Protein AF-0000000084390819 (afdb_homodimer)

pLDDT: mean 85.38, std 16.46, range [23.77, 98.75]

Structure (mmCIF, N/CA/C/O backbone):
data_AF-0000000084390819-model_v1
#
loop_
_entity.id
_entity.type
_entity.pdbx_description
1 polymer Phytanoyl-dioxygenase
#
loop_
_atom_site.group_PDB
_atom_site.id
_atom_site.type_symbol
_atom_site.label_atom_id
_atom_site.label_alt_id
_atom_site.label_comp_id
_atom_site.label_asym_id
_atom_site.label_entity_id
_atom_site.label_seq_id
_atom_site.pdbx_PDB_ins_code
_atom_site.Cartn_x
_atom_site.Cartn_y
_atom_site.Cartn_z
_atom_site.occupancy
_atom_site.B_iso_or_equiv
_atom_site.auth_seq_id
_atom_site.auth_comp_id
_atom_site.auth_asym_id
_atom_site.auth_atom_id
_atom_site.pdbx_PDB_model_num
ATOM 1 N N . MET A 1 1 ? -24.016 -13.398 4.633 1 24.7 1 MET A N 1
ATOM 2 C CA . MET A 1 1 ? -23.609 -13.102 6.004 1 24.7 1 MET A CA 1
ATOM 3 C C . MET A 1 1 ? -24.703 -12.359 6.746 1 24.7 1 MET A C 1
ATOM 5 O O . MET A 1 1 ? -25.281 -11.398 6.227 1 24.7 1 MET A O 1
ATOM 9 N N . SER A 1 2 ? -25.266 -12.977 7.637 1 27.42 2 SER A N 1
ATOM 10 C CA . SER A 1 2 ? -26.406 -12.578 8.453 1 27.42 2 SER A CA 1
ATOM 11 C C . SER A 1 2 ? -26.172 -11.203 9.086 1 27.42 2 SER A C 1
ATOM 13 O O . SER A 1 2 ? -25.047 -10.852 9.43 1 27.42 2 SER A O 1
ATOM 15 N N . ILE A 1 3 ? -27.109 -10.383 8.82 1 32.47 3 ILE A N 1
ATOM 16 C CA . ILE A 1 3 ? -27.281 -9.039 9.359 1 32.47 3 ILE A CA 1
ATOM 17 C C . ILE A 1 3 ? -27.234 -9.086 10.891 1 32.47 3 ILE A C 1
ATOM 19 O O . ILE A 1 3 ? -28.125 -9.656 11.523 1 32.47 3 ILE A O 1
ATOM 23 N N . VAL A 1 4 ? -26.234 -9.266 11.461 1 33.88 4 VAL A N 1
ATOM 24 C CA . VAL A 1 4 ? -26.438 -9.242 12.906 1 33.88 4 VAL A CA 1
ATOM 25 C C . VAL A 1 4 ? -26.734 -7.816 13.359 1 33.88 4 VAL A C 1
ATOM 27 O O . VAL A 1 4 ? -25.922 -6.914 13.18 1 33.88 4 VAL A O 1
ATOM 30 N N . THR A 1 5 ? -28 -7.52 13.305 1 42.09 5 THR A N 1
ATOM 31 C CA . THR A 1 5 ? -28.438 -6.305 13.984 1 42.09 5 THR A CA 1
ATOM 32 C C . THR A 1 5 ? -27.609 -6.066 15.242 1 42.09 5 THR A C 1
ATOM 34 O O . THR A 1 5 ? -27.328 -7.004 15.992 1 42.09 5 THR A O 1
ATOM 37 N N . PRO A 1 6 ? -26.938 -4.953 15.117 1 44.31 6 PRO A N 1
ATOM 38 C CA . PRO A 1 6 ? -26.219 -4.707 16.375 1 44.31 6 PRO A CA 1
ATOM 39 C C . PRO A 1 6 ? -27.047 -5.047 17.609 1 44.31 6 PRO A C 1
ATOM 41 O O . PRO A 1 6 ? -28.266 -4.801 17.625 1 44.31 6 PRO A O 1
ATOM 44 N N . SER A 1 7 ? -26.766 -6.039 18.219 1 46.91 7 SER A N 1
ATOM 45 C CA . SER A 1 7 ? -27.391 -6.395 19.5 1 46.91 7 SER A CA 1
ATOM 46 C C . SER A 1 7 ? -27.391 -5.207 20.453 1 46.91 7 SER A C 1
ATOM 48 O O . SER A 1 7 ? -26.812 -4.156 20.156 1 46.91 7 SER A O 1
ATOM 50 N N . LYS A 1 8 ? -27.812 -5.418 21.75 1 49.28 8 LYS A N 1
ATOM 51 C CA . LYS A 1 8 ? -27.906 -4.539 22.906 1 49.28 8 LYS A CA 1
ATOM 52 C C . LYS A 1 8 ? -26.594 -3.826 23.172 1 49.28 8 LYS A C 1
ATOM 54 O O . LYS A 1 8 ? -25.531 -4.461 23.234 1 49.28 8 LYS A O 1
ATOM 59 N N . THR A 1 9 ? -26.609 -2.385 22.859 1 55.69 9 THR A N 1
ATOM 60 C CA . THR A 1 9 ? -25.438 -1.57 23.172 1 55.69 9 THR A CA 1
ATOM 61 C C . THR A 1 9 ? -25.172 -1.565 24.688 1 55.69 9 THR A C 1
ATOM 63 O O . THR A 1 9 ? -26.094 -1.692 25.484 1 55.69 9 THR A O 1
ATOM 66 N N . PHE A 1 10 ? -23.953 -1.579 25.062 1 60.28 10 PHE A N 1
ATOM 67 C CA . PHE A 1 10 ? -23.578 -1.522 26.469 1 60.28 10 PHE A CA 1
ATOM 68 C C . PHE A 1 10 ? -23.75 -0.112 27.016 1 60.28 10 PHE A C 1
ATOM 70 O O . PHE A 1 10 ? -23.828 0.081 28.234 1 60.28 10 PHE A O 1
ATOM 77 N N . THR A 1 11 ? -23.766 0.902 26.031 1 64.5 11 THR A N 1
ATOM 78 C CA . THR A 1 11 ? -23.938 2.273 26.5 1 64.5 11 THR A CA 1
ATOM 79 C C . THR A 1 11 ? -25.281 2.846 26.031 1 64.5 11 THR A C 1
ATOM 81 O O . THR A 1 11 ? -25.5 3.025 24.844 1 64.5 11 THR A O 1
ATOM 84 N N . PRO A 1 12 ? -26.156 3.014 26.984 1 67.25 12 PRO A N 1
ATOM 85 C CA . PRO A 1 12 ? -27.453 3.586 26.609 1 67.25 12 PRO A CA 1
ATOM 86 C C . PRO A 1 12 ? -27.312 4.875 25.812 1 67.25 12 PRO A C 1
ATOM 88 O O . PRO A 1 12 ? -26.484 5.73 26.141 1 67.25 12 PRO A O 1
ATOM 91 N N . GLY A 1 13 ? -27.953 5 24.719 1 68.06 13 GLY A N 1
ATOM 92 C CA . GLY A 1 13 ? -27.922 6.191 23.875 1 68.06 13 GLY A CA 1
ATOM 93 C C . GLY A 1 13 ? -27.109 6.008 22.609 1 68.06 13 GLY A C 1
ATOM 94 O O . GLY A 1 13 ? -27.203 6.812 21.688 1 68.06 13 GLY A O 1
ATOM 95 N N . LEU A 1 14 ? -26.312 5.062 22.578 1 68.06 14 LEU A N 1
ATOM 96 C CA . LEU A 1 14 ? -25.5 4.797 21.391 1 68.06 14 LEU A CA 1
ATOM 97 C C . LEU A 1 14 ? -26.047 3.596 20.625 1 68.06 14 LEU A C 1
ATOM 99 O O . LEU A 1 14 ? -25.297 2.66 20.328 1 68.06 14 LEU A O 1
ATOM 103 N N . GLU A 1 15 ? -27.375 3.537 20.422 1 63.19 15 GLU A N 1
ATOM 104 C CA . GLU A 1 15 ? -28.031 2.395 19.781 1 63.19 15 GLU A CA 1
ATOM 105 C C . GLU A 1 15 ? -28 2.527 18.266 1 63.19 15 GLU A C 1
ATOM 107 O O . GLU A 1 15 ? -28.188 1.542 17.547 1 63.19 15 GLU A O 1
ATOM 112 N N . PHE A 1 16 ? -27.703 3.555 17.688 1 60.53 16 PHE A N 1
ATOM 113 C CA . PHE A 1 16 ? -27.594 3.848 16.266 1 60.53 16 PHE A CA 1
ATOM 114 C C . PHE A 1 16 ? -28.781 3.262 15.508 1 60.53 16 PHE A C 1
ATOM 116 O O . PHE A 1 16 ? -28.641 2.797 14.375 1 60.53 16 PHE A O 1
ATOM 123 N N . LYS A 1 17 ? -30.016 2.92 16.078 1 58.91 17 LYS A N 1
ATOM 124 C CA . LYS A 1 17 ? -31.203 2.227 15.578 1 58.91 17 LYS A CA 1
ATOM 125 C C . LYS A 1 17 ? -31.812 2.963 14.391 1 58.91 17 LYS A C 1
ATOM 127 O O . LYS A 1 17 ? -32.375 2.338 13.492 1 58.91 17 LYS A O 1
ATOM 132 N N . ASN A 1 18 ? -31.828 4.219 14.352 1 55.5 18 ASN A N 1
ATOM 133 C CA . ASN A 1 18 ? -32.625 4.945 13.359 1 55.5 18 ASN A CA 1
ATOM 134 C C . ASN A 1 18 ? -31.781 5.332 12.148 1 55.5 18 ASN A C 1
ATOM 136 O O . ASN A 1 18 ? -31.984 6.395 11.562 1 55.5 18 ASN A O 1
ATOM 140 N N . ARG A 1 19 ? -30.891 4.348 11.742 1 59.62 19 ARG A N 1
ATOM 141 C CA . ARG A 1 19 ? -30.094 4.73 10.578 1 59.62 19 ARG A CA 1
ATOM 142 C C . ARG A 1 19 ? -30.656 4.102 9.305 1 59.62 19 ARG A C 1
ATOM 144 O O . ARG A 1 19 ? -31.281 3.043 9.352 1 59.62 19 ARG A O 1
ATOM 151 N N . GLN A 1 20 ? -30.797 5.027 8.242 1 57.31 20 GLN A N 1
ATOM 152 C CA . GLN A 1 20 ? -31.281 4.566 6.949 1 57.31 20 GLN A CA 1
ATOM 153 C C . GLN A 1 20 ? -30.328 3.547 6.332 1 57.31 20 GLN A C 1
ATOM 155 O O . GLN A 1 20 ? -29.125 3.791 6.242 1 57.31 20 GLN A O 1
ATOM 160 N N . TYR A 1 21 ? -30.891 2.334 6.207 1 58.5 21 TYR A N 1
ATOM 161 C CA . TYR A 1 21 ? -30.141 1.243 5.594 1 58.5 21 TYR A CA 1
ATOM 162 C C . TYR A 1 21 ? -30.547 1.056 4.137 1 58.5 21 TYR A C 1
ATOM 164 O O . TYR A 1 21 ? -31.656 1.416 3.742 1 58.5 21 TYR A O 1
ATOM 172 N N . PHE A 1 22 ? -29.484 0.871 3.262 1 65.5 22 PHE A N 1
ATOM 173 C CA . PHE A 1 22 ? -29.859 0.587 1.882 1 65.5 22 PHE A CA 1
ATOM 174 C C . PHE A 1 22 ? -30.641 -0.723 1.79 1 65.5 22 PHE A C 1
ATOM 176 O O . PHE A 1 22 ? -30.562 -1.56 2.691 1 65.5 22 PHE A O 1
ATOM 183 N N . ASP A 1 23 ? -31.516 -0.801 0.804 1 73.06 23 ASP A N 1
ATOM 184 C CA . ASP A 1 23 ? -32.219 -2.027 0.458 1 73.06 23 ASP A CA 1
ATOM 185 C C . ASP A 1 23 ? -31.328 -2.969 -0.351 1 73.06 23 ASP A C 1
ATOM 187 O O . ASP A 1 23 ? -31.031 -2.695 -1.513 1 73.06 23 ASP A O 1
ATOM 191 N N . PRO A 1 24 ? -30.906 -4.102 0.24 1 78.88 24 PRO A N 1
ATOM 192 C CA . PRO A 1 24 ? -29.984 -4.996 -0.449 1 78.88 24 PRO A CA 1
ATOM 193 C C . PRO A 1 24 ? -30.547 -5.555 -1.75 1 78.88 24 PRO A C 1
ATOM 195 O O . PRO A 1 24 ? -29.812 -5.789 -2.707 1 78.88 24 PRO A O 1
ATOM 198 N N . GLU A 1 25 ? -31.797 -5.828 -1.684 1 86 25 GLU A N 1
ATOM 199 C CA . GLU A 1 25 ? -32.406 -6.352 -2.895 1 86 25 GLU A CA 1
ATOM 200 C C . GLU A 1 25 ? -32.406 -5.316 -4.016 1 86 25 GLU A C 1
ATOM 202 O O . GLU A 1 25 ? -32.094 -5.641 -5.164 1 86 25 GLU A O 1
ATOM 207 N N . LYS A 1 26 ? -32.75 -4.113 -3.631 1 87.44 26 LYS A N 1
ATOM 208 C CA . LYS A 1 26 ? -32.688 -3.045 -4.625 1 87.44 26 LYS A CA 1
ATOM 209 C C . LYS A 1 26 ? -31.281 -2.846 -5.156 1 87.44 26 LYS A C 1
ATOM 211 O O . LYS A 1 26 ? -31.078 -2.65 -6.359 1 87.44 26 LYS A O 1
ATOM 216 N N . LYS A 1 27 ? -30.328 -2.836 -4.266 1 84.19 27 LYS A N 1
ATOM 217 C CA . LYS A 1 27 ? -28.938 -2.695 -4.68 1 84.19 27 LYS A CA 1
ATOM 218 C C . LYS A 1 27 ? -28.547 -3.795 -5.66 1 84.19 27 LYS A C 1
ATOM 220 O O . LYS A 1 27 ? -27.891 -3.529 -6.668 1 84.19 27 LYS A O 1
ATOM 225 N N . PHE A 1 28 ? -28.984 -4.996 -5.355 1 91.38 28 PHE A N 1
ATOM 226 C CA . PHE A 1 28 ? -28.672 -6.129 -6.223 1 91.38 28 PHE A CA 1
ATOM 227 C C . PHE A 1 28 ? -29.25 -5.906 -7.621 1 91.38 28 PHE A C 1
ATOM 229 O O . PHE A 1 28 ? -28.531 -6.055 -8.617 1 91.38 28 PHE A O 1
ATOM 236 N N . HIS A 1 29 ? -30.438 -5.488 -7.672 1 94.62 29 HIS A N 1
ATOM 237 C CA . HIS A 1 29 ? -31.078 -5.316 -8.969 1 94.62 29 HIS A CA 1
ATOM 238 C C . HIS A 1 29 ? -30.484 -4.137 -9.727 1 94.62 29 HIS A C 1
ATOM 240 O O . HIS A 1 29 ? -30.375 -4.168 -10.953 1 94.62 29 HIS A O 1
ATOM 246 N N . ASP A 1 30 ? -30.094 -3.105 -8.992 1 92.62 30 ASP A N 1
ATOM 247 C CA . ASP A 1 30 ? -29.391 -1.99 -9.625 1 92.62 30 ASP A CA 1
ATOM 248 C C . ASP A 1 30 ? -28.062 -2.439 -10.219 1 92.62 30 ASP A C 1
ATOM 250 O O . ASP A 1 30 ? -27.703 -2.039 -11.328 1 92.62 30 ASP A O 1
ATOM 254 N N . GLU A 1 31 ? -27.359 -3.246 -9.5 1 93.69 31 GLU A N 1
ATOM 255 C CA . GLU A 1 31 ? -26.078 -3.768 -9.961 1 93.69 31 GLU A CA 1
ATOM 256 C C . GLU A 1 31 ? -26.25 -4.691 -11.164 1 93.69 31 GLU A C 1
ATOM 258 O O . GLU A 1 31 ? -25.422 -4.703 -12.078 1 93.69 31 GLU A O 1
ATOM 263 N N . VAL A 1 32 ? -27.312 -5.457 -11.156 1 97.81 32 VAL A N 1
ATOM 264 C CA . VAL A 1 32 ? -27.625 -6.324 -12.289 1 97.81 32 VAL A CA 1
ATOM 265 C C . VAL A 1 32 ? -27.844 -5.48 -13.539 1 97.81 32 VAL A C 1
ATOM 267 O O . VAL A 1 32 ? -27.297 -5.773 -14.602 1 97.81 32 VAL A O 1
ATOM 270 N N . ALA A 1 33 ? -28.656 -4.465 -13.344 1 98.06 33 ALA A N 1
ATOM 271 C CA . ALA A 1 33 ? -28.953 -3.59 -14.477 1 98.06 33 ALA A CA 1
ATOM 272 C C . ALA A 1 33 ? -27.672 -2.986 -15.047 1 98.06 33 ALA A C 1
ATOM 274 O O . ALA A 1 33 ? -27.469 -2.953 -16.266 1 98.06 33 ALA A O 1
ATOM 275 N N . THR A 1 34 ? -26.812 -2.529 -14.164 1 97.5 34 THR A N 1
ATOM 276 C CA . THR A 1 34 ? -25.547 -1.942 -14.578 1 97.5 34 THR A CA 1
ATOM 277 C C . THR A 1 34 ? -24.672 -2.98 -15.273 1 97.5 34 THR A C 1
ATOM 279 O O . THR A 1 34 ? -24.109 -2.705 -16.328 1 97.5 34 THR A O 1
ATOM 282 N N . ALA A 1 35 ? -24.562 -4.176 -14.734 1 98.31 35 ALA A N 1
ATOM 283 C CA . ALA A 1 35 ? -23.766 -5.254 -15.297 1 98.31 35 ALA A CA 1
ATOM 284 C C . ALA A 1 35 ? -24.25 -5.637 -16.688 1 98.31 35 ALA A C 1
ATOM 286 O O . ALA A 1 35 ? -23.438 -5.801 -17.609 1 98.31 35 ALA A O 1
ATOM 287 N N . LEU A 1 36 ? -25.531 -5.723 -16.812 1 98.31 36 LEU A N 1
ATOM 288 C CA . LEU A 1 36 ? -26.125 -6.047 -18.109 1 98.31 36 LEU A CA 1
ATOM 289 C C . LEU A 1 36 ? -25.797 -4.965 -19.125 1 98.31 36 LEU A C 1
ATOM 291 O O . LEU A 1 36 ? -25.5 -5.273 -20.281 1 98.31 36 LEU A O 1
ATOM 295 N N . GLY A 1 37 ? -25.906 -3.762 -18.656 1 98.5 37 GLY A N 1
ATOM 296 C CA . GLY A 1 37 ? -25.531 -2.66 -19.531 1 98.5 37 GLY A CA 1
ATOM 297 C C . GLY A 1 37 ? -24.109 -2.744 -20.031 1 98.5 37 GLY A C 1
ATOM 298 O O . GLY A 1 37 ? -23.828 -2.516 -21.203 1 98.5 37 GLY A O 1
ATOM 299 N N . ILE A 1 38 ? -23.188 -3.092 -19.172 1 98.56 38 ILE A N 1
ATOM 300 C CA . ILE A 1 38 ? -21.766 -3.223 -19.5 1 98.56 38 ILE A CA 1
ATOM 301 C C . ILE A 1 38 ? -21.578 -4.336 -20.531 1 98.56 38 ILE A C 1
ATOM 303 O O . ILE A 1 38 ? -20.891 -4.152 -21.547 1 98.56 38 ILE A O 1
ATOM 307 N N . VAL A 1 39 ? -22.203 -5.477 -20.312 1 98.62 39 VAL A N 1
ATOM 308 C CA . VAL A 1 39 ? -22.078 -6.609 -21.219 1 98.62 39 VAL A CA 1
ATOM 309 C C . VAL A 1 39 ? -22.625 -6.23 -22.594 1 98.62 39 VAL A C 1
ATOM 311 O O . VAL A 1 39 ? -21.984 -6.504 -23.609 1 98.62 39 VAL A O 1
ATOM 314 N N . ARG A 1 40 ? -23.75 -5.547 -22.594 1 98.06 40 ARG A N 1
ATOM 315 C CA . ARG A 1 40 ? -24.359 -5.125 -23.844 1 98.06 40 ARG A CA 1
ATOM 316 C C . ARG A 1 40 ? -23.438 -4.184 -24.609 1 98.06 40 ARG A C 1
ATOM 318 O O . ARG A 1 40 ? -23.25 -4.336 -25.828 1 98.06 40 ARG A O 1
ATOM 325 N N . ASP A 1 41 ? -22.875 -3.291 -23.906 1 97.94 41 ASP A N 1
ATOM 326 C CA . ASP A 1 41 ? -22 -2.293 -24.531 1 97.94 41 ASP A CA 1
ATOM 327 C C . ASP A 1 41 ? -20.734 -2.938 -25.094 1 97.94 41 ASP A C 1
ATOM 329 O O . ASP A 1 41 ? -20.141 -2.432 -26.047 1 97.94 41 ASP A O 1
ATOM 333 N N . ARG A 1 42 ? -20.344 -4.078 -24.531 1 97.94 42 ARG A N 1
ATOM 334 C CA . ARG A 1 42 ? -19.062 -4.688 -24.891 1 97.94 42 ARG A CA 1
ATOM 335 C C . ARG A 1 42 ? -19.25 -5.824 -25.875 1 97.94 42 ARG A C 1
ATOM 337 O O . ARG A 1 42 ? -18.281 -6.488 -26.266 1 97.94 42 ARG A O 1
ATOM 344 N N . LEU A 1 43 ? -20.422 -6.098 -26.359 1 97.69 43 LEU A N 1
ATOM 345 C CA . LEU A 1 43 ? -20.734 -7.227 -27.234 1 97.69 43 LEU A CA 1
ATOM 346 C C . LEU A 1 43 ? -19.828 -7.23 -28.469 1 97.69 43 LEU A C 1
ATOM 348 O O . LEU A 1 43 ? -19.328 -8.281 -28.875 1 97.69 43 LEU A O 1
ATOM 352 N N . PRO A 1 44 ? -19.578 -6.098 -29.062 1 96.5 44 PRO A N 1
ATOM 353 C CA . PRO A 1 44 ? -18.781 -6.129 -30.297 1 96.5 44 PRO A CA 1
ATOM 354 C C . PRO A 1 44 ? -17.391 -6.746 -30.094 1 96.5 44 PRO A C 1
ATOM 356 O O . PRO A 1 44 ? -16.922 -7.496 -30.953 1 96.5 44 PRO A O 1
ATOM 359 N N . ILE A 1 45 ? -16.75 -6.414 -29 1 97.31 45 ILE A N 1
ATOM 360 C CA . ILE A 1 45 ? -15.391 -6.902 -28.797 1 97.31 45 ILE A CA 1
ATOM 361 C C . ILE A 1 45 ? -15.43 -8.344 -28.297 1 97.31 45 ILE A C 1
ATOM 363 O O . ILE A 1 45 ? -14.438 -9.07 -28.406 1 97.31 45 ILE A O 1
ATOM 367 N N . LEU A 1 46 ? -16.578 -8.82 -27.766 1 98 46 LEU A N 1
ATOM 368 C CA . LEU A 1 46 ? -16.688 -10.156 -27.172 1 98 46 LEU A CA 1
ATOM 369 C C . LEU A 1 46 ? -16.688 -11.227 -28.266 1 98 46 LEU A C 1
ATOM 371 O O . LEU A 1 46 ? -16.562 -12.414 -27.969 1 98 46 LEU A O 1
ATOM 375 N N . GLY A 1 47 ? -16.797 -10.836 -29.453 1 97 47 GLY A N 1
ATOM 376 C CA . GLY A 1 47 ? -16.672 -11.766 -30.578 1 97 47 GLY A CA 1
ATOM 377 C C . GLY A 1 47 ? -15.352 -12.516 -30.578 1 97 47 GLY A C 1
ATOM 378 O O . GLY A 1 47 ? -15.258 -13.617 -31.125 1 97 47 GLY A O 1
ATOM 379 N N . GLU A 1 48 ? -14.352 -11.961 -29.969 1 96.12 48 GLU A N 1
ATOM 380 C CA . GLU A 1 48 ? -13.031 -12.57 -29.859 1 96.12 48 GLU A CA 1
ATOM 381 C C . GLU A 1 48 ? -13.117 -13.938 -29.188 1 96.12 48 GLU A C 1
ATOM 383 O O . GLU A 1 48 ? -12.273 -14.805 -29.438 1 96.12 48 GLU A O 1
ATOM 388 N N . LEU A 1 49 ? -14.125 -14.18 -28.438 1 97.38 49 LEU A N 1
ATOM 389 C CA . LEU A 1 49 ? -14.211 -15.367 -27.594 1 97.38 49 LEU A CA 1
ATOM 390 C C . LEU A 1 49 ? -14.57 -16.594 -28.438 1 97.38 49 LEU A C 1
ATOM 392 O O . LEU A 1 49 ? -14.219 -17.719 -28.078 1 97.38 49 LEU A O 1
ATOM 396 N N . ARG A 1 50 ? -15.398 -16.375 -29.453 1 97.44 50 ARG A N 1
ATOM 397 C CA . ARG A 1 50 ? -15.891 -17.469 -30.281 1 97.44 50 ARG A CA 1
ATOM 398 C C . ARG A 1 50 ? -16.453 -18.609 -29.438 1 97.44 50 ARG A C 1
ATOM 400 O O . ARG A 1 50 ? -16.109 -19.766 -29.625 1 97.44 50 ARG A O 1
ATOM 407 N N . ALA A 1 51 ? -17.312 -18.219 -28.5 1 98 51 ALA A N 1
ATOM 408 C CA . ALA A 1 51 ? -17.859 -19.172 -27.531 1 98 51 ALA A CA 1
ATOM 409 C C . ALA A 1 51 ? -19.25 -18.75 -27.062 1 98 51 ALA A C 1
ATOM 411 O O . ALA A 1 51 ? -19.656 -17.594 -27.266 1 98 51 ALA A O 1
ATOM 412 N N . LEU A 1 52 ? -19.969 -19.688 -26.5 1 98.44 52 LEU A N 1
ATOM 413 C CA . LEU A 1 52 ? -21.234 -19.453 -25.828 1 98.44 52 LEU A CA 1
ATOM 414 C C . LEU A 1 52 ? -21.062 -19.469 -24.312 1 98.44 52 LEU A C 1
ATOM 416 O O . LEU A 1 52 ? -20.734 -20.516 -23.734 1 98.44 52 LEU A O 1
ATOM 420 N N . LEU A 1 53 ? -21.297 -18.312 -23.719 1 98.31 53 LEU A N 1
ATOM 421 C CA . LEU A 1 53 ? -21.141 -18.188 -22.281 1 98.31 53 LEU A CA 1
ATOM 422 C C . LEU A 1 53 ? -22.516 -18.125 -21.594 1 98.31 53 LEU A C 1
ATOM 424 O O . LEU A 1 53 ? -23.406 -17.422 -22.062 1 98.31 53 LEU A O 1
ATOM 428 N N . LYS A 1 54 ? -22.641 -18.875 -20.531 1 98.38 54 LYS A N 1
ATOM 429 C CA . LYS A 1 54 ? -23.797 -18.781 -19.641 1 98.38 54 LYS A CA 1
ATOM 430 C C . LYS A 1 54 ? -23.422 -18.047 -18.359 1 98.38 54 LYS A C 1
ATOM 432 O O . LYS A 1 54 ? -22.594 -18.531 -17.578 1 98.38 54 LYS A O 1
ATOM 437 N N . LEU A 1 55 ? -24.078 -16.922 -18.156 1 98 55 LEU A N 1
ATOM 438 C CA . LEU A 1 55 ? -23.797 -16.078 -17 1 98 55 LEU A CA 1
ATOM 439 C C . LEU A 1 55 ? -25.031 -15.969 -16.109 1 98 55 LEU A C 1
ATOM 441 O O . LEU A 1 55 ? -26.094 -15.547 -16.562 1 98 55 LEU A O 1
ATOM 445 N N . THR A 1 56 ? -24.859 -16.375 -14.898 1 98.19 56 THR A N 1
ATOM 446 C CA . THR A 1 56 ? -25.906 -16.141 -13.898 1 98.19 56 THR A CA 1
ATOM 447 C C . THR A 1 56 ? -25.453 -15.117 -12.867 1 98.19 56 THR A C 1
ATOM 449 O O . THR A 1 56 ? -24.469 -15.344 -12.148 1 98.19 56 THR A O 1
ATOM 452 N N . PHE A 1 57 ? -26.156 -13.977 -12.867 1 98.06 57 PHE A N 1
ATOM 453 C CA . PHE A 1 57 ? -25.875 -13.008 -11.82 1 98.06 57 PHE A CA 1
ATOM 454 C C . PHE A 1 57 ? -26.516 -13.414 -10.508 1 98.06 57 PHE A C 1
ATOM 456 O O . PHE A 1 57 ? -27.75 -13.578 -10.438 1 98.06 57 PHE A O 1
ATOM 463 N N . GLY A 1 58 ? -25.656 -13.625 -9.5 1 95.5 58 GLY A N 1
ATOM 464 C CA . GLY A 1 58 ? -26.266 -14.008 -8.234 1 95.5 58 GLY A CA 1
ATOM 465 C C . GLY A 1 58 ? -25.25 -14.414 -7.188 1 95.5 58 GLY A C 1
ATOM 466 O O . GLY A 1 58 ? -24.047 -14.438 -7.457 1 95.5 58 GLY A O 1
ATOM 467 N N . ASP A 1 59 ? -25.719 -14.57 -5.988 1 91.75 59 ASP A N 1
ATOM 468 C CA . A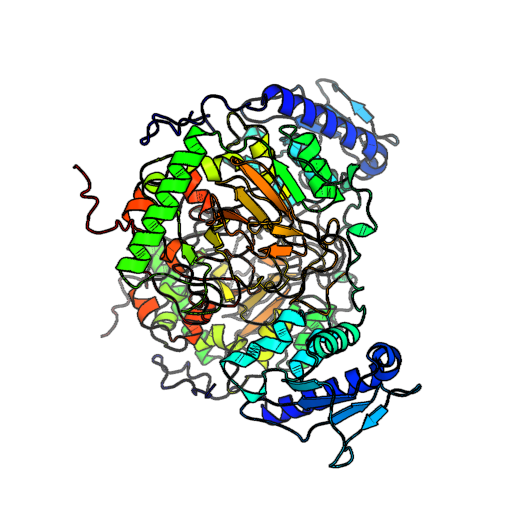SP A 1 59 ? -25.016 -15.125 -4.84 1 91.75 59 ASP A CA 1
ATOM 469 C C . ASP A 1 59 ? -25.938 -16 -4 1 91.75 59 ASP A C 1
ATOM 471 O O . ASP A 1 59 ? -26.938 -16.531 -4.508 1 91.75 59 ASP A O 1
ATOM 475 N N . ALA A 1 60 ? -25.609 -16.297 -2.748 1 89.56 60 ALA A N 1
ATOM 476 C CA . ALA A 1 60 ? -26.391 -17.203 -1.913 1 89.56 60 ALA A CA 1
ATOM 477 C C . ALA A 1 60 ? -27.75 -16.625 -1.586 1 89.56 60 ALA A C 1
ATOM 479 O O . ALA A 1 60 ? -28.672 -17.359 -1.2 1 89.56 60 ALA A O 1
ATOM 480 N N . THR A 1 61 ? -27.984 -15.32 -1.788 1 89.38 61 THR A N 1
ATOM 481 C CA . THR A 1 61 ? -29.203 -14.633 -1.348 1 89.38 61 THR A CA 1
ATOM 482 C C . THR A 1 61 ? -30.062 -14.234 -2.543 1 89.38 61 THR A C 1
ATOM 484 O O . THR A 1 61 ? -31.281 -14.422 -2.523 1 89.38 61 THR A O 1
ATOM 487 N N . TYR A 1 62 ? -29.469 -13.656 -3.482 1 93.94 62 TYR A N 1
ATOM 488 C CA . TYR A 1 62 ? -30.203 -13.148 -4.641 1 93.94 62 TYR A CA 1
ATOM 489 C C . TYR A 1 62 ? -29.656 -13.75 -5.93 1 93.94 62 TYR A C 1
ATOM 491 O O . TYR A 1 62 ? -28.453 -14.008 -6.051 1 93.94 62 TYR A O 1
ATOM 499 N N . SER A 1 63 ? -30.531 -14 -6.855 1 96.25 63 SER A N 1
ATOM 500 C CA . SER A 1 63 ? -30.141 -14.516 -8.164 1 96.25 63 SER A CA 1
ATOM 501 C C . SER A 1 63 ? -31.203 -14.211 -9.219 1 96.25 63 SER A C 1
ATOM 503 O O . SER A 1 63 ? -32.375 -14.07 -8.898 1 96.25 63 SER A O 1
ATOM 505 N N . ILE A 1 64 ? -30.828 -14.055 -10.406 1 97.31 64 ILE A N 1
ATOM 506 C CA . ILE A 1 64 ? -31.734 -13.93 -11.539 1 97.31 64 ILE A CA 1
ATOM 507 C C . ILE A 1 64 ? -31.469 -15.055 -12.539 1 97.31 64 ILE A C 1
ATOM 509 O O . ILE A 1 64 ? -30.453 -15.75 -12.453 1 97.31 64 ILE A O 1
ATOM 513 N N . PRO A 1 65 ? -32.406 -15.289 -13.445 1 97 65 PRO A N 1
ATOM 514 C CA . PRO A 1 65 ? -32.156 -16.297 -14.469 1 97 65 PRO A CA 1
ATOM 515 C C . PRO A 1 65 ? -30.891 -16.016 -15.289 1 97 65 PRO A C 1
ATOM 517 O O . PRO A 1 65 ? -30.516 -14.852 -15.461 1 97 65 PRO A O 1
ATOM 520 N N . PRO A 1 66 ? -30.297 -17 -15.789 1 97.5 66 PRO A N 1
ATOM 521 C CA . PRO A 1 66 ? -29.062 -16.812 -16.547 1 97.5 66 PRO A CA 1
ATOM 522 C C . PRO A 1 66 ? -29.281 -16.047 -17.844 1 97.5 66 PRO A C 1
ATOM 524 O O . PRO A 1 66 ? -30.391 -16.047 -18.391 1 97.5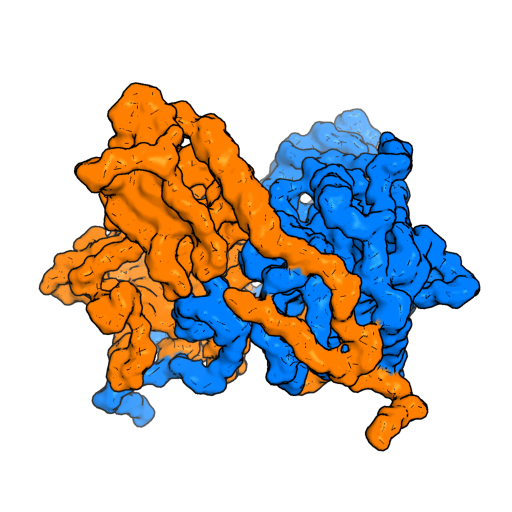 66 PRO A O 1
ATOM 527 N N . ILE A 1 67 ? -28.266 -15.383 -18.266 1 98 67 ILE A N 1
ATOM 528 C CA . ILE A 1 67 ? -28.156 -14.805 -19.594 1 98 67 ILE A CA 1
ATOM 529 C C . ILE A 1 67 ? -27.078 -15.531 -20.391 1 98 67 ILE A C 1
ATOM 531 O O . ILE A 1 67 ? -26.219 -16.203 -19.812 1 98 67 ILE A O 1
ATOM 535 N N . PHE A 1 68 ? -27.156 -15.359 -21.719 1 98.25 68 PHE A N 1
ATOM 536 C CA . PHE A 1 68 ? -26.219 -16.062 -22.578 1 98.25 68 PHE A CA 1
ATOM 537 C C . PHE A 1 68 ? -25.531 -15.102 -23.547 1 98.25 68 PHE A C 1
ATOM 539 O O . PHE A 1 68 ? -26.203 -14.305 -24.219 1 98.25 68 PHE A O 1
ATOM 546 N N . VAL A 1 69 ? -24.281 -15.062 -23.562 1 98.38 69 VAL A N 1
ATOM 547 C CA . VAL A 1 69 ? -23.484 -14.336 -24.547 1 98.38 69 VAL A CA 1
ATOM 548 C C . VAL A 1 69 ? -23.062 -15.289 -25.656 1 98.38 69 VAL A C 1
ATOM 550 O O . VAL A 1 69 ? -22.188 -16.141 -25.453 1 98.38 69 VAL A O 1
ATOM 553 N N . ASP A 1 70 ? -23.578 -15.117 -26.781 1 98.06 70 ASP A N 1
ATOM 554 C CA . ASP A 1 70 ? -23.297 -15.977 -27.922 1 98.06 70 ASP A CA 1
ATOM 555 C C . ASP A 1 70 ? -22.328 -15.289 -28.891 1 98.06 70 ASP A C 1
ATOM 557 O O . ASP A 1 70 ? -22.75 -14.477 -29.719 1 98.06 70 ASP A O 1
ATOM 561 N N . ALA A 1 71 ? -21.141 -15.648 -28.844 1 97.62 71 ALA A N 1
ATOM 562 C CA . ALA A 1 71 ? -20.094 -15.055 -29.672 1 97.62 71 ALA A CA 1
ATOM 563 C C . ALA A 1 71 ? -19.625 -16.031 -30.75 1 97.62 71 ALA A C 1
ATOM 565 O O . ALA A 1 71 ? -18.5 -15.922 -31.234 1 97.62 71 ALA A O 1
ATOM 566 N N . ARG A 1 72 ? -20.328 -16.953 -31.125 1 95.19 72 ARG A N 1
ATOM 567 C CA . ARG A 1 72 ? -19.938 -18 -32.062 1 95.19 72 ARG A CA 1
ATOM 568 C C . ARG A 1 72 ? -20.094 -17.531 -33.5 1 95.19 72 ARG A C 1
ATOM 570 O O . ARG A 1 72 ? -19.438 -18.062 -34.406 1 95.19 72 ARG A O 1
ATOM 577 N N . SER A 1 73 ? -20.938 -16.625 -33.625 1 90.31 73 SER A N 1
ATOM 578 C CA . SER A 1 73 ? -21.172 -16.109 -34.969 1 90.31 73 SER A CA 1
ATOM 579 C C . SER A 1 73 ? -20.5 -14.75 -35.188 1 90.31 73 SER A C 1
ATOM 581 O O . SER A 1 73 ? -19.828 -14.25 -34.281 1 90.31 73 SER A O 1
ATOM 583 N N . HIS A 1 74 ? -20.656 -14.188 -36.344 1 87.31 74 HIS A N 1
ATOM 584 C CA . HIS A 1 74 ? -20.031 -12.914 -36.719 1 87.31 74 HIS A CA 1
ATOM 585 C C . HIS A 1 74 ? -20.531 -11.781 -35.812 1 87.31 74 HIS A C 1
ATOM 587 O O . HIS A 1 74 ? -19.781 -10.883 -35.469 1 87.31 74 HIS A O 1
ATOM 593 N N . GLN A 1 75 ? -21.797 -11.883 -35.531 1 92.75 75 GLN A N 1
ATOM 594 C CA . GLN A 1 75 ? -22.344 -10.891 -34.594 1 92.75 75 GLN A CA 1
ATOM 595 C C . GLN A 1 75 ? -22.625 -11.508 -33.25 1 92.75 75 GLN A C 1
ATOM 597 O O . GLN A 1 75 ? -23.406 -12.461 -33.125 1 92.75 75 GLN A O 1
ATOM 602 N N . THR A 1 76 ? -21.938 -10.969 -32.219 1 96.62 76 THR A N 1
ATOM 603 C CA . THR A 1 76 ? -22.156 -11.438 -30.859 1 96.62 76 THR A CA 1
ATOM 604 C C . THR A 1 76 ? -23.516 -10.961 -30.344 1 96.62 76 THR A C 1
ATOM 606 O O . THR A 1 76 ? -23.891 -9.805 -30.531 1 96.62 76 THR A O 1
ATOM 609 N N . GLN A 1 77 ? -24.25 -11.867 -29.672 1 96.81 77 GLN A N 1
ATOM 610 C CA . GLN A 1 77 ? -25.594 -11.555 -29.188 1 96.81 77 GLN A CA 1
ATOM 611 C C . GLN A 1 77 ? -25.734 -11.859 -27.703 1 96.81 77 GLN A C 1
ATOM 613 O O . GLN A 1 77 ? -25.047 -12.734 -27.172 1 96.81 77 GLN A O 1
ATOM 618 N N . LEU A 1 78 ? -26.578 -11.078 -27.125 1 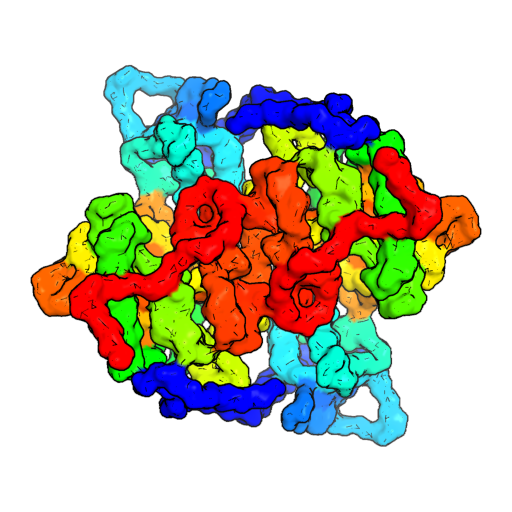97.69 78 LEU A N 1
ATOM 619 C CA . LEU A 1 78 ? -27.031 -11.344 -25.766 1 97.69 78 LEU A CA 1
ATOM 620 C C . LEU A 1 78 ? -28.422 -11.977 -25.766 1 97.69 78 LEU A C 1
ATOM 622 O O . LEU A 1 78 ? -29.359 -11.391 -26.297 1 97.69 78 LEU A O 1
ATOM 626 N N . LEU A 1 79 ? -28.5 -13.188 -25.141 1 97.19 79 LEU A N 1
ATOM 627 C CA . LEU A 1 79 ? -29.75 -13.953 -25.188 1 97.19 79 LEU A CA 1
ATOM 628 C C . LEU A 1 79 ? -30.266 -14.25 -23.781 1 97.19 79 LEU A C 1
ATOM 630 O O . LEU A 1 79 ? -29.484 -14.422 -22.859 1 97.19 79 LEU A O 1
ATOM 634 N N . ASP A 1 80 ? -31.562 -14.414 -23.75 1 96.38 80 ASP A N 1
ATOM 635 C CA . ASP A 1 80 ? -32.188 -14.758 -22.469 1 96.38 80 ASP A CA 1
ATOM 636 C C . ASP A 1 80 ? -32.344 -16.266 -22.328 1 96.38 80 ASP A C 1
ATOM 638 O O . ASP A 1 80 ? -32.562 -16.766 -21.219 1 96.38 80 ASP A O 1
ATOM 642 N N . SER A 1 81 ? -32.25 -16.922 -23.438 1 95.56 81 SER A N 1
ATOM 643 C CA . SER A 1 81 ? -32.375 -18.375 -23.422 1 95.56 81 SER A CA 1
ATOM 644 C C . SER A 1 81 ? -31.719 -18.984 -24.641 1 95.56 81 SER A C 1
ATOM 646 O O . SER A 1 81 ? -31.484 -18.312 -25.641 1 95.56 81 SER A O 1
ATOM 648 N N . VAL A 1 82 ? -31.344 -20.156 -24.453 1 94.88 82 VAL A N 1
ATOM 649 C CA . VAL A 1 82 ? -30.844 -20.953 -25.562 1 94.88 82 VAL A CA 1
ATOM 650 C C . VAL A 1 82 ? -31.578 -22.297 -25.609 1 94.88 82 VAL A C 1
ATOM 652 O O . VAL A 1 82 ? -32.25 -22.672 -24.641 1 94.88 82 VAL A O 1
ATOM 655 N N . GLY A 1 83 ? -31.531 -22.953 -26.734 1 92.12 83 GLY A N 1
ATOM 656 C CA . GLY A 1 83 ? -32.188 -24.25 -26.844 1 92.12 83 GLY A CA 1
ATOM 657 C C . GLY A 1 83 ? -31.719 -25.25 -25.812 1 92.12 83 GLY A C 1
ATOM 658 O O . GLY A 1 83 ? -30.562 -25.219 -25.375 1 92.12 83 GLY A O 1
ATOM 659 N N . ALA A 1 84 ? -32.562 -26.109 -25.328 1 89.75 84 ALA A N 1
ATOM 660 C CA . ALA A 1 84 ? -32.312 -27.094 -24.281 1 89.75 84 ALA A CA 1
ATOM 661 C C . ALA A 1 84 ? -31.141 -28.016 -24.656 1 89.75 84 ALA A C 1
ATOM 663 O O . ALA A 1 84 ? -30.422 -28.5 -23.781 1 89.75 84 ALA A O 1
ATOM 664 N N . ASP A 1 85 ? -30.906 -28.219 -25.922 1 92.56 85 ASP A N 1
ATOM 665 C CA . ASP A 1 85 ? -29.891 -29.156 -26.375 1 92.56 85 ASP A CA 1
ATOM 666 C C . ASP A 1 85 ? -28.562 -28.438 -26.656 1 92.56 85 ASP A C 1
ATOM 668 O O . ASP A 1 85 ? -27.578 -29.078 -27.016 1 92.56 85 ASP A O 1
ATOM 672 N N . VAL A 1 86 ? -28.578 -27.203 -26.406 1 94.06 86 VAL A N 1
ATOM 673 C CA . VAL A 1 86 ? -27.375 -26.453 -26.719 1 94.06 86 VAL A CA 1
ATOM 674 C C . VAL A 1 86 ? -26.406 -26.516 -25.531 1 94.06 86 VAL A C 1
ATOM 676 O O . VAL A 1 86 ? -26.781 -26.203 -24.406 1 94.06 86 VAL A O 1
ATOM 679 N N . LYS A 1 87 ? -25.219 -27.016 -25.781 1 95.38 87 LYS A N 1
ATOM 680 C CA . LYS A 1 87 ? -24.172 -27.078 -24.766 1 95.38 87 LYS A CA 1
ATOM 681 C C . LYS A 1 87 ? -23.406 -25.766 -24.703 1 95.38 87 LYS A C 1
ATOM 683 O O . LYS A 1 87 ? -22.922 -25.266 -25.734 1 95.38 87 LYS A O 1
ATOM 688 N N . VAL A 1 88 ? -23.328 -25.188 -23.562 1 97.06 88 VAL A N 1
ATOM 689 C CA . VAL A 1 88 ? -22.562 -23.953 -23.391 1 97.06 88 VAL A CA 1
ATOM 690 C C . VAL A 1 88 ? -21.078 -24.281 -23.234 1 97.06 88 VAL A C 1
ATOM 692 O O . VAL A 1 88 ? -20.719 -25.344 -22.734 1 97.06 88 VAL A O 1
ATOM 695 N N . ASP A 1 89 ? -20.188 -23.359 -23.688 1 98 89 ASP A N 1
ATOM 696 C CA . ASP A 1 89 ? -18.75 -23.547 -23.609 1 98 89 ASP A CA 1
ATOM 697 C C . ASP A 1 89 ? -18.234 -23.297 -22.188 1 98 89 ASP A C 1
ATOM 699 O O . ASP A 1 89 ? -17.297 -23.953 -21.734 1 98 89 ASP A O 1
ATOM 703 N N . VAL A 1 90 ? -18.781 -22.297 -21.531 1 97.44 90 VAL A N 1
ATOM 704 C CA . VAL A 1 90 ? -18.359 -21.938 -20.172 1 97.44 90 VAL A CA 1
ATOM 705 C C . VAL A 1 90 ? -19.547 -21.328 -19.422 1 97.44 90 VAL A C 1
ATOM 707 O O . VAL A 1 90 ? -20.422 -20.719 -20.031 1 97.44 90 VAL A O 1
ATOM 710 N N . GLU A 1 91 ? -19.641 -21.562 -18.125 1 97.06 91 GLU A N 1
ATOM 711 C CA . GLU A 1 91 ? -20.719 -21.016 -17.312 1 97.06 91 GLU A CA 1
ATOM 712 C C . GLU A 1 91 ? -20.203 -20.594 -15.938 1 97.06 91 GLU A C 1
ATOM 714 O O . GLU A 1 91 ? -19.219 -21.141 -15.438 1 97.06 91 GLU A O 1
ATOM 719 N N . VAL A 1 92 ? -20.828 -19.578 -15.391 1 96.94 92 VAL A N 1
ATOM 720 C CA . VAL A 1 92 ? -20.453 -19.125 -14.062 1 96.94 92 VAL A CA 1
ATOM 721 C C . VAL A 1 92 ? -21.641 -18.406 -13.414 1 96.94 92 VAL A C 1
ATOM 723 O O . VAL A 1 92 ? -22.469 -17.797 -14.109 1 96.94 92 VAL A O 1
ATOM 726 N N . THR A 1 93 ? -21.812 -18.625 -12.141 1 98 93 THR A N 1
ATOM 727 C CA . THR A 1 93 ? -22.609 -17.734 -11.297 1 98 93 THR A CA 1
ATOM 728 C C . THR A 1 93 ? -21.719 -16.703 -10.625 1 98 93 THR A C 1
ATOM 730 O O . THR A 1 93 ? -20.75 -17.062 -9.938 1 98 93 THR A O 1
ATOM 733 N N . ILE A 1 94 ? -22 -15.445 -10.82 1 97.44 94 ILE A N 1
ATOM 734 C CA . ILE A 1 94 ? -21.109 -14.391 -10.359 1 97.44 94 ILE A CA 1
ATOM 735 C C . ILE A 1 94 ? -21.922 -13.203 -9.859 1 97.44 94 ILE A C 1
ATOM 737 O O . ILE A 1 94 ? -23 -12.914 -10.375 1 97.44 94 ILE A O 1
ATOM 741 N N . LYS A 1 95 ? -21.438 -12.547 -8.852 1 96.25 95 LYS A N 1
ATOM 742 C CA . LYS A 1 95 ? -22.078 -11.312 -8.398 1 96.25 95 LYS A CA 1
ATOM 743 C C . LYS A 1 95 ? -21.969 -10.227 -9.469 1 96.25 95 LYS A C 1
ATOM 745 O O . LYS A 1 95 ? -20.906 -10.016 -10.047 1 96.25 95 LYS A O 1
ATOM 750 N N . PRO A 1 96 ? -23.094 -9.508 -9.719 1 97.19 96 PRO A N 1
ATOM 751 C CA . PRO A 1 96 ? -23.062 -8.453 -10.734 1 97.19 96 PRO A CA 1
ATOM 752 C C . PRO A 1 96 ? -22.031 -7.359 -10.414 1 97.19 96 PRO A C 1
ATOM 754 O O . PRO A 1 96 ? -21.469 -6.75 -11.328 1 97.19 96 PRO A O 1
ATOM 757 N N . ALA A 1 97 ? -21.766 -7.184 -9.148 1 93.56 97 ALA A N 1
ATOM 758 C CA . ALA A 1 97 ? -20.797 -6.168 -8.734 1 93.56 97 ALA A CA 1
ATOM 759 C C . ALA A 1 97 ? -19.406 -6.469 -9.281 1 93.56 97 ALA A C 1
ATOM 761 O O . ALA A 1 97 ? -18.641 -5.555 -9.578 1 93.56 97 ALA A O 1
ATOM 762 N N . TYR A 1 98 ? -19.078 -7.734 -9.461 1 96.44 98 TYR A N 1
ATOM 763 C CA . TYR A 1 98 ? -17.766 -8.094 -10 1 96.44 98 TYR A CA 1
ATOM 764 C C . TYR A 1 98 ? -17.641 -7.68 -11.461 1 96.44 98 TYR A C 1
ATOM 766 O O . TYR A 1 98 ? -16.578 -7.23 -11.898 1 96.44 98 TYR A O 1
ATOM 774 N N . ILE A 1 99 ? -18.734 -7.785 -12.195 1 98.12 99 ILE A N 1
ATOM 775 C CA . ILE A 1 99 ? -18.75 -7.359 -13.586 1 98.12 99 ILE A CA 1
ATOM 776 C C . ILE A 1 99 ? -18.438 -5.867 -13.68 1 98.12 99 ILE A C 1
ATOM 778 O O . ILE A 1 99 ? -17.641 -5.445 -14.516 1 98.12 99 ILE A O 1
ATOM 782 N N . VAL A 1 100 ? -19.062 -5.152 -12.812 1 96.44 100 VAL A N 1
ATOM 783 C CA . VAL A 1 100 ? -18.859 -3.711 -12.773 1 96.44 100 VAL A CA 1
ATOM 784 C C . VAL A 1 100 ? -17.391 -3.416 -12.461 1 96.44 100 VAL A C 1
ATOM 786 O O . VAL A 1 100 ? -16.766 -2.564 -13.102 1 96.44 100 VAL A O 1
ATOM 789 N N . ARG A 1 101 ? -16.797 -4.141 -11.578 1 96.06 101 ARG A N 1
ATOM 790 C CA . ARG A 1 101 ? -15.414 -3.914 -11.156 1 96.06 101 ARG A CA 1
ATOM 791 C C . ARG A 1 101 ? -14.438 -4.344 -12.25 1 96.06 101 ARG A C 1
ATOM 793 O O . ARG A 1 101 ? -13.375 -3.734 -12.414 1 96.06 101 ARG A O 1
ATOM 800 N N . PHE A 1 102 ? -14.781 -5.414 -12.961 1 97.94 102 PHE A N 1
ATOM 801 C CA . PHE A 1 102 ? -13.961 -5.773 -14.117 1 97.94 102 PHE A CA 1
ATOM 802 C C . PHE A 1 102 ? -13.93 -4.637 -15.133 1 97.94 102 PHE A C 1
ATOM 804 O O . PHE A 1 102 ? -12.867 -4.281 -15.641 1 97.94 102 PHE A O 1
ATOM 811 N N . HIS A 1 103 ? -15.109 -4.051 -15.359 1 98.38 103 HIS A N 1
ATOM 812 C CA . HIS A 1 103 ? -15.242 -2.967 -16.328 1 98.38 103 HIS A CA 1
ATOM 813 C C . HIS A 1 103 ? -14.445 -1.743 -15.898 1 98.38 103 HIS A C 1
ATOM 815 O O . HIS A 1 103 ? -13.766 -1.121 -16.719 1 98.38 103 HIS A O 1
ATOM 821 N N . GLU A 1 104 ? -14.484 -1.486 -14.586 1 95.12 104 GLU A N 1
ATOM 822 C CA . GLU A 1 104 ? -13.812 -0.313 -14.039 1 95.12 104 GLU A CA 1
ATOM 823 C C . GLU A 1 104 ? -12.32 -0.574 -13.844 1 95.12 104 GLU A C 1
ATOM 825 O O . GLU A 1 104 ? -11.555 0.355 -13.586 1 95.12 104 GLU A O 1
ATOM 830 N N . GLY A 1 105 ? -11.938 -1.786 -13.945 1 95.12 105 GLY A N 1
ATOM 831 C CA . GLY A 1 105 ? -10.531 -2.143 -13.781 1 95.12 105 GLY A CA 1
ATOM 832 C C . GLY A 1 105 ? -10.094 -2.18 -12.328 1 95.12 105 GLY A C 1
ATOM 833 O O . GLY A 1 105 ? -8.906 -2.059 -12.031 1 95.12 105 GLY A O 1
ATOM 834 N N . THR A 1 106 ? -11.023 -2.344 -11.406 1 94.19 106 THR A N 1
ATOM 835 C CA . THR A 1 106 ? -10.688 -2.285 -9.984 1 94.19 106 THR A CA 1
ATOM 836 C C . THR A 1 106 ? -10.57 -3.689 -9.406 1 94.19 106 THR A C 1
ATOM 838 O O . THR A 1 106 ? -10.211 -3.852 -8.234 1 94.19 106 THR A O 1
ATOM 841 N N . LEU A 1 107 ? -10.82 -4.711 -10.219 1 95.19 107 LEU A N 1
ATOM 842 C CA . LEU A 1 107 ? -10.703 -6.102 -9.797 1 95.19 107 LEU A CA 1
ATOM 843 C C . LEU A 1 107 ? -10.125 -6.965 -10.914 1 95.19 107 LEU A C 1
ATOM 845 O O . LEU A 1 107 ? -10.633 -6.953 -12.039 1 95.19 107 LEU A O 1
ATOM 849 N N . ASP A 1 108 ? -9.086 -7.652 -10.578 1 96 108 ASP A N 1
ATOM 850 C CA . ASP A 1 108 ? -8.5 -8.578 -11.539 1 96 108 ASP A CA 1
ATOM 851 C C . ASP A 1 108 ? -9.398 -9.805 -11.742 1 96 108 ASP A C 1
ATOM 853 O O . ASP A 1 108 ? -9.766 -10.477 -10.773 1 96 108 ASP A O 1
ATOM 857 N N . PRO A 1 109 ? -9.703 -10.117 -12.953 1 97.19 109 PRO A N 1
ATOM 858 C CA . PRO A 1 109 ? -10.594 -11.242 -13.227 1 97.19 109 PRO A CA 1
ATOM 859 C C . PRO A 1 109 ? -10.07 -12.562 -12.672 1 97.19 109 PRO A C 1
ATOM 861 O O . PRO A 1 109 ? -10.852 -13.422 -12.258 1 97.19 109 PRO A O 1
ATOM 864 N N . ARG A 1 110 ? -8.812 -12.773 -12.688 1 96 110 ARG A N 1
ATOM 865 C CA . ARG A 1 110 ? -8.219 -14.016 -12.211 1 96 110 ARG A CA 1
ATOM 866 C C . ARG A 1 110 ? -8.438 -14.188 -10.711 1 96 110 ARG A C 1
ATOM 868 O O . ARG A 1 110 ? -8.336 -15.297 -10.18 1 96 110 ARG A O 1
ATOM 875 N N . MET A 1 111 ? -8.68 -13.141 -10.062 1 93.06 111 MET A N 1
ATOM 876 C CA . MET A 1 111 ? -9.07 -13.203 -8.656 1 93.06 111 MET A CA 1
ATOM 877 C C . MET A 1 111 ? -10.586 -13.172 -8.508 1 93.06 111 MET A C 1
ATOM 879 O O . MET A 1 111 ? -11.164 -14.039 -7.848 1 93.06 111 MET A O 1
ATOM 883 N N . GLY A 1 112 ? -11.25 -12.266 -9.148 1 93.69 112 GLY A N 1
ATOM 884 C CA . GLY A 1 112 ? -12.672 -12 -8.977 1 93.69 112 GLY A CA 1
ATOM 885 C C . GLY A 1 112 ? -13.547 -13.18 -9.344 1 93.69 112 GLY A C 1
ATOM 886 O O . GLY A 1 112 ? -14.57 -13.414 -8.703 1 93.69 112 GLY A O 1
ATOM 887 N N . LEU A 1 113 ? -13.164 -13.922 -10.32 1 96.38 113 LEU A N 1
ATOM 888 C CA . LEU A 1 113 ? -13.969 -15.031 -10.82 1 96.38 113 LEU A CA 1
ATOM 889 C C . LEU A 1 113 ? -13.977 -16.188 -9.836 1 96.38 113 LEU A C 1
ATOM 891 O O . LEU A 1 113 ? -14.828 -17.078 -9.93 1 96.38 113 LEU A O 1
ATOM 895 N N . PHE A 1 114 ? -13.047 -16.172 -8.883 1 92.06 114 PHE A N 1
ATOM 896 C CA . PHE A 1 114 ? -12.906 -17.312 -7.992 1 92.06 114 PHE A CA 1
ATOM 897 C C . PHE A 1 114 ? -13.109 -16.891 -6.539 1 92.06 114 PHE A C 1
ATOM 899 O O . PHE A 1 114 ? -12.992 -17.719 -5.629 1 92.06 114 PHE A O 1
ATOM 906 N N . MET A 1 115 ? -13.359 -15.672 -6.316 1 87.88 115 MET A N 1
ATOM 907 C CA . MET A 1 115 ? -13.359 -15.078 -4.984 1 87.88 115 MET A CA 1
ATOM 908 C C . MET A 1 115 ? -14.43 -15.711 -4.102 1 87.88 115 MET A C 1
ATOM 910 O O . MET A 1 115 ? -14.242 -15.852 -2.893 1 87.88 115 MET A O 1
ATOM 914 N N . ASP A 1 116 ? -15.555 -16.125 -4.695 1 88.19 116 ASP A N 1
ATOM 915 C CA . ASP A 1 116 ? -16.656 -16.656 -3.91 1 88.19 116 ASP A CA 1
ATOM 916 C C . ASP A 1 116 ? -16.719 -18.188 -3.996 1 88.19 116 ASP A C 1
ATOM 918 O O . ASP A 1 116 ? -17.609 -18.812 -3.434 1 88.19 116 ASP A O 1
ATOM 922 N N . ALA A 1 117 ? -15.797 -18.781 -4.664 1 86.94 117 ALA A N 1
ATOM 923 C CA . ALA A 1 117 ? -15.852 -20.203 -4.996 1 86.94 117 ALA A CA 1
ATOM 924 C C . ALA A 1 117 ? -15.82 -21.062 -3.732 1 86.94 117 ALA A C 1
ATOM 926 O O . ALA A 1 117 ? -16.469 -22.109 -3.67 1 86.94 117 ALA A O 1
ATOM 927 N N . ARG A 1 118 ? -15.164 -20.641 -2.736 1 79.06 118 ARG A N 1
ATOM 928 C CA . ARG A 1 118 ? -15.016 -21.438 -1.524 1 79.06 118 ARG A CA 1
ATOM 929 C C . ARG A 1 118 ? -16.281 -21.406 -0.683 1 79.06 118 ARG A C 1
ATOM 931 O O . ARG A 1 118 ? -16.594 -22.359 0.027 1 79.06 118 ARG A O 1
ATOM 938 N N . VAL A 1 119 ? -17.031 -20.359 -0.772 1 81.25 119 VAL A N 1
ATOM 939 C CA . VAL A 1 119 ? -18.141 -20.188 0.159 1 81.25 119 VAL A CA 1
ATOM 940 C C . VAL A 1 119 ? -19.469 -20.406 -0.569 1 81.25 119 VAL A C 1
ATOM 942 O O . VAL A 1 119 ? -20.516 -20.609 0.065 1 81.25 119 VAL A O 1
ATOM 945 N N . TYR A 1 120 ? -19.438 -20.391 -1.833 1 90.31 120 TYR A N 1
ATOM 946 C CA . TYR A 1 120 ? -20.625 -20.547 -2.652 1 90.31 120 TYR A CA 1
ATOM 947 C C . TYR A 1 120 ? -20.328 -21.375 -3.891 1 90.31 120 TYR A C 1
ATOM 949 O O . TYR A 1 120 ? -19.969 -20.844 -4.938 1 90.31 120 TYR A O 1
ATOM 957 N N . GLU A 1 121 ? -20.531 -22.609 -3.826 1 91.56 121 GLU A N 1
ATOM 958 C CA . GLU A 1 121 ? -20.125 -23.609 -4.797 1 91.56 121 GLU A CA 1
ATOM 959 C C . GLU A 1 121 ? -20.594 -23.25 -6.203 1 91.56 121 GLU A C 1
ATOM 961 O O . GLU A 1 121 ? -19.844 -23.422 -7.172 1 91.56 121 GLU A O 1
ATOM 966 N N . PRO A 1 122 ? -21.75 -22.734 -6.336 1 92.62 122 PRO A N 1
ATOM 967 C CA . PRO A 1 122 ? -22.219 -22.422 -7.691 1 92.62 122 PRO A CA 1
ATOM 968 C C . PRO A 1 122 ? -21.375 -21.359 -8.383 1 92.62 122 PRO A C 1
ATOM 970 O O . PRO A 1 122 ? -21.484 -21.172 -9.594 1 92.62 122 PRO A O 1
ATOM 973 N N . SER A 1 123 ? -20.609 -20.703 -7.641 1 95.38 123 SER A N 1
ATOM 974 C CA . SER A 1 123 ? -19.797 -19.641 -8.219 1 95.38 123 SER A CA 1
ATOM 975 C C . SER A 1 123 ? -18.5 -20.188 -8.805 1 95.38 123 SER A C 1
ATOM 977 O O . SER A 1 123 ? -17.734 -19.453 -9.406 1 95.38 123 SER A O 1
ATOM 979 N N . VAL A 1 124 ? -18.25 -21.453 -8.688 1 95.94 124 VAL A N 1
ATOM 980 C CA . VAL A 1 124 ? -17.094 -22.062 -9.312 1 95.94 124 VAL A CA 1
ATOM 981 C C . VAL A 1 124 ? -17.297 -22.141 -10.828 1 95.94 124 VAL A C 1
ATOM 983 O O . VAL A 1 124 ? -18.234 -22.797 -11.297 1 95.94 124 VAL A O 1
ATOM 986 N N . PRO A 1 125 ? -16.5 -21.516 -11.555 1 97.06 125 PRO A N 1
ATOM 987 C CA . PRO A 1 125 ? -16.641 -21.578 -13.008 1 97.06 125 PRO A CA 1
ATOM 988 C C . PRO A 1 125 ? -16.516 -23 -13.555 1 97.06 125 PRO A C 1
ATOM 990 O O . PRO A 1 125 ? -15.719 -23.781 -13.047 1 97.06 125 PRO A O 1
ATOM 993 N N . LYS A 1 126 ? -17.234 -23.234 -14.609 1 97.06 126 LYS A N 1
ATOM 994 C CA . LYS A 1 126 ? -17.219 -24.531 -15.25 1 97.06 126 LYS A CA 1
ATOM 995 C C . LYS A 1 126 ? -17.031 -24.406 -16.766 1 97.06 126 LYS A C 1
ATOM 997 O O . LYS A 1 126 ? -17.516 -23.453 -17.375 1 97.06 126 LYS A O 1
ATOM 1002 N N . GLY A 1 127 ? -16.359 -25.422 -17.312 1 97.56 127 GLY A N 1
ATOM 1003 C CA . GLY A 1 127 ? -16.109 -25.406 -18.734 1 97.56 127 GLY A CA 1
ATOM 1004 C C . GLY A 1 127 ? -14.773 -24.797 -19.109 1 97.56 127 GLY A C 1
ATOM 1005 O O . GLY A 1 127 ? -13.766 -25.047 -18.453 1 97.56 127 GLY A O 1
ATOM 1006 N N . ASP A 1 128 ? -14.75 -24.062 -20.25 1 97.88 128 ASP A N 1
ATOM 1007 C CA . ASP A 1 128 ? -13.523 -23.438 -20.734 1 97.88 128 ASP A CA 1
ATOM 1008 C C . ASP A 1 128 ? -13.227 -22.141 -19.969 1 97.88 128 ASP A C 1
ATOM 1010 O O . ASP A 1 128 ? -13.445 -21.047 -20.484 1 97.88 128 ASP A O 1
ATOM 1014 N N . VAL A 1 129 ? -12.664 -22.312 -18.859 1 97.44 129 VAL A N 1
ATOM 1015 C CA . VAL A 1 129 ? -12.492 -21.219 -17.922 1 97.44 129 VAL A CA 1
ATOM 1016 C C . VAL A 1 129 ? -11.562 -20.156 -18.5 1 97.44 129 VAL A C 1
ATOM 1018 O O . VAL A 1 129 ? -11.766 -18.953 -18.312 1 97.44 129 VAL A O 1
ATOM 1021 N N . PRO A 1 130 ? -10.523 -20.469 -19.281 1 97.69 130 PRO A N 1
ATOM 1022 C CA . PRO A 1 130 ? -9.711 -19.453 -19.938 1 97.69 130 PRO A CA 1
ATOM 1023 C C . PRO A 1 130 ? -10.555 -18.484 -20.781 1 97.69 130 PRO A C 1
ATOM 1025 O O . PRO A 1 130 ? -10.266 -17.281 -20.812 1 97.69 130 PRO A O 1
ATOM 1028 N N . LYS A 1 131 ? -11.578 -18.938 -21.391 1 98.06 131 LYS A N 1
ATOM 1029 C CA . LYS A 1 131 ? -12.461 -18.062 -22.156 1 98.06 131 LYS A CA 1
ATOM 1030 C C . LYS A 1 131 ? -13.266 -17.141 -21.25 1 98.06 131 LYS A C 1
ATOM 1032 O O . LYS A 1 131 ? -13.562 -16 -21.609 1 98.06 131 LYS A O 1
ATOM 1037 N N . LEU A 1 132 ? -13.625 -17.703 -20.094 1 98.38 132 LEU A N 1
ATOM 1038 C CA . LEU A 1 132 ? -14.312 -16.875 -19.109 1 98.38 132 LEU A CA 1
ATOM 1039 C C . LEU A 1 132 ? -13.414 -15.758 -18.609 1 98.38 132 LEU A C 1
ATOM 1041 O O . LEU A 1 132 ? -13.859 -14.617 -18.453 1 98.38 132 LEU A O 1
ATOM 1045 N N . ILE A 1 133 ? -12.172 -16.078 -18.328 1 98.5 133 ILE A N 1
ATOM 1046 C CA . ILE A 1 133 ? -11.203 -15.07 -17.906 1 98.5 133 ILE A CA 1
ATOM 1047 C C . ILE A 1 133 ? -11.047 -14.016 -19 1 98.5 133 ILE A C 1
ATOM 1049 O O . ILE A 1 133 ? -11.062 -12.812 -18.703 1 98.5 133 ILE A O 1
ATOM 1053 N N . ARG A 1 134 ? -10.93 -14.438 -20.219 1 98.5 134 ARG A N 1
ATOM 1054 C CA . ARG A 1 134 ? -10.805 -13.492 -21.312 1 98.5 134 ARG A CA 1
ATOM 1055 C C . ARG A 1 134 ? -12.055 -12.641 -21.453 1 98.5 134 ARG A C 1
ATOM 1057 O O . ARG A 1 134 ? -11.969 -11.438 -21.734 1 98.5 134 ARG A O 1
ATOM 1064 N N . PHE A 1 135 ? -13.273 -13.273 -21.312 1 98.62 135 PHE A N 1
ATOM 1065 C CA . PHE A 1 135 ? -14.531 -12.531 -21.281 1 98.62 135 PHE A CA 1
ATOM 1066 C C . PHE A 1 135 ? -14.453 -11.391 -20.266 1 98.62 135 PHE A C 1
ATOM 1068 O O . PHE A 1 135 ? -14.766 -10.242 -20.594 1 98.62 135 PHE A O 1
ATOM 1075 N N . ALA A 1 136 ? -14.016 -11.68 -19.078 1 98.69 136 ALA A N 1
ATOM 1076 C CA . ALA A 1 136 ? -13.93 -10.688 -18 1 98.69 136 ALA A CA 1
ATOM 1077 C C . ALA A 1 136 ? -12.898 -9.609 -18.328 1 98.69 136 ALA A C 1
ATOM 1079 O O . ALA A 1 136 ? -13.117 -8.43 -18.047 1 98.69 136 ALA A O 1
ATOM 1080 N N . ASP A 1 137 ? -11.812 -9.977 -18.938 1 98.62 137 ASP A N 1
ATOM 1081 C CA . ASP A 1 137 ? -10.797 -9.023 -19.359 1 98.62 137 ASP A CA 1
ATOM 1082 C C . ASP A 1 137 ? -11.375 -8.039 -20.391 1 98.62 137 ASP A C 1
ATOM 1084 O O . ASP A 1 137 ? -11.109 -6.84 -20.312 1 98.62 137 ASP A O 1
ATOM 1088 N N . LEU A 1 138 ? -12.125 -8.555 -21.297 1 98.62 138 LEU A N 1
ATOM 1089 C CA . LEU A 1 138 ? -12.633 -7.77 -22.422 1 98.62 138 LEU A CA 1
ATOM 1090 C C . LEU A 1 138 ? -13.719 -6.801 -21.969 1 98.62 138 LEU A C 1
ATOM 1092 O O . LEU A 1 138 ? -14.07 -5.863 -22.688 1 98.62 138 LEU A O 1
ATOM 1096 N N . LEU A 1 139 ? -14.281 -7.004 -20.766 1 98.56 139 LEU A N 1
ATOM 1097 C CA . LEU A 1 139 ? -15.258 -6.074 -20.219 1 98.56 139 LEU A CA 1
ATOM 1098 C C . LEU A 1 139 ? -14.594 -4.766 -19.797 1 98.56 139 LEU A C 1
ATOM 1100 O O . LEU A 1 139 ? -15.273 -3.754 -19.609 1 98.56 139 LEU A O 1
ATOM 1104 N N . ASN A 1 140 ? -13.281 -4.832 -19.578 1 98.12 140 ASN A N 1
ATOM 1105 C CA . ASN A 1 140 ? -12.547 -3.656 -19.125 1 98.12 140 ASN A CA 1
ATOM 1106 C C . ASN A 1 140 ? -12.586 -2.539 -20.156 1 98.12 140 ASN A C 1
ATOM 1108 O O . ASN A 1 140 ? -12.555 -2.801 -21.359 1 98.12 140 ASN A O 1
ATOM 1112 N N . LYS A 1 141 ? -12.609 -1.288 -19.672 1 96.5 141 LYS A N 1
ATOM 1113 C CA . LYS A 1 141 ? -12.57 -0.14 -20.578 1 96.5 141 LYS A CA 1
ATOM 1114 C C . LYS A 1 141 ? -11.305 -0.152 -21.422 1 96.5 141 LYS A C 1
ATOM 1116 O O . LYS A 1 141 ? -11.312 0.317 -22.562 1 96.5 141 LYS A O 1
ATOM 1121 N N . SER A 1 142 ? -10.25 -0.663 -20.859 1 96.12 142 SER A N 1
ATOM 1122 C CA . SER A 1 142 ? -8.969 -0.881 -21.531 1 96.12 142 SER A CA 1
ATOM 1123 C C . SER A 1 142 ? -8.477 -2.309 -21.328 1 96.12 142 SER A C 1
ATOM 1125 O O . SER A 1 142 ? -7.566 -2.545 -20.531 1 96.12 142 SER A O 1
ATOM 1127 N N . PRO A 1 143 ? -8.984 -3.232 -22.109 1 97.62 143 PRO A N 1
ATOM 1128 C CA . PRO A 1 143 ? -8.672 -4.645 -21.891 1 97.62 143 PRO A CA 1
ATOM 1129 C C . PRO A 1 143 ? -7.18 -4.945 -22.016 1 97.62 143 PRO A C 1
ATOM 1131 O O . PRO A 1 143 ? -6.504 -4.363 -22.875 1 97.62 143 PRO A O 1
ATOM 1134 N N . PRO A 1 144 ? -6.688 -5.801 -21.188 1 97.25 144 PRO A N 1
ATOM 1135 C CA . PRO A 1 144 ? -5.285 -6.195 -21.328 1 97.25 144 PRO A CA 1
ATOM 1136 C C . PRO A 1 144 ? -5.027 -7.012 -22.594 1 97.25 144 PRO A C 1
ATOM 1138 O O . PRO A 1 144 ? -5.898 -7.762 -23.031 1 97.25 144 PRO A O 1
ATOM 1141 N N . SER A 1 145 ? -3.877 -6.859 -23.094 1 96.75 145 SER A N 1
ATOM 1142 C CA . SER A 1 145 ? -3.408 -7.75 -24.156 1 96.75 145 SER A CA 1
ATOM 1143 C C . SER A 1 145 ? -2.941 -9.086 -23.578 1 96.75 145 SER A C 1
ATOM 1145 O O . SER A 1 145 ? -2.639 -9.188 -22.391 1 96.75 145 SER A O 1
ATOM 1147 N N . LEU A 1 146 ? -2.902 -10.047 -24.406 1 95.56 146 LEU A N 1
ATOM 1148 C CA . LEU A 1 146 ? -2.396 -11.352 -24 1 95.56 146 LEU A CA 1
ATOM 1149 C C . LEU A 1 146 ? -0.879 -11.328 -23.859 1 95.56 146 LEU A C 1
ATOM 1151 O O . LEU A 1 146 ? -0.207 -10.5 -24.469 1 95.56 146 LEU A O 1
ATOM 1155 N N . LEU A 1 147 ? -0.365 -12.227 -23.078 1 93.94 147 LEU A N 1
ATOM 1156 C CA . LEU A 1 147 ? 1.074 -12.305 -22.859 1 93.94 147 LEU A CA 1
ATOM 1157 C C . LEU A 1 147 ? 1.809 -12.656 -24.141 1 93.94 147 LEU A C 1
ATOM 1159 O O . LEU A 1 147 ? 1.332 -13.477 -24.938 1 93.94 147 LEU A O 1
ATOM 1163 N N . GLY A 1 148 ? 2.873 -12 -24.297 1 85.81 148 GLY A N 1
ATOM 1164 C CA . GLY A 1 148 ? 3.766 -12.438 -25.359 1 85.81 148 GLY A CA 1
ATOM 1165 C C . GLY A 1 148 ? 4.465 -13.75 -25.047 1 85.81 148 GLY A C 1
ATOM 1166 O O . GLY A 1 148 ? 4.512 -14.172 -23.891 1 85.81 148 GLY A O 1
ATOM 1167 N N . LYS A 1 149 ? 4.984 -14.359 -26.141 1 84.62 149 LYS A N 1
ATOM 1168 C CA . LYS A 1 149 ? 5.699 -15.617 -25.953 1 84.62 149 LYS A CA 1
ATOM 1169 C C . LYS A 1 149 ? 7.207 -15.391 -25.906 1 84.62 149 LYS A C 1
ATOM 1171 O O . LYS A 1 149 ? 7.746 -14.578 -26.656 1 84.62 149 LYS A O 1
ATOM 1176 N N . ALA A 1 150 ? 7.797 -16.062 -24.938 1 82.69 150 ALA A N 1
ATOM 1177 C CA . ALA A 1 150 ? 9.242 -15.945 -24.734 1 82.69 150 ALA A CA 1
ATOM 1178 C C . ALA A 1 150 ? 10 -16.359 -25.984 1 82.69 150 ALA A C 1
ATOM 1180 O O . ALA A 1 150 ? 11.102 -15.859 -26.25 1 82.69 150 ALA A O 1
ATOM 1181 N N . GLN A 1 151 ? 9.461 -17.312 -26.703 1 82.94 151 GLN A N 1
ATOM 1182 C CA . GLN A 1 151 ? 10.125 -17.828 -27.906 1 82.94 151 GLN A CA 1
ATOM 1183 C C . GLN A 1 151 ? 10.359 -16.719 -28.922 1 82.94 151 GLN A C 1
ATOM 1185 O O . GLN A 1 151 ? 11.188 -16.859 -29.828 1 82.94 151 GLN A O 1
ATOM 1190 N N . ASP A 1 152 ? 9.648 -15.648 -28.734 1 84.75 152 ASP A N 1
ATOM 1191 C CA . ASP A 1 152 ? 9.766 -14.531 -29.672 1 84.75 152 ASP A CA 1
ATOM 1192 C C . ASP A 1 152 ? 10.906 -13.602 -29.281 1 84.75 152 ASP A C 1
ATOM 1194 O O . ASP A 1 152 ? 11.242 -12.672 -30.016 1 84.75 152 ASP A O 1
ATOM 1198 N N . LEU A 1 153 ? 11.586 -13.906 -28.172 1 88.19 153 LEU A N 1
ATOM 1199 C CA . LEU A 1 153 ? 12.68 -13.07 -27.688 1 88.19 153 LEU A CA 1
ATOM 1200 C C . LEU A 1 153 ? 14.031 -13.711 -28.016 1 88.19 153 LEU A C 1
ATOM 1202 O O . LEU A 1 153 ? 14.117 -14.922 -28.219 1 88.19 153 LEU A O 1
ATOM 1206 N N . ASP A 1 154 ? 15.039 -12.898 -28.094 1 88.56 154 ASP A N 1
ATOM 1207 C CA . ASP A 1 154 ? 16.406 -13.383 -28.266 1 88.56 154 ASP A CA 1
ATOM 1208 C C . ASP A 1 154 ? 16.906 -14.07 -27 1 88.56 154 ASP A C 1
ATOM 1210 O O . ASP A 1 154 ? 17.109 -13.422 -25.984 1 88.56 154 ASP A O 1
ATOM 1214 N N . PRO A 1 155 ? 17.078 -15.344 -27.156 1 88.25 155 PRO A N 1
ATOM 1215 C CA . PRO A 1 155 ? 17.5 -16.078 -25.969 1 88.25 155 PRO A CA 1
ATOM 1216 C C . PRO A 1 155 ? 18.828 -15.57 -25.391 1 88.25 155 PRO A C 1
ATOM 1218 O O . PRO A 1 155 ? 19.031 -15.641 -24.172 1 88.25 155 PRO A O 1
ATOM 1221 N N . SER A 1 156 ? 19.656 -15.062 -26.188 1 90.12 156 SER A N 1
ATOM 1222 C CA . SER A 1 156 ? 20.969 -14.602 -25.75 1 90.12 156 SER A CA 1
ATOM 1223 C C . SER A 1 156 ? 20.859 -13.305 -24.953 1 90.12 156 SER A C 1
ATOM 1225 O O . SER A 1 156 ? 21.781 -12.938 -24.219 1 90.12 156 SER A O 1
ATOM 1227 N N . ALA A 1 157 ? 19.812 -12.68 -25.109 1 92.88 157 ALA A N 1
ATOM 1228 C CA . ALA A 1 157 ? 19.609 -11.391 -24.438 1 92.88 157 ALA A CA 1
ATOM 1229 C C . ALA A 1 157 ? 18.953 -11.57 -23.078 1 92.88 157 ALA A C 1
ATOM 1231 O O . ALA A 1 157 ? 18.938 -10.648 -22.25 1 92.88 157 ALA A O 1
ATOM 1232 N N . LEU A 1 158 ? 18.453 -12.781 -22.875 1 96 158 LEU A N 1
ATOM 1233 C CA . LEU A 1 158 ? 17.703 -13.023 -21.641 1 96 158 LEU A CA 1
ATOM 1234 C C . LEU A 1 158 ? 18.641 -13.117 -20.438 1 96 158 LEU A C 1
ATOM 1236 O O . LEU A 1 158 ? 19.812 -13.461 -20.594 1 96 158 LEU A O 1
ATOM 1240 N N . PRO A 1 159 ? 18.219 -12.812 -19.281 1 97.06 159 PRO A N 1
ATOM 1241 C CA . PRO A 1 159 ? 19.047 -12.805 -18.078 1 97.06 159 PRO A CA 1
ATOM 1242 C C . PRO A 1 159 ? 19.75 -14.141 -17.812 1 97.06 159 PRO A C 1
ATOM 1244 O O . PRO A 1 159 ? 19.141 -15.195 -18 1 97.06 159 PRO A O 1
ATOM 1247 N N . GLN A 1 160 ? 20.953 -14.086 -17.438 1 96.88 160 GLN A N 1
ATOM 1248 C CA . GLN A 1 160 ? 21.781 -15.219 -17.016 1 96.88 160 GLN A CA 1
ATOM 1249 C C . GLN A 1 160 ? 22.375 -14.984 -15.633 1 96.88 160 GLN A C 1
ATOM 1251 O O . GLN A 1 160 ? 22.484 -13.844 -15.188 1 96.88 160 GLN A O 1
ATOM 1256 N N . PRO A 1 161 ? 22.656 -16.094 -14.961 1 95.69 161 PRO A N 1
ATOM 1257 C CA . PRO A 1 161 ? 23.297 -15.883 -13.648 1 95.69 161 PRO A CA 1
ATOM 1258 C C . PRO A 1 161 ? 24.562 -15.039 -13.734 1 95.69 161 PRO A C 1
ATOM 1260 O O . PRO A 1 161 ? 25.406 -15.273 -14.602 1 95.69 161 PRO A O 1
ATOM 1263 N N . THR A 1 162 ? 24.641 -14.031 -12.953 1 92 162 THR A N 1
ATOM 1264 C CA . THR A 1 162 ? 25.781 -13.125 -12.945 1 92 162 THR A CA 1
ATOM 1265 C C . THR A 1 162 ? 26 -12.547 -11.555 1 92 162 THR A C 1
ATOM 1267 O O . THR A 1 162 ? 25.094 -12.547 -10.727 1 92 162 THR A O 1
ATOM 1270 N N . GLU A 1 163 ? 27.172 -12.109 -11.273 1 86.06 163 GLU A N 1
ATOM 1271 C CA . GLU A 1 163 ? 27.469 -11.43 -10.016 1 86.06 163 GLU A CA 1
ATOM 1272 C C . GLU A 1 163 ? 27.516 -9.914 -10.211 1 86.06 163 GLU A C 1
ATOM 1274 O O . GLU A 1 163 ? 27.703 -9.164 -9.242 1 86.06 163 GLU A O 1
ATOM 1279 N N . ASP A 1 164 ? 27.312 -9.539 -11.438 1 86.06 164 ASP A N 1
ATOM 1280 C CA . ASP A 1 164 ? 27.297 -8.109 -11.766 1 86.06 164 ASP A CA 1
ATOM 1281 C C . ASP A 1 164 ? 25.969 -7.469 -11.383 1 86.06 164 ASP A C 1
ATOM 1283 O O . ASP A 1 164 ? 24.969 -7.617 -12.102 1 86.06 164 ASP A O 1
ATOM 1287 N N . ILE A 1 165 ? 25.969 -6.656 -10.375 1 83.75 165 ILE A N 1
ATOM 1288 C CA . ILE A 1 165 ? 24.75 -6.066 -9.828 1 83.75 165 ILE A CA 1
ATOM 1289 C C . ILE A 1 165 ? 24.141 -5.105 -10.844 1 83.75 165 ILE A C 1
ATOM 1291 O O . ILE A 1 165 ? 22.922 -5.004 -10.953 1 83.75 165 ILE A O 1
ATOM 1295 N N . GLU A 1 166 ? 24.969 -4.383 -11.531 1 84.94 166 GLU A N 1
ATOM 1296 C CA . GLU A 1 166 ? 24.438 -3.451 -12.531 1 84.94 166 GLU A CA 1
ATOM 1297 C C . GLU A 1 166 ? 23.719 -4.191 -13.648 1 84.94 166 GLU A C 1
ATOM 1299 O O . GLU A 1 166 ? 22.703 -3.707 -14.164 1 84.94 166 GLU A O 1
ATOM 1304 N N . GLN A 1 167 ? 24.281 -5.344 -13.977 1 91.06 167 GLN A N 1
ATOM 1305 C CA . GLN A 1 167 ? 23.594 -6.156 -14.977 1 91.06 167 GLN A CA 1
ATOM 1306 C C . GLN A 1 167 ? 22.25 -6.664 -14.453 1 91.06 167 GLN A C 1
ATOM 1308 O O . GLN A 1 167 ? 21.266 -6.695 -15.188 1 91.06 167 GLN A O 1
ATOM 1313 N N . ILE A 1 168 ? 22.234 -7.07 -13.227 1 92.25 168 ILE A N 1
ATOM 1314 C CA . ILE A 1 168 ? 21 -7.555 -12.617 1 92.25 168 ILE A CA 1
ATOM 1315 C C . ILE A 1 168 ? 19.938 -6.453 -12.633 1 92.25 168 ILE A C 1
ATOM 1317 O O . ILE A 1 168 ? 18.781 -6.703 -12.953 1 92.25 168 ILE A O 1
ATOM 1321 N N . LYS A 1 169 ? 20.375 -5.238 -12.289 1 90.62 169 LYS A N 1
ATOM 1322 C CA . LYS A 1 169 ? 19.453 -4.098 -12.32 1 90.62 169 LYS A CA 1
ATOM 1323 C C . LYS A 1 169 ? 18.906 -3.877 -13.727 1 90.62 169 LYS A C 1
ATOM 1325 O O . LYS A 1 169 ? 17.703 -3.658 -13.898 1 90.62 169 LYS A O 1
ATOM 1330 N N . LYS A 1 170 ? 19.75 -3.973 -14.711 1 94.94 170 LYS A N 1
ATOM 1331 C CA . LYS A 1 170 ? 19.312 -3.826 -16.094 1 94.94 170 LYS A CA 1
ATOM 1332 C C . LYS A 1 170 ? 18.312 -4.914 -16.484 1 94.94 170 LYS A C 1
ATOM 1334 O O . LYS A 1 170 ? 17.328 -4.637 -17.156 1 94.94 170 LYS A O 1
ATOM 1339 N N . ASP A 1 171 ? 18.594 -6.117 -16.094 1 97.06 171 ASP A N 1
ATOM 1340 C CA . ASP A 1 171 ? 17.703 -7.242 -16.359 1 97.06 171 ASP A CA 1
ATOM 1341 C C . ASP A 1 171 ? 16.344 -7.027 -15.711 1 97.06 171 ASP A C 1
ATOM 1343 O O . ASP A 1 171 ? 15.305 -7.285 -16.344 1 97.06 171 ASP A O 1
ATOM 1347 N N . LEU A 1 172 ? 16.328 -6.559 -14.492 1 96.56 172 LEU A N 1
ATOM 1348 C CA . LEU A 1 172 ? 15.086 -6.285 -13.789 1 96.56 172 LEU A CA 1
ATOM 1349 C C . LEU A 1 172 ? 14.266 -5.234 -14.523 1 96.56 172 LEU A C 1
ATOM 1351 O O . LEU A 1 172 ? 13.047 -5.379 -14.664 1 96.56 172 LEU A O 1
ATOM 1355 N N . ILE A 1 173 ? 14.961 -4.223 -15 1 96.56 173 ILE A N 1
ATOM 1356 C CA . ILE A 1 173 ? 14.281 -3.139 -15.695 1 96.56 173 ILE A CA 1
ATOM 1357 C C . ILE A 1 173 ? 13.711 -3.654 -17.016 1 96.56 173 ILE A C 1
ATOM 1359 O O . ILE A 1 173 ? 12.555 -3.375 -17.359 1 96.56 173 ILE A O 1
ATOM 1363 N N . GLU A 1 174 ? 14.477 -4.457 -17.688 1 97.19 174 GLU A N 1
ATOM 1364 C CA . GLU A 1 174 ? 14.117 -4.824 -19.062 1 97.19 174 GLU A CA 1
ATOM 1365 C C . GLU A 1 174 ? 13.203 -6.043 -19.078 1 97.19 174 GLU A C 1
ATOM 1367 O O . GLU A 1 174 ? 12.242 -6.09 -19.844 1 97.19 174 GLU A O 1
ATOM 1372 N N . TYR A 1 175 ? 13.469 -6.965 -18.219 1 97.62 175 TYR A N 1
ATOM 1373 C CA . TYR A 1 175 ? 12.797 -8.25 -18.375 1 97.62 175 TYR A CA 1
ATOM 1374 C C . TYR A 1 175 ? 11.984 -8.594 -17.125 1 97.62 175 TYR A C 1
ATOM 1376 O O . TYR A 1 175 ? 11.234 -9.578 -17.125 1 97.62 175 TYR A O 1
ATOM 1384 N N . GLY A 1 176 ? 12.133 -7.844 -16.062 1 98.12 176 GLY A N 1
ATOM 1385 C CA . GLY A 1 176 ? 11.328 -8.031 -14.875 1 98.12 176 GLY A CA 1
ATOM 1386 C C . GLY A 1 176 ? 11.906 -9.055 -13.914 1 98.12 176 GLY A C 1
ATOM 1387 O O . GLY A 1 176 ? 11.328 -9.328 -12.859 1 98.12 176 GLY A O 1
ATOM 1388 N N . TYR A 1 177 ? 13.094 -9.641 -14.273 1 97.94 177 TYR A N 1
ATOM 1389 C CA . TYR A 1 177 ? 13.773 -10.57 -13.375 1 97.94 177 TYR A CA 1
ATOM 1390 C C . TYR A 1 177 ? 15.266 -10.609 -13.648 1 97.94 177 TYR A C 1
ATOM 1392 O O . TYR A 1 177 ? 15.727 -10.109 -14.68 1 97.94 177 TYR A O 1
ATOM 1400 N N . GLY A 1 178 ? 16.047 -11.078 -12.695 1 96 178 GLY A N 1
ATOM 1401 C CA . GLY A 1 178 ? 17.469 -11.312 -12.789 1 96 178 GLY A CA 1
ATOM 1402 C C . GLY A 1 178 ? 17.938 -12.484 -11.945 1 96 178 GLY A C 1
ATOM 1403 O O . GLY A 1 178 ? 17.203 -12.984 -11.094 1 96 178 GLY A O 1
ATOM 1404 N N . LEU A 1 179 ? 19.125 -12.992 -12.273 1 95.44 179 LEU A N 1
ATOM 1405 C CA . LEU A 1 179 ? 19.703 -14.125 -11.555 1 95.44 179 LEU A CA 1
ATOM 1406 C C . LEU A 1 179 ? 21.047 -13.734 -10.938 1 95.44 179 LEU A C 1
ATOM 1408 O O . LEU A 1 179 ? 22.016 -13.453 -11.648 1 95.44 179 LEU A O 1
ATOM 1412 N N . VAL A 1 180 ? 21.078 -13.703 -9.625 1 90.25 180 VAL A N 1
ATOM 1413 C CA . VAL A 1 180 ? 22.312 -13.414 -8.898 1 90.25 180 VAL A CA 1
ATOM 1414 C C . VAL A 1 180 ? 23.109 -14.703 -8.68 1 90.25 180 VAL A C 1
ATOM 1416 O O . VAL A 1 180 ? 22.688 -15.57 -7.91 1 90.25 180 VAL A O 1
ATOM 1419 N N . LYS A 1 181 ? 24.156 -14.773 -9.328 1 90.19 181 LYS A N 1
ATOM 1420 C CA . LYS A 1 181 ? 25.047 -15.922 -9.172 1 90.19 181 LYS A CA 1
ATOM 1421 C C . LYS A 1 181 ? 25.766 -15.875 -7.828 1 90.19 181 LYS A C 1
ATOM 1423 O O . LYS A 1 181 ? 26.172 -14.805 -7.371 1 90.19 181 LYS A O 1
ATOM 1428 N N . ASN A 1 182 ? 25.828 -17.062 -7.184 1 86.62 182 ASN A N 1
ATOM 1429 C CA . ASN A 1 182 ? 26.562 -17.203 -5.934 1 86.62 182 ASN A CA 1
ATOM 1430 C C . ASN A 1 182 ? 26 -16.281 -4.848 1 86.62 182 ASN A C 1
ATOM 1432 O O . ASN A 1 182 ? 26.766 -15.68 -4.082 1 86.62 182 ASN A O 1
ATOM 1436 N N . ALA A 1 183 ? 24.734 -16.062 -4.973 1 85.06 183 ALA A N 1
ATOM 1437 C CA . ALA A 1 183 ? 24.094 -15.375 -3.859 1 85.06 183 ALA A CA 1
ATOM 1438 C C . ALA A 1 183 ? 24.312 -16.109 -2.545 1 85.06 183 ALA A C 1
ATOM 1440 O O . ALA A 1 183 ? 24.438 -15.492 -1.487 1 85.06 183 ALA A O 1
ATOM 1441 N N . LEU A 1 184 ? 24.281 -17.359 -2.576 1 84.44 184 LEU A N 1
ATOM 1442 C CA . LEU A 1 184 ? 24.703 -18.234 -1.493 1 84.44 184 LEU A CA 1
ATOM 1443 C C . LEU A 1 184 ? 25.906 -19.094 -1.925 1 84.44 184 LEU A C 1
ATOM 1445 O O . LEU A 1 184 ? 25.922 -19.609 -3.041 1 84.44 184 LEU A O 1
ATOM 1449 N N . LEU A 1 185 ? 26.797 -19.219 -1.057 1 83.62 185 LEU A N 1
ATOM 1450 C CA . LEU A 1 185 ? 27.953 -20.062 -1.332 1 83.62 185 LEU A CA 1
ATOM 1451 C C . LEU A 1 185 ? 27.641 -21.531 -1.032 1 83.62 185 LEU A C 1
ATOM 1453 O O . LEU A 1 185 ? 26.688 -21.828 -0.301 1 83.62 185 LEU A O 1
ATOM 1457 N N . PRO A 1 186 ? 28.469 -22.438 -1.556 1 88.44 186 PRO A N 1
ATOM 1458 C CA . PRO A 1 186 ? 28.141 -23.859 -1.475 1 88.44 186 PRO A CA 1
ATOM 1459 C C . PRO A 1 186 ? 27.922 -24.328 -0.041 1 88.44 186 PRO A C 1
ATOM 1461 O O . PRO A 1 186 ? 26.969 -25.078 0.222 1 88.44 186 PRO A O 1
ATOM 1464 N N . LYS A 1 187 ? 28.719 -23.953 0.872 1 85.56 187 LYS A N 1
ATOM 1465 C CA . LYS A 1 187 ? 28.562 -24.375 2.26 1 85.56 187 LYS A CA 1
ATOM 1466 C C . LYS A 1 187 ? 27.266 -23.828 2.855 1 85.56 187 LYS A C 1
ATOM 1468 O O . LYS A 1 187 ? 26.578 -24.531 3.6 1 85.56 187 LYS A O 1
ATOM 1473 N N . GLU A 1 188 ? 26.938 -22.562 2.551 1 83.06 188 GLU A N 1
ATOM 1474 C CA . GLU A 1 188 ? 25.688 -21.969 3.004 1 83.06 188 GLU A CA 1
ATOM 1475 C C . GLU A 1 188 ? 24.469 -22.703 2.428 1 83.06 188 GLU A C 1
ATOM 1477 O O . GLU A 1 188 ? 23.5 -22.969 3.141 1 83.06 188 GLU A O 1
ATOM 1482 N N . VAL A 1 189 ? 24.578 -23.062 1.195 1 88.88 189 VAL A N 1
ATOM 1483 C CA . VAL A 1 189 ? 23.516 -23.797 0.52 1 88.88 189 VAL A CA 1
ATOM 1484 C C . VAL A 1 189 ? 23.266 -25.125 1.237 1 88.88 189 VAL A C 1
ATOM 1486 O O . VAL A 1 189 ? 22.125 -25.484 1.524 1 88.88 189 VAL A O 1
ATOM 1489 N N . GLU A 1 190 ? 24.297 -25.812 1.504 1 90.06 190 GLU A N 1
ATOM 1490 C CA . GLU A 1 190 ? 24.188 -27.109 2.148 1 90.06 190 GLU A CA 1
ATOM 1491 C C . GLU A 1 190 ? 23.516 -27 3.512 1 90.06 190 GLU A C 1
ATOM 1493 O O . GLU A 1 190 ? 22.609 -27.781 3.83 1 90.06 190 GLU A O 1
ATOM 1498 N N . ILE A 1 191 ? 23.938 -26.078 4.273 1 84.81 191 ILE A N 1
ATOM 1499 C CA . ILE A 1 191 ? 23.406 -25.891 5.625 1 84.81 191 ILE A CA 1
ATOM 1500 C C . ILE A 1 191 ? 21.922 -25.547 5.559 1 84.81 191 ILE A C 1
ATOM 1502 O O . ILE A 1 191 ? 21.109 -26.141 6.254 1 84.81 191 ILE A O 1
ATOM 1506 N N . ILE A 1 192 ? 21.562 -24.562 4.711 1 86.5 192 ILE A N 1
ATOM 1507 C CA . ILE A 1 192 ? 20.188 -24.078 4.621 1 86.5 192 ILE A CA 1
ATOM 1508 C C . ILE A 1 192 ? 19.297 -25.172 4.039 1 86.5 192 ILE A C 1
ATOM 1510 O O . ILE A 1 192 ? 18.172 -25.391 4.512 1 86.5 192 ILE A O 1
ATOM 1514 N N . LYS A 1 193 ? 19.812 -25.828 3.035 1 91 193 LYS A N 1
ATOM 1515 C CA . LYS A 1 193 ? 19.062 -26.922 2.428 1 91 193 LYS A CA 1
ATOM 1516 C C . LYS A 1 193 ? 18.719 -28 3.463 1 91 193 LYS A C 1
ATOM 1518 O O . LYS A 1 193 ? 17.562 -28.406 3.572 1 91 193 LYS A O 1
ATOM 1523 N N . ASN A 1 194 ? 19.703 -28.406 4.18 1 88.94 194 ASN A N 1
ATOM 1524 C CA . ASN A 1 194 ? 19.5 -29.438 5.191 1 88.94 194 ASN A CA 1
ATOM 1525 C C . ASN A 1 194 ? 18.5 -28.984 6.254 1 88.94 194 ASN A C 1
ATOM 1527 O O . ASN A 1 194 ? 17.641 -29.766 6.676 1 88.94 194 ASN A O 1
ATOM 1531 N N . ALA A 1 195 ? 18.609 -27.781 6.66 1 85.56 195 ALA A N 1
ATOM 1532 C CA . ALA A 1 195 ? 17.703 -27.25 7.668 1 85.56 195 ALA A CA 1
ATOM 1533 C C . ALA A 1 195 ? 16.266 -27.234 7.156 1 85.56 195 ALA A C 1
ATOM 1535 O O . ALA A 1 195 ? 15.344 -27.625 7.879 1 85.56 195 ALA A O 1
ATOM 1536 N N . VAL A 1 196 ? 16.062 -26.797 5.945 1 90 196 VAL A N 1
ATOM 1537 C CA . VAL A 1 196 ? 14.734 -26.719 5.344 1 90 196 VAL A CA 1
ATOM 1538 C C . VAL A 1 196 ? 14.133 -28.109 5.223 1 90 196 VAL A C 1
ATOM 1540 O O . VAL A 1 196 ? 12.984 -28.344 5.609 1 90 196 VAL A O 1
ATOM 1543 N N . LEU A 1 197 ? 14.938 -29.047 4.754 1 91.56 197 LEU A N 1
ATOM 1544 C CA . LEU A 1 197 ? 14.438 -30.406 4.543 1 91.56 197 LEU A CA 1
ATOM 1545 C C . LEU A 1 197 ? 14.156 -31.094 5.875 1 91.56 197 LEU A C 1
ATOM 1547 O O . LEU A 1 197 ? 13.188 -31.844 5.988 1 91.56 197 LEU A O 1
ATOM 1551 N N . GLN A 1 198 ? 14.984 -30.828 6.844 1 89.31 198 GLN A N 1
ATOM 1552 C CA . GLN A 1 198 ? 14.758 -31.391 8.164 1 89.31 198 GLN A CA 1
ATOM 1553 C C . GLN A 1 198 ? 13.469 -30.859 8.781 1 89.31 198 GLN A C 1
ATOM 1555 O O . GLN A 1 198 ? 12.688 -31.609 9.367 1 89.31 198 GLN A O 1
ATOM 1560 N N . GLN A 1 199 ? 13.281 -29.547 8.688 1 89.56 199 GLN A N 1
ATOM 1561 C CA . GLN A 1 199 ? 12.055 -28.938 9.195 1 89.56 199 GLN A CA 1
ATOM 1562 C C . GLN A 1 199 ? 10.828 -29.516 8.492 1 89.56 199 GLN A C 1
ATOM 1564 O O . GLN A 1 199 ? 9.828 -29.844 9.133 1 89.56 199 GLN A O 1
ATOM 1569 N N . ALA A 1 200 ? 10.922 -29.672 7.199 1 91.81 200 ALA A N 1
ATOM 1570 C CA . ALA A 1 200 ? 9.812 -30.203 6.414 1 91.81 200 ALA A CA 1
ATOM 1571 C C . ALA A 1 200 ? 9.469 -31.625 6.852 1 91.81 200 ALA A C 1
ATOM 1573 O O . ALA A 1 200 ? 8.297 -31.969 7.027 1 91.81 200 ALA A O 1
ATOM 1574 N N . ALA A 1 201 ? 10.477 -32.406 7.016 1 92.06 201 ALA A N 1
ATOM 1575 C CA . ALA A 1 201 ? 10.273 -33.781 7.473 1 92.06 201 ALA A CA 1
ATOM 1576 C C . ALA A 1 201 ? 9.656 -33.812 8.867 1 92.06 201 ALA A C 1
ATOM 1578 O O . ALA A 1 201 ? 8.758 -34.625 9.141 1 92.06 201 ALA A O 1
ATOM 1579 N N . GLY A 1 202 ? 10.18 -32.969 9.672 1 89.88 202 GLY A N 1
ATOM 1580 C CA . GLY A 1 202 ? 9.625 -32.875 11.008 1 89.88 202 GLY A CA 1
ATOM 1581 C C . GLY A 1 202 ? 8.156 -32.469 11.016 1 89.88 202 GLY A C 1
ATOM 1582 O O . GLY A 1 202 ? 7.367 -33.031 11.789 1 89.88 202 GLY A O 1
ATOM 1583 N N . GLU A 1 203 ? 7.781 -31.547 10.188 1 89.69 203 GLU A N 1
ATOM 1584 C CA . GLU A 1 203 ? 6.391 -31.109 10.086 1 89.69 203 GLU A CA 1
ATOM 1585 C C . GLU A 1 203 ? 5.496 -32.25 9.586 1 89.69 203 GLU A C 1
ATOM 1587 O O . GLU A 1 203 ? 4.359 -32.375 10.039 1 89.69 203 GLU A O 1
ATOM 1592 N N . ARG A 1 204 ? 5.988 -33 8.664 1 90.31 204 ARG A N 1
ATOM 1593 C CA . ARG A 1 204 ? 5.227 -34.156 8.195 1 90.31 204 ARG A CA 1
ATOM 1594 C C . ARG A 1 204 ? 5.008 -35.156 9.328 1 90.31 204 ARG A C 1
ATOM 1596 O O . ARG A 1 204 ? 3.895 -35.656 9.516 1 90.31 204 ARG A O 1
ATOM 1603 N N . GLN A 1 205 ? 6.02 -35.406 10.047 1 90.81 205 GLN A N 1
ATOM 1604 C CA . GLN A 1 205 ? 5.945 -36.375 11.148 1 90.81 205 GLN A CA 1
ATOM 1605 C C . GLN A 1 205 ? 4.984 -35.906 12.227 1 90.81 205 GLN A C 1
ATOM 1607 O O . GLN A 1 205 ? 4.246 -36.688 12.812 1 90.81 205 GLN A O 1
ATOM 1612 N N . ALA A 1 206 ? 5.012 -34.625 12.453 1 88.81 206 ALA A N 1
ATOM 1613 C CA . ALA A 1 206 ? 4.172 -34.062 13.5 1 88.81 206 ALA A CA 1
ATOM 1614 C C . ALA A 1 206 ? 2.744 -33.844 13 1 88.81 206 ALA A C 1
ATOM 1616 O O . ALA A 1 206 ? 1.855 -33.5 13.773 1 88.81 206 ALA A O 1
ATOM 1617 N N . GLY A 1 207 ? 2.473 -33.969 11.711 1 86.75 207 GLY A N 1
ATOM 1618 C CA . GLY A 1 207 ? 1.14 -33.844 11.141 1 86.75 207 GLY A CA 1
ATOM 1619 C C . GLY A 1 207 ? 0.731 -32.375 10.938 1 86.75 207 GLY A C 1
ATOM 1620 O O . GLY A 1 207 ? -0.46 -32.062 10.914 1 86.75 207 GLY A O 1
ATOM 1621 N N . VAL A 1 208 ? 1.737 -31.422 10.797 1 85.88 208 VAL A N 1
ATOM 1622 C CA . VAL A 1 208 ? 1.398 -30.016 10.688 1 85.88 208 VAL A CA 1
ATOM 1623 C C . VAL A 1 208 ? 1.9 -29.469 9.352 1 85.88 208 VAL A C 1
ATOM 1625 O O . VAL A 1 208 ? 1.893 -28.25 9.125 1 85.88 208 VAL A O 1
ATOM 1628 N N . ALA A 1 209 ? 2.316 -30.375 8.438 1 88.44 209 ALA A N 1
ATOM 1629 C CA . ALA A 1 209 ? 2.854 -29.953 7.145 1 88.44 209 ALA A CA 1
ATOM 1630 C C . ALA A 1 209 ? 1.765 -29.344 6.27 1 88.44 209 ALA A C 1
ATOM 1632 O O . ALA A 1 209 ? 0.607 -29.766 6.324 1 88.44 209 ALA A O 1
ATOM 1633 N N . THR A 1 210 ? 2.135 -28.344 5.52 1 88.31 210 THR A N 1
ATOM 1634 C CA . THR A 1 210 ? 1.256 -27.719 4.535 1 88.31 210 THR A CA 1
ATOM 1635 C C . THR A 1 210 ? 1.669 -28.125 3.119 1 88.31 210 THR A C 1
ATOM 1637 O O . THR A 1 210 ? 2.836 -27.984 2.746 1 88.31 210 THR A O 1
ATOM 1640 N N . PHE A 1 211 ? 0.714 -28.578 2.369 1 86.94 211 PHE A N 1
ATOM 1641 C CA . PHE A 1 211 ? 0.979 -29.016 1.006 1 86.94 211 PHE A CA 1
ATOM 1642 C C . PHE A 1 211 ? 0.216 -28.172 -0 1 86.94 211 PHE A C 1
ATOM 1644 O O . PHE A 1 211 ? -0.938 -27.797 0.236 1 86.94 211 PHE A O 1
ATOM 1651 N N . ASP A 1 212 ? 0.923 -27.781 -1.012 1 78.69 212 ASP A N 1
ATOM 1652 C CA . ASP A 1 212 ? 0.267 -27.031 -2.084 1 78.69 212 ASP A CA 1
ATOM 1653 C C . ASP A 1 212 ? -0.659 -27.938 -2.893 1 78.69 212 ASP A C 1
ATOM 1655 O O . ASP A 1 212 ? -0.282 -29.047 -3.256 1 78.69 212 ASP A O 1
ATOM 1659 N N . GLY A 1 213 ? -1.858 -27.5 -3.291 1 67.56 213 GLY A N 1
ATOM 1660 C CA . GLY A 1 213 ? -2.83 -28.266 -4.051 1 67.56 213 GLY A CA 1
ATOM 1661 C C . GLY A 1 213 ? -3.629 -29.234 -3.195 1 67.56 213 GLY A C 1
ATOM 1662 O O . GLY A 1 213 ? -4.309 -30.125 -3.719 1 67.56 213 GLY A O 1
ATOM 1663 N N . GLY A 1 214 ? -3.43 -29.125 -1.848 1 67.94 214 GLY A N 1
ATOM 1664 C CA . GLY A 1 214 ? -4.188 -29.969 -0.947 1 67.94 214 GLY A CA 1
ATOM 1665 C C . GLY A 1 214 ? -3.334 -31.031 -0.263 1 67.94 214 GLY A C 1
ATOM 1666 O O . GLY A 1 214 ? -2.135 -31.125 -0.526 1 67.94 214 GLY A O 1
ATOM 1667 N N . SER A 1 215 ? -3.875 -31.781 0.616 1 71.06 215 SER A N 1
ATOM 1668 C CA . SER A 1 215 ? -3.205 -32.719 1.501 1 71.06 215 SER A CA 1
ATOM 1669 C C . SER A 1 215 ? -2.438 -33.781 0.706 1 71.06 215 SER A C 1
ATOM 1671 O O . SER A 1 215 ? -1.476 -34.344 1.207 1 71.06 215 SER A O 1
ATOM 1673 N N . LYS A 1 216 ? -2.746 -33.906 -0.453 1 69.75 216 LYS A N 1
ATOM 1674 C CA . LYS A 1 216 ? -2.094 -34.938 -1.232 1 69.75 216 LYS A CA 1
ATOM 1675 C C . LYS A 1 216 ? -1.126 -34.344 -2.252 1 69.75 216 LYS A C 1
ATOM 1677 O O . LYS A 1 216 ? -0.587 -35.062 -3.096 1 69.75 216 LYS A O 1
ATOM 1682 N N . GLY A 1 217 ? -0.991 -33.156 -2.143 1 78.25 217 GLY A N 1
ATOM 1683 C CA . GLY A 1 217 ? -0.074 -32.531 -3.092 1 78.25 217 GLY A CA 1
ATOM 1684 C C . GLY A 1 217 ? 1.384 -32.812 -2.777 1 78.25 217 GLY A C 1
ATOM 1685 O O . GLY A 1 217 ? 1.752 -33 -1.613 1 78.25 217 GLY A O 1
ATOM 1686 N N . PRO A 1 218 ? 2.154 -32.906 -3.865 1 84.19 218 PRO A N 1
ATOM 1687 C CA . PRO A 1 218 ? 3.549 -33.281 -3.635 1 84.19 218 PRO A CA 1
ATOM 1688 C C . PRO A 1 218 ? 4.383 -32.156 -3.061 1 84.19 218 PRO A C 1
ATOM 1690 O O . PRO A 1 218 ? 5.336 -32.406 -2.312 1 84.19 218 PRO A O 1
ATOM 1693 N N . ASN A 1 219 ? 4.004 -30.906 -3.385 1 91.06 219 ASN A N 1
ATOM 1694 C CA . ASN A 1 219 ? 4.805 -29.781 -2.928 1 91.06 219 ASN A CA 1
ATOM 1695 C C . ASN A 1 219 ? 4.52 -29.438 -1.468 1 91.06 219 ASN A C 1
ATOM 1697 O O . ASN A 1 219 ? 3.365 -29.484 -1.033 1 91.06 219 ASN A O 1
ATOM 1701 N N . GLN A 1 220 ? 5.531 -29.156 -0.74 1 91.62 220 GLN A N 1
ATOM 1702 C CA . GLN A 1 220 ? 5.379 -28.766 0.66 1 91.62 220 GLN A CA 1
ATOM 1703 C C . GLN A 1 220 ? 5.891 -27.359 0.904 1 91.62 220 GLN A C 1
ATOM 1705 O O . GLN A 1 220 ? 6.945 -26.969 0.39 1 91.62 220 GLN A O 1
ATOM 1710 N N . ARG A 1 221 ? 5.098 -26.625 1.651 1 92.12 221 ARG A N 1
ATOM 1711 C CA . ARG A 1 221 ? 5.512 -25.297 2.105 1 92.12 221 ARG A CA 1
ATOM 1712 C C . ARG A 1 221 ? 6.012 -25.344 3.547 1 92.12 221 ARG A C 1
ATOM 1714 O O . ARG A 1 221 ? 5.426 -26.031 4.391 1 92.12 221 ARG A O 1
ATOM 1721 N N . VAL A 1 222 ? 7.102 -24.75 3.789 1 90.44 222 VAL A N 1
ATOM 1722 C CA . VAL A 1 222 ? 7.551 -24.469 5.148 1 90.44 222 VAL A CA 1
ATOM 1723 C C . VAL A 1 222 ? 7.383 -22.969 5.453 1 90.44 222 VAL A C 1
ATOM 1725 O O . VAL A 1 222 ? 8.078 -22.141 4.875 1 90.44 222 VAL A O 1
ATOM 1728 N N . TRP A 1 223 ? 6.496 -22.703 6.328 1 88 223 TRP A N 1
ATOM 1729 C CA . TRP A 1 223 ? 6.137 -21.312 6.586 1 88 223 TRP A CA 1
ATOM 1730 C C . TRP A 1 223 ? 6.996 -20.719 7.699 1 88 223 TRP A C 1
ATOM 1732 O O . TRP A 1 223 ? 7.574 -21.469 8.5 1 88 223 TRP A O 1
ATOM 1742 N N . CYS A 1 224 ? 7.074 -19.406 7.797 1 82.5 224 CYS A N 1
ATOM 1743 C CA . CYS A 1 224 ? 7.738 -18.672 8.859 1 82.5 224 CYS A CA 1
ATOM 1744 C C . CYS A 1 224 ? 9.117 -19.234 9.148 1 82.5 224 CYS A C 1
ATOM 1746 O O . CYS A 1 224 ? 9.438 -19.562 10.297 1 82.5 224 CYS A O 1
ATOM 1748 N N . VAL A 1 225 ? 9.875 -19.312 8.219 1 83.12 225 VAL A N 1
ATOM 1749 C CA . VAL A 1 225 ? 11.195 -19.938 8.242 1 83.12 225 VAL A CA 1
ATOM 1750 C C . VAL A 1 225 ? 12.031 -19.328 9.367 1 83.12 225 VAL A C 1
ATOM 1752 O O . VAL A 1 225 ? 12.828 -20.031 10.008 1 83.12 225 VAL A O 1
ATOM 1755 N N . VAL A 1 226 ? 11.82 -18.156 9.664 1 78.75 226 VAL A N 1
ATOM 1756 C CA . VAL A 1 226 ? 12.602 -17.484 10.703 1 78.75 226 VAL A CA 1
ATOM 1757 C C . VAL A 1 226 ? 12.32 -18.125 12.055 1 78.75 226 VAL A C 1
ATOM 1759 O O . VAL A 1 226 ? 13.211 -18.203 12.906 1 78.75 226 VAL A O 1
ATOM 1762 N N . SER A 1 227 ? 11.156 -18.625 12.211 1 76.75 227 SER A N 1
ATOM 1763 C CA . SER A 1 227 ? 10.766 -19.25 13.469 1 76.75 227 SER A CA 1
ATOM 1764 C C . SER A 1 227 ? 11.039 -20.75 13.453 1 76.75 227 SER A C 1
ATOM 1766 O O . SER A 1 227 ? 11.211 -21.375 14.508 1 76.75 227 SER A O 1
ATOM 1768 N N . THR A 1 228 ? 11.109 -21.266 12.297 1 75.31 228 THR A N 1
ATOM 1769 C CA . THR A 1 228 ? 11.055 -22.719 12.219 1 75.31 228 THR A CA 1
ATOM 1770 C C . THR A 1 228 ? 12.445 -23.312 11.984 1 75.31 228 THR A C 1
ATOM 1772 O O . THR A 1 228 ? 12.727 -24.438 12.383 1 75.31 228 THR A O 1
ATOM 1775 N N . ILE A 1 229 ? 13.172 -22.531 11.32 1 66.5 229 ILE A N 1
ATOM 1776 C CA . ILE A 1 229 ? 14.477 -23.094 10.969 1 66.5 229 ILE A CA 1
ATOM 1777 C C . ILE A 1 229 ? 15.539 -22.562 11.922 1 66.5 229 ILE A C 1
ATOM 1779 O O . ILE A 1 229 ? 15.773 -21.344 11.984 1 66.5 229 ILE A O 1
ATOM 1783 N N . GLU A 1 230 ? 16.047 -23.422 12.695 1 61.75 230 GLU A N 1
ATOM 1784 C CA . GLU A 1 230 ? 16.969 -23.125 13.781 1 61.75 230 GLU A CA 1
ATOM 1785 C C . GLU A 1 230 ? 18.094 -22.219 13.312 1 61.75 230 GLU A C 1
ATOM 1787 O O . GLU A 1 230 ? 18.484 -21.281 14.023 1 61.75 230 GLU A O 1
ATOM 1792 N N . VAL A 1 231 ? 18.5 -22.516 12.211 1 55.72 231 VAL A N 1
ATOM 1793 C CA . VAL A 1 231 ? 19.672 -21.781 11.711 1 55.72 231 VAL A CA 1
ATOM 1794 C C . VAL A 1 231 ? 19.297 -20.328 11.461 1 55.72 231 VAL A C 1
ATOM 1796 O O . VAL A 1 231 ? 20.156 -19.438 11.539 1 55.72 231 VAL A O 1
ATOM 1799 N N . CYS A 1 232 ? 18.031 -20.219 11.266 1 59.09 232 CYS A N 1
ATOM 1800 C CA . CYS A 1 232 ? 17.578 -18.844 11.062 1 59.09 232 CYS A CA 1
ATOM 1801 C C . CYS A 1 232 ? 17.312 -18.156 12.398 1 59.09 232 CYS A C 1
ATOM 1803 O O . CYS A 1 232 ? 17.344 -16.922 12.484 1 59.09 232 CYS A O 1
ATOM 1805 N N . ARG A 1 233 ? 17.109 -19 13.445 1 58.38 233 ARG A N 1
ATOM 1806 C CA . ARG A 1 233 ? 16.828 -18.5 14.789 1 58.38 233 ARG A CA 1
ATOM 1807 C C . ARG A 1 233 ? 18.078 -17.953 15.453 1 58.38 233 ARG A C 1
ATOM 1809 O O . ARG A 1 233 ? 18.016 -17.016 16.25 1 58.38 233 ARG A O 1
ATOM 1816 N N . SER A 1 234 ? 19 -18.938 15.539 1 48.91 234 SER A N 1
ATOM 1817 C CA . SER A 1 234 ? 20.203 -18.656 16.312 1 48.91 234 SER A CA 1
ATOM 1818 C C . SER A 1 234 ? 21.047 -17.594 15.648 1 48.91 234 SER A C 1
ATOM 1820 O O . SER A 1 234 ? 21.938 -17.016 16.281 1 48.91 234 SER A O 1
ATOM 1822 N N . SER A 1 235 ? 20.953 -17.672 14.414 1 44.56 235 SER A N 1
ATOM 1823 C CA . SER A 1 235 ? 21.922 -16.766 13.789 1 44.56 235 SER A CA 1
ATOM 1824 C C . SER A 1 235 ? 21.422 -15.328 13.805 1 44.56 235 SER A C 1
ATOM 1826 O O . SER A 1 235 ? 20.281 -15.047 13.391 1 44.56 235 SER A O 1
ATOM 1828 N N . ALA A 1 236 ? 21.703 -14.742 14.938 1 40.25 236 ALA A N 1
ATOM 1829 C CA . ALA A 1 236 ? 21.5 -13.297 15.008 1 40.25 236 ALA A CA 1
ATOM 1830 C C . ALA A 1 236 ? 21.312 -12.703 13.609 1 40.25 236 ALA A C 1
ATOM 1832 O O . ALA A 1 236 ? 20.812 -11.586 13.469 1 40.25 236 ALA A O 1
ATOM 1833 N N . GLU A 1 237 ? 22 -13.227 12.695 1 41.03 237 GLU A N 1
ATOM 1834 C CA . GLU A 1 237 ? 22.062 -12.609 11.375 1 41.03 237 GLU A CA 1
ATOM 1835 C C . GLU A 1 237 ? 21.062 -13.242 10.414 1 41.03 237 GLU A C 1
ATOM 1837 O O . GLU A 1 237 ? 21.375 -14.242 9.766 1 41.03 237 GLU A O 1
ATOM 1842 N N . ILE A 1 238 ? 19.875 -13.82 10.883 1 44.72 238 ILE A N 1
ATOM 1843 C CA . ILE A 1 238 ? 18.938 -13.883 9.773 1 44.72 238 ILE A CA 1
ATOM 1844 C C . ILE A 1 238 ? 19.406 -12.969 8.641 1 44.72 238 ILE A C 1
ATOM 1846 O O . ILE A 1 238 ? 18.609 -12.562 7.793 1 44.72 238 ILE A O 1
ATOM 1850 N N . ASN A 1 239 ? 20.531 -12.383 9 1 44.56 239 ASN A N 1
ATOM 1851 C CA . ASN A 1 239 ? 21.359 -11.508 8.18 1 44.56 239 ASN A CA 1
ATOM 1852 C C . ASN A 1 239 ? 21.484 -12.031 6.754 1 44.56 239 ASN A C 1
ATOM 1854 O O . ASN A 1 239 ? 21.5 -11.242 5.801 1 44.56 239 ASN A O 1
ATOM 1858 N N . CYS A 1 240 ? 21.672 -13.43 6.777 1 42.62 240 CYS A N 1
ATOM 1859 C CA . CYS A 1 240 ? 22.219 -13.891 5.508 1 42.62 240 CYS A CA 1
ATOM 1860 C C . CYS A 1 240 ? 21.25 -13.594 4.363 1 42.62 240 CYS A C 1
ATOM 1862 O O . CYS A 1 240 ? 21.625 -12.977 3.369 1 42.62 240 CYS A O 1
ATOM 1864 N N . ILE A 1 241 ? 20.125 -14.406 4.531 1 46.66 241 ILE A N 1
ATOM 1865 C CA . ILE A 1 241 ? 19.312 -14.359 3.324 1 46.66 241 ILE A CA 1
ATOM 1866 C C . ILE A 1 241 ? 18.688 -12.969 3.178 1 46.66 241 ILE A C 1
ATOM 1868 O O . ILE A 1 241 ? 18.625 -12.422 2.074 1 46.66 241 ILE A O 1
ATOM 1872 N N . VAL A 1 242 ? 18.25 -12.531 4.406 1 48.81 242 VAL A N 1
ATOM 1873 C CA . VAL A 1 242 ? 17.641 -11.203 4.395 1 48.81 242 VAL A CA 1
ATOM 1874 C C . VAL A 1 242 ? 18.719 -10.148 4.121 1 48.81 242 VAL A C 1
ATOM 1876 O O . VAL A 1 242 ? 18.453 -9.164 3.43 1 48.81 242 VAL A O 1
ATOM 1879 N N . PHE A 1 243 ? 19.812 -10.305 4.727 1 46.22 243 PHE A N 1
ATOM 1880 C CA . PHE A 1 243 ? 20.891 -9.312 4.672 1 46.22 243 PHE A CA 1
ATOM 1881 C C . PHE A 1 243 ? 21.484 -9.234 3.268 1 46.22 243 PHE A C 1
ATOM 1883 O O . PHE A 1 243 ? 22.078 -8.227 2.898 1 46.22 243 PHE A O 1
ATOM 1890 N N . VAL A 1 244 ? 21.438 -10.336 2.727 1 43.12 244 VAL A N 1
ATOM 1891 C CA . VAL A 1 244 ? 21.891 -10.109 1.357 1 43.12 244 VAL A CA 1
ATOM 1892 C C . VAL A 1 244 ? 21.25 -8.844 0.796 1 43.12 244 VAL A C 1
ATOM 1894 O O . VAL A 1 244 ? 21.859 -8.117 0.019 1 43.12 244 VAL A O 1
ATOM 1897 N N . GLY A 1 245 ? 20.016 -8.516 1.183 1 38.91 245 GLY A N 1
ATOM 1898 C CA . GLY A 1 245 ? 19.344 -7.387 0.561 1 38.91 245 GLY A CA 1
ATOM 1899 C C . GLY A 1 245 ? 19.672 -6.062 1.225 1 38.91 245 GLY A C 1
ATOM 1900 O O . GLY A 1 245 ? 19.484 -4.996 0.632 1 38.91 245 GLY A O 1
ATOM 1901 N N . ILE A 1 246 ? 19.75 -5.828 2.602 1 41.62 246 ILE A N 1
ATOM 1902 C CA . ILE A 1 246 ? 19.453 -4.543 3.225 1 41.62 246 ILE A CA 1
ATOM 1903 C C . ILE A 1 246 ? 20.734 -3.92 3.773 1 41.62 246 ILE A C 1
ATOM 1905 O O . ILE A 1 246 ? 20.719 -2.787 4.258 1 41.62 246 ILE A O 1
ATOM 1909 N N . SER A 1 247 ? 21.703 -4.449 4.039 1 37.09 247 SER A N 1
ATOM 1910 C CA . SER A 1 247 ? 22.609 -3.836 5.016 1 37.09 247 SER A CA 1
ATOM 1911 C C . SER A 1 247 ? 23.281 -2.598 4.438 1 37.09 247 SER A C 1
ATOM 1913 O O . SER A 1 247 ? 24.062 -2.697 3.488 1 37.09 247 SER A O 1
ATOM 1915 N N . SER A 1 248 ? 22.766 -1.479 4.414 1 36.94 248 SER A N 1
ATOM 1916 C CA . SER A 1 248 ? 23.516 -0.278 4.047 1 36.94 248 SER A CA 1
ATOM 1917 C C . SER A 1 248 ? 24.875 -0.232 4.734 1 36.94 248 SER A C 1
ATOM 1919 O O . SER A 1 248 ? 25.594 0.76 4.629 1 36.94 248 SER A O 1
ATOM 1921 N N . THR A 1 249 ? 25.141 -0.771 5.863 1 34.56 249 THR A N 1
ATOM 1922 C CA . THR A 1 249 ? 26.469 -0.265 6.172 1 34.56 249 THR A CA 1
ATOM 1923 C C . THR A 1 249 ? 27.422 -0.498 5.004 1 34.56 249 THR A C 1
ATOM 1925 O O . THR A 1 249 ? 28.016 0.448 4.477 1 34.56 249 THR A O 1
ATOM 1928 N N . LYS A 1 250 ? 28.422 -1.682 5.152 1 36.19 250 LYS A N 1
ATOM 1929 C CA . LYS A 1 250 ? 29.234 -2.15 4.027 1 36.19 250 LYS A CA 1
ATOM 1930 C C . LYS A 1 250 ? 28.359 -2.852 2.984 1 36.19 250 LYS A C 1
ATOM 1932 O O . LYS A 1 250 ? 27.969 -4.008 3.168 1 36.19 250 LYS A O 1
ATOM 1937 N N . GLU A 1 251 ? 27.406 -2.156 2.305 1 42.19 251 GLU A N 1
ATOM 1938 C CA . GLU A 1 251 ? 26.344 -2.482 1.347 1 42.19 251 GLU A CA 1
ATOM 1939 C C . GLU A 1 251 ? 26.797 -3.576 0.382 1 42.19 251 GLU A C 1
ATOM 1941 O O . GLU A 1 251 ? 27.781 -3.404 -0.343 1 42.19 251 GLU A O 1
ATOM 1946 N N . THR A 1 252 ? 26.891 -4.637 0.814 1 41.16 252 THR A N 1
ATOM 1947 C CA . THR A 1 252 ? 27.094 -5.605 -0.255 1 41.16 252 THR A CA 1
ATOM 1948 C C . THR A 1 252 ? 26.297 -5.23 -1.497 1 41.16 252 THR A C 1
ATOM 1950 O O . THR A 1 252 ? 25.25 -4.598 -1.393 1 41.16 252 THR A O 1
ATOM 1953 N N . SER A 1 253 ? 26.969 -5.316 -2.648 1 40.78 253 SER A N 1
ATOM 1954 C CA . SER A 1 253 ? 26.453 -5.004 -3.98 1 40.78 253 SER A CA 1
ATOM 1955 C C . SER A 1 253 ? 25.031 -5.523 -4.172 1 40.78 253 SER A C 1
ATOM 1957 O O . SER A 1 253 ? 24.203 -4.859 -4.789 1 40.78 253 SER A O 1
ATOM 1959 N N . SER A 1 254 ? 24.781 -6.801 -3.775 1 41.75 254 SER A N 1
ATOM 1960 C CA . SER A 1 254 ? 23.484 -7.426 -4.047 1 41.75 254 SER A CA 1
ATOM 1961 C C . SER A 1 254 ? 22.359 -6.703 -3.318 1 41.75 254 SER A C 1
ATOM 1963 O O . SER A 1 254 ? 21.219 -6.691 -3.783 1 41.75 254 SER A O 1
ATOM 1965 N N . TYR A 1 255 ? 22.844 -6.051 -2.1 1 49.78 255 TYR A N 1
ATOM 1966 C CA . TYR A 1 255 ? 21.969 -5.352 -1.164 1 49.78 255 TYR A CA 1
ATOM 1967 C C . TYR A 1 255 ? 21.328 -4.133 -1.822 1 49.78 255 TYR A C 1
ATOM 1969 O O . TYR A 1 255 ? 20.234 -3.723 -1.444 1 49.78 255 TYR A O 1
ATOM 1977 N N . ALA A 1 256 ? 21.984 -3.967 -2.768 1 64.31 256 ALA A N 1
ATOM 1978 C CA . ALA A 1 256 ? 21.703 -2.67 -3.385 1 64.31 256 ALA A CA 1
ATOM 1979 C C . ALA A 1 256 ? 20.453 -2.727 -4.242 1 64.31 256 ALA A C 1
ATOM 1981 O O . ALA A 1 256 ? 19.844 -1.691 -4.547 1 64.31 256 ALA A O 1
ATOM 1982 N N . ILE A 1 257 ? 19.875 -4.168 -4.172 1 80.5 257 ILE A N 1
ATOM 1983 C CA . ILE A 1 257 ? 18.828 -4.223 -5.18 1 80.5 257 ILE A CA 1
ATOM 1984 C C . ILE A 1 257 ? 17.5 -3.812 -4.559 1 80.5 257 ILE A C 1
ATOM 1986 O O . ILE A 1 257 ? 16.703 -3.107 -5.188 1 80.5 257 ILE A O 1
ATOM 1990 N N . VAL A 1 258 ? 17.266 -4.234 -3.225 1 86.44 258 VAL A N 1
ATOM 1991 C CA . VAL A 1 258 ? 15.961 -4.039 -2.609 1 86.44 258 VAL A CA 1
ATOM 1992 C C . VAL A 1 258 ? 15.711 -2.549 -2.393 1 86.44 258 VAL A C 1
ATOM 1994 O O . VAL A 1 258 ? 14.695 -2.014 -2.846 1 86.44 258 VAL A O 1
ATOM 1997 N N . PRO A 1 259 ? 16.656 -1.807 -1.794 1 82.94 259 PRO A N 1
ATOM 1998 C CA . PRO A 1 259 ? 16.391 -0.377 -1.618 1 82.94 259 PRO A CA 1
ATOM 1999 C C . PRO A 1 259 ? 16.359 0.385 -2.941 1 82.94 259 PRO A C 1
ATOM 2001 O O . PRO A 1 259 ? 15.625 1.365 -3.078 1 82.94 259 PRO A O 1
ATOM 2004 N N . TRP A 1 260 ? 17.25 -0.121 -3.801 1 82.38 260 TRP A N 1
ATOM 2005 C CA . TRP A 1 260 ? 17.234 0.499 -5.121 1 82.38 260 TRP A CA 1
ATOM 2006 C C . TRP A 1 260 ? 15.883 0.326 -5.801 1 82.38 260 TRP A C 1
ATOM 2008 O O . TRP A 1 260 ? 15.367 1.262 -6.414 1 82.38 260 TRP A O 1
ATOM 2018 N N . PHE A 1 261 ? 15.32 -0.842 -5.656 1 90.81 261 PHE A N 1
ATOM 2019 C CA . PHE A 1 261 ? 14.102 -1.21 -6.371 1 90.81 261 PHE A CA 1
ATOM 2020 C C . PHE A 1 261 ? 12.867 -0.713 -5.633 1 90.81 261 PHE A C 1
ATOM 2022 O O . PHE A 1 261 ? 11.938 -0.195 -6.25 1 90.81 261 PHE A O 1
ATOM 2029 N N . LEU A 1 262 ? 12.828 -0.827 -4.219 1 92.31 262 LEU A N 1
ATOM 2030 C CA . LEU A 1 262 ? 11.602 -0.621 -3.457 1 92.31 262 LEU A CA 1
ATOM 2031 C C . LEU A 1 262 ? 11.664 0.687 -2.674 1 92.31 262 LEU A C 1
ATOM 2033 O O . LEU A 1 262 ? 10.633 1.176 -2.195 1 92.31 262 LEU A O 1
ATOM 2037 N N . GLY A 1 263 ? 12.805 1.29 -2.541 1 86.5 263 GLY A N 1
ATOM 2038 C CA . GLY A 1 263 ? 12.953 2.506 -1.757 1 86.5 263 GLY A CA 1
ATOM 2039 C C . GLY A 1 263 ? 13.234 2.238 -0.29 1 86.5 263 GLY A C 1
ATOM 2040 O O . GLY A 1 263 ? 13.695 1.156 0.072 1 86.5 263 GLY A O 1
ATOM 2041 N N . ASP A 1 264 ? 12.906 3.273 0.515 1 83.38 264 ASP A N 1
ATOM 2042 C CA . ASP A 1 264 ? 13.266 3.229 1.93 1 83.38 264 ASP A CA 1
ATOM 2043 C C . ASP A 1 264 ? 12.297 2.346 2.715 1 83.38 264 ASP A C 1
ATOM 2045 O O . ASP A 1 264 ? 11.109 2.277 2.391 1 83.38 264 ASP A O 1
ATOM 2049 N N . HIS A 1 265 ? 12.875 1.637 3.725 1 87.56 265 HIS A N 1
ATOM 2050 C CA . HIS A 1 265 ? 12.125 0.938 4.766 1 87.56 265 HIS A CA 1
ATOM 2051 C C . HIS A 1 265 ? 11.328 -0.221 4.184 1 87.56 265 HIS A C 1
ATOM 2053 O O . HIS A 1 265 ? 10.242 -0.54 4.68 1 87.56 265 HIS A O 1
ATOM 2059 N N . ALA A 1 266 ? 11.758 -0.727 3.002 1 91 266 ALA A N 1
ATOM 2060 C CA . ALA A 1 266 ? 11.172 -1.984 2.553 1 91 266 ALA A CA 1
ATOM 2061 C C . ALA A 1 266 ? 11.188 -3.027 3.668 1 91 266 ALA A C 1
ATOM 2063 O O . ALA A 1 266 ? 12.102 -3.047 4.492 1 91 266 ALA A O 1
ATOM 2064 N N . HIS A 1 267 ? 10.188 -3.877 3.723 1 90.75 267 HIS A N 1
ATOM 2065 C CA . HIS A 1 267 ? 10.109 -4.895 4.766 1 90.75 267 HIS A CA 1
ATOM 2066 C C . HIS A 1 267 ? 9.641 -6.23 4.195 1 90.75 267 HIS A C 1
ATOM 2068 O O . HIS A 1 267 ? 9.258 -6.312 3.027 1 90.75 267 HIS A O 1
ATOM 2074 N N . ILE A 1 268 ? 9.719 -7.23 5 1 91.38 268 ILE A N 1
ATOM 2075 C CA . ILE A 1 268 ? 9.461 -8.594 4.535 1 91.38 268 ILE A CA 1
ATOM 2076 C C . ILE A 1 268 ? 7.973 -8.906 4.641 1 91.38 268 ILE A C 1
ATOM 2078 O O . ILE A 1 268 ? 7.387 -8.812 5.719 1 91.38 268 ILE A O 1
ATOM 2082 N N . SER A 1 269 ? 7.422 -9.219 3.531 1 94.81 269 SER A N 1
ATOM 2083 C CA . SER A 1 269 ? 6.031 -9.656 3.475 1 94.81 269 SER A CA 1
ATOM 2084 C C . SER A 1 269 ? 5.891 -11.102 3.928 1 94.81 269 SER A C 1
ATOM 2086 O O . SER A 1 269 ? 5.074 -11.406 4.797 1 94.81 269 SER A O 1
ATOM 2088 N N . THR A 1 270 ? 6.676 -11.953 3.334 1 92.88 270 THR A N 1
ATOM 2089 C CA . THR A 1 270 ? 6.699 -13.367 3.699 1 92.88 270 THR A CA 1
ATOM 2090 C C . THR A 1 270 ? 8.109 -13.938 3.553 1 92.88 270 THR A C 1
ATOM 2092 O O . THR A 1 270 ? 8.891 -13.469 2.721 1 92.88 270 THR A O 1
ATOM 2095 N N . LEU A 1 271 ? 8.453 -14.812 4.379 1 90.06 271 LEU A N 1
ATOM 2096 C CA . LEU A 1 271 ? 9.656 -15.633 4.324 1 90.06 271 LEU A CA 1
ATOM 2097 C C . LEU A 1 271 ? 9.312 -17.109 4.508 1 90.06 271 LEU A C 1
ATOM 2099 O O . LEU A 1 271 ? 8.938 -17.531 5.602 1 90.06 271 LEU A O 1
ATOM 2103 N N . SER A 1 272 ? 9.414 -17.844 3.467 1 91.5 272 SER A N 1
ATOM 2104 C CA . SER A 1 272 ? 9 -19.25 3.457 1 91.5 272 SER A CA 1
ATOM 2105 C C . SER A 1 272 ? 9.898 -20.078 2.551 1 91.5 272 SER A C 1
ATOM 2107 O O . SER A 1 272 ? 10.836 -19.562 1.95 1 91.5 272 SER A O 1
ATOM 2109 N N . ALA A 1 273 ? 9.641 -21.344 2.596 1 92.5 273 ALA A N 1
ATOM 2110 C CA . ALA A 1 273 ? 10.289 -22.25 1.66 1 92.5 273 ALA A CA 1
ATOM 2111 C C . ALA A 1 273 ? 9.258 -23.109 0.918 1 92.5 273 ALA A C 1
ATOM 2113 O O . ALA A 1 273 ? 8.211 -23.438 1.469 1 92.5 273 ALA A O 1
ATOM 2114 N N . ASN A 1 274 ? 9.547 -23.344 -0.307 1 94 274 ASN A N 1
ATOM 2115 C CA . ASN A 1 274 ? 8.742 -24.219 -1.154 1 94 274 ASN A CA 1
ATOM 2116 C C . ASN A 1 274 ? 9.562 -25.406 -1.674 1 94 274 ASN A C 1
ATOM 2118 O O . ASN A 1 274 ? 10.594 -25.219 -2.322 1 94 274 ASN A O 1
ATOM 2122 N N . ILE A 1 275 ? 9.109 -26.562 -1.354 1 94.69 275 ILE A N 1
ATOM 2123 C CA . ILE A 1 275 ? 9.75 -27.781 -1.837 1 94.69 275 ILE A CA 1
ATOM 2124 C C . ILE A 1 275 ? 8.906 -28.422 -2.941 1 94.69 275 ILE A C 1
ATOM 2126 O O . ILE A 1 275 ? 7.863 -29.016 -2.666 1 94.69 275 ILE A O 1
ATOM 2130 N N . ALA A 1 276 ? 9.336 -28.234 -4.176 1 93.62 276 ALA A N 1
ATOM 2131 C CA . ALA A 1 276 ? 8.672 -28.875 -5.309 1 93.62 276 ALA A CA 1
ATOM 2132 C C . ALA A 1 276 ? 9.148 -30.312 -5.492 1 93.62 276 ALA A C 1
ATOM 2134 O O . ALA A 1 276 ? 10.352 -30.578 -5.441 1 93.62 276 ALA A O 1
ATOM 2135 N N . ARG A 1 277 ? 8.266 -31.203 -5.68 1 93.38 277 ARG A N 1
ATOM 2136 C CA . ARG A 1 277 ? 8.57 -32.625 -5.852 1 93.38 277 ARG A CA 1
ATOM 2137 C C . ARG A 1 277 ? 7.992 -33.125 -7.164 1 93.38 277 ARG A C 1
ATOM 2139 O O . ARG A 1 277 ? 7.113 -32.5 -7.758 1 93.38 277 ARG A O 1
ATOM 2146 N N . PRO A 1 278 ? 8.57 -34.25 -7.605 1 91.44 278 PRO A N 1
ATOM 2147 C CA . PRO A 1 278 ? 8.07 -34.812 -8.859 1 91.44 278 PRO A CA 1
ATOM 2148 C C . PRO A 1 278 ? 6.562 -35.062 -8.828 1 91.44 278 PRO A C 1
ATOM 2150 O O . PRO A 1 278 ? 6.027 -35.5 -7.809 1 91.44 278 PRO A O 1
ATOM 2153 N N . GLY A 1 279 ? 5.914 -34.75 -10.016 1 85.75 279 GLY A N 1
ATOM 2154 C CA . GLY A 1 279 ? 4.48 -34.969 -10.141 1 85.75 279 GLY A CA 1
ATOM 2155 C C . GLY A 1 279 ? 3.656 -33.75 -9.719 1 85.75 279 GLY A C 1
ATOM 2156 O O . GLY A 1 279 ? 2.426 -33.812 -9.766 1 85.75 279 GLY A O 1
ATOM 2157 N N . ASN A 1 280 ? 4.391 -32.781 -9.367 1 83.69 280 ASN A N 1
ATOM 2158 C CA . ASN A 1 280 ? 3.637 -31.609 -8.969 1 83.69 280 ASN A CA 1
ATOM 2159 C C . ASN A 1 280 ? 2.902 -30.984 -10.156 1 83.69 280 ASN A C 1
ATOM 2161 O O . ASN A 1 280 ? 3.219 -31.281 -11.312 1 83.69 280 ASN A O 1
ATOM 2165 N N . VAL A 1 281 ? 1.768 -30.375 -9.883 1 75 281 VAL A N 1
ATOM 2166 C CA . VAL A 1 281 ? 1.086 -29.547 -10.867 1 75 281 VAL A CA 1
ATOM 2167 C C . VAL A 1 281 ? 1.487 -28.078 -10.664 1 75 281 VAL A C 1
ATOM 2169 O O . VAL A 1 281 ? 1.562 -27.609 -9.523 1 75 281 VAL A O 1
ATOM 2172 N N . PRO A 1 282 ? 1.873 -27.484 -11.836 1 70.69 282 PRO A N 1
ATOM 2173 C CA . PRO A 1 282 ? 2.223 -26.062 -11.688 1 70.69 282 PRO A CA 1
ATOM 2174 C C . PRO A 1 282 ? 1.146 -25.266 -10.961 1 70.69 282 PRO A C 1
ATOM 2176 O O . PRO A 1 282 ? -0.044 -25.578 -11.086 1 70.69 282 PRO A O 1
ATOM 2179 N N . MET A 1 283 ? 1.631 -24.359 -10.164 1 76.88 283 MET A N 1
ATOM 2180 C CA . MET A 1 283 ? 0.7 -23.375 -9.602 1 76.88 283 MET A CA 1
ATOM 2181 C C . MET A 1 283 ? 0.042 -22.562 -10.703 1 76.88 283 MET A C 1
ATOM 2183 O O . MET A 1 283 ? 0.485 -22.594 -11.859 1 76.88 283 MET A O 1
ATOM 2187 N N . GLN A 1 284 ? -1.017 -21.938 -10.398 1 88.44 284 GLN A N 1
ATOM 2188 C CA . GLN A 1 284 ? -1.625 -21 -11.328 1 88.44 284 GLN A CA 1
ATOM 2189 C C . GLN A 1 284 ? -0.686 -19.828 -11.617 1 88.44 284 GLN A C 1
ATOM 2191 O O . GLN A 1 284 ? -0.002 -19.344 -10.719 1 88.44 284 GLN A O 1
ATOM 2196 N N . LEU A 1 285 ? -0.637 -19.484 -12.891 1 94.94 285 LEU A N 1
ATOM 2197 C CA . LEU A 1 285 ? 0.087 -18.266 -13.273 1 94.94 285 LEU A CA 1
ATOM 2198 C C . LEU A 1 285 ? -0.428 -17.062 -12.508 1 94.94 285 LEU A C 1
ATOM 2200 O O . LEU A 1 285 ? -1.64 -16.844 -12.414 1 94.94 285 LEU A O 1
ATOM 2204 N N . HIS A 1 286 ? 0.524 -16.25 -11.977 1 96.06 286 HIS A N 1
ATOM 2205 C CA . HIS A 1 286 ? 0.108 -15.117 -11.164 1 96.06 286 HIS A CA 1
ATOM 2206 C C . HIS A 1 286 ? 1.205 -14.055 -11.094 1 96.06 286 HIS A C 1
ATOM 2208 O O . HIS A 1 286 ? 2.342 -14.312 -11.5 1 96.06 286 HIS A O 1
ATOM 2214 N N . THR A 1 287 ? 0.852 -12.898 -10.742 1 96.81 287 THR A N 1
ATOM 2215 C CA . THR A 1 287 ? 1.767 -11.883 -10.234 1 96.81 287 THR A CA 1
ATOM 2216 C C . THR A 1 287 ? 1.7 -11.812 -8.711 1 96.81 287 THR A C 1
ATOM 2218 O O . THR A 1 287 ? 0.676 -12.148 -8.117 1 96.81 287 THR A O 1
ATOM 2221 N N . ASP A 1 288 ? 2.725 -11.445 -8.117 1 96.12 288 ASP A N 1
ATOM 2222 C CA . ASP A 1 288 ? 2.779 -11.477 -6.656 1 96.12 288 ASP A CA 1
ATOM 2223 C C . ASP A 1 288 ? 2.059 -10.266 -6.059 1 96.12 288 ASP A C 1
ATOM 2225 O O . ASP A 1 288 ? 2.018 -10.102 -4.836 1 96.12 288 ASP A O 1
ATOM 2229 N N . GLN A 1 289 ? 1.473 -9.398 -6.879 1 95.75 289 GLN A N 1
ATOM 2230 C CA . GLN A 1 289 ? 0.701 -8.289 -6.328 1 95.75 289 GLN A CA 1
ATOM 2231 C C . GLN A 1 289 ? -0.733 -8.305 -6.852 1 95.75 289 GLN A C 1
ATOM 2233 O O . GLN A 1 289 ? -1.433 -7.289 -6.785 1 95.75 289 GLN A O 1
ATOM 2238 N N . SER A 1 290 ? -1.183 -9.5 -7.266 1 91.81 290 SER A N 1
ATOM 2239 C CA . SER A 1 290 ? -2.521 -9.664 -7.824 1 91.81 290 SER A CA 1
ATOM 2240 C C . SER A 1 290 ? -3.594 -9.445 -6.766 1 91.81 290 SER A C 1
ATOM 2242 O O . SER A 1 290 ? -4.719 -9.055 -7.082 1 91.81 290 SER A O 1
ATOM 2244 N N . SER A 1 291 ? -3.303 -9.719 -5.559 1 91.69 291 SER A N 1
ATOM 2245 C CA . SER A 1 291 ? -4.289 -9.602 -4.488 1 91.69 291 SER A CA 1
ATOM 2246 C C . SER A 1 291 ? -4.469 -8.148 -4.055 1 91.69 291 SER A C 1
ATOM 2248 O O . SER A 1 291 ? -5.398 -7.828 -3.314 1 91.69 291 SER A O 1
ATOM 2250 N N . LYS A 1 292 ? -3.621 -7.324 -4.445 1 94.62 292 LYS A N 1
ATOM 2251 C CA . LYS A 1 292 ? -3.711 -5.906 -4.113 1 94.62 292 LYS A CA 1
ATOM 2252 C C . LYS A 1 292 ? -4.629 -5.168 -5.086 1 94.62 292 LYS A C 1
ATOM 2254 O O . LYS A 1 292 ? -4.281 -4.984 -6.254 1 94.62 292 LYS A O 1
ATOM 2259 N N . THR A 1 293 ? -5.781 -4.793 -4.625 1 92.88 293 THR A N 1
ATOM 2260 C CA . THR A 1 293 ? -6.809 -4.188 -5.465 1 92.88 293 THR A CA 1
ATOM 2261 C C . THR A 1 293 ? -6.918 -2.691 -5.191 1 92.88 293 THR A C 1
ATOM 2263 O O . THR A 1 293 ? -6.852 -2.262 -4.035 1 92.88 293 THR A O 1
ATOM 2266 N N . PRO A 1 294 ? -7.023 -1.903 -6.223 1 94.81 294 PRO A N 1
ATOM 2267 C CA . PRO A 1 294 ? -7.086 -2.277 -7.637 1 94.81 294 PRO A CA 1
ATOM 2268 C C . PRO A 1 294 ? -5.727 -2.684 -8.203 1 94.81 294 PRO A C 1
ATOM 2270 O O . PRO A 1 294 ? -4.688 -2.328 -7.633 1 94.81 294 PRO A O 1
ATOM 2273 N N . PRO A 1 295 ? -5.793 -3.428 -9.297 1 94.38 295 PRO A N 1
ATOM 2274 C CA . PRO A 1 295 ? -4.523 -3.83 -9.914 1 94.38 295 PRO A CA 1
ATOM 2275 C C . PRO A 1 295 ? -3.66 -2.637 -10.312 1 94.38 295 PRO A C 1
ATOM 2277 O O . PRO A 1 295 ? -4.172 -1.645 -10.836 1 94.38 295 PRO A O 1
ATOM 2280 N N . GLN A 1 296 ? -2.393 -2.699 -9.969 1 93.75 296 GLN A N 1
ATOM 2281 C CA . GLN A 1 296 ? -1.42 -1.682 -10.344 1 93.75 296 GLN A CA 1
ATOM 2282 C C . GLN A 1 296 ? -0.336 -2.264 -11.242 1 93.75 296 GLN A C 1
ATOM 2284 O O . GLN A 1 296 ? 0.425 -3.139 -10.828 1 93.75 296 GLN A O 1
ATOM 2289 N N . ARG A 1 297 ? -0.256 -1.737 -12.445 1 94.19 297 ARG A N 1
ATOM 2290 C CA . ARG A 1 297 ? 0.73 -2.26 -13.383 1 94.19 297 ARG A CA 1
ATOM 2291 C C . ARG A 1 297 ? 1.879 -1.274 -13.578 1 94.19 297 ARG A C 1
ATOM 2293 O O . ARG A 1 297 ? 2.914 -1.624 -14.141 1 94.19 297 ARG A O 1
ATOM 2300 N N . ASP A 1 298 ? 1.758 -0.105 -13.016 1 93.5 298 ASP A N 1
ATOM 2301 C CA . ASP A 1 298 ? 2.771 0.918 -13.25 1 93.5 298 ASP A CA 1
ATOM 2302 C C . ASP A 1 298 ? 3.703 1.059 -12.047 1 93.5 298 ASP A C 1
ATOM 2304 O O . ASP A 1 298 ? 4.695 1.787 -12.109 1 93.5 298 ASP A O 1
ATOM 2308 N N . LEU A 1 299 ? 3.369 0.442 -11.023 1 95.88 299 LEU A N 1
ATOM 2309 C CA . LEU A 1 299 ? 4.207 0.508 -9.828 1 95.88 299 LEU A CA 1
ATOM 2310 C C . LEU A 1 299 ? 4.41 -0.879 -9.227 1 95.88 299 LEU A C 1
ATOM 2312 O O . LEU A 1 299 ? 3.443 -1.557 -8.875 1 95.88 299 LEU A O 1
ATOM 2316 N N . ALA A 1 300 ? 5.648 -1.3 -9.148 1 97.62 300 ALA A N 1
ATOM 2317 C CA . ALA A 1 300 ? 5.965 -2.531 -8.422 1 97.62 300 ALA A CA 1
ATOM 2318 C C . ALA A 1 300 ? 5.785 -2.346 -6.918 1 97.62 300 ALA A C 1
ATOM 2320 O O . ALA A 1 300 ? 6.398 -1.459 -6.32 1 97.62 300 ALA A O 1
ATOM 2321 N N . LEU A 1 301 ? 5.008 -3.148 -6.305 1 97.81 301 LEU A N 1
ATOM 2322 C CA . LEU A 1 301 ? 4.715 -3.029 -4.883 1 97.81 301 LEU A CA 1
ATOM 2323 C C . LEU A 1 301 ? 5.66 -3.896 -4.059 1 97.81 301 LEU A C 1
ATOM 2325 O O . LEU A 1 301 ? 5.758 -3.732 -2.84 1 97.81 301 LEU A O 1
ATOM 2329 N N . GLY A 1 302 ? 6.328 -4.797 -4.746 1 96.94 302 GLY A N 1
ATOM 2330 C CA . GLY A 1 302 ? 7.258 -5.676 -4.051 1 96.94 302 GLY A CA 1
ATOM 2331 C C . GLY A 1 302 ? 8.273 -6.32 -4.977 1 96.94 302 GLY A C 1
ATOM 2332 O O . GLY A 1 302 ? 8.266 -6.066 -6.184 1 96.94 302 GLY A O 1
ATOM 2333 N N . LEU A 1 303 ? 9.133 -7.047 -4.367 1 95.5 303 LEU A N 1
ATOM 2334 C CA . LEU A 1 303 ? 10.211 -7.793 -5.008 1 95.5 303 LEU A CA 1
ATOM 2335 C C . LEU A 1 303 ? 10.398 -9.156 -4.344 1 95.5 303 LEU A C 1
ATOM 2337 O O . LEU A 1 303 ? 10.5 -9.242 -3.119 1 95.5 303 LEU A O 1
ATOM 2341 N N . ASN A 1 304 ? 10.391 -10.141 -5.168 1 95.81 304 ASN A N 1
ATOM 2342 C CA . ASN A 1 304 ? 10.609 -11.492 -4.652 1 95.81 304 ASN A CA 1
ATOM 2343 C C . ASN A 1 304 ? 12.031 -11.969 -4.941 1 95.81 304 ASN A C 1
ATOM 2345 O O . ASN A 1 304 ? 12.57 -11.719 -6.023 1 95.81 304 ASN A O 1
ATOM 2349 N N . ILE A 1 305 ? 12.625 -12.625 -4.016 1 92.81 305 ILE A N 1
ATOM 2350 C CA . ILE A 1 305 ? 13.945 -13.242 -4.145 1 92.81 305 ILE A CA 1
ATOM 2351 C C . ILE A 1 305 ? 13.859 -14.727 -3.803 1 92.81 305 ILE A C 1
ATOM 2353 O O . ILE A 1 305 ? 13.578 -15.086 -2.658 1 92.81 305 ILE A O 1
ATOM 2357 N N . SER A 1 306 ? 14.086 -15.555 -4.758 1 94.69 306 SER A N 1
ATOM 2358 C CA . SER A 1 306 ? 14.062 -17 -4.598 1 94.69 306 SER A CA 1
ATOM 2359 C C . SER A 1 306 ? 15.477 -17.578 -4.59 1 94.69 306 SER A C 1
ATOM 2361 O O . SER A 1 306 ? 16.188 -17.5 -5.594 1 94.69 306 SER A O 1
ATOM 2363 N N . PHE A 1 307 ? 15.844 -18.188 -3.518 1 92.19 307 PHE A N 1
ATOM 2364 C CA . PHE A 1 307 ? 17.172 -18.781 -3.42 1 92.19 307 PHE A CA 1
ATOM 2365 C C . PHE A 1 307 ? 17.109 -20.281 -3.746 1 92.19 307 PHE A C 1
ATOM 2367 O O . PHE A 1 307 ? 16.406 -21.031 -3.068 1 92.19 307 PHE A O 1
ATOM 2374 N N . TYR A 1 308 ? 17.844 -20.625 -4.746 1 95.25 308 TYR A N 1
ATOM 2375 C CA . TYR A 1 308 ? 17.906 -22.031 -5.137 1 95.25 308 TYR A CA 1
ATOM 2376 C C . TYR A 1 308 ? 18.859 -22.812 -4.234 1 95.25 308 TYR A C 1
ATOM 2378 O O . TYR A 1 308 ? 20.031 -22.438 -4.094 1 95.25 308 TYR A O 1
ATOM 2386 N N . LEU A 1 309 ? 18.406 -23.906 -3.67 1 95.12 309 LEU A N 1
ATOM 2387 C CA . LEU A 1 309 ? 19.234 -24.688 -2.748 1 95.12 309 LEU A CA 1
ATOM 2388 C C . LEU A 1 309 ? 19.734 -25.969 -3.416 1 95.12 309 LEU A C 1
ATOM 2390 O O . LEU A 1 309 ? 20.375 -26.797 -2.77 1 95.12 309 LEU A O 1
ATOM 2394 N N . VAL A 1 310 ? 19.406 -26.188 -4.637 1 97.25 310 VAL A N 1
ATOM 2395 C CA . VAL A 1 310 ? 19.938 -27.219 -5.531 1 97.25 310 VAL A CA 1
ATOM 2396 C C . VAL A 1 310 ? 20.078 -26.641 -6.941 1 97.25 310 VAL A C 1
ATOM 2398 O O . VAL A 1 310 ? 19.562 -25.562 -7.234 1 97.25 310 VAL A O 1
ATOM 2401 N N . ASN A 1 311 ? 20.891 -27.406 -7.766 1 97.06 311 ASN A N 1
ATOM 2402 C CA . ASN A 1 311 ? 20.844 -27.047 -9.18 1 97.06 311 ASN A CA 1
ATOM 2403 C C . ASN A 1 311 ? 19.422 -27.078 -9.719 1 97.06 311 ASN A C 1
ATOM 2405 O O . ASN A 1 311 ? 18.766 -28.125 -9.664 1 97.06 311 ASN A O 1
ATOM 2409 N N . THR A 1 312 ? 18.922 -25.953 -10.172 1 97 312 THR A N 1
ATOM 2410 C CA . THR A 1 312 ? 17.531 -25.828 -10.562 1 97 312 THR A CA 1
ATOM 2411 C C . THR A 1 312 ? 17.406 -25.594 -12.062 1 97 312 THR A C 1
ATOM 2413 O O . THR A 1 312 ? 17.938 -24.625 -12.594 1 97 312 THR A O 1
ATOM 2416 N N . THR A 1 313 ? 16.719 -26.484 -12.703 1 95.44 313 THR A N 1
ATOM 2417 C CA . THR A 1 313 ? 16.547 -26.484 -14.156 1 95.44 313 THR A CA 1
ATOM 2418 C C . THR A 1 313 ? 15.062 -26.656 -14.508 1 95.44 313 THR A C 1
ATOM 2420 O O . THR A 1 313 ? 14.219 -26.781 -13.625 1 95.44 313 THR A O 1
ATOM 2423 N N . ASP A 1 314 ? 14.852 -26.625 -15.828 1 94.56 314 ASP A N 1
ATOM 2424 C CA . ASP A 1 314 ? 13.5 -26.859 -16.312 1 94.56 314 ASP A CA 1
ATOM 2425 C C . ASP A 1 314 ? 12.969 -28.203 -15.82 1 94.56 314 ASP A C 1
ATOM 2427 O O . ASP A 1 314 ? 11.781 -28.344 -15.516 1 94.56 314 ASP A O 1
ATOM 2431 N N . ILE A 1 315 ? 13.781 -29.156 -15.617 1 94.94 315 ILE A N 1
ATOM 2432 C CA . ILE A 1 315 ? 13.414 -30.531 -15.328 1 94.94 315 ILE A CA 1
ATOM 2433 C C . ILE A 1 315 ? 12.906 -30.641 -13.898 1 94.94 315 ILE A C 1
ATOM 2435 O O . ILE A 1 315 ? 11.922 -31.328 -13.625 1 94.94 315 ILE A O 1
ATOM 2439 N N . ASN A 1 316 ? 13.562 -29.984 -12.961 1 94.62 316 ASN A N 1
ATOM 2440 C CA . ASN A 1 316 ? 13.18 -30.203 -11.57 1 94.62 316 ASN A CA 1
ATOM 2441 C C . ASN A 1 316 ? 12.367 -29.047 -11.008 1 94.62 316 ASN A C 1
ATOM 2443 O O . ASN A 1 316 ? 12.273 -28.875 -9.797 1 94.62 316 ASN A O 1
ATOM 2447 N N . GLY A 1 317 ? 11.789 -28.203 -11.875 1 93.94 317 GLY A N 1
ATOM 2448 C CA . GLY A 1 317 ? 10.758 -27.297 -11.398 1 93.94 317 GLY A CA 1
ATOM 2449 C C . GLY A 1 317 ? 11.234 -25.859 -11.273 1 93.94 317 GLY A C 1
ATOM 2450 O O . GLY A 1 317 ? 10.766 -25.125 -10.406 1 93.94 317 GLY A O 1
ATOM 2451 N N . ALA A 1 318 ? 12.148 -25.391 -12.125 1 96.06 318 ALA A N 1
ATOM 2452 C CA . ALA A 1 318 ? 12.562 -23.984 -12.133 1 96.06 318 ALA A CA 1
ATOM 2453 C C . ALA A 1 318 ? 11.359 -23.078 -12.336 1 96.06 318 ALA A C 1
ATOM 2455 O O . ALA A 1 318 ? 10.43 -23.406 -13.078 1 96.06 318 ALA A O 1
ATOM 2456 N N . THR A 1 319 ? 11.398 -21.922 -11.625 1 96.38 319 THR A N 1
ATOM 2457 C CA . THR A 1 319 ? 10.344 -20.922 -11.789 1 96.38 319 THR A CA 1
ATOM 2458 C C . THR A 1 319 ? 10.172 -20.562 -13.266 1 96.38 319 THR A C 1
ATOM 2460 O O . THR A 1 319 ? 11.148 -20.344 -13.977 1 96.38 319 THR A O 1
ATOM 2463 N N . ARG A 1 320 ? 8.961 -20.656 -13.727 1 96.5 320 ARG A N 1
ATOM 2464 C CA . ARG A 1 320 ? 8.625 -20.25 -15.086 1 96.5 320 ARG A CA 1
ATOM 2465 C C . ARG A 1 320 ? 8.234 -18.781 -15.133 1 96.5 320 ARG A C 1
ATOM 2467 O O . ARG A 1 320 ? 7.434 -18.312 -14.312 1 96.5 320 ARG A O 1
ATOM 2474 N N . VAL A 1 321 ? 8.859 -18 -16.125 1 97.44 321 VAL A N 1
ATOM 2475 C CA . VAL A 1 321 ? 8.594 -16.562 -16.188 1 97.44 321 VAL A CA 1
ATOM 2476 C C . VAL A 1 321 ? 8.234 -16.172 -17.609 1 97.44 321 VAL A C 1
ATOM 2478 O O . VAL A 1 321 ? 8.609 -16.859 -18.562 1 97.44 321 VAL A O 1
ATOM 2481 N N . TYR A 1 322 ? 7.465 -15.164 -17.781 1 97.5 322 TYR A N 1
ATOM 2482 C CA . TYR A 1 322 ? 7.246 -14.453 -19.031 1 97.5 322 TYR A CA 1
ATOM 2483 C C . TYR A 1 322 ? 8.039 -13.148 -19.078 1 97.5 322 TYR A C 1
ATOM 2485 O O . TYR A 1 322 ? 7.562 -12.117 -18.609 1 97.5 322 TYR A O 1
ATOM 2493 N N . PRO A 1 323 ? 9.25 -13.242 -19.703 1 97.56 323 PRO A N 1
ATOM 2494 C CA . PRO A 1 323 ? 10.133 -12.07 -19.641 1 97.56 323 PRO A CA 1
ATOM 2495 C C . PRO A 1 323 ? 9.477 -10.805 -20.172 1 97.56 323 PRO A C 1
ATOM 2497 O O . PRO A 1 323 ? 8.844 -10.828 -21.234 1 97.56 323 PRO A O 1
ATOM 2500 N N . GLY A 1 324 ? 9.602 -9.703 -19.359 1 96.75 324 GLY A N 1
ATOM 2501 C CA . GLY A 1 324 ? 9.102 -8.406 -19.797 1 96.75 324 GLY A CA 1
ATOM 2502 C C . GLY A 1 324 ? 7.637 -8.188 -19.469 1 96.75 324 GLY A C 1
ATOM 2503 O O . GLY A 1 324 ? 7.109 -7.09 -19.656 1 96.75 324 GLY A O 1
ATOM 2504 N N . SER A 1 325 ? 6.992 -9.18 -18.891 1 97.31 325 SER A N 1
ATOM 2505 C CA . SER A 1 325 ? 5.547 -9.109 -18.703 1 97.31 325 SER A CA 1
ATOM 2506 C C . SER A 1 325 ? 5.191 -8.195 -17.531 1 97.31 325 SER A C 1
ATOM 2508 O O . SER A 1 325 ? 4.016 -7.922 -17.281 1 97.31 325 SER A O 1
ATOM 2510 N N . HIS A 1 326 ? 6.188 -7.699 -16.781 1 97.56 326 HIS A N 1
ATOM 2511 C CA . HIS A 1 326 ? 5.93 -6.727 -15.727 1 97.56 326 HIS A CA 1
ATOM 2512 C C . HIS A 1 326 ? 5.559 -5.367 -16.312 1 97.56 326 HIS A C 1
ATOM 2514 O O . HIS A 1 326 ? 5.059 -4.496 -15.594 1 97.56 326 HIS A O 1
ATOM 2520 N N . LYS A 1 327 ? 5.789 -5.219 -17.594 1 96.25 327 LYS A N 1
ATOM 2521 C CA . LYS A 1 327 ? 5.504 -3.957 -18.266 1 96.25 327 LYS A CA 1
ATOM 2522 C C . LYS A 1 327 ? 4.18 -4.023 -19.031 1 96.25 327 LYS A C 1
ATOM 2524 O O . LYS A 1 327 ? 3.848 -5.051 -19.625 1 96.25 327 LYS A O 1
ATOM 2529 N N . GLY A 1 328 ? 3.467 -2.873 -19 1 93.81 328 GLY A N 1
ATOM 2530 C CA . GLY A 1 328 ? 2.254 -2.74 -19.781 1 93.81 328 GLY A CA 1
ATOM 2531 C C . GLY A 1 328 ? 1.062 -3.457 -19.172 1 93.81 328 GLY A C 1
ATOM 2532 O O . GLY A 1 328 ? 1.168 -4.039 -18.094 1 93.81 328 GLY A O 1
ATOM 2533 N N . ASN A 1 329 ? -0.047 -3.32 -19.844 1 95.38 329 ASN A N 1
ATOM 2534 C CA . ASN A 1 329 ? -1.295 -3.963 -19.453 1 95.38 329 ASN A CA 1
ATOM 2535 C C . ASN A 1 329 ? -1.489 -5.301 -20.156 1 95.38 329 ASN A C 1
ATOM 2537 O O . ASN A 1 329 ? -2.225 -5.387 -21.141 1 95.38 329 ASN A O 1
ATOM 2541 N N . VAL A 1 330 ? -0.819 -6.355 -19.656 1 96.81 330 VAL A N 1
ATOM 2542 C CA . VAL A 1 330 ? -0.871 -7.691 -20.234 1 96.81 330 VAL A CA 1
ATOM 2543 C C . VAL A 1 330 ? -1.342 -8.695 -19.188 1 96.81 330 VAL A C 1
ATOM 2545 O O . VAL A 1 330 ? -1.062 -8.531 -18 1 96.81 330 VAL A O 1
ATOM 2548 N N . ALA A 1 331 ? -2.043 -9.68 -19.609 1 97.06 331 ALA A N 1
ATOM 2549 C CA . ALA A 1 331 ? -2.516 -10.727 -18.719 1 97.06 331 ALA A CA 1
ATOM 2550 C C . ALA A 1 331 ? -2.859 -12 -19.484 1 97.06 331 ALA A C 1
ATOM 2552 O O . ALA A 1 331 ? -3.291 -11.938 -20.641 1 97.06 331 ALA A O 1
ATOM 2553 N N . PRO A 1 332 ? -2.656 -13.102 -18.859 1 96.69 332 PRO A N 1
ATOM 2554 C CA . PRO A 1 332 ? -3.02 -14.367 -19.5 1 96.69 332 PRO A CA 1
ATOM 2555 C C . PRO A 1 332 ? -4.508 -14.688 -19.359 1 96.69 332 PRO A C 1
ATOM 2557 O O . PRO A 1 332 ? -5.137 -14.32 -18.375 1 96.69 332 PRO A O 1
ATOM 2560 N N . SER A 1 333 ? -5.012 -15.414 -20.344 1 96.5 333 SER A N 1
ATOM 2561 C CA . SER A 1 333 ? -6.355 -15.977 -20.219 1 96.5 333 SER A CA 1
ATOM 2562 C C . SER A 1 333 ? -6.312 -17.391 -19.656 1 96.5 333 SER A C 1
ATOM 2564 O O . SER A 1 333 ? -7.211 -17.797 -18.922 1 96.5 333 SER A O 1
ATOM 2566 N N . ASP A 1 334 ? -5.297 -18.094 -19.984 1 96.19 334 ASP A N 1
ATOM 2567 C CA . ASP A 1 334 ? -5.082 -19.422 -19.406 1 96.19 334 ASP A CA 1
ATOM 2568 C C . ASP A 1 334 ? -4.02 -19.391 -18.312 1 96.19 334 ASP A C 1
ATOM 2570 O O . ASP A 1 334 ? -2.83 -19.25 -18.594 1 96.19 334 ASP A O 1
ATOM 2574 N N . ILE A 1 335 ? -4.441 -19.578 -17.109 1 95.75 335 ILE A N 1
ATOM 2575 C CA . ILE A 1 335 ? -3.518 -19.422 -16 1 95.75 335 ILE A CA 1
ATOM 2576 C C . ILE A 1 335 ? -3.018 -20.781 -15.547 1 95.75 335 ILE A C 1
ATOM 2578 O O . ILE A 1 335 ? -2.299 -20.891 -14.547 1 95.75 335 ILE A O 1
ATOM 2582 N N . TRP A 1 336 ? -3.324 -21.844 -16.281 1 93.31 336 TRP A N 1
ATOM 2583 C CA . TRP A 1 336 ? -2.939 -23.203 -15.875 1 93.31 336 TRP A CA 1
ATOM 2584 C C . TRP A 1 336 ? -1.875 -23.766 -16.812 1 93.31 336 TRP A C 1
ATOM 2586 O O . TRP A 1 336 ? -1.531 -24.938 -16.734 1 93.31 336 TRP A O 1
ATOM 2596 N N . THR A 1 337 ? -1.323 -22.953 -17.625 1 92.06 337 THR A N 1
ATOM 2597 C CA . THR A 1 337 ? -0.314 -23.406 -18.562 1 92.06 337 THR A CA 1
ATOM 2598 C C . THR A 1 337 ? 0.994 -22.656 -18.375 1 92.06 337 THR A C 1
ATOM 2600 O O . THR A 1 337 ? 0.996 -21.531 -17.875 1 92.06 337 THR A O 1
ATOM 2603 N N . VAL A 1 338 ? 2.113 -23.297 -18.766 1 92.81 338 VAL A N 1
ATOM 2604 C CA . VAL A 1 338 ? 3.402 -22.609 -18.75 1 92.81 338 VAL A CA 1
ATOM 2605 C C . VAL A 1 338 ? 3.875 -22.375 -20.188 1 92.81 338 VAL A C 1
ATOM 2607 O O . VAL A 1 338 ? 5.012 -21.953 -20.406 1 92.81 338 VAL A O 1
ATOM 2610 N N . GLU A 1 339 ? 2.951 -22.703 -21.109 1 92.38 339 GLU A N 1
ATOM 2611 C CA . GLU A 1 339 ? 3.314 -22.516 -22.516 1 92.38 339 GLU A CA 1
ATOM 2612 C C . GLU A 1 339 ? 3.689 -21.062 -22.797 1 92.38 339 GLU A C 1
ATOM 2614 O O . GLU A 1 339 ? 3.01 -20.141 -22.344 1 92.38 339 GLU A O 1
ATOM 2619 N N . GLY A 1 340 ? 4.82 -20.906 -23.516 1 93.94 340 GLY A N 1
ATOM 2620 C CA . GLY A 1 340 ? 5.281 -19.578 -23.859 1 93.94 340 GLY A CA 1
ATOM 2621 C C . GLY A 1 340 ? 6.195 -18.969 -22.812 1 93.94 340 GLY A C 1
ATOM 2622 O O . GLY A 1 340 ? 6.789 -17.906 -23.031 1 93.94 340 GLY A O 1
ATOM 2623 N N . SER A 1 341 ? 6.328 -19.578 -21.688 1 95.81 341 SER A N 1
ATOM 2624 C CA . SER A 1 341 ? 7.223 -19.125 -20.625 1 95.81 341 SER A CA 1
ATOM 2625 C C . SER A 1 341 ? 8.609 -19.734 -20.766 1 95.81 341 SER A C 1
ATOM 2627 O O . SER A 1 341 ? 8.828 -20.594 -21.625 1 95.81 341 SER A O 1
ATOM 2629 N N . ILE A 1 342 ? 9.539 -19.266 -20.016 1 96.44 342 ILE A N 1
ATOM 2630 C CA . ILE A 1 342 ? 10.867 -19.875 -19.969 1 96.44 342 ILE A CA 1
ATOM 2631 C C . ILE A 1 342 ? 11.234 -20.203 -18.531 1 96.44 342 ILE A C 1
ATOM 2633 O O . ILE A 1 342 ? 10.781 -19.531 -17.594 1 96.44 342 ILE A O 1
ATOM 2637 N N . PRO A 1 343 ? 12.008 -21.25 -18.328 1 96 343 PRO A N 1
ATOM 2638 C CA . PRO A 1 343 ? 12.492 -21.547 -16.984 1 96 343 PRO A CA 1
ATOM 2639 C C . PRO A 1 343 ? 13.641 -20.641 -16.547 1 96 343 PRO A C 1
ATOM 2641 O O . PRO A 1 343 ? 14.578 -20.406 -17.328 1 96 343 PRO A O 1
ATOM 2644 N N . ALA A 1 344 ? 13.602 -20.016 -15.375 1 97.44 344 ALA A N 1
ATOM 2645 C CA . ALA A 1 344 ? 14.727 -19.297 -14.773 1 97.44 344 ALA A CA 1
ATOM 2646 C C . ALA A 1 344 ? 15.695 -20.281 -14.109 1 97.44 344 ALA A C 1
ATOM 2648 O O . ALA A 1 344 ? 15.641 -20.484 -12.898 1 97.44 344 ALA A O 1
ATOM 2649 N N . GLU A 1 345 ? 16.625 -20.734 -14.852 1 97.25 345 GLU A N 1
ATOM 2650 C CA . GLU A 1 345 ? 17.531 -21.797 -14.406 1 97.25 345 GLU A CA 1
ATOM 2651 C C . GLU A 1 345 ? 18.812 -21.234 -13.805 1 97.25 345 GLU A C 1
ATOM 2653 O O . GLU A 1 345 ? 19.234 -20.141 -14.172 1 97.25 345 GLU A O 1
ATOM 2658 N N . GLY A 1 346 ? 19.375 -21.984 -12.891 1 96.81 346 GLY A N 1
ATOM 2659 C CA . GLY A 1 346 ? 20.656 -21.609 -12.312 1 96.81 346 GLY A CA 1
ATOM 2660 C C . GLY A 1 346 ? 21.203 -22.641 -11.359 1 96.81 346 GLY A C 1
ATOM 2661 O O . GLY A 1 346 ? 20.469 -23.484 -10.852 1 96.81 346 GLY A O 1
ATOM 2662 N N . PRO A 1 347 ? 22.5 -22.594 -11.18 1 97.19 347 PRO A N 1
ATOM 2663 C CA . PRO A 1 347 ? 23.109 -23.5 -10.203 1 97.19 347 PRO A CA 1
ATOM 2664 C C . PRO A 1 347 ? 22.672 -23.203 -8.773 1 97.19 347 PRO A C 1
ATOM 2666 O O . PRO A 1 347 ? 22.141 -22.141 -8.492 1 97.19 347 PRO A O 1
ATOM 2669 N N . ALA A 1 348 ? 22.875 -24.234 -7.91 1 96.38 348 ALA A N 1
ATOM 2670 C CA . ALA A 1 348 ? 22.641 -24.016 -6.484 1 96.38 348 ALA A CA 1
ATOM 2671 C C . ALA A 1 348 ? 23.344 -22.766 -5.992 1 96.38 348 ALA A C 1
ATOM 2673 O O . ALA A 1 348 ? 24.484 -22.484 -6.383 1 96.38 348 ALA A O 1
ATOM 2674 N N . GLY A 1 349 ? 22.609 -22.016 -5.152 1 91.19 349 GLY A N 1
ATOM 2675 C CA . GLY A 1 349 ? 23.172 -20.766 -4.637 1 91.19 349 GLY A CA 1
ATOM 2676 C C . GLY A 1 349 ? 22.719 -19.547 -5.41 1 91.19 349 GLY A C 1
ATOM 2677 O O . GLY A 1 349 ? 22.906 -18.406 -4.965 1 91.19 349 GLY A O 1
ATOM 2678 N N . THR A 1 350 ? 22.047 -19.797 -6.527 1 92.94 350 THR A N 1
ATOM 2679 C CA . THR A 1 350 ? 21.5 -18.703 -7.32 1 92.94 350 THR A CA 1
ATOM 2680 C C . THR A 1 350 ? 20.281 -18.094 -6.629 1 92.94 350 THR A C 1
ATOM 2682 O O . THR A 1 350 ? 19.438 -18.812 -6.082 1 92.94 350 THR A O 1
ATOM 2685 N N . ALA A 1 351 ? 20.203 -16.75 -6.617 1 92.44 351 ALA A N 1
ATOM 2686 C CA . ALA A 1 351 ? 18.984 -16.062 -6.223 1 92.44 351 ALA A CA 1
ATOM 2687 C C . ALA A 1 351 ? 18.266 -15.469 -7.438 1 92.44 351 ALA A C 1
ATOM 2689 O O . ALA A 1 351 ? 18.859 -14.672 -8.172 1 92.44 351 ALA A O 1
ATOM 2690 N N . VAL A 1 352 ? 17.094 -15.922 -7.695 1 95.69 352 VAL A N 1
ATOM 2691 C CA . VAL A 1 352 ? 16.266 -15.281 -8.703 1 95.69 352 VAL A CA 1
ATOM 2692 C C . VAL A 1 352 ? 15.508 -14.109 -8.086 1 95.69 352 VAL A C 1
ATOM 2694 O O . VAL A 1 352 ? 14.734 -14.281 -7.145 1 95.69 352 VAL A O 1
ATOM 2697 N N . VAL A 1 353 ? 15.805 -12.891 -8.609 1 94.69 353 VAL A N 1
ATOM 2698 C CA . VAL A 1 353 ? 15.102 -11.688 -8.156 1 94.69 353 VAL A CA 1
ATOM 2699 C C . VAL A 1 353 ? 14.078 -11.258 -9.211 1 94.69 353 VAL A C 1
ATOM 2701 O O . VAL A 1 353 ? 14.406 -11.172 -10.398 1 94.69 353 VAL A O 1
ATOM 2704 N N . PHE A 1 354 ? 12.844 -11.031 -8.789 1 96.94 354 PHE A N 1
ATOM 2705 C CA . PHE A 1 354 ? 11.914 -10.664 -9.852 1 96.94 354 PHE A CA 1
ATOM 2706 C C . PHE A 1 354 ? 10.828 -9.727 -9.32 1 96.94 354 PHE A C 1
ATOM 2708 O O . PHE A 1 354 ? 10.477 -9.789 -8.148 1 96.94 354 PHE A O 1
ATOM 2715 N N . ASP A 1 355 ? 10.367 -8.852 -10.219 1 98.25 355 ASP A N 1
ATOM 2716 C CA . ASP A 1 355 ? 9.336 -7.828 -10.055 1 98.25 355 ASP A CA 1
ATOM 2717 C C . ASP A 1 355 ? 7.988 -8.453 -9.727 1 98.25 355 ASP A C 1
ATOM 2719 O O . ASP A 1 355 ? 7.566 -9.414 -10.375 1 98.25 355 ASP A O 1
ATOM 2723 N N . ASN A 1 356 ? 7.289 -7.922 -8.672 1 98.44 356 ASN A N 1
ATOM 2724 C CA . ASN A 1 356 ? 6.008 -8.492 -8.266 1 98.44 356 ASN A CA 1
ATOM 2725 C C . ASN A 1 356 ? 4.984 -8.438 -9.398 1 98.44 356 ASN A C 1
ATOM 2727 O O . ASN A 1 356 ? 3.953 -9.109 -9.336 1 98.44 356 ASN A O 1
ATOM 2731 N N . ARG A 1 357 ? 5.238 -7.66 -10.461 1 98.12 357 ARG A N 1
ATOM 2732 C CA . ARG A 1 357 ? 4.312 -7.527 -11.586 1 98.12 357 ARG A CA 1
ATOM 2733 C C . ARG A 1 357 ? 4.594 -8.578 -12.656 1 98.12 357 ARG A C 1
ATOM 2735 O O . ARG A 1 357 ? 3.791 -8.758 -13.57 1 98.12 357 ARG A O 1
ATOM 2742 N N . LEU A 1 358 ? 5.652 -9.305 -12.5 1 98.5 358 LEU A N 1
ATOM 2743 C CA . LEU A 1 358 ? 6.039 -10.312 -13.484 1 98.5 358 LEU A CA 1
ATOM 2744 C C . LEU A 1 358 ? 5.113 -11.523 -13.406 1 98.5 358 LEU A C 1
ATOM 2746 O O . LEU A 1 358 ? 4.883 -12.062 -12.328 1 98.5 358 LEU A O 1
ATOM 2750 N N . TRP A 1 359 ? 4.555 -11.898 -14.57 1 97.81 359 TRP A N 1
ATOM 2751 C CA . TRP A 1 359 ? 3.793 -13.141 -14.625 1 97.81 359 TRP A CA 1
ATOM 2752 C C . TRP A 1 359 ? 4.719 -14.352 -14.516 1 97.81 359 TRP A C 1
ATOM 2754 O O . TRP A 1 359 ? 5.68 -14.469 -15.281 1 97.81 359 TRP A O 1
ATOM 2764 N N . HIS A 1 360 ? 4.422 -15.211 -13.547 1 97.5 360 HIS A N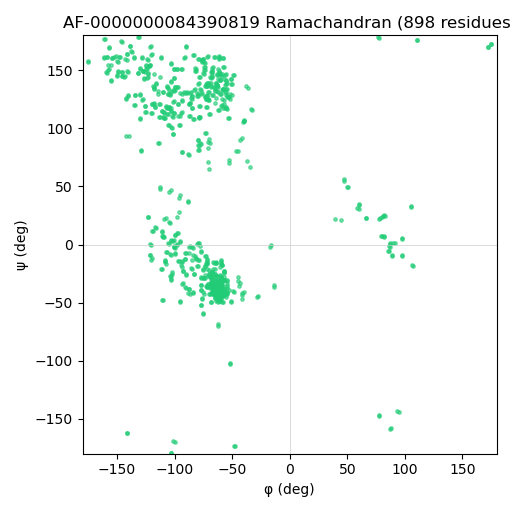 1
ATOM 2765 C CA . HIS A 1 360 ? 5.293 -16.344 -13.258 1 97.5 360 HIS A CA 1
ATOM 2766 C C . HIS A 1 360 ? 4.531 -17.453 -12.555 1 97.5 360 HIS A C 1
ATOM 2768 O O . HIS A 1 360 ? 3.365 -17.281 -12.195 1 97.5 360 HIS A O 1
ATOM 2774 N N . THR A 1 361 ? 5.16 -18.562 -12.461 1 95.44 361 THR A N 1
ATOM 2775 C CA . THR A 1 361 ? 4.656 -19.688 -11.688 1 95.44 361 THR A CA 1
ATOM 2776 C C . THR A 1 361 ? 5.777 -20.672 -11.375 1 95.44 361 THR A C 1
ATOM 2778 O O . THR A 1 361 ? 6.871 -20.578 -11.945 1 95.44 361 THR A O 1
ATOM 2781 N N . THR A 1 362 ? 5.531 -21.531 -10.344 1 93.56 362 THR A N 1
ATOM 2782 C CA . THR A 1 362 ? 6.434 -22.656 -10.117 1 93.56 362 THR A CA 1
ATOM 2783 C C . THR A 1 362 ? 6.383 -23.625 -11.289 1 93.56 362 THR A C 1
ATOM 2785 O O . THR A 1 362 ? 5.301 -23.984 -11.758 1 93.56 362 THR A O 1
ATOM 2788 N N . GLY A 1 363 ? 7.484 -24.062 -11.789 1 93.31 363 GLY A N 1
ATOM 2789 C CA . GLY A 1 363 ? 7.539 -25 -12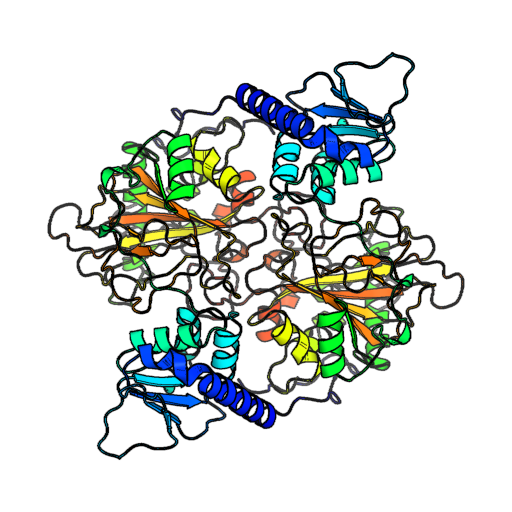.891 1 93.31 363 GLY A CA 1
ATOM 2790 C C . GLY A 1 363 ? 7.223 -26.438 -12.469 1 93.31 363 GLY A C 1
ATOM 2791 O O . GLY A 1 363 ? 7.332 -26.781 -11.297 1 93.31 363 GLY A O 1
ATOM 2792 N N . PRO A 1 364 ? 6.82 -27.156 -13.453 1 92.31 364 PRO A N 1
ATOM 2793 C CA . PRO A 1 364 ? 6.605 -28.578 -13.156 1 92.31 364 PRO A CA 1
ATOM 2794 C C . PRO A 1 364 ? 7.906 -29.328 -12.859 1 92.31 364 PRO A C 1
ATOM 2796 O O . PRO A 1 364 ? 8.93 -29.062 -13.5 1 92.31 364 PRO A O 1
ATOM 2799 N N . ASN A 1 365 ? 7.848 -30.125 -11.82 1 94.25 365 ASN A N 1
ATOM 2800 C CA . ASN A 1 365 ? 8.969 -31 -11.508 1 94.25 365 ASN A CA 1
ATOM 2801 C C . ASN A 1 365 ? 8.781 -32.375 -12.133 1 94.25 365 ASN A C 1
ATOM 2803 O O . ASN A 1 365 ? 7.934 -33.156 -11.703 1 94.25 365 ASN A O 1
ATOM 2807 N N . ARG A 1 366 ? 9.641 -32.688 -13.07 1 92.94 366 ARG A N 1
ATOM 2808 C CA . ARG A 1 366 ? 9.578 -33.938 -13.812 1 92.94 366 ARG A CA 1
ATOM 2809 C C . ARG A 1 366 ? 10.812 -34.781 -13.562 1 92.94 366 ARG A C 1
ATOM 2811 O O . ARG A 1 366 ? 11.094 -35.719 -14.312 1 92.94 366 ARG A O 1
ATOM 2818 N N . ALA A 1 367 ? 11.477 -34.375 -12.547 1 92.88 367 ALA A N 1
ATOM 2819 C CA . ALA A 1 367 ? 12.719 -35.094 -12.266 1 92.88 367 ALA A CA 1
ATOM 2820 C C . ALA A 1 367 ? 12.43 -36.5 -11.773 1 92.88 367 ALA A C 1
ATOM 2822 O O . ALA A 1 367 ? 11.492 -36.719 -11.016 1 92.88 367 ALA A O 1
ATOM 2823 N N . SER A 1 368 ? 13.242 -37.5 -12.25 1 90.56 368 SER A N 1
ATOM 2824 C CA . SER A 1 368 ? 13.078 -38.906 -11.844 1 90.56 368 SER A CA 1
ATOM 2825 C C . SER A 1 368 ? 14.344 -39.438 -11.172 1 90.56 368 SER A C 1
ATOM 2827 O O . SER A 1 368 ? 14.32 -40.5 -10.547 1 90.56 368 SER A O 1
ATOM 2829 N N . GLU A 1 369 ? 15.383 -38.812 -11.25 1 84 369 GLU A N 1
ATOM 2830 C CA . GLU A 1 369 ? 16.656 -39.219 -10.68 1 84 369 GLU A CA 1
ATOM 2831 C C . GLU A 1 369 ? 17.422 -38.031 -10.102 1 84 369 GLU A C 1
ATOM 2833 O O . GLU A 1 369 ? 17.078 -36.875 -10.367 1 84 369 GLU A O 1
ATOM 2838 N N . GLY A 1 370 ? 18.297 -38.375 -9.25 1 78.12 370 GLY A N 1
ATOM 2839 C CA . GLY A 1 370 ? 19.109 -37.344 -8.656 1 78.12 370 GLY A CA 1
ATOM 2840 C C . GLY A 1 370 ? 18.375 -36.562 -7.566 1 78.12 370 GLY A C 1
ATOM 2841 O O . GLY A 1 370 ? 17.703 -37.156 -6.723 1 78.12 370 GLY A O 1
ATOM 2842 N N . GLU A 1 371 ? 18.719 -35.312 -7.48 1 78.06 371 GLU A N 1
ATOM 2843 C CA . GLU A 1 371 ? 18.031 -34.438 -6.535 1 78.06 371 GLU A CA 1
ATOM 2844 C C . GLU A 1 371 ? 16.609 -34.094 -7.016 1 78.06 371 GLU A C 1
ATOM 2846 O O . GLU A 1 371 ? 16.422 -33.125 -7.766 1 78.06 371 GLU A O 1
ATOM 2851 N N . VAL A 1 372 ? 15.711 -34.844 -6.504 1 85.88 372 VAL A N 1
ATOM 2852 C CA . VAL A 1 372 ? 14.359 -34.781 -7.051 1 85.88 372 VAL A CA 1
ATOM 2853 C C . VAL A 1 372 ? 13.555 -33.719 -6.297 1 85.88 372 VAL A C 1
ATOM 2855 O O . VAL A 1 372 ? 12.609 -33.156 -6.84 1 85.88 372 VAL A O 1
ATOM 2858 N N . GLU A 1 373 ? 13.992 -33.5 -5.047 1 93.56 373 GLU A N 1
ATOM 2859 C CA . GLU A 1 373 ? 13.344 -32.406 -4.32 1 93.56 373 GLU A CA 1
ATOM 2860 C C . GLU A 1 373 ? 14.016 -31.078 -4.602 1 93.56 373 GLU A C 1
ATOM 2862 O O . GLU A 1 373 ? 15.25 -30.984 -4.574 1 93.56 373 GLU A O 1
ATOM 2867 N N . ARG A 1 374 ? 13.25 -30.188 -4.918 1 94.94 374 ARG A N 1
ATOM 2868 C CA . ARG A 1 374 ? 13.773 -28.859 -5.227 1 94.94 374 ARG A CA 1
ATOM 2869 C C . ARG A 1 374 ? 13.312 -27.844 -4.191 1 94.94 374 ARG A C 1
ATOM 2871 O O . ARG A 1 374 ? 12.312 -27.141 -4.398 1 94.94 374 ARG A O 1
ATOM 2878 N N . PRO A 1 375 ? 14.039 -27.688 -3.088 1 95.31 375 PRO A N 1
ATOM 2879 C CA . PRO A 1 375 ? 13.727 -26.656 -2.102 1 95.31 375 PRO A CA 1
ATOM 2880 C C . PRO A 1 375 ? 14.18 -25.266 -2.541 1 95.31 375 PRO A C 1
ATOM 2882 O O . PRO A 1 375 ? 15.289 -25.109 -3.062 1 95.31 375 PRO A O 1
ATOM 2885 N N . VAL A 1 376 ? 13.305 -24.328 -2.391 1 95.12 376 VAL A N 1
ATOM 2886 C CA . VAL A 1 376 ? 13.594 -22.922 -2.67 1 95.12 376 VAL A CA 1
ATOM 2887 C C . VAL A 1 376 ? 13.156 -22.062 -1.486 1 95.12 376 VAL A C 1
ATOM 2889 O O . VAL A 1 376 ? 12.062 -22.234 -0.946 1 95.12 376 VAL A O 1
ATOM 2892 N N . ILE A 1 377 ? 14.055 -21.203 -0.984 1 92.56 377 ILE A N 1
ATOM 2893 C CA . ILE A 1 377 ? 13.648 -20.172 -0.028 1 92.56 377 ILE A CA 1
ATOM 2894 C C . ILE A 1 377 ? 13 -19 -0.767 1 92.56 377 ILE A C 1
ATOM 2896 O O . ILE A 1 377 ? 13.523 -18.531 -1.778 1 92.56 377 ILE A O 1
ATOM 2900 N N . LEU A 1 378 ? 11.898 -18.625 -0.322 1 93.62 378 LEU A N 1
ATOM 2901 C CA . LEU A 1 378 ? 11.172 -17.484 -0.888 1 93.62 378 LEU A CA 1
ATOM 2902 C C . LEU A 1 378 ? 11.188 -16.297 0.072 1 93.62 378 LEU A C 1
ATOM 2904 O O . LEU A 1 378 ? 10.586 -16.359 1.148 1 93.62 378 LEU A O 1
ATOM 2908 N N . LEU A 1 379 ? 11.914 -15.32 -0.286 1 91.81 379 LEU A N 1
ATOM 2909 C CA . LEU A 1 379 ? 11.977 -14.062 0.46 1 91.81 379 LEU A CA 1
ATOM 2910 C C . LEU A 1 379 ? 11.273 -12.945 -0.3 1 91.81 379 LEU A C 1
ATOM 2912 O O . LEU A 1 379 ? 11.773 -12.492 -1.336 1 91.81 379 LEU A O 1
ATOM 2916 N N . HIS A 1 380 ? 10.156 -12.539 0.189 1 94.12 380 HIS A N 1
ATOM 2917 C CA . HIS A 1 380 ? 9.312 -11.562 -0.483 1 94.12 380 HIS A CA 1
ATOM 2918 C C . HIS A 1 380 ? 9.328 -10.227 0.252 1 94.12 380 HIS A C 1
ATOM 2920 O O . HIS A 1 380 ? 8.836 -10.125 1.379 1 94.12 380 HIS A O 1
ATOM 2926 N N . PHE A 1 381 ? 9.906 -9.188 -0.403 1 93.06 381 PHE A N 1
ATOM 2927 C CA . PHE A 1 381 ? 9.906 -7.836 0.136 1 93.06 381 PHE A CA 1
ATOM 2928 C C . PHE A 1 381 ? 8.789 -7.004 -0.48 1 93.06 381 PHE A C 1
ATOM 2930 O O . PHE A 1 381 ? 8.422 -7.211 -1.64 1 93.06 381 PHE A O 1
ATOM 2937 N N . VAL A 1 382 ? 8.328 -6.059 0.276 1 95.62 382 VAL A N 1
ATOM 2938 C CA . VAL A 1 382 ? 7.352 -5.102 -0.234 1 95.62 382 VAL A CA 1
ATOM 2939 C C . VAL A 1 382 ? 7.746 -3.688 0.186 1 95.62 382 VAL A C 1
ATOM 2941 O O . VAL A 1 382 ? 8.602 -3.508 1.057 1 95.62 382 VAL A O 1
ATOM 2944 N N . ARG A 1 383 ? 7.203 -2.705 -0.498 1 95.5 383 ARG A N 1
ATOM 2945 C CA . ARG A 1 383 ? 7.41 -1.305 -0.146 1 95.5 383 ARG A CA 1
ATOM 2946 C C . ARG A 1 383 ? 6.945 -1.023 1.279 1 95.5 383 ARG A C 1
ATOM 2948 O O . ARG A 1 383 ? 6.125 -1.764 1.828 1 95.5 383 ARG A O 1
ATOM 2955 N N . SER A 1 384 ? 7.453 0.075 1.804 1 93.75 384 SER A N 1
ATOM 2956 C CA . SER A 1 384 ? 7.238 0.421 3.205 1 93.75 384 SER A CA 1
ATOM 2957 C C . SER A 1 384 ? 5.75 0.516 3.527 1 93.75 384 SER A C 1
ATOM 2959 O O . SER A 1 384 ? 5.324 0.152 4.625 1 93.75 384 SER A O 1
ATOM 2961 N N . PHE A 1 385 ? 4.934 0.905 2.549 1 96.19 385 PHE A N 1
ATOM 2962 C CA . PHE A 1 385 ? 3.537 1.206 2.85 1 96.19 385 PHE A CA 1
ATOM 2963 C C . PHE A 1 385 ? 2.645 0.014 2.527 1 96.19 385 PHE A C 1
ATOM 2965 O O . PHE A 1 385 ? 1.433 0.062 2.748 1 96.19 385 PHE A O 1
ATOM 2972 N N . VAL A 1 386 ? 3.18 -1.062 2.059 1 96.81 386 VAL A N 1
ATOM 2973 C CA . VAL A 1 386 ? 2.389 -2.219 1.652 1 96.81 386 VAL A CA 1
ATOM 2974 C C . VAL A 1 386 ? 2.238 -3.182 2.828 1 96.81 386 VAL A C 1
ATOM 2976 O O . VAL A 1 386 ? 3.219 -3.508 3.5 1 96.81 386 VAL A O 1
ATOM 2979 N N . ARG A 1 387 ? 1.033 -3.555 3.02 1 95.44 387 ARG A N 1
ATOM 2980 C CA . ARG A 1 387 ? 0.732 -4.508 4.082 1 95.44 387 ARG A CA 1
ATOM 2981 C C . ARG A 1 387 ? 1.392 -5.855 3.812 1 95.44 387 ARG A C 1
ATOM 2983 O O . ARG A 1 387 ? 1.375 -6.344 2.682 1 95.44 387 ARG A O 1
ATOM 2990 N N . ALA A 1 388 ? 1.975 -6.465 4.816 1 94.12 388 ALA A N 1
ATOM 2991 C CA . ALA A 1 388 ? 2.674 -7.738 4.668 1 94.12 388 ALA A CA 1
ATOM 2992 C C . ALA A 1 388 ? 1.688 -8.891 4.496 1 94.12 388 ALA A C 1
ATOM 2994 O O . ALA A 1 388 ? 0.569 -8.836 5.012 1 94.12 388 ALA A O 1
ATOM 2995 N N . GLY A 1 389 ? 2.143 -9.891 3.777 1 94.12 389 GLY A N 1
ATOM 2996 C CA . GLY A 1 389 ? 1.341 -11.094 3.625 1 94.12 389 GLY A CA 1
ATOM 2997 C C . GLY A 1 389 ? 1.182 -11.867 4.918 1 94.12 389 GLY A C 1
ATOM 2998 O O . GLY A 1 389 ? 0.162 -12.531 5.129 1 94.12 389 GLY A O 1
ATOM 2999 N N . GLU A 1 390 ? 2.203 -11.812 5.742 1 92.25 390 GLU A N 1
ATOM 3000 C CA . GLU A 1 390 ? 2.229 -12.453 7.055 1 92.25 390 GLU A CA 1
ATOM 3001 C C . GLU A 1 390 ? 2.193 -11.422 8.18 1 92.25 390 GLU A C 1
ATOM 3003 O O . GLU A 1 390 ? 2.869 -10.391 8.102 1 92.25 390 GLU A O 1
ATOM 3008 N N . ASN A 1 391 ? 1.291 -11.664 9.133 1 90.31 391 ASN A N 1
ATOM 3009 C CA . ASN A 1 391 ? 1.356 -10.859 10.352 1 90.31 391 ASN A CA 1
ATOM 3010 C C . ASN A 1 391 ? 2.479 -11.328 11.273 1 90.31 391 ASN A C 1
ATOM 3012 O O . ASN A 1 391 ? 2.232 -12.047 12.242 1 90.31 391 ASN A O 1
ATOM 3016 N N . HIS A 1 392 ? 3.588 -10.844 11.047 1 88.38 392 HIS A N 1
ATOM 3017 C CA . HIS A 1 392 ? 4.754 -11.281 11.805 1 88.38 392 HIS A CA 1
ATOM 3018 C C . HIS A 1 392 ? 4.605 -10.961 13.289 1 88.38 392 HIS A C 1
ATOM 3020 O O . HIS A 1 392 ? 5.121 -11.688 14.141 1 88.38 392 HIS A O 1
ATOM 3026 N N . TYR A 1 393 ? 3.867 -9.961 13.625 1 86.12 393 TYR A N 1
ATOM 3027 C CA . TYR A 1 393 ? 3.609 -9.586 15.008 1 86.12 393 TYR A CA 1
ATOM 3028 C C . TYR A 1 393 ? 2.926 -10.719 15.766 1 86.12 393 TYR A C 1
ATOM 3030 O O . TYR A 1 393 ? 3.068 -10.836 16.984 1 86.12 393 TYR A O 1
ATOM 3038 N N . LEU A 1 394 ? 2.209 -11.461 14.992 1 84.69 394 LEU A N 1
ATOM 3039 C CA . LEU A 1 394 ? 1.386 -12.508 15.586 1 84.69 394 LEU A CA 1
ATOM 3040 C C . LEU A 1 394 ? 2.039 -13.875 15.406 1 84.69 394 LEU A C 1
ATOM 3042 O O . LEU A 1 394 ? 1.813 -14.781 16.203 1 84.69 394 LEU A O 1
ATOM 3046 N N . SER A 1 395 ? 2.871 -14.008 14.43 1 85.31 395 SER A N 1
ATOM 3047 C CA . SER A 1 395 ? 3.316 -15.344 14.07 1 85.31 395 SER A CA 1
ATOM 3048 C C . SER A 1 395 ? 4.734 -15.609 14.57 1 85.31 395 SER A C 1
ATOM 3050 O O . SER A 1 395 ? 5.137 -16.766 14.727 1 85.31 395 SER A O 1
ATOM 3052 N N . LEU A 1 396 ? 5.531 -14.594 14.727 1 82.19 396 LEU A N 1
ATOM 3053 C CA . LEU A 1 396 ? 6.906 -14.781 15.18 1 82.19 396 LEU A CA 1
ATOM 3054 C C . LEU A 1 396 ? 6.941 -15.281 16.625 1 82.19 396 LEU A C 1
ATOM 3056 O O . LEU A 1 396 ? 6.27 -14.727 17.5 1 82.19 396 LEU A O 1
ATOM 3060 N N . ARG A 1 397 ? 7.648 -16.297 16.766 1 82.31 397 ARG A N 1
ATOM 3061 C CA . ARG A 1 397 ? 7.809 -16.797 18.125 1 82.31 397 ARG A CA 1
ATOM 3062 C C . ARG A 1 397 ? 8.461 -15.75 19.031 1 82.31 397 ARG A C 1
ATOM 3064 O O . ARG A 1 397 ? 9.375 -15.039 18.609 1 82.31 397 ARG A O 1
ATOM 3071 N N . LYS A 1 398 ? 8.031 -15.781 20.266 1 78 398 LYS A N 1
ATOM 3072 C CA . LYS A 1 398 ? 8.516 -14.781 21.219 1 78 398 LYS A CA 1
ATOM 3073 C C . LYS A 1 398 ? 10.023 -14.914 21.438 1 78 398 LYS A C 1
ATOM 3075 O O . LYS A 1 398 ? 10.734 -13.914 21.531 1 78 398 LYS A O 1
ATOM 3080 N N . ASP A 1 399 ? 10.484 -16.141 21.516 1 78.06 399 ASP A N 1
ATOM 3081 C CA . ASP A 1 399 ? 11.906 -16.359 21.781 1 78.06 399 ASP A CA 1
ATOM 3082 C C . ASP A 1 399 ? 12.75 -15.969 20.578 1 78.06 399 ASP A C 1
ATOM 3084 O O . ASP A 1 399 ? 13.906 -15.578 20.719 1 78.06 399 ASP A O 1
ATOM 3088 N N . VAL A 1 400 ? 12.195 -16.047 19.406 1 78.5 400 VAL A N 1
ATOM 3089 C CA . VAL A 1 400 ? 12.891 -15.633 18.203 1 78.5 400 VAL A CA 1
ATOM 3090 C C . VAL A 1 400 ? 12.906 -14.109 18.109 1 78.5 400 VAL A C 1
ATOM 3092 O O . VAL A 1 400 ? 13.953 -13.508 17.859 1 78.5 400 VAL A O 1
ATOM 3095 N N . GLU A 1 401 ? 11.742 -13.484 18.344 1 79.44 401 GLU A N 1
ATOM 3096 C CA . GLU A 1 401 ? 11.648 -12.031 18.328 1 79.44 401 GLU A CA 1
ATOM 3097 C C . GLU A 1 401 ? 12.656 -11.391 19.281 1 79.44 401 GLU A C 1
ATOM 3099 O O . GLU A 1 401 ? 13.289 -10.391 18.938 1 79.44 401 GLU A O 1
ATOM 3104 N N . ALA A 1 402 ? 12.773 -11.969 20.438 1 76.5 402 ALA A N 1
ATOM 3105 C CA . ALA A 1 402 ? 13.641 -11.422 21.484 1 76.5 402 ALA A CA 1
ATOM 3106 C C . ALA A 1 402 ? 15.102 -11.461 21.062 1 76.5 402 ALA A C 1
ATOM 3108 O O . ALA A 1 402 ? 15.906 -10.633 21.5 1 76.5 402 ALA A O 1
ATOM 3109 N N . LYS A 1 403 ? 15.445 -12.344 20.203 1 72.44 403 LYS A N 1
ATOM 3110 C CA . LYS A 1 403 ? 16.844 -12.555 19.828 1 72.44 403 LYS A CA 1
ATOM 3111 C C . LYS A 1 403 ? 17.188 -11.789 18.562 1 72.44 403 LYS A C 1
ATOM 3113 O O . LYS A 1 403 ? 18.375 -11.617 18.234 1 72.44 403 LYS A O 1
ATOM 3118 N N . LEU A 1 404 ? 16.141 -11.336 17.875 1 76.06 404 LEU A N 1
ATOM 3119 C CA . LEU A 1 404 ? 16.391 -10.641 16.609 1 76.06 404 LEU A CA 1
ATOM 3120 C C . LEU A 1 404 ? 17.031 -9.281 16.859 1 76.06 404 LEU A C 1
ATOM 3122 O O . LEU A 1 404 ? 16.578 -8.523 17.734 1 76.06 404 LEU A O 1
ATOM 3126 N N . PRO A 1 405 ? 18.109 -9.031 16.125 1 73.81 405 PRO A N 1
ATOM 3127 C CA . PRO A 1 405 ? 18.625 -7.664 16.172 1 73.81 405 PRO A CA 1
ATOM 3128 C C . PRO A 1 405 ? 17.625 -6.625 15.672 1 73.81 405 PRO A C 1
ATOM 3130 O O . PRO A 1 405 ? 16.734 -6.957 14.898 1 73.81 405 PRO A O 1
ATOM 3133 N N . ASP A 1 406 ? 17.797 -5.359 16.016 1 74.69 406 ASP A N 1
ATOM 3134 C CA . ASP A 1 406 ? 16.875 -4.277 15.703 1 74.69 406 ASP A CA 1
ATOM 3135 C C . ASP A 1 406 ? 16.672 -4.141 14.195 1 74.69 406 ASP A C 1
ATOM 3137 O O . ASP A 1 406 ? 15.562 -3.908 13.727 1 74.69 406 ASP A O 1
ATOM 3141 N N . ARG A 1 407 ? 17.656 -4.289 13.5 1 73.31 407 ARG A N 1
ATOM 3142 C CA . ARG A 1 407 ? 17.562 -4.16 12.047 1 73.31 407 ARG A CA 1
ATOM 3143 C C . ARG A 1 407 ? 16.656 -5.23 11.453 1 73.31 407 ARG A C 1
ATOM 3145 O O . ARG A 1 407 ? 15.891 -4.961 10.531 1 73.31 407 ARG A O 1
ATOM 3152 N N . GLN A 1 408 ? 16.781 -6.445 12 1 76.94 408 GLN A N 1
ATOM 3153 C CA . GLN A 1 408 ? 15.938 -7.535 11.508 1 76.94 408 GLN A CA 1
ATOM 3154 C C . GLN A 1 408 ? 14.492 -7.352 11.961 1 76.94 408 GLN A C 1
ATOM 3156 O O . GLN A 1 408 ? 13.562 -7.648 11.203 1 76.94 408 GLN A O 1
ATOM 3161 N N . LYS A 1 409 ? 14.43 -6.855 13.141 1 81.81 409 LYS A N 1
ATOM 3162 C CA . LYS A 1 409 ? 13.078 -6.555 13.617 1 81.81 409 LYS A CA 1
ATOM 3163 C C . LYS A 1 409 ? 12.391 -5.551 12.703 1 81.81 409 LYS A C 1
ATOM 3165 O O . LYS A 1 409 ? 11.188 -5.66 12.445 1 81.81 409 LYS A O 1
ATOM 3170 N N . ALA A 1 410 ? 13.195 -4.621 12.195 1 83.75 410 ALA A N 1
ATOM 3171 C CA . ALA A 1 410 ? 12.648 -3.611 11.289 1 83.75 410 ALA A CA 1
ATOM 3172 C C . ALA A 1 410 ? 12.125 -4.254 10.008 1 83.75 410 ALA A C 1
ATOM 3174 O O . ALA A 1 410 ? 11.078 -3.857 9.5 1 83.75 410 ALA A O 1
ATOM 3175 N N . PHE A 1 411 ? 12.742 -5.285 9.539 1 84.69 411 PHE A N 1
ATOM 3176 C CA . PHE A 1 411 ? 12.328 -5.965 8.32 1 84.69 411 PHE A CA 1
ATOM 3177 C C . PHE A 1 411 ? 11.016 -6.707 8.539 1 84.69 411 PHE A C 1
ATOM 3179 O O . PHE A 1 411 ? 10.273 -6.969 7.59 1 84.69 411 PHE A O 1
ATOM 3186 N N . PHE A 1 412 ? 10.844 -7.012 9.742 1 87.5 412 PHE A N 1
ATOM 3187 C CA . PHE A 1 412 ? 9.617 -7.746 10.023 1 87.5 412 PHE A CA 1
ATOM 3188 C C . PHE A 1 412 ? 8.523 -6.801 10.516 1 87.5 412 PHE A C 1
ATOM 3190 O O . PHE A 1 412 ? 7.496 -7.246 11.023 1 87.5 412 PHE A O 1
ATOM 3197 N N . GLY A 1 413 ? 8.75 -5.535 10.43 1 86.38 413 GLY A N 1
ATOM 3198 C CA . GLY A 1 413 ? 7.703 -4.551 10.648 1 86.38 413 GLY A CA 1
ATOM 3199 C C . GLY A 1 413 ? 7.715 -3.973 12.055 1 86.38 413 GLY A C 1
ATOM 3200 O O . GLY A 1 413 ? 6.887 -3.125 12.391 1 86.38 413 GLY A O 1
ATOM 3201 N N . PHE A 1 414 ? 8.727 -4.348 12.852 1 87.81 414 PHE A N 1
ATOM 3202 C CA . PHE A 1 414 ? 8.758 -3.904 14.242 1 87.81 414 PHE A CA 1
ATOM 3203 C C . PHE A 1 414 ? 9.477 -2.566 14.367 1 87.81 414 PHE A C 1
ATOM 3205 O O . PHE A 1 414 ? 10.258 -2.357 15.305 1 87.81 414 PHE A O 1
ATOM 3212 N N . ARG A 1 415 ? 9.305 -1.744 13.43 1 87.19 415 ARG A N 1
ATOM 3213 C CA . ARG A 1 415 ? 9.875 -0.401 13.453 1 87.19 415 ARG A CA 1
ATOM 3214 C C . ARG A 1 415 ? 8.844 0.641 13.039 1 87.19 415 ARG A C 1
ATOM 3216 O O . ARG A 1 415 ? 8.164 0.475 12.023 1 87.19 415 ARG A O 1
ATOM 3223 N N . LYS A 1 416 ? 8.734 1.612 13.859 1 88.38 416 LYS A N 1
ATOM 3224 C CA . LYS A 1 416 ? 7.953 2.783 13.477 1 88.38 416 LYS A CA 1
ATOM 3225 C C . LYS A 1 416 ? 8.688 3.621 12.438 1 88.38 416 LYS A C 1
ATOM 3227 O O . LYS A 1 416 ? 9.852 3.975 12.625 1 88.38 416 LYS A O 1
ATOM 3232 N N . ILE A 1 417 ? 8.062 3.863 11.375 1 86.31 417 ILE A N 1
ATOM 3233 C CA . ILE A 1 417 ? 8.578 4.715 10.312 1 86.31 417 ILE A CA 1
ATOM 3234 C C . ILE A 1 417 ? 7.621 5.883 10.07 1 86.31 417 ILE A C 1
ATOM 3236 O O . ILE A 1 417 ? 6.551 5.953 10.68 1 86.31 417 ILE A O 1
ATOM 3240 N N . PRO A 1 418 ? 8 6.836 9.305 1 80.38 418 PRO A N 1
ATOM 3241 C CA . PRO A 1 418 ? 7.082 7.957 9.094 1 80.38 418 PRO A CA 1
ATOM 3242 C C . PRO A 1 418 ? 5.711 7.512 8.594 1 80.38 418 PRO A C 1
ATOM 3244 O O . PRO A 1 418 ? 5.613 6.867 7.543 1 80.38 418 PRO A O 1
ATOM 3247 N N . GLY A 1 419 ? 4.711 7.754 9.375 1 82.94 419 GLY A N 1
ATOM 3248 C CA . GLY A 1 419 ? 3.33 7.539 8.969 1 82.94 419 GLY A CA 1
ATOM 3249 C C . GLY A 1 419 ? 2.854 6.117 9.211 1 82.94 419 GLY A C 1
ATOM 3250 O O . GLY A 1 419 ? 1.679 5.809 9 1 82.94 419 GLY A O 1
ATOM 3251 N N . MET A 1 420 ? 3.775 5.262 9.633 1 88.69 420 MET A N 1
ATOM 3252 C CA . MET A 1 420 ? 3.332 3.871 9.719 1 88.69 420 MET A CA 1
ATOM 3253 C C . MET A 1 420 ? 4.004 3.162 10.891 1 88.69 420 MET A C 1
ATOM 3255 O O . MET A 1 420 ? 5.148 3.471 11.234 1 88.69 420 MET A O 1
ATOM 3259 N N . GLY A 1 421 ? 3.268 2.244 11.438 1 86.94 421 GLY A N 1
ATOM 3260 C CA . GLY A 1 421 ? 3.824 1.28 12.375 1 86.94 421 GLY A CA 1
ATOM 3261 C C . GLY A 1 421 ? 3.943 1.821 13.789 1 86.94 421 GLY A C 1
ATOM 3262 O O . GLY A 1 421 ? 4.793 1.372 14.562 1 86.94 421 GLY A O 1
ATOM 3263 N N . SER A 1 422 ? 3.156 2.756 14.109 1 86.31 422 SER A N 1
ATOM 3264 C CA . SER A 1 422 ? 3.215 3.297 15.461 1 86.31 422 SER A CA 1
ATOM 3265 C C . SER A 1 422 ? 2.564 2.35 16.469 1 86.31 422 SER A C 1
ATOM 3267 O O . SER A 1 422 ? 1.847 1.426 16.078 1 86.31 422 SER A O 1
ATOM 3269 N N . VAL A 1 423 ? 2.943 2.555 17.688 1 84.06 423 VAL A N 1
ATOM 3270 C CA . VAL A 1 423 ? 2.264 1.937 18.812 1 84.06 423 VAL A CA 1
ATOM 3271 C C . VAL A 1 423 ? 1.83 3.014 19.812 1 84.06 423 VAL A C 1
ATOM 3273 O O . VAL A 1 423 ? 2.66 3.777 20.312 1 84.06 423 VAL A O 1
ATOM 3276 N N . GLU A 1 424 ? 0.612 3.135 20.047 1 80.19 424 GLU A N 1
ATOM 3277 C CA . GLU A 1 424 ? 0.007 4.121 20.938 1 80.19 424 GLU A CA 1
ATOM 3278 C C . GLU A 1 424 ? 0.322 5.543 20.484 1 80.19 424 GLU A C 1
ATOM 3280 O O . GLU A 1 424 ? 0.625 6.414 21.297 1 80.19 424 GLU A O 1
ATOM 3285 N N . GLY A 1 425 ? 0.396 5.688 19.219 1 75.38 425 GLY A N 1
ATOM 3286 C CA . GLY A 1 425 ? 0.504 7.012 18.625 1 75.38 425 GLY A CA 1
ATOM 3287 C C . GLY A 1 425 ? 1.923 7.551 18.625 1 75.38 425 GLY A C 1
ATOM 3288 O O . GLY A 1 425 ? 2.146 8.719 18.312 1 75.38 425 GLY A O 1
ATOM 3289 N N . ASN A 1 426 ? 2.855 6.762 19 1 73.5 426 ASN A N 1
ATOM 3290 C CA . ASN A 1 426 ? 4.238 7.227 19 1 73.5 426 ASN A CA 1
ATOM 3291 C C . ASN A 1 426 ? 4.672 7.676 17.609 1 73.5 426 ASN A C 1
ATOM 3293 O O . ASN A 1 426 ? 4.52 6.934 16.625 1 73.5 426 ASN A O 1
ATOM 3297 N N . THR A 1 427 ? 5.156 8.914 17.516 1 68.06 427 THR A N 1
ATOM 3298 C CA . THR A 1 427 ? 5.48 9.477 16.219 1 68.06 427 THR A CA 1
ATOM 3299 C C . THR A 1 427 ? 6.98 9.391 15.945 1 68.06 427 THR A C 1
ATOM 3301 O O . THR A 1 427 ? 7.441 9.703 14.852 1 68.06 427 THR A O 1
ATOM 3304 N N . THR A 1 428 ? 7.742 8.977 16.953 1 71.88 428 THR A N 1
ATOM 3305 C CA . THR A 1 428 ? 9.195 8.906 16.781 1 71.88 428 THR A CA 1
ATOM 3306 C C . THR A 1 428 ? 9.602 7.586 16.141 1 71.88 428 THR A C 1
ATOM 3308 O O . THR A 1 428 ? 9.195 6.516 16.594 1 71.88 428 THR A O 1
ATOM 3311 N N . PRO A 1 429 ? 10.352 7.746 15.117 1 72.69 429 PRO A N 1
ATOM 3312 C CA . PRO A 1 429 ? 10.836 6.508 14.508 1 72.69 429 PRO A CA 1
ATOM 3313 C C . PRO A 1 429 ? 11.672 5.664 15.469 1 72.69 429 PRO A C 1
ATOM 3315 O O . PRO A 1 429 ? 12.469 6.207 16.234 1 72.69 429 PRO A O 1
ATOM 3318 N N . GLY A 1 430 ? 11.375 4.391 15.609 1 77.44 430 GLY A N 1
ATOM 3319 C CA . GLY A 1 430 ? 12.086 3.471 16.484 1 77.44 430 GLY A CA 1
ATOM 3320 C C . GLY A 1 430 ? 11.445 2.096 16.547 1 77.44 430 GLY A C 1
ATOM 3321 O O . GLY A 1 430 ? 10.414 1.854 15.922 1 77.44 430 GLY A O 1
ATOM 3322 N N . ASN A 1 431 ? 12.102 1.205 17.188 1 80.56 431 ASN A N 1
ATOM 3323 C CA . ASN A 1 431 ? 11.578 -0.144 17.359 1 80.56 431 ASN A CA 1
ATOM 3324 C C . ASN A 1 431 ? 10.352 -0.153 18.266 1 80.56 431 ASN A C 1
ATOM 3326 O O . ASN A 1 431 ? 10.25 0.647 19.188 1 80.56 431 ASN A O 1
ATOM 3330 N N . VAL A 1 432 ? 9.445 -1.003 17.953 1 82.44 432 VAL A N 1
ATOM 3331 C CA . VAL A 1 432 ? 8.211 -1.067 18.719 1 82.44 432 VAL A CA 1
ATOM 3332 C C . VAL A 1 432 ? 8.008 -2.484 19.25 1 82.44 432 VAL A C 1
ATOM 3334 O O . VAL A 1 432 ? 8.539 -3.447 18.703 1 82.44 432 VAL A O 1
ATOM 3337 N N . THR A 1 433 ? 7.363 -2.586 20.344 1 79 433 THR A N 1
ATOM 3338 C CA . THR A 1 433 ? 7.004 -3.848 20.984 1 79 433 THR A CA 1
ATOM 3339 C C . THR A 1 433 ? 5.57 -3.805 21.5 1 79 433 THR A C 1
ATOM 3341 O O . THR A 1 433 ? 4.941 -2.744 21.5 1 79 433 THR A O 1
ATOM 3344 N N . ARG A 1 434 ? 5.156 -4.984 21.781 1 79.31 434 ARG A N 1
ATOM 3345 C CA . ARG A 1 434 ? 3.811 -5.035 22.344 1 79.31 434 ARG A CA 1
ATOM 3346 C C . ARG A 1 434 ? 3.746 -4.297 23.672 1 79.31 434 ARG A C 1
ATOM 3348 O O . ARG A 1 434 ? 4.656 -4.41 24.5 1 79.31 434 ARG A O 1
ATOM 3355 N N . THR A 1 435 ? 2.676 -3.539 23.75 1 73.25 435 THR A N 1
ATOM 3356 C CA . THR A 1 435 ? 2.488 -2.779 24.984 1 73.25 435 THR A CA 1
ATOM 3357 C C . THR A 1 435 ? 1.583 -3.533 25.953 1 73.25 435 THR A C 1
ATOM 3359 O O . THR A 1 435 ? 0.389 -3.697 25.703 1 73.25 435 THR A O 1
ATOM 3362 N N . ASP A 1 436 ? 2.15 -4.125 26.922 1 66.75 436 ASP A N 1
ATOM 3363 C CA . ASP A 1 436 ? 1.341 -4.809 27.922 1 66.75 436 ASP A CA 1
ATOM 3364 C C . ASP A 1 436 ? 0.553 -3.811 28.766 1 66.75 436 ASP A C 1
ATOM 3366 O O . ASP A 1 436 ? -0.533 -4.125 29.25 1 66.75 436 ASP A O 1
ATOM 3370 N N . ASP A 1 437 ? 1.108 -2.598 28.875 1 68.75 437 ASP A N 1
ATOM 3371 C CA . ASP A 1 437 ? 0.484 -1.577 29.703 1 68.75 437 ASP A CA 1
ATOM 3372 C C . ASP A 1 437 ? -0.046 -0.423 28.859 1 68.75 437 ASP A C 1
ATOM 3374 O O . ASP A 1 437 ? 0.089 0.744 29.234 1 68.75 437 ASP A O 1
ATOM 3378 N N . ALA A 1 438 ? -0.7 -0.749 27.891 1 74.31 438 ALA A N 1
ATOM 3379 C CA . ALA A 1 438 ? -1.262 0.283 27.031 1 74.31 438 ALA A CA 1
ATOM 3380 C C . ALA A 1 438 ? -2.195 1.205 27.797 1 74.31 438 ALA A C 1
ATOM 3382 O O . ALA A 1 438 ? -2.875 0.77 28.734 1 74.31 438 ALA A O 1
ATOM 3383 N N . ILE A 1 439 ? -2.186 2.492 27.422 1 72.81 439 ILE A N 1
ATOM 3384 C CA . ILE A 1 439 ? -3.023 3.484 28.078 1 72.81 439 ILE A CA 1
ATOM 3385 C C . ILE A 1 439 ? -4.488 3.066 27.984 1 72.81 439 ILE A C 1
ATOM 3387 O O . ILE A 1 439 ? -4.984 2.756 26.906 1 72.81 439 ILE A O 1
ATOM 3391 N N . GLY A 1 440 ? -5.105 2.842 28.984 1 69.94 440 GLY A N 1
ATOM 3392 C CA . GLY A 1 440 ? -6.527 2.545 29.078 1 69.94 440 GLY A CA 1
ATOM 3393 C C . GLY A 1 440 ? -7.363 3.744 29.484 1 69.94 440 GLY A C 1
ATOM 3394 O O . GLY A 1 440 ? -6.906 4.887 29.391 1 69.94 440 GLY A O 1
ATOM 3395 N N . PRO A 1 441 ? -8.539 3.529 29.766 1 68.88 441 PRO A N 1
ATOM 3396 C CA . PRO A 1 441 ? -9.383 4.633 30.234 1 68.88 441 PRO A CA 1
ATOM 3397 C C . PRO A 1 441 ? -8.828 5.289 31.5 1 68.88 441 PRO A C 1
ATOM 3399 O O . PRO A 1 441 ? -8.477 4.594 32.469 1 68.88 441 PRO A O 1
ATOM 3402 N N . LEU A 1 442 ? -8.562 6.535 31.359 1 73.25 442 LEU A N 1
ATOM 3403 C CA . LEU A 1 442 ? -8.125 7.328 32.5 1 73.25 442 LEU A CA 1
ATOM 3404 C C . LEU A 1 442 ? -9.156 8.391 32.844 1 73.25 442 LEU A C 1
ATOM 3406 O O . LEU A 1 442 ? -9.812 8.945 31.969 1 73.25 442 LEU A O 1
ATOM 3410 N N . ARG A 1 443 ? -9.523 8.391 34.281 1 71.62 443 ARG A N 1
ATOM 3411 C CA . ARG A 1 443 ? -10.492 9.359 34.781 1 71.62 443 ARG A CA 1
ATOM 3412 C C . ARG A 1 443 ? -9.828 10.352 35.719 1 71.62 443 ARG A C 1
ATOM 3414 O O . ARG A 1 443 ? -8.82 10.031 36.375 1 71.62 443 ARG A O 1
ATOM 3421 N N . THR A 1 444 ? -10.273 11.539 35.656 1 66.5 444 THR A N 1
ATOM 3422 C CA . THR A 1 444 ? -9.773 12.508 36.625 1 66.5 444 THR A CA 1
ATOM 3423 C C . THR A 1 444 ? -10.195 12.109 38.031 1 66.5 444 THR A C 1
ATOM 3425 O O . THR A 1 444 ? -11.266 11.516 38.219 1 66.5 444 THR A O 1
ATOM 3428 N N . SER A 1 445 ? -9.258 11.891 39.031 1 57.97 445 SER A N 1
ATOM 3429 C CA . SER A 1 445 ? -9.43 11.422 40.406 1 57.97 445 SER A CA 1
ATOM 3430 C C . SER A 1 445 ? -10.812 11.781 40.938 1 57.97 445 SER A C 1
ATOM 3432 O O . SER A 1 445 ? -11.406 11.023 41.688 1 57.97 445 SER A O 1
ATOM 3434 N N . GLY A 1 446 ? -11.391 12.938 40.781 1 48.72 446 GLY A N 1
ATOM 3435 C CA . GLY A 1 446 ? -12.609 13.297 41.469 1 48.72 446 GLY A CA 1
ATOM 3436 C C . GLY A 1 446 ? -13.844 12.609 40.938 1 48.72 446 GLY A C 1
ATOM 3437 O O . GLY A 1 446 ? -14.938 12.758 41.469 1 48.72 446 GLY A O 1
ATOM 3438 N N . GLN A 1 447 ? -13.867 12.25 39.812 1 41.5 447 GLN A N 1
ATOM 3439 C CA . GLN A 1 447 ? -15.094 11.633 39.344 1 41.5 447 GLN A CA 1
ATOM 3440 C C . GLN A 1 447 ? -15.102 10.133 39.594 1 41.5 447 GLN A C 1
ATOM 3442 O O . GLN A 1 447 ? -14.328 9.391 39 1 41.5 447 GLN A O 1
ATOM 3447 N N . GLU A 1 448 ? -15.367 9.75 40.844 1 34.88 448 GLU A N 1
ATOM 3448 C CA . GLU A 1 448 ? -15.656 8.391 41.312 1 34.88 448 GLU A CA 1
ATOM 3449 C C . GLU A 1 448 ? -16.578 7.664 40.312 1 34.88 448 GLU A C 1
ATOM 3451 O O . GLU A 1 448 ? -17.578 8.227 39.875 1 34.88 448 GLU A O 1
ATOM 3456 N N . THR A 1 449 ? -16.109 6.738 39.531 1 36.44 449 THR A N 1
ATOM 3457 C CA . THR A 1 449 ? -17.125 5.848 39 1 36.44 449 THR A CA 1
ATOM 3458 C C . THR A 1 449 ? -18.141 5.445 40.062 1 36.44 449 THR A C 1
ATOM 3460 O O . THR A 1 449 ? -17.75 4.945 41.125 1 36.44 449 THR A O 1
ATOM 3463 N N . GLU A 1 450 ? -19.234 6.184 40.25 1 28.36 450 GLU A N 1
ATOM 3464 C CA . GLU A 1 450 ? -20.281 5.461 40.938 1 28.36 450 GLU A CA 1
ATOM 3465 C C . GLU A 1 450 ? -20.469 4.055 40.375 1 28.36 450 GLU A C 1
ATOM 3467 O O . GLU A 1 450 ? -20.828 3.891 39.219 1 28.36 450 GLU A O 1
ATOM 3472 N N . THR A 1 451 ? -19.656 3.074 40.75 1 23.77 451 THR A N 1
ATOM 3473 C CA . THR A 1 451 ? -20.25 1.744 40.719 1 23.77 451 THR A CA 1
ATOM 3474 C C . THR A 1 451 ? -21.516 1.709 41.594 1 23.77 451 THR A C 1
ATOM 3476 O O . THR A 1 451 ? -21.5 2.174 42.719 1 23.77 451 THR A O 1
ATOM 3479 N N . MET B 1 1 ? 24.812 5.504 11.023 1 23.89 1 MET B N 1
ATOM 3480 C CA . MET B 1 1 ? 24.531 4.246 11.711 1 23.89 1 MET B CA 1
ATOM 3481 C C . MET B 1 1 ? 25.672 3.258 11.531 1 23.89 1 MET B C 1
ATOM 3483 O O . MET B 1 1 ? 26.156 3.059 10.422 1 23.89 1 MET B O 1
ATOM 3487 N N . SER B 1 2 ? 26.312 3.008 12.531 1 26.88 2 SER B N 1
ATOM 3488 C CA . SER B 1 2 ? 27.531 2.195 12.664 1 26.88 2 SER B CA 1
ATOM 3489 C C . SER B 1 2 ? 27.328 0.812 12.055 1 26.88 2 SER B C 1
ATOM 3491 O O . SER B 1 2 ? 26.234 0.257 12.102 1 26.88 2 SER B O 1
ATOM 3493 N N . ILE B 1 3 ? 28.219 0.503 11.211 1 32.28 3 ILE B N 1
ATOM 3494 C CA . ILE B 1 3 ? 28.422 -0.769 10.523 1 32.28 3 ILE B CA 1
ATOM 3495 C C . ILE B 1 3 ? 28.484 -1.901 11.547 1 32.28 3 ILE B C 1
ATOM 3497 O O . ILE B 1 3 ? 29.438 -1.971 12.344 1 32.28 3 ILE B O 1
ATOM 3501 N N . VAL B 1 4 ? 27.547 -2.246 12.133 1 33.28 4 VAL B N 1
ATOM 3502 C CA . VAL B 1 4 ? 27.875 -3.355 13.023 1 33.28 4 VAL B CA 1
ATOM 3503 C C . VAL B 1 4 ? 28.172 -4.605 12.195 1 33.28 4 VAL B C 1
ATOM 3505 O O . VAL B 1 4 ? 27.312 -5.078 11.445 1 33.28 4 VAL B O 1
ATOM 3508 N N . THR B 1 5 ? 29.422 -4.711 11.812 1 41.28 5 THR B N 1
ATOM 3509 C CA . THR B 1 5 ? 29.875 -5.988 11.281 1 41.28 5 THR B CA 1
ATOM 3510 C C . THR B 1 5 ? 29.156 -7.148 11.953 1 41.28 5 THR B C 1
ATOM 3512 O O . THR B 1 5 ? 28.938 -7.133 13.172 1 41.28 5 THR B O 1
ATOM 3515 N N . PRO B 1 6 ? 28.438 -7.781 11.062 1 43.75 6 PRO B N 1
ATOM 3516 C CA . PRO B 1 6 ? 27.812 -8.93 11.719 1 43.75 6 PRO B CA 1
ATOM 3517 C C . PRO B 1 6 ? 28.75 -9.625 12.703 1 43.75 6 PRO B C 1
ATOM 3519 O O . PRO B 1 6 ? 29.953 -9.734 12.445 1 43.75 6 PRO B O 1
ATOM 3522 N N . SER B 1 7 ? 28.531 -9.469 13.875 1 46 7 SER B N 1
ATOM 3523 C CA . SER B 1 7 ? 29.266 -10.195 14.906 1 46 7 SER B CA 1
ATOM 3524 C C . SER B 1 7 ? 29.344 -11.688 14.586 1 46 7 SER B C 1
ATOM 3526 O O . SER B 1 7 ? 28.719 -12.156 13.633 1 46 7 SER B O 1
ATOM 3528 N N . LYS B 1 8 ? 29.891 -12.539 15.539 1 48.28 8 LYS B N 1
ATOM 3529 C CA . LYS B 1 8 ? 30.094 -13.984 15.578 1 48.28 8 LYS B CA 1
ATOM 3530 C C . LYS B 1 8 ? 28.781 -14.727 15.289 1 48.28 8 LYS B C 1
ATOM 3532 O O . LYS B 1 8 ? 27.75 -14.438 15.898 1 48.28 8 LYS B O 1
ATOM 3537 N N . THR B 1 9 ? 28.75 -15.375 13.992 1 54.53 9 THR B N 1
ATOM 3538 C CA . THR B 1 9 ? 27.594 -16.203 13.641 1 54.53 9 THR B CA 1
ATOM 3539 C C . THR B 1 9 ? 27.453 -17.359 14.625 1 54.53 9 THR B C 1
ATOM 3541 O O . THR B 1 9 ? 28.453 -17.844 15.164 1 54.53 9 THR B O 1
ATOM 3544 N N . PHE B 1 10 ? 26.297 -17.688 14.977 1 59.31 10 PHE B N 1
ATOM 3545 C CA . PHE B 1 10 ? 26.031 -18.812 15.875 1 59.31 10 PHE B CA 1
ATOM 3546 C C . PHE B 1 10 ? 26.188 -20.141 15.141 1 59.31 10 PHE B C 1
ATOM 3548 O O . PHE B 1 10 ? 26.359 -21.188 15.773 1 59.31 10 PHE B O 1
ATOM 3555 N N . THR B 1 11 ? 26.062 -20.031 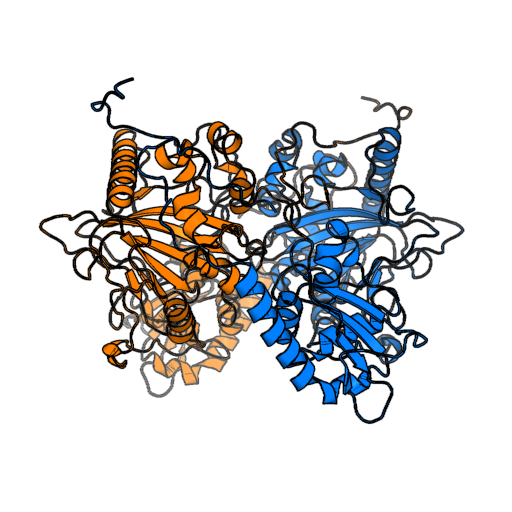13.734 1 63.56 11 THR B N 1
ATOM 3556 C CA . THR B 1 11 ? 26.219 -21.281 12.984 1 63.56 11 THR B CA 1
ATOM 3557 C C . THR B 1 11 ? 27.484 -21.25 12.141 1 63.56 11 THR B C 1
ATOM 3559 O O . THR B 1 11 ? 27.609 -20.453 11.211 1 63.56 11 THR B O 1
ATOM 3562 N N . PRO B 1 12 ? 28.438 -22.047 12.555 1 66.12 12 PRO B N 1
ATOM 3563 C CA . PRO B 1 12 ? 29.688 -22.094 11.781 1 66.12 12 PRO B CA 1
ATOM 3564 C C . PRO B 1 12 ? 29.438 -22.312 10.289 1 66.12 12 PRO B C 1
ATOM 3566 O O . PRO B 1 12 ? 28.609 -23.141 9.914 1 66.12 12 PRO B O 1
ATOM 3569 N N . GLY B 1 13 ? 29.969 -21.531 9.438 1 67.12 13 GLY B N 1
ATOM 3570 C CA . GLY B 1 13 ? 29.828 -21.656 7.992 1 67.12 13 GLY B CA 1
ATOM 3571 C C . GLY B 1 13 ? 28.922 -20.609 7.375 1 67.12 13 GLY B C 1
ATOM 3572 O O . GLY B 1 13 ? 28.922 -20.422 6.16 1 67.12 13 GLY B O 1
ATOM 3573 N N . LEU B 1 14 ? 28.156 -20.031 8.141 1 67 14 LEU B N 1
ATOM 3574 C CA . LEU B 1 14 ? 27.266 -18.984 7.641 1 67 14 LEU B CA 1
ATOM 3575 C C . LEU B 1 14 ? 27.781 -17.609 8.008 1 67 14 LEU B C 1
ATOM 3577 O O . LEU B 1 14 ? 27.078 -16.812 8.633 1 67 14 LEU B O 1
ATOM 3581 N N . GLU B 1 15 ? 29.094 -17.359 7.785 1 62.62 15 GLU B N 1
ATOM 3582 C CA . GLU B 1 15 ? 29.734 -16.109 8.188 1 62.62 15 GLU B CA 1
ATOM 3583 C C . GLU B 1 15 ? 29.594 -15.039 7.105 1 62.62 15 GLU B C 1
ATOM 3585 O O . GLU B 1 15 ? 29.75 -13.844 7.371 1 62.62 15 GLU B O 1
ATOM 3590 N N . PHE B 1 16 ? 29.141 -15.258 6.02 1 59.78 16 PHE B N 1
ATOM 3591 C CA . PHE B 1 16 ? 28.906 -14.367 4.887 1 59.78 16 PHE B CA 1
ATOM 3592 C C . PHE B 1 16 ? 30.047 -13.359 4.75 1 59.78 16 PHE B C 1
ATOM 3594 O O . PHE B 1 16 ? 29.812 -12.203 4.391 1 59.78 16 PHE B O 1
ATOM 3601 N N . LYS B 1 17 ? 31.359 -13.508 5.262 1 57.5 17 LYS B N 1
ATOM 3602 C CA . LYS B 1 17 ? 32.531 -12.633 5.367 1 57.5 17 LYS B CA 1
ATOM 3603 C C . LYS B 1 17 ? 32.969 -12.164 3.992 1 57.5 17 LYS B C 1
ATOM 3605 O O . LYS B 1 17 ? 33.469 -11.047 3.844 1 57.5 17 LYS B O 1
ATOM 3610 N N . ASN B 1 18 ? 32.969 -12.953 3.02 1 54.44 18 ASN B N 1
ATOM 3611 C CA . ASN B 1 18 ? 33.656 -12.633 1.77 1 54.44 18 ASN B CA 1
ATOM 3612 C C . ASN B 1 18 ? 32.688 -12.008 0.755 1 54.44 18 ASN B C 1
ATOM 3614 O O . ASN B 1 18 ? 32.781 -12.289 -0.442 1 54.44 18 ASN B O 1
ATOM 3618 N N . ARG B 1 19 ? 31.828 -11.078 1.312 1 58.84 19 ARG B N 1
ATOM 3619 C CA . ARG B 1 19 ? 30.922 -10.492 0.328 1 58.84 19 ARG B CA 1
ATOM 3620 C C . ARG B 1 19 ? 31.375 -9.086 -0.057 1 58.84 19 ARG B C 1
ATOM 3622 O O . ARG B 1 19 ? 32.031 -8.406 0.729 1 58.84 19 ARG B O 1
ATOM 3629 N N . GLN B 1 20 ? 31.422 -8.891 -1.462 1 56.75 20 GLN B N 1
ATOM 3630 C CA . GLN B 1 20 ? 31.812 -7.582 -1.985 1 56.75 20 GLN B CA 1
ATOM 3631 C C . GLN B 1 20 ? 30.828 -6.496 -1.529 1 56.75 20 GLN B C 1
ATOM 3633 O O . GLN B 1 20 ? 29.625 -6.641 -1.67 1 56.75 20 GLN B O 1
ATOM 3638 N N . TYR B 1 21 ? 31.422 -5.59 -0.731 1 58.09 21 TYR B N 1
ATOM 3639 C CA . TYR B 1 21 ? 30.656 -4.449 -0.229 1 58.09 21 TYR B CA 1
ATOM 3640 C C . TYR B 1 21 ? 30.938 -3.203 -1.062 1 58.09 21 TYR B C 1
ATOM 3642 O O . TYR B 1 21 ? 31.984 -3.09 -1.692 1 58.09 21 TYR B O 1
ATOM 3650 N N . PHE B 1 22 ? 29.812 -2.48 -1.404 1 65.56 22 PHE B N 1
ATOM 3651 C CA . PHE B 1 22 ? 30.078 -1.23 -2.105 1 65.56 22 PHE B CA 1
ATOM 3652 C C . PHE B 1 22 ? 30.891 -0.283 -1.238 1 65.56 22 PHE B C 1
ATOM 3654 O O . PHE B 1 22 ? 30.938 -0.431 -0.015 1 65.56 22 PHE B O 1
ATOM 3661 N N . ASP B 1 23 ? 31.688 0.534 -1.881 1 73 23 ASP B N 1
ATOM 3662 C CA . ASP B 1 23 ? 32.406 1.62 -1.235 1 73 23 ASP B CA 1
ATOM 3663 C C . ASP B 1 23 ? 31.5 2.812 -0.964 1 73 23 ASP B C 1
ATOM 3665 O O . ASP B 1 23 ? 31.078 3.508 -1.895 1 73 23 ASP B O 1
ATOM 3669 N N . PRO B 1 24 ? 31.172 3.084 0.298 1 78.69 24 PRO B N 1
ATOM 3670 C CA . PRO B 1 24 ? 30.219 4.152 0.616 1 78.69 24 PRO B CA 1
ATOM 3671 C C . PRO B 1 24 ? 30.703 5.527 0.157 1 78.69 24 PRO B C 1
ATOM 3673 O O . PRO B 1 24 ? 29.891 6.379 -0.218 1 78.69 24 PRO B O 1
ATOM 3676 N N . GLU B 1 25 ? 31.969 5.711 0.301 1 86 25 GLU B N 1
ATOM 3677 C CA . GLU B 1 25 ? 32.5 6.996 -0.132 1 86 25 GLU B CA 1
ATOM 3678 C C . GLU B 1 25 ? 32.344 7.18 -1.64 1 86 25 GLU B C 1
ATOM 3680 O O . GLU B 1 25 ? 31.969 8.258 -2.104 1 86 25 GLU B O 1
ATOM 3685 N N . LYS B 1 26 ? 32.656 6.117 -2.34 1 87.31 26 LYS B N 1
ATOM 3686 C CA . LYS B 1 26 ? 32.5 6.18 -3.789 1 87.31 26 LYS B CA 1
ATOM 3687 C C . LYS B 1 26 ? 31.031 6.402 -4.16 1 87.31 26 LYS B C 1
ATOM 3689 O O . LYS B 1 26 ? 30.719 7.188 -5.062 1 87.31 26 LYS B O 1
ATOM 3694 N N . LYS B 1 27 ? 30.156 5.684 -3.521 1 84.12 27 LYS B N 1
ATOM 3695 C CA . LYS B 1 27 ? 28.734 5.855 -3.773 1 84.12 27 LYS B CA 1
ATOM 3696 C C . LYS B 1 27 ? 28.297 7.301 -3.529 1 84.12 27 LYS B C 1
ATOM 3698 O O . LYS B 1 27 ? 27.547 7.871 -4.32 1 84.12 27 LYS B O 1
ATOM 3703 N N . PHE B 1 28 ? 28.812 7.871 -2.455 1 91.38 28 PHE B N 1
ATOM 3704 C CA . PHE B 1 28 ? 28.484 9.25 -2.121 1 91.38 28 PHE B CA 1
ATOM 3705 C C . PHE B 1 28 ? 28.922 10.195 -3.234 1 91.38 28 PHE B C 1
ATOM 3707 O O . PHE B 1 28 ? 28.125 11.023 -3.701 1 91.38 28 PHE B O 1
ATOM 3714 N N . HIS B 1 29 ? 30.078 10.008 -3.686 1 94.62 29 HIS B N 1
ATOM 3715 C CA . HIS B 1 29 ? 30.594 10.914 -4.703 1 94.62 29 HIS B CA 1
ATOM 3716 C C . HIS B 1 29 ? 29.891 10.711 -6.039 1 94.62 29 HIS B C 1
ATOM 3718 O O . HIS B 1 29 ? 29.688 11.664 -6.793 1 94.62 29 HIS B O 1
ATOM 3724 N N . ASP B 1 30 ? 29.531 9.461 -6.32 1 92.81 30 ASP B N 1
ATOM 3725 C CA . ASP B 1 30 ? 28.734 9.203 -7.52 1 92.81 30 ASP B CA 1
ATOM 3726 C C . ASP B 1 30 ? 27.375 9.891 -7.441 1 92.81 30 ASP B C 1
ATOM 3728 O O . ASP B 1 30 ? 26.906 10.461 -8.422 1 92.81 30 ASP B O 1
ATOM 3732 N N . GLU B 1 31 ? 26.781 9.836 -6.305 1 93.75 31 GLU B N 1
ATOM 3733 C CA . GLU B 1 31 ? 25.484 10.477 -6.098 1 93.75 31 GLU B CA 1
ATOM 3734 C C . GLU B 1 31 ? 25.594 11.992 -6.176 1 93.75 31 GLU B C 1
ATOM 3736 O O . GLU B 1 31 ? 24.688 12.664 -6.68 1 93.75 31 GLU B O 1
ATOM 3741 N N . VAL B 1 32 ? 26.672 12.523 -5.672 1 97.81 32 VAL B N 1
ATOM 3742 C CA . VAL B 1 32 ? 26.922 13.961 -5.762 1 97.81 32 VAL B CA 1
ATOM 3743 C C . VAL B 1 32 ? 27 14.375 -7.23 1 97.81 32 VAL B C 1
ATOM 3745 O O . VAL B 1 32 ? 26.391 15.359 -7.641 1 97.81 32 VAL B O 1
ATOM 3748 N N . ALA B 1 33 ? 27.781 13.602 -7.953 1 98.06 33 ALA B N 1
ATOM 3749 C CA . ALA B 1 33 ? 27.938 13.914 -9.375 1 98.06 33 ALA B CA 1
ATOM 3750 C C . ALA B 1 33 ? 26.594 13.898 -10.086 1 98.06 33 ALA B C 1
ATOM 3752 O O . ALA B 1 33 ? 26.297 14.797 -10.875 1 98.06 33 ALA B O 1
ATOM 3753 N N . THR B 1 34 ? 25.812 12.906 -9.797 1 97.56 34 THR B N 1
ATOM 3754 C CA . THR B 1 34 ? 24.484 12.789 -10.398 1 97.56 34 THR B CA 1
ATOM 3755 C C . THR B 1 34 ? 23.594 13.953 -9.977 1 97.56 34 THR B C 1
ATOM 3757 O O . THR B 1 34 ? 22.922 14.562 -10.82 1 97.56 34 THR B O 1
ATOM 3760 N N . ALA B 1 35 ? 23.594 14.312 -8.711 1 98.31 35 ALA B N 1
ATOM 3761 C CA . ALA B 1 35 ? 22.781 15.406 -8.18 1 98.31 35 ALA B CA 1
ATOM 3762 C C . ALA B 1 35 ? 23.156 16.734 -8.828 1 98.31 35 ALA B C 1
ATOM 3764 O O . ALA B 1 35 ? 22.297 17.516 -9.227 1 98.31 35 ALA B O 1
ATOM 3765 N N . LEU B 1 36 ? 24.438 16.938 -8.938 1 98.25 36 LEU B N 1
ATOM 3766 C CA . LEU B 1 36 ? 24.922 18.156 -9.578 1 98.25 36 LEU B CA 1
ATOM 3767 C C . LEU B 1 36 ? 24.469 18.219 -11.031 1 98.25 36 LEU B C 1
ATOM 3769 O O . LEU B 1 36 ? 24.094 19.297 -11.516 1 98.25 36 LEU B O 1
ATOM 3773 N N . GLY B 1 37 ? 24.562 17.078 -11.656 1 98.5 37 GLY B N 1
ATOM 3774 C CA . GLY B 1 37 ? 24.078 17.031 -13.023 1 98.5 37 GLY B CA 1
ATOM 3775 C C . GLY B 1 37 ? 22.609 17.391 -13.148 1 98.5 37 GLY B C 1
ATOM 3776 O O . GLY B 1 37 ? 22.219 18.141 -14.055 1 98.5 37 GLY B O 1
ATOM 3777 N N . ILE B 1 38 ? 21.781 16.938 -12.266 1 98.56 38 ILE B N 1
ATOM 3778 C CA . ILE B 1 38 ? 20.359 17.219 -12.258 1 98.56 38 ILE B CA 1
ATOM 3779 C C . ILE B 1 38 ? 20.125 18.719 -12.055 1 98.56 38 ILE B C 1
ATOM 3781 O O . ILE B 1 38 ? 19.344 19.328 -12.781 1 98.56 38 ILE B O 1
ATOM 3785 N N . VAL B 1 39 ? 20.797 19.297 -11.094 1 98.56 39 VAL B N 1
ATOM 3786 C CA . VAL B 1 39 ? 20.641 20.719 -10.797 1 98.56 39 VAL B CA 1
ATOM 3787 C C . VAL B 1 39 ? 21.047 21.547 -12.016 1 98.56 39 VAL B C 1
ATOM 3789 O O . VAL B 1 39 ? 20.328 22.484 -12.414 1 98.56 39 VAL B O 1
ATOM 3792 N N . ARG B 1 40 ? 22.141 21.156 -12.633 1 98 40 ARG B N 1
ATOM 3793 C CA . ARG B 1 40 ? 22.625 21.859 -13.812 1 98 40 ARG B CA 1
ATOM 3794 C C . ARG B 1 40 ? 21.609 21.797 -14.945 1 98 40 ARG B C 1
ATOM 3796 O O . ARG B 1 40 ? 21.328 22.812 -15.586 1 98 40 ARG B O 1
ATOM 3803 N N . ASP B 1 41 ? 21.078 20.656 -15.133 1 97.88 41 ASP B N 1
ATOM 3804 C CA . ASP B 1 41 ? 20.125 20.453 -16.219 1 97.88 41 ASP B CA 1
ATOM 3805 C C . ASP B 1 41 ? 18.828 21.234 -15.977 1 97.88 41 ASP B C 1
ATOM 3807 O O . ASP B 1 41 ? 18.141 21.609 -16.922 1 97.88 41 ASP B O 1
ATOM 3811 N N . ARG B 1 42 ? 18.531 21.547 -14.719 1 97.94 42 ARG B N 1
ATOM 3812 C CA . ARG B 1 42 ? 17.25 22.141 -14.367 1 97.94 42 ARG B CA 1
ATOM 3813 C C . ARG B 1 42 ? 17.391 23.656 -14.156 1 97.94 42 ARG B C 1
ATOM 3815 O O . ARG B 1 42 ? 16.422 24.328 -13.828 1 97.94 42 ARG B O 1
ATOM 3822 N N . LEU B 1 43 ? 18.531 24.25 -14.352 1 97.69 43 LEU B N 1
ATOM 3823 C CA . LEU B 1 43 ? 18.797 25.656 -14.078 1 97.69 43 LEU B CA 1
ATOM 3824 C C . LEU B 1 43 ? 17.797 26.562 -14.797 1 97.69 43 LEU B C 1
ATOM 3826 O O . LEU B 1 43 ? 17.312 27.531 -14.219 1 97.69 43 LEU B O 1
ATOM 3830 N N . PRO B 1 44 ? 17.453 26.266 -16.016 1 96.38 44 PRO B N 1
ATOM 3831 C CA . PRO B 1 44 ? 16.562 27.188 -16.719 1 96.38 44 PRO B CA 1
ATOM 3832 C C . PRO B 1 44 ? 15.219 27.375 -16 1 96.38 44 PRO B C 1
ATOM 3834 O O . PRO B 1 44 ? 14.695 28.484 -15.953 1 96.38 44 PRO B O 1
ATOM 3837 N N . ILE B 1 45 ? 14.664 26.312 -15.492 1 97.25 45 ILE B N 1
ATOM 3838 C CA . ILE B 1 45 ? 13.344 26.422 -14.875 1 97.25 45 ILE B CA 1
ATOM 3839 C C . ILE B 1 45 ? 13.484 26.969 -13.461 1 97.25 45 ILE B C 1
ATOM 3841 O O . ILE B 1 45 ? 12.516 27.469 -12.891 1 97.25 45 ILE B O 1
ATOM 3845 N N . LEU B 1 46 ? 14.695 26.906 -12.852 1 98 46 LEU B N 1
ATOM 3846 C CA . LEU B 1 46 ? 14.906 27.328 -11.469 1 98 46 LEU B CA 1
ATOM 3847 C C . LEU B 1 46 ? 14.852 28.859 -11.352 1 98 46 LEU B C 1
ATOM 3849 O O . LEU B 1 46 ? 14.805 29.391 -10.242 1 98 46 LEU B O 1
ATOM 3853 N N . GLY B 1 47 ? 14.836 29.531 -12.422 1 96.88 47 GLY B N 1
ATOM 3854 C CA . GLY B 1 47 ? 14.656 30.969 -12.414 1 96.88 47 GLY B CA 1
ATOM 3855 C C . GLY B 1 47 ? 13.367 31.406 -11.734 1 96.88 47 GLY B C 1
ATOM 3856 O O . GLY B 1 47 ? 13.281 32.531 -11.234 1 96.88 47 GLY B O 1
ATOM 3857 N N . GLU B 1 48 ? 12.406 30.547 -11.68 1 96.06 48 GLU B N 1
ATOM 3858 C CA . GLU B 1 48 ? 11.125 30.797 -11.031 1 96.06 48 GLU B CA 1
ATOM 3859 C C . GLU B 1 48 ? 11.32 31.172 -9.562 1 96.06 48 GLU B C 1
ATOM 3861 O O . GLU B 1 48 ? 10.5 31.891 -8.984 1 96.06 48 GLU B O 1
ATOM 3866 N N . LEU B 1 49 ? 12.398 30.797 -8.984 1 97.31 49 LEU B N 1
ATOM 3867 C CA . LEU B 1 49 ? 12.602 30.938 -7.547 1 97.31 49 LEU B CA 1
ATOM 3868 C C . LEU B 1 49 ? 12.938 32.375 -7.176 1 97.31 49 LEU B C 1
ATOM 3870 O O . LEU B 1 49 ? 12.664 32.812 -6.059 1 97.31 49 LEU B O 1
ATOM 3874 N N . ARG B 1 50 ? 13.68 33.062 -8.07 1 97.44 50 ARG B N 1
ATOM 3875 C CA . ARG B 1 50 ? 14.133 34.406 -7.816 1 97.44 50 ARG B CA 1
ATOM 3876 C C . ARG B 1 50 ? 14.82 34.5 -6.453 1 97.44 50 ARG B C 1
ATOM 3878 O O . ARG B 1 50 ? 14.508 35.406 -5.656 1 97.44 50 ARG B O 1
ATOM 3885 N N . ALA B 1 51 ? 15.734 33.594 -6.23 1 97.94 51 ALA B N 1
ATOM 3886 C CA . ALA B 1 51 ? 16.391 33.5 -4.93 1 97.94 51 ALA B CA 1
ATOM 3887 C C . ALA B 1 51 ? 17.797 32.906 -5.074 1 97.94 51 ALA B C 1
ATOM 3889 O O . ALA B 1 51 ? 18.141 32.344 -6.113 1 97.94 51 ALA B O 1
ATOM 3890 N N . LEU B 1 52 ? 18.609 33.125 -4.047 1 98.44 52 LEU B N 1
ATOM 3891 C CA . LEU B 1 52 ? 19.922 32.5 -3.91 1 98.44 52 LEU B CA 1
ATOM 3892 C C . LEU B 1 52 ? 19.875 31.359 -2.9 1 98.44 52 LEU B C 1
ATOM 3894 O O . LEU B 1 52 ? 19.641 31.578 -1.713 1 98.44 52 LEU B O 1
ATOM 3898 N N . LEU B 1 53 ? 20.109 30.172 -3.426 1 98.31 53 LEU B N 1
ATOM 3899 C CA . LEU B 1 53 ? 20.078 28.969 -2.584 1 98.31 53 LEU B CA 1
ATOM 3900 C C . LEU B 1 53 ? 21.5 28.469 -2.311 1 98.31 53 LEU B C 1
ATOM 3902 O O . LEU B 1 53 ? 22.328 28.406 -3.223 1 98.31 53 LEU B O 1
ATOM 3906 N N . LYS B 1 54 ? 21.75 28.172 -1.062 1 98.38 54 LYS B N 1
ATOM 3907 C CA . LYS B 1 54 ? 22.969 27.469 -0.667 1 98.38 54 LYS B CA 1
ATOM 3908 C C . LYS B 1 54 ? 22.688 26 -0.364 1 98.38 54 LYS B C 1
ATOM 3910 O O . LYS B 1 54 ? 21.953 25.688 0.572 1 98.38 54 LYS B O 1
ATOM 3915 N N . LEU B 1 55 ? 23.312 25.141 -1.144 1 98 55 LEU B N 1
ATOM 3916 C CA . LEU B 1 55 ? 23.109 23.703 -1.014 1 98 55 LEU B CA 1
ATOM 3917 C C . LEU B 1 55 ? 24.406 23 -0.638 1 98 55 LEU B C 1
ATOM 3919 O O . LEU B 1 55 ? 25.406 23.125 -1.343 1 98 55 LEU B O 1
ATOM 3923 N N . THR B 1 56 ? 24.344 22.344 0.455 1 98.19 56 THR B N 1
ATOM 3924 C CA . THR B 1 56 ? 25.453 21.484 0.84 1 98.19 56 THR B CA 1
ATOM 3925 C C . THR B 1 56 ? 25.047 20 0.759 1 98.19 56 THR B C 1
ATOM 3927 O O . THR B 1 56 ? 24.156 19.562 1.473 1 98.19 56 THR B O 1
ATOM 3930 N N . PHE B 1 57 ? 25.719 19.297 -0.164 1 98.06 57 PHE B N 1
ATOM 3931 C CA . PHE B 1 57 ? 25.484 17.859 -0.209 1 98.06 57 PHE B CA 1
ATOM 3932 C C . PHE B 1 57 ? 26.266 17.141 0.889 1 98.06 57 PHE B C 1
ATOM 3934 O O . PHE B 1 57 ? 27.5 17.234 0.95 1 98.06 57 PHE B O 1
ATOM 3941 N N . GLY B 1 58 ? 25.5 16.469 1.765 1 95.44 58 GLY B N 1
ATOM 3942 C CA . GLY B 1 58 ? 26.219 15.781 2.814 1 95.44 58 GLY B CA 1
ATOM 3943 C C . GLY B 1 58 ? 25.312 15.203 3.885 1 95.44 58 GLY B C 1
ATOM 3944 O O . GLY B 1 58 ? 24.094 15.375 3.832 1 95.44 58 GLY B O 1
ATOM 3945 N N . ASP B 1 59 ? 25.891 14.406 4.723 1 91.75 59 ASP B N 1
ATOM 3946 C CA . ASP B 1 59 ? 25.312 13.859 5.945 1 91.75 59 ASP B CA 1
ATOM 3947 C C . ASP B 1 59 ? 26.359 13.82 7.07 1 91.75 59 ASP B C 1
ATOM 3949 O O . ASP B 1 59 ? 27.312 14.586 7.059 1 91.75 59 ASP B O 1
ATOM 3953 N N . ALA B 1 60 ? 26.141 13.055 8.125 1 89.62 60 ALA B N 1
ATOM 3954 C CA . ALA B 1 60 ? 27.016 13.031 9.289 1 89.62 60 ALA B CA 1
ATOM 3955 C C . ALA B 1 60 ? 28.391 12.461 8.938 1 89.62 60 ALA B C 1
ATOM 3957 O O . ALA B 1 60 ? 29.359 12.672 9.664 1 89.62 60 ALA B O 1
ATOM 3958 N N . THR B 1 61 ? 28.562 11.773 7.793 1 89.38 61 THR B N 1
ATOM 3959 C CA . THR B 1 61 ? 29.781 11.047 7.449 1 89.38 61 THR B CA 1
ATOM 3960 C C . THR B 1 61 ? 30.516 11.734 6.309 1 89.38 61 THR B C 1
ATOM 3962 O O . THR B 1 61 ? 31.734 11.891 6.355 1 89.38 61 THR B O 1
ATOM 3965 N N . TYR B 1 62 ? 29.828 12.07 5.312 1 93.94 62 TYR B N 1
ATOM 3966 C CA . TYR B 1 62 ? 30.422 12.648 4.117 1 93.94 62 TYR B CA 1
ATOM 3967 C C . TYR B 1 62 ? 29.797 14 3.797 1 93.94 62 TYR B C 1
ATOM 3969 O O . TYR B 1 62 ? 28.609 14.211 4.023 1 93.94 62 TYR B O 1
ATOM 3977 N N . SER B 1 63 ? 30.594 14.898 3.328 1 96.31 63 SER B N 1
ATOM 3978 C CA . SER B 1 63 ? 30.109 16.219 2.916 1 96.31 63 SER B CA 1
ATOM 3979 C C . SER B 1 63 ? 31.062 16.859 1.914 1 96.31 63 SER B C 1
ATOM 3981 O O . SER B 1 63 ? 32.25 16.578 1.913 1 96.31 63 SER B O 1
ATOM 3983 N N . ILE B 1 64 ? 30.578 17.656 1.07 1 97.31 64 ILE B N 1
ATOM 3984 C CA . ILE B 1 64 ? 31.375 18.469 0.165 1 97.31 64 ILE B CA 1
ATOM 3985 C C . ILE B 1 64 ? 31.078 19.953 0.397 1 97.31 64 ILE B C 1
ATOM 3987 O O . ILE B 1 64 ? 30.094 20.297 1.068 1 97.31 64 ILE B O 1
ATOM 3991 N N . PRO B 1 65 ? 31.938 20.828 -0.086 1 96.94 65 PRO B N 1
ATOM 3992 C CA . PRO B 1 65 ? 31.625 22.25 0.049 1 96.94 65 PRO B CA 1
ATOM 3993 C C . PRO B 1 65 ? 30.297 22.641 -0.589 1 96.94 65 PRO B C 1
ATOM 3995 O O . PRO B 1 65 ? 29.859 22 -1.554 1 96.94 65 PRO B O 1
ATOM 3998 N N . PRO B 1 66 ? 29.719 23.625 -0.109 1 97.44 66 PRO B N 1
ATOM 3999 C CA . PRO B 1 66 ? 28.406 24.031 -0.632 1 97.44 66 PRO B CA 1
ATOM 4000 C C . PRO B 1 66 ? 28.469 24.547 -2.068 1 97.44 66 PRO B C 1
ATOM 4002 O O . PRO B 1 66 ? 29.531 25 -2.516 1 97.44 66 PRO B O 1
ATOM 4005 N N . ILE B 1 67 ? 27.406 24.391 -2.742 1 97.94 67 ILE B N 1
ATOM 4006 C CA . ILE B 1 67 ? 27.156 25.031 -4.031 1 97.94 67 ILE B CA 1
ATOM 4007 C C . ILE B 1 67 ? 26.031 26.062 -3.896 1 97.94 67 ILE B C 1
ATOM 4009 O O . ILE B 1 67 ? 25.266 26.031 -2.934 1 97.94 67 ILE B O 1
ATOM 4013 N N . PHE B 1 68 ? 26.016 26.953 -4.879 1 98.25 68 PHE B N 1
ATOM 4014 C CA . PHE B 1 68 ? 25.031 28.047 -4.82 1 98.25 68 PHE B CA 1
ATOM 4015 C C . PHE B 1 68 ? 24.234 28.109 -6.113 1 98.25 68 PHE B C 1
ATOM 4017 O O . PHE B 1 68 ? 24.797 28.141 -7.207 1 98.25 68 PHE B O 1
ATOM 4024 N N . VAL B 1 69 ? 22.969 28.062 -6.051 1 98.38 69 VAL B N 1
ATOM 4025 C CA . VAL B 1 69 ? 22.062 28.312 -7.168 1 98.38 69 VAL B CA 1
ATOM 4026 C C . VAL B 1 69 ? 21.578 29.75 -7.121 1 98.38 69 VAL B C 1
ATOM 4028 O O . VAL B 1 69 ? 20.75 30.109 -6.27 1 98.38 69 VAL B O 1
ATOM 4031 N N . ASP B 1 70 ? 22 30.516 -8.023 1 98.06 70 ASP B N 1
ATOM 4032 C CA . ASP B 1 70 ? 21.641 31.922 -8.086 1 98.06 70 ASP B CA 1
ATOM 4033 C C . ASP B 1 70 ? 20.578 32.188 -9.141 1 98.06 70 ASP B C 1
ATOM 4035 O O . ASP B 1 70 ? 20.891 32.312 -10.328 1 98.06 70 ASP B O 1
ATOM 4039 N N . ALA B 1 71 ? 19.406 32.312 -8.734 1 97.62 71 ALA B N 1
ATOM 4040 C CA . ALA B 1 71 ? 18.281 32.531 -9.625 1 97.62 71 ALA B CA 1
ATOM 4041 C C . ALA B 1 71 ? 17.75 33.969 -9.531 1 97.62 71 ALA B C 1
ATOM 4043 O O . ALA B 1 71 ? 16.594 34.219 -9.828 1 97.62 71 ALA B O 1
ATOM 4044 N N . ARG B 1 72 ? 18.453 34.875 -9.133 1 95 72 ARG B N 1
ATOM 4045 C CA . ARG B 1 72 ? 18.031 36.25 -8.891 1 95 72 ARG B CA 1
ATOM 4046 C C . ARG B 1 72 ? 18.047 37.062 -10.188 1 95 72 ARG B C 1
ATOM 4048 O O . ARG B 1 72 ? 17.328 38.062 -10.312 1 95 72 ARG B O 1
ATOM 4055 N N . SER B 1 73 ? 18.828 36.625 -11.039 1 90.25 73 SER B N 1
ATOM 4056 C CA . SER B 1 73 ? 18.922 37.312 -12.32 1 90.25 73 SER B CA 1
ATOM 4057 C C . SER B 1 73 ? 18.188 36.562 -13.422 1 90.25 73 SER B C 1
ATOM 4059 O O . SER B 1 73 ? 17.578 35.5 -13.164 1 90.25 73 SER B O 1
ATOM 4061 N N . HIS B 1 74 ? 18.219 37.094 -14.625 1 87 74 HIS B N 1
ATOM 4062 C CA . HIS B 1 74 ? 17.531 36.5 -15.766 1 87 74 HIS B CA 1
ATOM 4063 C C . HIS B 1 74 ? 18.078 35.125 -16.109 1 87 74 HIS B C 1
ATOM 4065 O O . HIS B 1 74 ? 17.312 34.25 -16.516 1 87 74 HIS B O 1
ATOM 4071 N N . GLN B 1 75 ? 19.344 35.031 -15.945 1 92.75 75 GLN B N 1
ATOM 4072 C CA . GLN B 1 75 ? 19.938 33.719 -16.156 1 92.75 75 GLN B CA 1
ATOM 4073 C C . GLN B 1 75 ? 20.359 33.062 -14.836 1 92.75 75 GLN B C 1
ATOM 4075 O O . GLN B 1 75 ? 21.188 33.625 -14.109 1 92.75 75 GLN B O 1
ATOM 4080 N N . THR B 1 76 ? 19.734 31.906 -14.547 1 96.56 76 THR B N 1
ATOM 4081 C CA . THR B 1 76 ? 20.078 31.188 -13.336 1 96.56 76 THR B CA 1
ATOM 4082 C C . THR B 1 76 ? 21.453 30.531 -13.477 1 96.56 76 THR B C 1
ATOM 4084 O O . THR B 1 76 ? 21.766 29.938 -14.516 1 96.56 76 THR B O 1
ATOM 4087 N N . GLN B 1 77 ? 22.297 30.641 -12.406 1 96.69 77 GLN B N 1
ATOM 4088 C CA . GLN B 1 77 ? 23.656 30.125 -12.453 1 96.69 77 GLN B CA 1
ATOM 4089 C C . GLN B 1 77 ? 23.938 29.203 -11.281 1 96.69 77 GLN B C 1
ATOM 4091 O O . GLN B 1 77 ? 23.344 29.328 -10.211 1 96.69 77 GLN B O 1
ATOM 4096 N N . LEU B 1 78 ? 24.781 28.281 -11.57 1 97.62 78 LEU B N 1
ATOM 4097 C CA . LEU B 1 78 ? 25.359 27.453 -10.523 1 97.62 78 LEU B CA 1
ATOM 4098 C C . LEU B 1 78 ? 26.766 27.922 -10.172 1 97.62 78 LEU B C 1
ATOM 4100 O O . LEU B 1 78 ? 27.641 27.984 -11.031 1 97.62 78 LEU B O 1
ATOM 4104 N N . LEU B 1 79 ? 26.969 28.234 -8.852 1 97.19 79 LEU B N 1
ATOM 4105 C CA . LEU B 1 79 ? 28.234 28.812 -8.406 1 97.19 79 LEU B CA 1
ATOM 4106 C C . LEU B 1 79 ? 28.875 27.953 -7.328 1 97.19 79 LEU B C 1
ATOM 4108 O O . LEU B 1 79 ? 28.188 27.328 -6.531 1 97.19 79 LEU B O 1
ATOM 4112 N N . ASP B 1 80 ? 30.172 28.078 -7.293 1 96.31 80 ASP B N 1
ATOM 4113 C CA . ASP B 1 80 ? 30.906 27.359 -6.266 1 96.31 80 ASP B CA 1
ATOM 4114 C C . ASP B 1 80 ? 31.125 28.219 -5.031 1 96.31 80 ASP B C 1
ATOM 4116 O O . ASP B 1 80 ? 31.484 27.719 -3.963 1 96.31 80 ASP B O 1
ATOM 4120 N N . SER B 1 81 ? 31 29.5 -5.238 1 95.5 81 SER B N 1
ATOM 4121 C CA . SER B 1 81 ? 31.172 30.422 -4.129 1 95.5 81 SER B CA 1
ATOM 4122 C C . SER B 1 81 ? 30.422 31.734 -4.387 1 95.5 81 SER B C 1
ATOM 4124 O O . SER B 1 81 ? 30.094 32.062 -5.531 1 95.5 81 SER B O 1
ATOM 4126 N N . VAL B 1 82 ? 30.125 32.312 -3.352 1 94.81 82 VAL B N 1
ATOM 4127 C CA . VAL B 1 82 ? 29.562 33.656 -3.406 1 94.81 82 VAL B CA 1
ATOM 4128 C C . VAL B 1 82 ? 30.344 34.594 -2.479 1 94.81 82 VAL B C 1
ATOM 4130 O O . VAL B 1 82 ? 31.094 34.125 -1.627 1 94.81 82 VAL B O 1
ATOM 4133 N N . GLY B 1 83 ? 30.219 35.875 -2.713 1 92.12 83 GLY B N 1
ATOM 4134 C CA . GLY B 1 83 ? 30.906 36.812 -1.864 1 92.12 83 GLY B CA 1
ATOM 4135 C C . GLY B 1 83 ? 30.578 36.656 -0.391 1 92.12 83 GLY B C 1
ATOM 4136 O O . GLY B 1 83 ? 29.469 36.25 -0.036 1 92.12 83 GLY B O 1
ATOM 4137 N N . ALA B 1 84 ? 31.484 36.906 0.505 1 89.81 84 ALA B N 1
ATOM 4138 C CA . ALA B 1 84 ? 31.359 36.719 1.948 1 89.81 84 ALA B CA 1
ATOM 4139 C C . ALA B 1 84 ? 30.203 37.562 2.506 1 89.81 84 ALA B C 1
ATOM 4141 O O . ALA B 1 84 ? 29.594 37.188 3.504 1 89.81 84 ALA B O 1
ATOM 4142 N N . ASP B 1 85 ? 29.875 38.656 1.859 1 92.5 85 ASP B N 1
ATOM 4143 C CA . ASP B 1 85 ? 28.859 39.562 2.371 1 92.5 85 ASP B CA 1
ATOM 4144 C C . ASP B 1 85 ? 27.484 39.281 1.766 1 92.5 85 ASP B C 1
ATOM 4146 O O . ASP B 1 85 ? 26.5 39.906 2.111 1 92.5 85 ASP B O 1
ATOM 4150 N N . VAL B 1 86 ? 27.484 38.281 0.985 1 93.94 86 VAL B N 1
ATOM 4151 C CA . VAL B 1 86 ? 26.219 37.969 0.315 1 93.94 86 VAL B CA 1
ATOM 4152 C C . VAL B 1 86 ? 25.375 37.062 1.212 1 93.94 86 VAL B C 1
ATOM 4154 O O . VAL B 1 86 ? 25.828 36.031 1.681 1 93.94 86 VAL B O 1
ATOM 4157 N N . LYS B 1 87 ? 24.188 37.531 1.526 1 95.31 87 LYS B N 1
ATOM 4158 C CA . LYS B 1 87 ? 23.234 36.75 2.312 1 95.31 87 LYS B CA 1
ATOM 4159 C C . LYS B 1 87 ? 22.406 35.812 1.419 1 95.31 87 LYS B C 1
ATOM 4161 O O . LYS B 1 87 ? 21.828 36.281 0.426 1 95.31 87 LYS B O 1
ATOM 4166 N N . VAL B 1 88 ? 22.406 34.594 1.74 1 97.06 88 VAL B N 1
ATOM 4167 C CA . VAL B 1 88 ? 21.625 33.625 0.975 1 97.06 88 VAL B CA 1
ATOM 4168 C C . VAL B 1 88 ? 20.172 33.656 1.451 1 97.06 88 VAL B C 1
ATOM 4170 O O . VAL B 1 88 ? 19.891 33.969 2.613 1 97.06 88 VAL B O 1
ATOM 4173 N N . ASP B 1 89 ? 19.219 33.375 0.54 1 98 89 ASP B N 1
ATOM 4174 C CA . ASP B 1 89 ? 17.797 33.375 0.869 1 98 89 ASP B CA 1
ATOM 4175 C C . ASP B 1 89 ? 17.391 32.094 1.63 1 98 89 ASP B C 1
ATOM 4177 O O . ASP B 1 89 ? 16.531 32.156 2.504 1 98 89 ASP B O 1
ATOM 4181 N N . VAL B 1 90 ? 17.953 30.984 1.234 1 97.5 90 VAL B N 1
ATOM 4182 C CA . VAL B 1 90 ? 17.641 29.703 1.869 1 97.5 90 VAL B CA 1
ATOM 4183 C C . VAL B 1 90 ? 18.859 28.781 1.785 1 97.5 90 VAL B C 1
ATOM 4185 O O . VAL B 1 90 ? 19.656 28.875 0.852 1 97.5 90 VAL B O 1
ATOM 4188 N N . GLU B 1 91 ? 19.094 27.953 2.793 1 97.06 91 GLU B N 1
ATOM 4189 C CA . GLU B 1 91 ? 20.203 27.016 2.809 1 97.06 91 GLU B CA 1
ATOM 4190 C C . GLU B 1 91 ? 19.797 25.672 3.406 1 97.06 91 GLU B C 1
ATOM 4192 O O . GLU B 1 91 ? 18.875 25.609 4.23 1 97.06 91 GLU B O 1
ATOM 4197 N N . VAL B 1 92 ? 20.422 24.625 2.93 1 96.94 92 VAL B N 1
ATOM 4198 C CA . VAL B 1 92 ? 20.156 23.297 3.469 1 96.94 92 VAL B CA 1
ATOM 4199 C C . VAL B 1 92 ? 21.359 22.391 3.229 1 96.94 92 VAL B C 1
ATOM 4201 O O . VAL B 1 92 ? 22.094 22.562 2.254 1 96.94 92 VAL B O 1
ATOM 4204 N N . THR B 1 93 ? 21.641 21.578 4.211 1 97.94 93 THR B N 1
ATOM 4205 C CA . THR B 1 93 ? 22.469 20.391 4 1 97.94 93 THR B CA 1
ATOM 4206 C C . THR B 1 93 ? 21.594 19.172 3.721 1 97.94 93 THR B C 1
ATOM 4208 O O . THR B 1 93 ? 20.703 18.828 4.508 1 97.94 93 THR B O 1
ATOM 4211 N N . ILE B 1 94 ? 21.828 18.516 2.607 1 97.44 94 ILE B N 1
ATOM 4212 C CA . ILE B 1 94 ? 20.922 17.453 2.178 1 97.44 94 ILE B CA 1
ATOM 4213 C C . ILE B 1 94 ? 21.719 16.328 1.522 1 97.44 94 ILE B C 1
ATOM 4215 O O . ILE B 1 94 ? 22.75 16.578 0.879 1 97.44 94 ILE B O 1
ATOM 4219 N N . LYS B 1 95 ? 21.312 15.125 1.715 1 96.25 95 LYS B N 1
ATOM 4220 C CA . LYS B 1 95 ? 21.938 14.008 1.008 1 96.25 95 LYS B CA 1
ATOM 4221 C C . LYS B 1 95 ? 21.703 14.109 -0.497 1 96.25 95 LYS B C 1
ATOM 4223 O O . LYS B 1 95 ? 20.578 14.375 -0.941 1 96.25 95 LYS B O 1
ATOM 4228 N N . PRO B 1 96 ? 22.766 13.883 -1.301 1 97.19 96 PRO B N 1
ATOM 4229 C CA . PRO B 1 96 ? 22.594 13.977 -2.752 1 97.19 96 PRO B CA 1
ATOM 4230 C C . PRO B 1 96 ? 21.562 12.977 -3.289 1 97.19 96 PRO B C 1
ATOM 4232 O O . PRO B 1 96 ? 20.906 13.258 -4.289 1 97.19 96 PRO B O 1
ATOM 4235 N N . ALA B 1 97 ? 21.391 11.883 -2.588 1 93.62 97 ALA B N 1
ATOM 4236 C CA . ALA B 1 97 ? 20.438 10.867 -3.012 1 93.62 97 ALA B CA 1
ATOM 4237 C C . ALA B 1 97 ? 19.016 11.422 -3.016 1 93.62 97 ALA B C 1
ATOM 4239 O O . ALA B 1 97 ? 18.188 11.023 -3.838 1 93.62 97 ALA B O 1
ATOM 4240 N N . TYR B 1 98 ? 18.719 12.367 -2.143 1 96.44 98 TYR B N 1
ATOM 4241 C CA . TYR B 1 98 ? 17.375 12.953 -2.105 1 96.44 98 TYR B CA 1
ATOM 4242 C C . TYR B 1 98 ? 17.109 13.789 -3.35 1 96.44 98 TYR B C 1
ATOM 4244 O O . TYR B 1 98 ? 16 13.789 -3.883 1 96.44 98 TYR B O 1
ATOM 4252 N N . ILE B 1 99 ? 18.156 14.469 -3.828 1 98.12 99 ILE B N 1
ATOM 4253 C CA . ILE B 1 99 ? 18.031 15.258 -5.051 1 98.12 99 ILE B CA 1
ATOM 4254 C C . ILE B 1 99 ? 17.641 14.352 -6.215 1 98.12 99 ILE B C 1
ATOM 4256 O O . ILE B 1 99 ? 16.766 14.68 -7.004 1 98.12 99 ILE B O 1
ATOM 4260 N N . VAL B 1 100 ? 18.328 13.25 -6.254 1 96.44 100 VAL B N 1
ATOM 4261 C CA . VAL B 1 100 ? 18.047 12.281 -7.309 1 96.44 100 VAL B CA 1
ATOM 4262 C C . VAL B 1 100 ? 16.609 11.789 -7.207 1 96.44 100 VAL B C 1
ATOM 4264 O O . VAL B 1 100 ? 15.898 11.711 -8.219 1 96.44 100 VAL B O 1
ATOM 4267 N N . ARG B 1 101 ? 16.125 11.555 -6.047 1 96.12 101 ARG B N 1
ATOM 4268 C CA . ARG B 1 101 ? 14.773 11.039 -5.832 1 96.12 101 ARG B CA 1
ATOM 4269 C C . ARG B 1 101 ? 13.727 12.102 -6.121 1 96.12 101 ARG B C 1
ATOM 4271 O O . ARG B 1 101 ? 12.633 11.789 -6.598 1 96.12 101 ARG B O 1
ATOM 4278 N N . PHE B 1 102 ? 14.047 13.367 -5.785 1 97.94 102 PHE B N 1
ATOM 4279 C CA . PHE B 1 102 ? 13.148 14.445 -6.184 1 97.94 102 PHE B CA 1
ATOM 4280 C C . PHE B 1 102 ? 12.984 14.477 -7.699 1 97.94 102 PHE B C 1
ATOM 4282 O O . PHE B 1 102 ? 11.867 14.594 -8.203 1 97.94 102 PHE B O 1
ATOM 4289 N N . HIS B 1 103 ? 14.117 14.32 -8.391 1 98.38 103 HIS B N 1
ATOM 4290 C CA . HIS B 1 103 ? 14.125 14.359 -9.852 1 98.38 103 HIS B CA 1
ATOM 4291 C C . HIS B 1 103 ? 13.312 13.211 -10.438 1 98.38 103 HIS B C 1
ATOM 4293 O O . HIS B 1 103 ? 12.539 13.406 -11.375 1 98.38 103 HIS B O 1
ATOM 4299 N N . GLU B 1 104 ? 13.453 12.047 -9.797 1 95.12 104 GLU B N 1
ATOM 4300 C CA . GLU B 1 104 ? 12.781 10.844 -10.281 1 95.12 104 GLU B CA 1
ATOM 4301 C C . GLU B 1 104 ? 11.328 10.805 -9.828 1 95.12 104 GLU B C 1
ATOM 4303 O O . GLU B 1 104 ? 10.547 9.977 -10.312 1 95.12 104 GLU B O 1
ATOM 4308 N N . GLY B 1 105 ? 10.984 11.648 -8.938 1 95.19 105 GLY B N 1
ATOM 4309 C CA . GLY B 1 105 ? 9.617 11.703 -8.445 1 95.19 105 GLY B CA 1
ATOM 4310 C C . GLY B 1 105 ? 9.305 10.602 -7.445 1 95.19 105 GLY B C 1
ATOM 4311 O O . GLY B 1 105 ? 8.141 10.25 -7.246 1 95.19 105 GLY B O 1
ATOM 4312 N N . THR B 1 106 ? 10.312 10.047 -6.797 1 94.38 106 THR B N 1
ATOM 4313 C CA . THR B 1 106 ? 10.094 8.914 -5.902 1 94.38 106 THR B CA 1
ATOM 4314 C C . THR B 1 106 ? 10.078 9.375 -4.445 1 94.38 106 THR B C 1
ATOM 4316 O O . THR B 1 106 ? 9.828 8.578 -3.541 1 94.38 106 THR B O 1
ATOM 4319 N N . LEU B 1 107 ? 10.305 10.664 -4.215 1 95.19 107 LEU B N 1
ATOM 4320 C CA . LEU B 1 107 ? 10.289 11.242 -2.875 1 95.19 107 LEU B CA 1
ATOM 4321 C C . LEU B 1 107 ? 9.656 12.633 -2.889 1 95.19 107 LEU B C 1
ATOM 4323 O O . LEU B 1 107 ? 10.062 13.5 -3.662 1 95.19 107 LEU B O 1
ATOM 4327 N N . ASP B 1 108 ? 8.68 12.781 -2.066 1 95.94 108 ASP B N 1
ATOM 4328 C CA . ASP B 1 108 ? 8.047 14.094 -1.929 1 95.94 108 ASP B CA 1
ATOM 4329 C C . ASP B 1 108 ? 8.969 15.07 -1.202 1 95.94 108 ASP B C 1
ATOM 4331 O O . ASP B 1 108 ? 9.445 14.781 -0.1 1 95.94 108 ASP B O 1
ATOM 4335 N N . PRO B 1 109 ? 9.188 16.203 -1.765 1 97.19 109 PRO B N 1
ATOM 4336 C CA . PRO B 1 109 ? 10.094 17.188 -1.155 1 97.19 109 PRO B CA 1
ATOM 4337 C C . PRO B 1 109 ? 9.664 17.594 0.251 1 97.19 109 PRO B C 1
ATOM 4339 O O . PRO B 1 109 ? 10.516 17.859 1.106 1 97.19 109 PRO B O 1
ATOM 4342 N N . ARG B 1 110 ? 8.43 17.672 0.5 1 96 110 ARG B N 1
ATOM 4343 C CA . ARG B 1 110 ? 7.926 18.094 1.806 1 96 110 ARG B CA 1
ATOM 4344 C C . ARG B 1 110 ? 8.273 17.062 2.879 1 96 110 ARG B C 1
ATOM 4346 O O . ARG B 1 110 ? 8.258 17.375 4.07 1 96 110 ARG B O 1
ATOM 4353 N N . MET B 1 111 ? 8.531 15.914 2.484 1 93 111 MET B N 1
ATOM 4354 C CA . MET B 1 111 ? 9.047 14.891 3.4 1 93 111 MET B CA 1
ATOM 4355 C C . MET B 1 111 ? 10.562 14.828 3.346 1 93 111 MET B C 1
ATOM 4357 O O . MET B 1 111 ? 11.234 14.914 4.379 1 93 111 MET B O 1
ATOM 4361 N N . GLY B 1 112 ? 11.141 14.758 2.189 1 93.69 112 GLY B N 1
ATOM 4362 C CA . GLY B 1 112 ? 12.555 14.508 1.97 1 93.69 112 GLY B CA 1
ATOM 4363 C C . GLY B 1 112 ? 13.445 15.586 2.555 1 93.69 112 GLY B C 1
ATOM 4364 O O . GLY B 1 112 ? 14.531 15.297 3.064 1 93.69 112 GLY B O 1
ATOM 4365 N N . LEU B 1 113 ? 13.008 16.797 2.531 1 96.31 113 LEU B N 1
ATOM 4366 C CA . LEU B 1 113 ? 13.812 17.938 2.977 1 96.31 113 LEU B CA 1
ATOM 4367 C C . LEU B 1 113 ? 13.953 17.938 4.496 1 96.31 113 LEU B C 1
ATOM 4369 O O . LEU B 1 113 ? 14.82 18.625 5.039 1 96.31 113 LEU B O 1
ATOM 4373 N N . PHE B 1 114 ? 13.109 17.156 5.168 1 91.94 114 PHE B N 1
ATOM 4374 C CA . PHE B 1 114 ? 13.094 17.219 6.625 1 91.94 114 PHE B CA 1
ATOM 4375 C C . PHE B 1 114 ? 13.398 15.844 7.227 1 91.94 114 PHE B C 1
ATOM 4377 O O . PHE B 1 114 ? 13.398 15.68 8.445 1 91.94 114 PHE B O 1
ATOM 4384 N N . MET B 1 115 ? 13.625 14.891 6.414 1 87.88 115 MET B N 1
ATOM 4385 C CA . MET B 1 115 ? 13.711 13.492 6.824 1 87.88 115 MET B CA 1
ATOM 4386 C C . MET B 1 115 ? 14.883 13.281 7.781 1 87.88 115 MET B C 1
ATOM 4388 O O . MET B 1 115 ? 14.805 12.438 8.68 1 87.88 115 MET B O 1
ATOM 4392 N N . ASP B 1 116 ? 15.969 14.055 7.621 1 88.31 116 ASP B N 1
ATOM 4393 C CA . ASP B 1 116 ? 17.156 13.844 8.438 1 88.31 116 ASP B CA 1
ATOM 4394 C C . ASP B 1 116 ? 17.266 14.898 9.531 1 88.31 116 ASP B C 1
ATOM 4396 O O . ASP B 1 116 ? 18.234 14.922 10.297 1 88.31 116 ASP B O 1
ATOM 4400 N N . ALA B 1 117 ? 16.312 15.75 9.633 1 86.88 117 ALA B N 1
ATOM 4401 C CA . ALA B 1 117 ? 16.406 16.922 10.5 1 86.88 117 ALA B CA 1
ATOM 4402 C C . ALA B 1 117 ? 16.516 16.516 11.969 1 86.88 117 ALA B C 1
ATOM 4404 O O . ALA B 1 117 ? 17.203 17.172 12.75 1 86.88 117 ALA B O 1
ATOM 4405 N N . ARG B 1 118 ? 15.938 15.469 12.336 1 79 118 ARG B N 1
ATOM 4406 C CA . ARG B 1 118 ? 15.922 15.055 13.734 1 79 118 ARG B CA 1
ATOM 4407 C C . ARG B 1 118 ? 17.266 14.445 14.141 1 79 118 ARG B C 1
ATOM 4409 O O . ARG B 1 118 ? 17.656 14.539 15.305 1 79 118 ARG B O 1
ATOM 4416 N N . VAL B 1 119 ? 17.953 13.867 13.227 1 81.31 119 VAL B N 1
ATOM 4417 C CA . VAL B 1 119 ? 19.125 13.094 13.609 1 81.31 119 VAL B CA 1
ATOM 4418 C C . VAL B 1 119 ? 20.391 13.844 13.195 1 81.31 119 VAL B C 1
ATOM 4420 O O . VAL B 1 119 ? 21.484 13.523 13.656 1 81.31 119 VAL B O 1
ATOM 4423 N N . TYR B 1 120 ? 20.234 14.773 12.352 1 90.44 120 TYR B N 1
ATOM 4424 C CA . TYR B 1 120 ? 21.359 15.547 11.844 1 90.44 120 TYR B CA 1
ATOM 4425 C C . TYR B 1 120 ? 21 17.016 11.719 1 90.44 120 TYR B C 1
ATOM 4427 O O . TYR B 1 120 ? 20.516 17.469 10.664 1 90.44 120 TYR B O 1
ATOM 4435 N N . GLU B 1 121 ? 21.266 17.766 12.68 1 91.56 121 GLU B N 1
ATOM 4436 C CA . GLU B 1 121 ? 20.797 19.141 12.859 1 91.56 121 GLU B CA 1
ATOM 4437 C C . GLU B 1 121 ? 21.141 20 11.641 1 91.56 121 GLU B C 1
ATOM 4439 O O . GLU B 1 121 ? 20.312 20.812 11.211 1 91.56 121 GLU B O 1
ATOM 4444 N N . PRO B 1 122 ? 22.25 19.812 11.055 1 92.62 122 PRO B N 1
ATOM 4445 C CA . PRO B 1 122 ? 22.594 20.656 9.914 1 92.62 122 PRO B CA 1
ATOM 4446 C C . PRO B 1 122 ? 21.641 20.469 8.734 1 92.62 122 PRO B C 1
ATOM 4448 O O . PRO B 1 122 ? 21.641 21.266 7.801 1 92.62 122 PRO B O 1
ATOM 4451 N N . SER B 1 123 ? 20.922 19.453 8.773 1 95.38 123 SER B N 1
ATOM 4452 C CA . SER B 1 123 ? 20.016 19.156 7.664 1 95.38 123 SER B CA 1
ATOM 4453 C C . SER B 1 123 ? 18.703 19.906 7.82 1 95.38 123 SER B C 1
ATOM 4455 O O . SER B 1 123 ? 17.844 19.859 6.934 1 95.38 123 SER B O 1
ATOM 4457 N N . VAL B 1 124 ? 18.516 20.625 8.883 1 95.88 124 VAL B N 1
ATOM 4458 C CA . VAL B 1 124 ? 17.328 21.453 9.039 1 95.88 124 VAL B CA 1
ATOM 4459 C C . VAL B 1 124 ? 17.406 22.672 8.109 1 95.88 124 VAL B C 1
ATOM 4461 O O . VAL B 1 124 ? 18.312 23.484 8.219 1 95.88 124 VAL B O 1
ATOM 4464 N N . PRO B 1 125 ? 16.516 22.781 7.246 1 97 125 PRO B N 1
ATOM 4465 C CA . PRO B 1 125 ? 16.547 23.938 6.344 1 97 125 PRO B CA 1
ATOM 4466 C C . PRO B 1 125 ? 16.422 25.266 7.086 1 97 125 PRO B C 1
ATOM 4468 O O . PRO B 1 125 ? 15.711 25.359 8.086 1 97 125 PRO B O 1
ATOM 4471 N N . LYS B 1 126 ? 17.062 26.25 6.531 1 97 126 LYS B N 1
ATOM 4472 C CA . LYS B 1 126 ? 17.031 27.578 7.121 1 97 126 LYS B CA 1
ATOM 4473 C C . LYS B 1 126 ? 16.719 28.641 6.066 1 97 126 LYS B C 1
ATOM 4475 O O . LYS B 1 126 ? 17.125 28.516 4.91 1 97 126 LYS B O 1
ATOM 4480 N N . GLY B 1 127 ? 16.031 29.688 6.539 1 97.56 127 GLY B N 1
ATOM 4481 C CA . GLY B 1 127 ? 15.672 30.75 5.621 1 97.56 127 GLY B CA 1
ATOM 4482 C C . GLY B 1 127 ? 14.281 30.594 5.035 1 97.56 127 GLY B C 1
ATOM 4483 O O . GLY B 1 127 ? 13.352 30.219 5.742 1 97.56 127 GLY B O 1
ATOM 4484 N N . ASP B 1 128 ? 14.133 30.984 3.744 1 97.88 128 ASP B N 1
ATOM 4485 C CA . ASP B 1 128 ? 12.852 30.891 3.055 1 97.88 128 ASP B CA 1
ATOM 4486 C C . ASP B 1 128 ? 12.57 29.469 2.592 1 97.88 128 ASP B C 1
ATOM 4488 O O . ASP B 1 128 ? 12.695 29.156 1.404 1 97.88 128 ASP B O 1
ATOM 4492 N N . VAL B 1 129 ? 12.109 28.703 3.475 1 97.44 129 VAL B N 1
ATOM 4493 C CA . VAL B 1 129 ? 11.969 27.266 3.268 1 97.44 129 VAL B CA 1
ATOM 4494 C C . VAL B 1 129 ? 10.953 27 2.16 1 97.44 129 VAL B C 1
ATOM 4496 O O . VAL B 1 129 ? 11.125 26.078 1.362 1 97.44 129 VAL B O 1
ATOM 4499 N N . PRO B 1 130 ? 9.867 27.766 1.998 1 97.69 130 PRO B N 1
ATOM 4500 C CA . PRO B 1 130 ? 8.969 27.562 0.86 1 97.69 130 PRO B CA 1
ATOM 4501 C C . PRO B 1 130 ? 9.688 27.609 -0.482 1 97.69 130 PRO B C 1
ATOM 4503 O O . PRO B 1 130 ? 9.359 26.859 -1.396 1 97.69 130 PRO B O 1
ATOM 4506 N N . LYS B 1 131 ? 10.68 28.406 -0.606 1 98.06 131 LYS B N 1
ATOM 4507 C CA . LYS B 1 131 ? 11.453 28.469 -1.843 1 98.06 131 LYS B CA 1
ATOM 4508 C C . LYS B 1 131 ? 12.289 27.203 -2.029 1 98.06 131 LYS B C 1
ATOM 4510 O O . LYS B 1 131 ? 12.508 26.766 -3.158 1 98.06 131 LYS B O 1
ATOM 4515 N N . LEU B 1 132 ? 12.773 26.703 -0.893 1 98.38 132 LEU B N 1
ATOM 4516 C CA . LEU B 1 132 ? 13.516 25.438 -0.952 1 98.38 132 LEU B CA 1
ATOM 4517 C C . LEU B 1 132 ? 12.609 24.297 -1.41 1 98.38 132 LEU B C 1
ATOM 4519 O O . LEU B 1 132 ? 13.023 23.469 -2.219 1 98.38 132 LEU B O 1
ATOM 4523 N N . ILE B 1 133 ? 11.414 24.25 -0.896 1 98.44 133 ILE B N 1
ATOM 4524 C CA . ILE B 1 133 ? 10.445 23.234 -1.307 1 98.44 133 ILE B CA 1
ATOM 4525 C C . ILE B 1 133 ? 10.156 23.375 -2.799 1 98.44 133 ILE B C 1
ATOM 4527 O O . ILE B 1 133 ? 10.148 22.391 -3.531 1 98.44 133 ILE B O 1
ATOM 4531 N N . ARG B 1 134 ? 9.953 24.578 -3.234 1 98.5 134 ARG B N 1
ATOM 4532 C CA . ARG B 1 134 ? 9.695 24.797 -4.652 1 98.5 134 ARG B CA 1
ATOM 4533 C C . ARG B 1 134 ? 10.898 24.406 -5.5 1 98.5 134 ARG B C 1
ATOM 4535 O O . ARG B 1 134 ? 10.734 23.828 -6.578 1 98.5 134 ARG B O 1
ATOM 4542 N N . PHE B 1 135 ? 12.148 24.75 -5.031 1 98.62 135 PHE B N 1
ATOM 4543 C CA . PHE B 1 135 ? 13.367 24.297 -5.684 1 98.62 135 PHE B CA 1
ATOM 4544 C C . PHE B 1 135 ? 13.336 22.797 -5.895 1 98.62 135 PHE B C 1
ATOM 4546 O O . PHE B 1 135 ? 13.555 22.312 -7.008 1 98.62 135 PHE B O 1
ATOM 4553 N N . ALA B 1 136 ? 13.008 22.031 -4.879 1 98.75 136 ALA B N 1
ATOM 4554 C CA . ALA B 1 136 ? 12.969 20.578 -4.934 1 98.75 136 ALA B CA 1
ATOM 4555 C C . ALA B 1 136 ? 11.875 20.094 -5.875 1 98.75 136 ALA B C 1
ATOM 4557 O O . ALA B 1 136 ? 12.07 19.125 -6.617 1 98.75 136 ALA B O 1
ATOM 4558 N N . ASP B 1 137 ? 10.758 20.75 -5.887 1 98.62 137 ASP B N 1
ATOM 4559 C CA . ASP B 1 137 ? 9.68 20.406 -6.809 1 98.62 137 ASP B CA 1
ATOM 4560 C C . ASP B 1 137 ? 10.117 20.578 -8.258 1 98.62 137 ASP B C 1
ATOM 4562 O O . ASP B 1 137 ? 9.82 19.734 -9.109 1 98.62 137 ASP B O 1
ATOM 4566 N N . LEU B 1 138 ? 10.812 21.641 -8.523 1 98.62 138 LEU B N 1
ATOM 4567 C CA . LEU B 1 138 ? 11.188 22.016 -9.891 1 98.62 138 LEU B CA 1
ATOM 4568 C C . LEU B 1 138 ? 12.266 21.078 -10.43 1 98.62 138 LEU B C 1
ATOM 4570 O O . LEU B 1 138 ? 12.516 21.031 -11.633 1 98.62 138 LEU B O 1
ATOM 4574 N N . LEU B 1 139 ? 12.945 20.328 -9.555 1 98.56 139 LEU B N 1
ATOM 4575 C CA . LEU B 1 139 ? 13.93 19.344 -9.992 1 98.56 139 LEU B CA 1
ATOM 4576 C C . LEU B 1 139 ? 13.25 18.156 -10.664 1 98.56 139 LEU B C 1
ATOM 4578 O O . LEU B 1 139 ? 13.898 17.391 -11.375 1 98.56 139 LEU B O 1
ATOM 4582 N N . ASN B 1 140 ? 11.961 17.969 -10.352 1 98.19 140 ASN B N 1
ATOM 4583 C CA . ASN B 1 140 ? 11.227 16.828 -10.891 1 98.19 140 ASN B CA 1
ATOM 4584 C C . ASN B 1 140 ? 11.125 16.891 -12.414 1 98.19 140 ASN B C 1
ATOM 4586 O O . ASN B 1 140 ? 11 17.984 -12.984 1 98.19 140 ASN B O 1
ATOM 4590 N N . LYS B 1 141 ? 11.133 15.719 -13.047 1 96.5 141 LYS B N 1
ATOM 4591 C CA . LYS B 1 141 ? 10.969 15.656 -14.492 1 96.5 141 LYS B CA 1
ATOM 4592 C C . LYS B 1 141 ? 9.633 16.266 -14.922 1 96.5 141 LYS B C 1
ATOM 4594 O O . LYS B 1 141 ? 9.523 16.828 -16.016 1 96.5 141 LYS B O 1
ATOM 4599 N N . SER B 1 142 ? 8.656 16.125 -14.078 1 96.12 142 SER B N 1
ATOM 4600 C CA . SER B 1 142 ? 7.332 16.719 -14.234 1 96.12 142 SER B CA 1
ATOM 4601 C C . SER B 1 142 ? 6.918 17.469 -12.969 1 96.12 142 SER B C 1
ATOM 4603 O O . SER B 1 142 ? 6.082 16.984 -12.203 1 96.12 142 SER B O 1
ATOM 4605 N N . PRO B 1 143 ? 7.402 18.672 -12.82 1 97.62 143 PRO B N 1
ATOM 4606 C CA . PRO B 1 143 ? 7.168 19.406 -11.57 1 97.62 143 PRO B CA 1
ATOM 4607 C C . PRO B 1 143 ? 5.684 19.641 -11.297 1 97.62 143 PRO B C 1
ATOM 4609 O O . PRO B 1 143 ? 4.914 19.891 -12.234 1 97.62 143 PRO B O 1
ATOM 4612 N N . PRO B 1 144 ? 5.293 19.547 -10.078 1 97.31 144 PRO B N 1
ATOM 4613 C CA . PRO B 1 144 ? 3.902 19.859 -9.742 1 97.31 144 PRO B CA 1
ATOM 4614 C C . PRO B 1 144 ? 3.566 21.344 -9.914 1 97.31 144 PRO B C 1
ATOM 4616 O O . PRO B 1 144 ? 4.426 22.203 -9.703 1 97.31 144 PRO B O 1
ATOM 4619 N N . SER B 1 145 ? 2.375 21.578 -10.242 1 96.69 145 SER B N 1
ATOM 4620 C CA . SER B 1 145 ? 1.852 22.938 -10.203 1 96.69 145 SER B CA 1
ATOM 4621 C C . SER B 1 145 ? 1.487 23.344 -8.781 1 96.69 145 SER B C 1
ATOM 4623 O O . SER B 1 145 ? 1.291 22.5 -7.918 1 96.69 145 SER B O 1
ATOM 4625 N N . LEU B 1 146 ? 1.414 24.609 -8.594 1 95.5 146 LEU B N 1
ATOM 4626 C CA . LEU B 1 146 ? 1.001 25.109 -7.285 1 95.5 146 LEU B CA 1
ATOM 4627 C C . LEU B 1 146 ? -0.499 24.922 -7.082 1 95.5 146 LEU B C 1
ATOM 4629 O O . LEU B 1 146 ? -1.255 24.828 -8.047 1 95.5 146 LEU B O 1
ATOM 4633 N N . LEU B 1 147 ? -0.899 24.891 -5.848 1 93.88 147 LEU B N 1
ATOM 4634 C CA . LEU B 1 147 ? -2.309 24.719 -5.516 1 93.88 147 LEU B CA 1
ATOM 4635 C C . LEU B 1 147 ? -3.135 25.906 -6.016 1 93.88 147 LEU B C 1
ATOM 4637 O O . LEU B 1 147 ? -2.695 27.047 -5.938 1 93.88 147 LEU B O 1
ATOM 4641 N N . GLY B 1 148 ? -4.23 25.562 -6.523 1 85.69 148 GLY B N 1
ATOM 4642 C CA . GLY B 1 148 ? -5.191 26.625 -6.801 1 85.69 148 GLY B CA 1
ATOM 4643 C C . GLY B 1 148 ? -5.816 27.203 -5.547 1 85.69 148 GLY B C 1
ATOM 4644 O O . GLY B 1 148 ? -5.754 26.594 -4.477 1 85.69 148 GLY B O 1
ATOM 4645 N N . LYS B 1 149 ? -6.375 28.391 -5.73 1 84.62 149 LYS B N 1
ATOM 4646 C CA . LYS B 1 149 ? -7.027 29.047 -4.598 1 84.62 149 LYS B CA 1
ATOM 4647 C C . LYS B 1 149 ? -8.531 28.797 -4.613 1 84.62 149 LYS B C 1
ATOM 4649 O O . LYS B 1 149 ? -9.156 28.828 -5.676 1 84.62 149 LYS B O 1
ATOM 4654 N N . ALA B 1 150 ? -9.023 28.484 -3.447 1 82.5 150 ALA B N 1
ATOM 4655 C CA . ALA B 1 150 ? -10.445 28.188 -3.295 1 82.5 150 ALA B CA 1
ATOM 4656 C C . ALA B 1 150 ? -11.297 29.375 -3.721 1 82.5 150 ALA B C 1
ATOM 4658 O O . ALA B 1 150 ? -12.43 29.203 -4.176 1 82.5 150 ALA B O 1
ATOM 4659 N N . GLN B 1 151 ? -10.781 30.562 -3.514 1 82.62 151 GLN B N 1
ATOM 4660 C CA . GLN B 1 151 ? -11.523 31.781 -3.834 1 82.62 151 GLN B CA 1
ATOM 4661 C C . GLN B 1 151 ? -11.883 31.828 -5.316 1 82.62 151 GLN B C 1
ATOM 4663 O O . GLN B 1 151 ? -12.789 32.562 -5.715 1 82.62 151 GLN B O 1
ATOM 4668 N N . ASP B 1 152 ? -11.211 31 -6.059 1 84.56 152 ASP B N 1
ATOM 4669 C CA . ASP B 1 152 ? -11.445 30.984 -7.5 1 84.56 152 ASP B CA 1
ATOM 4670 C C . ASP B 1 152 ? -12.586 30.047 -7.855 1 84.56 152 ASP B C 1
ATOM 4672 O O . ASP B 1 152 ? -13.016 29.984 -9.008 1 84.56 152 ASP B O 1
ATOM 4676 N N . LEU B 1 153 ? -13.156 29.375 -6.848 1 88.06 153 LEU B N 1
ATOM 4677 C CA . LEU B 1 153 ? -14.234 28.422 -7.074 1 88.06 153 LEU B CA 1
ATOM 4678 C C . LEU B 1 153 ? -15.578 29.031 -6.688 1 88.06 153 LEU B C 1
ATOM 4680 O O . LEU B 1 153 ? -15.641 29.969 -5.887 1 88.06 153 LEU B O 1
ATOM 4684 N N . ASP B 1 154 ? -16.625 28.531 -7.281 1 88.5 154 ASP B N 1
ATOM 4685 C CA . ASP B 1 154 ? -17.984 28.906 -6.906 1 88.5 154 ASP B CA 1
ATOM 4686 C C . ASP B 1 154 ? -18.344 28.375 -5.523 1 88.5 154 ASP B C 1
ATOM 4688 O O . ASP B 1 154 ? -18.5 27.172 -5.336 1 88.5 154 ASP B O 1
ATOM 4692 N N . PRO B 1 155 ? -18.484 29.312 -4.648 1 88.19 155 PRO B N 1
ATOM 4693 C CA . PRO B 1 155 ? -18.766 28.875 -3.281 1 88.19 155 PRO B CA 1
ATOM 4694 C C . PRO B 1 155 ? -20.062 28.047 -3.184 1 88.19 155 PRO B C 1
ATOM 4696 O O . PRO B 1 155 ? -20.172 27.172 -2.328 1 88.19 155 PRO B O 1
ATOM 4699 N N . SER B 1 156 ? -20.969 28.297 -4.004 1 90.06 156 SER B N 1
ATOM 4700 C CA . SER B 1 156 ? -22.266 27.609 -3.953 1 90.06 156 SER B CA 1
ATOM 4701 C C . SER B 1 156 ? -22.141 26.172 -4.434 1 90.06 156 SER B C 1
ATOM 4703 O O . SER B 1 156 ? -23 25.328 -4.16 1 90.06 156 SER B O 1
ATOM 4705 N N . ALA B 1 157 ? -21.141 25.922 -5.098 1 92.81 157 ALA B N 1
ATOM 4706 C CA . ALA B 1 157 ? -20.938 24.578 -5.66 1 92.81 157 ALA B CA 1
ATOM 4707 C C . ALA B 1 157 ? -20.156 23.688 -4.699 1 92.81 157 ALA B C 1
ATOM 4709 O O . ALA B 1 157 ? -20.109 22.469 -4.875 1 92.81 157 ALA B O 1
ATOM 4710 N N . LEU B 1 158 ? -19.594 24.344 -3.699 1 95.94 158 LEU B N 1
ATOM 4711 C CA . LEU B 1 158 ? -18.734 23.594 -2.781 1 95.94 158 LEU B CA 1
ATOM 4712 C C . LEU B 1 158 ? -19.562 22.703 -1.861 1 95.94 158 LEU B C 1
ATOM 4714 O O . LEU B 1 158 ? -20.734 23 -1.599 1 95.94 158 LEU B O 1
ATOM 4718 N N . PRO B 1 159 ? -19.062 21.641 -1.382 1 97.06 159 PRO B N 1
ATOM 4719 C CA . PRO B 1 159 ? -19.781 20.688 -0.544 1 97.06 159 PRO B CA 1
ATOM 4720 C C . PRO B 1 159 ? -20.391 21.328 0.698 1 97.06 159 PRO B C 1
ATOM 4722 O O . PRO B 1 159 ? -19.766 22.172 1.331 1 97.06 159 PRO B O 1
ATOM 4725 N N . GLN B 1 160 ? -21.562 20.969 0.998 1 96.88 160 GLN B N 1
ATOM 4726 C CA . GLN B 1 160 ? -22.297 21.344 2.201 1 96.88 160 GLN B CA 1
ATOM 4727 C C . GLN B 1 160 ? -22.781 20.109 2.965 1 96.88 160 GLN B C 1
ATOM 4729 O O . GLN B 1 160 ? -22.891 19.031 2.391 1 96.88 160 GLN B O 1
ATOM 4734 N N . PRO B 1 161 ? -22.969 20.297 4.266 1 95.62 161 PRO B N 1
ATOM 4735 C CA . PRO B 1 161 ? -23.5 19.141 5 1 95.62 161 PRO B CA 1
ATOM 4736 C C . PRO B 1 161 ? -24.797 18.609 4.41 1 95.62 161 PRO B C 1
ATOM 4738 O O . PRO B 1 161 ? -25.703 19.391 4.109 1 95.62 161 PRO B O 1
ATOM 4741 N N . THR B 1 162 ? -24.844 17.375 4.16 1 91.94 162 THR B N 1
ATOM 4742 C CA . THR B 1 162 ? -26.031 16.734 3.576 1 91.94 162 THR B CA 1
ATOM 4743 C C . THR B 1 162 ? -26.141 15.289 4.047 1 91.94 162 THR B C 1
ATOM 4745 O O . THR B 1 162 ? -25.172 14.695 4.5 1 91.94 162 THR B O 1
ATOM 4748 N N . GLU B 1 163 ? -27.297 14.742 3.998 1 86.19 163 GLU B N 1
ATOM 4749 C CA . GLU B 1 163 ? -27.531 13.336 4.312 1 86.19 163 GLU B CA 1
ATOM 4750 C C . GLU B 1 163 ? -27.641 12.492 3.041 1 86.19 163 GLU B C 1
ATOM 4752 O O . GLU B 1 163 ? -27.797 11.273 3.109 1 86.19 163 GLU B O 1
ATOM 4757 N N . ASP B 1 164 ? -27.562 13.195 1.945 1 86.25 164 ASP B N 1
ATOM 4758 C CA . ASP B 1 164 ? -27.641 12.523 0.653 1 86.25 164 ASP B CA 1
ATOM 4759 C C . ASP B 1 164 ? -26.297 11.875 0.295 1 86.25 164 ASP B C 1
ATOM 4761 O O . ASP B 1 164 ? -25.375 12.555 -0.135 1 86.25 164 ASP B O 1
ATOM 4765 N N . ILE B 1 165 ? -26.25 10.578 0.322 1 83.81 165 ILE B N 1
ATOM 4766 C CA . ILE B 1 165 ? -25.016 9.82 0.125 1 83.81 165 ILE B CA 1
ATOM 4767 C C . ILE B 1 165 ? -24.531 9.992 -1.313 1 83.81 165 ILE B C 1
ATOM 4769 O O . ILE B 1 165 ? -23.328 10.062 -1.565 1 83.81 165 ILE B O 1
ATOM 4773 N N . GLU B 1 166 ? -25.438 10.016 -2.238 1 85 166 GLU B N 1
ATOM 4774 C CA . GLU B 1 166 ? -25.047 10.188 -3.633 1 85 166 GLU B CA 1
ATOM 4775 C C . GLU B 1 166 ? -24.391 11.547 -3.854 1 85 166 GLU B C 1
ATOM 4777 O O . GLU B 1 166 ? -23.438 11.672 -4.641 1 85 166 GLU B O 1
ATOM 4782 N N . GLN B 1 167 ? -24.922 12.516 -3.141 1 91.12 167 GLN B N 1
ATOM 4783 C CA . GLN B 1 167 ? -24.297 13.836 -3.225 1 91.12 167 GLN B CA 1
ATOM 4784 C C . GLN B 1 167 ? -22.891 13.82 -2.613 1 91.12 167 GLN B C 1
ATOM 4786 O O . GLN B 1 167 ? -21.969 14.438 -3.146 1 91.12 167 GLN B O 1
ATOM 4791 N N . ILE B 1 168 ? -22.75 13.148 -1.519 1 92.31 168 ILE B N 1
ATOM 4792 C CA . ILE B 1 168 ? -21.453 13.047 -0.86 1 92.31 168 ILE B CA 1
ATOM 4793 C C . ILE B 1 168 ? -20.453 12.391 -1.799 1 92.31 168 ILE B C 1
ATOM 4795 O O . ILE B 1 168 ? -19.312 12.836 -1.913 1 92.31 168 ILE B O 1
ATOM 4799 N N . LYS B 1 169 ? -20.891 11.32 -2.461 1 90.62 169 LYS B N 1
ATOM 4800 C CA . LYS B 1 169 ? -20.031 10.641 -3.424 1 90.62 169 LYS B CA 1
ATOM 4801 C C . LYS B 1 169 ? -19.609 11.586 -4.547 1 90.62 169 LYS B C 1
ATOM 4803 O O . LYS B 1 169 ? -18.438 11.617 -4.926 1 90.62 169 LYS B O 1
ATOM 4808 N N . LYS B 1 170 ? -20.531 12.367 -5.035 1 94.94 170 LYS B N 1
ATOM 4809 C CA . LYS B 1 170 ? -20.219 13.344 -6.078 1 94.94 170 LYS B CA 1
ATOM 4810 C C . LYS B 1 170 ? -19.219 14.383 -5.582 1 94.94 170 LYS B C 1
ATOM 4812 O O . LYS B 1 170 ? -18.297 14.758 -6.312 1 94.94 170 LYS B O 1
ATOM 4817 N N . ASP B 1 171 ? -19.406 14.852 -4.387 1 97 171 ASP B N 1
ATOM 4818 C CA . ASP B 1 171 ? -18.5 15.82 -3.783 1 97 171 ASP B CA 1
ATOM 4819 C C . ASP B 1 171 ? -17.094 15.25 -3.646 1 97 171 ASP B C 1
ATOM 4821 O O . ASP B 1 171 ? -16.109 15.93 -3.936 1 97 171 ASP B O 1
ATOM 4825 N N . LEU B 1 172 ? -17.016 14.016 -3.221 1 96.56 172 LEU B N 1
ATOM 4826 C CA . LEU B 1 172 ? -15.719 13.352 -3.082 1 96.56 172 LEU B CA 1
ATOM 4827 C C . LEU B 1 172 ? -15 13.266 -4.426 1 96.56 172 LEU B C 1
ATOM 4829 O O . LEU B 1 172 ? -13.797 13.516 -4.512 1 96.56 172 LEU B O 1
ATOM 4833 N N . ILE B 1 173 ? -15.773 12.945 -5.438 1 96.5 173 ILE B N 1
ATOM 4834 C CA . ILE B 1 173 ? -15.203 12.805 -6.773 1 96.5 173 ILE B CA 1
ATOM 4835 C C . ILE B 1 173 ? -14.727 14.164 -7.273 1 96.5 173 ILE B C 1
ATOM 4837 O O . ILE B 1 173 ? -13.617 14.289 -7.801 1 96.5 173 ILE B O 1
ATOM 4841 N N . GLU B 1 174 ? -15.516 15.172 -7.031 1 97.12 174 GLU B N 1
ATOM 4842 C CA . GLU B 1 174 ? -15.266 16.469 -7.66 1 97.12 174 GLU B CA 1
ATOM 4843 C C . GLU B 1 174 ? -14.305 17.312 -6.824 1 97.12 174 GLU B C 1
ATOM 4845 O O . GLU B 1 174 ? -13.422 17.969 -7.371 1 97.12 174 GLU B O 1
ATOM 4850 N N . TYR B 1 175 ? -14.461 17.234 -5.547 1 97.62 175 TYR B N 1
ATOM 4851 C CA . TYR B 1 175 ? -13.758 18.203 -4.723 1 97.62 175 TYR B CA 1
ATOM 4852 C C . TYR B 1 175 ? -12.828 17.516 -3.73 1 97.62 175 TYR B C 1
ATOM 4854 O O . TYR B 1 175 ? -12.047 18.172 -3.045 1 97.62 175 TYR B O 1
ATOM 4862 N N . GLY B 1 176 ? -12.914 16.219 -3.611 1 98.12 176 GLY B N 1
ATOM 4863 C CA . GLY B 1 176 ? -12 15.461 -2.77 1 98.12 176 GLY B CA 1
ATOM 4864 C C . GLY B 1 176 ? -12.461 15.375 -1.325 1 98.12 176 GLY B C 1
ATOM 4865 O O . GLY B 1 176 ? -11.781 14.773 -0.489 1 98.12 176 GLY B O 1
ATOM 4866 N N . TYR B 1 177 ? -13.641 15.984 -1.006 1 97.88 177 TYR B N 1
ATOM 4867 C CA . TYR B 1 177 ? -14.195 15.875 0.338 1 97.88 177 TYR B CA 1
ATOM 4868 C C . TYR B 1 177 ? -15.711 16.047 0.317 1 97.88 177 TYR B C 1
ATOM 4870 O O . TYR B 1 177 ? -16.281 16.484 -0.686 1 97.88 177 TYR B O 1
ATOM 4878 N N . GLY B 1 178 ? -16.391 15.602 1.358 1 95.88 178 GLY B N 1
ATOM 4879 C CA . GLY B 1 178 ? -17.812 15.766 1.597 1 95.88 178 GLY B CA 1
ATOM 4880 C C . GLY B 1 178 ? -18.156 15.859 3.07 1 95.88 178 GLY B C 1
ATOM 4881 O O . GLY B 1 178 ? -17.328 15.57 3.932 1 95.88 178 GLY B O 1
ATOM 4882 N N . LEU B 1 179 ? -19.344 16.391 3.344 1 95.44 179 LEU B N 1
ATOM 4883 C CA . LEU B 1 179 ? -19.828 16.547 4.711 1 95.44 179 LEU B CA 1
ATOM 4884 C C . LEU B 1 179 ? -21.109 15.773 4.926 1 95.44 179 LEU B C 1
ATOM 4886 O O . LEU B 1 179 ? -22.141 16.094 4.336 1 95.44 179 LEU B O 1
ATOM 4890 N N . VAL B 1 180 ? -21.047 14.758 5.754 1 90.25 180 VAL B N 1
ATOM 4891 C CA . VAL B 1 180 ? -22.219 13.969 6.109 1 90.25 180 VAL B CA 1
ATOM 4892 C C . VAL B 1 180 ? -22.938 14.609 7.293 1 90.25 180 VAL B C 1
ATOM 4894 O O . VAL B 1 180 ? -22.422 14.609 8.414 1 90.25 180 VAL B O 1
ATOM 4897 N N . LYS B 1 181 ? -24.031 15.102 7.016 1 90.12 181 LYS B N 1
ATOM 4898 C CA . LYS B 1 181 ? -24.844 15.688 8.07 1 90.12 181 LYS B CA 1
ATOM 4899 C C . LYS B 1 181 ? -25.453 14.609 8.961 1 90.12 181 LYS B C 1
ATOM 4901 O O . LYS B 1 181 ? -25.859 13.547 8.469 1 90.12 181 LYS B O 1
ATOM 4906 N N . ASN B 1 182 ? -25.438 14.883 10.281 1 86.75 182 ASN B N 1
ATOM 4907 C CA . ASN B 1 182 ? -26.047 13.992 11.258 1 86.75 182 ASN B CA 1
ATOM 4908 C C . ASN B 1 182 ? -25.438 12.594 11.211 1 86.75 182 ASN B C 1
ATOM 4910 O O . ASN B 1 182 ? -26.156 11.594 11.312 1 86.75 182 ASN B O 1
ATOM 4914 N N . ALA B 1 183 ? -24.188 12.602 10.867 1 85.06 183 ALA B N 1
ATOM 4915 C CA . ALA B 1 183 ? -23.484 11.328 10.992 1 85.06 183 ALA B CA 1
ATOM 4916 C C . ALA B 1 183 ? -23.562 10.797 12.422 1 85.06 183 ALA B C 1
ATOM 4918 O O . ALA B 1 183 ? -23.625 9.586 12.641 1 85.06 183 ALA B O 1
ATOM 4919 N N . LEU B 1 184 ? -23.469 11.641 13.352 1 84.38 184 LEU B N 1
ATOM 4920 C CA . LEU B 1 184 ? -23.781 11.359 14.75 1 84.38 184 LEU B CA 1
ATOM 4921 C C . LEU B 1 184 ? -24.969 12.195 15.227 1 84.38 184 LEU B C 1
ATOM 4923 O O . LEU B 1 184 ? -25.062 13.383 14.914 1 84.38 184 LEU B O 1
ATOM 4927 N N . LEU B 1 185 ? -25.781 11.586 15.953 1 83.62 185 LEU B N 1
ATOM 4928 C CA . LEU B 1 185 ? -26.906 12.297 16.516 1 83.62 185 LEU B CA 1
ATOM 4929 C C . LEU B 1 185 ? -26.516 13.031 17.797 1 83.62 185 LEU B C 1
ATOM 4931 O O . LEU B 1 185 ? -25.5 12.703 18.406 1 83.62 185 LEU B O 1
ATOM 4935 N N . PRO B 1 186 ? -27.344 13.977 18.219 1 88.44 186 PRO B N 1
ATOM 4936 C CA . PRO B 1 186 ? -26.969 14.852 19.328 1 88.44 186 PRO B CA 1
ATOM 4937 C C . PRO B 1 186 ? -26.594 14.07 20.594 1 88.44 186 PRO B C 1
ATOM 4939 O O . PRO B 1 186 ? -25.594 14.391 21.25 1 88.44 186 PRO B O 1
ATOM 4942 N N . LYS B 1 187 ? -27.344 13.094 20.953 1 85.62 187 LYS B N 1
ATOM 4943 C CA . LYS B 1 187 ? -27.062 12.32 22.156 1 85.62 187 LYS B CA 1
ATOM 4944 C C . LYS B 1 187 ? -25.734 11.57 22.016 1 85.62 187 LYS B C 1
ATOM 4946 O O . LYS B 1 187 ? -24.969 11.484 22.969 1 85.62 187 LYS B O 1
ATOM 4951 N N . GLU B 1 188 ? -25.484 10.992 20.828 1 83 188 GLU B N 1
ATOM 4952 C CA . GLU B 1 188 ? -24.219 10.305 20.547 1 83 188 GLU B CA 1
ATOM 4953 C C . GLU B 1 188 ? -23.031 11.266 20.641 1 83 188 GLU B C 1
ATOM 4955 O O . GLU B 1 188 ? -22 10.938 21.219 1 83 188 GLU B O 1
ATOM 4960 N N . VAL B 1 189 ? -23.234 12.445 20.141 1 88.94 189 VAL B N 1
ATOM 4961 C CA . VAL B 1 189 ? -22.203 13.477 20.172 1 88.94 189 VAL B CA 1
ATOM 4962 C C . VAL B 1 189 ? -21.844 13.797 21.625 1 88.94 189 VAL B C 1
ATOM 4964 O O . VAL B 1 189 ? -20.656 13.852 21.969 1 88.94 189 VAL B O 1
ATOM 4967 N N . GLU B 1 190 ? -22.812 13.992 22.406 1 90.19 190 GLU B N 1
ATOM 4968 C CA . GLU B 1 190 ? -22.594 14.352 23.797 1 90.19 190 GLU B CA 1
ATOM 4969 C C . GLU B 1 190 ? -21.812 13.266 24.531 1 90.19 190 GLU B C 1
ATOM 4971 O O . GLU B 1 190 ? -20.859 13.562 25.25 1 90.19 190 GLU B O 1
ATOM 4976 N N . ILE B 1 191 ? -22.203 12.07 24.344 1 85 191 ILE B N 1
ATOM 4977 C CA . ILE B 1 191 ? -21.562 10.945 25.031 1 85 191 ILE B CA 1
ATOM 4978 C C . ILE B 1 191 ? -20.109 10.828 24.594 1 85 191 ILE B C 1
ATOM 4980 O O . ILE B 1 191 ? -19.203 10.719 25.438 1 85 191 ILE B O 1
ATOM 4984 N N . ILE B 1 192 ? -19.859 10.852 23.281 1 86.44 192 ILE B N 1
ATOM 4985 C CA . ILE B 1 192 ? -18.516 10.656 22.734 1 86.44 192 ILE B CA 1
ATOM 4986 C C . ILE B 1 192 ? -17.641 11.844 23.109 1 86.44 192 ILE B C 1
ATOM 4988 O O . ILE B 1 192 ? -16.469 11.672 23.5 1 86.44 192 ILE B O 1
ATOM 4992 N N . LYS B 1 193 ? -18.219 13.016 23.016 1 91 193 LYS B N 1
ATOM 4993 C CA . LYS B 1 193 ? -17.469 14.219 23.391 1 91 193 LYS B CA 1
ATOM 4994 C C . LYS B 1 193 ? -17 14.141 24.844 1 91 193 LYS B C 1
ATOM 4996 O O . LYS B 1 193 ? -15.82 14.367 25.125 1 91 193 LYS B O 1
ATOM 5001 N N . ASN B 1 194 ? -17.891 13.82 25.703 1 89.06 194 ASN B N 1
ATOM 5002 C CA . ASN B 1 194 ? -17.562 13.734 27.125 1 89.06 194 ASN B CA 1
ATOM 5003 C C . ASN B 1 194 ? -16.5 12.672 27.375 1 89.06 194 ASN B C 1
ATOM 5005 O O . ASN B 1 194 ? -15.57 12.891 28.172 1 89.06 194 ASN B O 1
ATOM 5009 N N . ALA B 1 195 ? -16.625 11.578 26.719 1 85.5 195 ALA B N 1
ATOM 5010 C CA . ALA B 1 195 ? -15.656 10.508 26.891 1 85.5 195 ALA B CA 1
ATOM 5011 C C . ALA B 1 195 ? -14.273 10.945 26.438 1 85.5 195 ALA B C 1
ATOM 5013 O O . ALA B 1 195 ? -13.273 10.68 27.109 1 85.5 195 ALA B O 1
ATOM 5014 N N . VAL B 1 196 ? -14.195 11.578 25.297 1 89.94 196 VAL B N 1
ATOM 5015 C CA . VAL B 1 196 ? -12.922 12.039 24.734 1 89.94 196 VAL B CA 1
ATOM 5016 C C . VAL B 1 196 ? -12.281 13.062 25.672 1 89.94 196 VAL B C 1
ATOM 5018 O O . VAL B 1 196 ? -11.094 12.961 26 1 89.94 196 VAL B O 1
ATOM 5021 N N . LEU B 1 197 ? -13.078 13.992 26.156 1 91.44 197 LEU B N 1
ATOM 5022 C CA . LEU B 1 197 ? -12.555 15.047 27 1 91.44 197 LEU B CA 1
ATOM 5023 C C . LEU B 1 197 ? -12.125 14.492 28.359 1 91.44 197 LEU B C 1
ATOM 5025 O O . LEU B 1 197 ? -11.125 14.938 28.938 1 91.44 197 LEU B O 1
ATOM 5029 N N . GLN B 1 198 ? -12.883 13.547 28.844 1 89.31 198 GLN B N 1
ATOM 5030 C CA . GLN B 1 198 ? -12.523 12.914 30.109 1 89.31 198 GLN B CA 1
ATOM 5031 C C . GLN B 1 198 ? -11.211 12.141 29.984 1 89.31 198 GLN B C 1
ATOM 5033 O O . GLN B 1 198 ? -10.359 12.219 30.875 1 89.31 198 GLN B O 1
ATOM 5038 N N . GLN B 1 199 ? -11.094 11.383 28.922 1 89.5 199 GLN B N 1
ATOM 5039 C CA . GLN B 1 199 ? -9.844 10.656 28.688 1 89.5 199 GLN B CA 1
ATOM 5040 C C . GLN B 1 199 ? -8.664 11.617 28.562 1 89.5 199 GLN B C 1
ATOM 5042 O O . GLN B 1 199 ? -7.602 11.375 29.141 1 89.5 199 GLN B O 1
ATOM 5047 N N . ALA B 1 200 ? -8.859 12.703 27.844 1 91.56 200 ALA B N 1
ATOM 5048 C CA . ALA B 1 200 ? -7.797 13.695 27.656 1 91.56 200 ALA B CA 1
ATOM 5049 C C . ALA B 1 200 ? -7.363 14.297 29 1 91.56 200 ALA B C 1
ATOM 5051 O O . ALA B 1 200 ? -6.168 14.43 29.266 1 91.56 200 ALA B O 1
ATOM 5052 N N . ALA B 1 201 ? -8.312 14.633 29.781 1 91.94 201 ALA B N 1
ATOM 5053 C CA . ALA B 1 201 ? -8.016 15.188 31.109 1 91.94 201 ALA B CA 1
ATOM 5054 C C . ALA B 1 201 ? -7.281 14.172 31.969 1 91.94 201 ALA B C 1
ATOM 5056 O O . ALA B 1 201 ? -6.336 14.523 32.688 1 91.94 201 ALA B O 1
ATOM 5057 N N . GLY B 1 202 ? -7.777 12.984 31.891 1 89.75 202 GLY B N 1
ATOM 5058 C CA . GLY B 1 202 ? -7.109 11.922 32.625 1 89.75 202 GLY B CA 1
ATOM 5059 C C . GLY B 1 202 ? -5.664 11.727 32.219 1 89.75 202 GLY B C 1
ATOM 5060 O O . GLY B 1 202 ? -4.789 11.523 33.062 1 89.75 202 GLY B O 1
ATOM 5061 N N . GLU B 1 203 ? -5.391 11.773 30.938 1 89.44 203 GLU B N 1
ATOM 5062 C CA . GLU B 1 203 ? -4.031 11.625 30.438 1 89.44 203 GLU B CA 1
ATOM 5063 C C . GLU B 1 203 ? -3.139 12.773 30.891 1 89.44 203 GLU B C 1
ATOM 5065 O O . GLU B 1 203 ? -1.964 12.57 31.203 1 89.44 203 GLU B O 1
ATOM 5070 N N . ARG B 1 204 ? -3.682 13.953 30.922 1 90 204 ARG B N 1
ATOM 5071 C CA . ARG B 1 204 ? -2.924 15.094 31.438 1 90 204 ARG B CA 1
ATOM 5072 C C . ARG B 1 204 ? -2.574 14.891 32.906 1 90 204 ARG B C 1
ATOM 5074 O O . ARG B 1 204 ? -1.433 15.117 33.312 1 90 204 ARG B O 1
ATOM 5081 N N . GLN B 1 205 ? -3.504 14.461 33.656 1 90.62 205 GLN B N 1
ATOM 5082 C CA . GLN B 1 205 ? -3.303 14.25 35.062 1 90.62 205 GLN B CA 1
ATOM 5083 C C . GLN B 1 205 ? -2.27 13.156 35.344 1 90.62 205 GLN B C 1
ATOM 5085 O O . GLN B 1 205 ? -1.462 13.258 36.25 1 90.62 205 GLN B O 1
ATOM 5090 N N . ALA B 1 206 ? -2.33 12.172 34.5 1 88.5 206 ALA B N 1
ATOM 5091 C CA . ALA B 1 206 ? -1.427 11.031 34.688 1 88.5 206 ALA B CA 1
ATOM 5092 C C . ALA B 1 206 ? -0.056 11.336 34.062 1 88.5 206 ALA B C 1
ATOM 5094 O O . ALA B 1 206 ? 0.882 10.547 34.219 1 88.5 206 ALA B O 1
ATOM 5095 N N . GLY B 1 207 ? 0.106 12.406 33.312 1 86.44 207 GLY B N 1
ATOM 5096 C CA . GLY B 1 207 ? 1.38 12.797 32.719 1 86.44 207 GLY B CA 1
ATOM 5097 C C . GLY B 1 207 ? 1.714 12.039 31.453 1 86.44 207 GLY B C 1
ATOM 5098 O O . GLY B 1 207 ? 2.887 11.906 31.094 1 86.44 207 GLY B O 1
ATOM 5099 N N . VAL B 1 208 ? 0.674 11.477 30.734 1 85.44 208 VAL B N 1
ATOM 5100 C CA . VAL B 1 208 ? 0.947 10.656 29.562 1 85.44 208 VAL B CA 1
ATOM 5101 C C . VAL B 1 208 ? 0.313 11.305 28.328 1 85.44 208 VAL B C 1
ATOM 5103 O O . VAL B 1 208 ? 0.256 10.688 27.25 1 85.44 208 VAL B O 1
ATOM 5106 N N . ALA B 1 209 ? -0.151 12.57 28.469 1 88.25 209 ALA B N 1
ATOM 5107 C CA 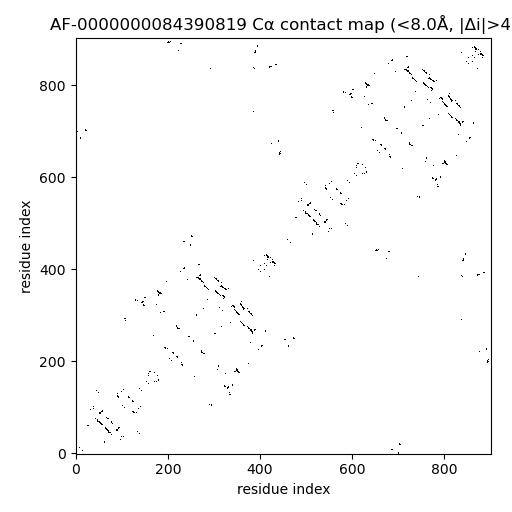. ALA B 1 209 ? -0.813 13.258 27.359 1 88.25 209 ALA B CA 1
ATOM 5108 C C . ALA B 1 209 ? 0.173 13.562 26.234 1 88.25 209 ALA B C 1
ATOM 5110 O O . ALA B 1 209 ? 1.346 13.844 26.5 1 88.25 209 ALA B O 1
ATOM 5111 N N . THR B 1 210 ? -0.301 13.461 25.016 1 88 210 THR B N 1
ATOM 5112 C CA . THR B 1 210 ? 0.466 13.852 23.828 1 88 210 THR B CA 1
ATOM 5113 C C . THR B 1 210 ? -0.049 15.164 23.266 1 88 210 THR B C 1
ATOM 5115 O O . THR B 1 210 ? -1.248 15.312 23.016 1 88 210 THR B O 1
ATOM 5118 N N . PHE B 1 211 ? 0.855 16.062 23.047 1 86.75 211 PHE B N 1
ATOM 5119 C CA . PHE B 1 211 ? 0.493 17.375 22.531 1 86.75 211 PHE B CA 1
ATOM 5120 C C . PHE B 1 211 ? 1.133 17.625 21.172 1 86.75 211 PHE B C 1
ATOM 5122 O O . PHE B 1 211 ? 2.285 17.25 20.938 1 86.75 211 PHE B O 1
ATOM 5129 N N . ASP B 1 212 ? 0.331 18.125 20.281 1 78.31 212 ASP B N 1
ATOM 5130 C CA . ASP B 1 212 ? 0.861 18.484 18.969 1 78.31 212 ASP B CA 1
ATOM 5131 C C . ASP B 1 212 ? 1.74 19.734 19.062 1 78.31 212 ASP B C 1
ATOM 5133 O O . ASP B 1 212 ? 1.368 20.719 19.703 1 78.31 212 ASP B O 1
ATOM 5137 N N . GLY B 1 213 ? 2.889 19.797 18.359 1 67.25 213 GLY B N 1
ATOM 5138 C CA . GLY B 1 213 ? 3.816 20.922 18.375 1 67.25 213 GLY B CA 1
ATOM 5139 C C . GLY B 1 213 ? 4.727 20.922 19.594 1 67.25 213 GLY B C 1
ATOM 5140 O O . GLY B 1 213 ? 5.379 21.922 19.891 1 67.25 213 GLY B O 1
ATOM 5141 N N . GLY B 1 214 ? 4.645 19.812 20.391 1 67.56 214 GLY B N 1
ATOM 5142 C CA . GLY B 1 214 ? 5.512 19.703 21.547 1 67.56 214 GLY B CA 1
ATOM 5143 C C . GLY B 1 214 ? 4.762 19.828 22.859 1 67.56 214 GLY B C 1
ATOM 5144 O O . GLY B 1 214 ? 3.547 20.047 22.875 1 67.56 214 GLY B O 1
ATOM 5145 N N . SER B 1 215 ? 5.422 19.672 23.938 1 70.31 215 SER B N 1
ATOM 5146 C CA . SER B 1 215 ? 4.867 19.578 25.281 1 70.31 215 SER B CA 1
ATOM 5147 C C . SER B 1 215 ? 4.082 20.844 25.641 1 70.31 215 SER B C 1
ATOM 5149 O O . SER B 1 215 ? 3.191 20.797 26.5 1 70.31 215 SER B O 1
ATOM 5151 N N . LYS B 1 216 ? 4.289 21.812 24.953 1 69.62 216 LYS B N 1
ATOM 5152 C CA . LYS B 1 216 ? 3.619 23.062 25.312 1 69.62 216 LYS B CA 1
ATOM 5153 C C . LYS B 1 216 ? 2.541 23.406 24.281 1 69.62 216 LYS B C 1
ATOM 5155 O O . LYS B 1 216 ? 1.959 24.5 24.344 1 69.62 216 LYS B O 1
ATOM 5160 N N . GLY B 1 217 ? 2.365 22.531 23.453 1 78.5 217 GLY B N 1
ATOM 5161 C CA . GLY B 1 217 ? 1.343 22.828 22.453 1 78.5 217 GLY B CA 1
ATOM 5162 C C . GLY B 1 217 ? -0.068 22.703 23 1 78.5 217 GLY B C 1
ATOM 5163 O O . GLY B 1 217 ? -0.32 21.922 23.922 1 78.5 217 GLY B O 1
ATOM 5164 N N . PRO B 1 218 ? -0.923 23.547 22.438 1 84.19 218 PRO B N 1
ATOM 5165 C CA . PRO B 1 218 ? -2.275 23.562 23 1 84.19 218 PRO B CA 1
ATOM 5166 C C . PRO B 1 218 ? -3.104 22.359 22.578 1 84.19 218 PRO B C 1
ATOM 5168 O O . PRO B 1 218 ? -3.979 21.906 23.312 1 84.19 218 PRO B O 1
ATOM 5171 N N . ASN B 1 219 ? -2.82 21.812 21.391 1 90.94 219 ASN B N 1
ATOM 5172 C CA . ASN B 1 219 ? -3.625 20.703 20.891 1 90.94 219 ASN B CA 1
ATOM 5173 C C . ASN B 1 219 ? -3.227 19.391 21.562 1 90.94 219 ASN B C 1
ATOM 5175 O O . ASN B 1 219 ? -2.041 19.125 21.766 1 90.94 219 ASN B O 1
ATOM 5179 N N . GLN B 1 220 ? -4.188 18.609 21.891 1 91.5 220 GLN B N 1
ATOM 5180 C CA . GLN B 1 220 ? -3.93 17.297 22.484 1 91.5 220 GLN B CA 1
ATOM 5181 C C . GLN B 1 220 ? -4.477 16.188 21.609 1 91.5 220 GLN B C 1
ATOM 5183 O O . GLN B 1 220 ? -5.582 16.281 21.078 1 91.5 220 GLN B O 1
ATOM 5188 N N . ARG B 1 221 ? -3.656 15.148 21.469 1 92 221 ARG B N 1
ATOM 5189 C CA . ARG B 1 221 ? -4.082 13.93 20.781 1 92 221 ARG B CA 1
ATOM 5190 C C . ARG B 1 221 ? -4.453 12.844 21.797 1 92 221 ARG B C 1
ATOM 5192 O O . ARG B 1 221 ? -3.771 12.672 22.797 1 92 221 ARG B O 1
ATOM 5199 N N . VAL B 1 222 ? -5.539 12.242 21.578 1 90.19 222 VAL B N 1
ATOM 5200 C CA . VAL B 1 222 ? -5.887 11.008 22.281 1 90.19 222 VAL B CA 1
ATOM 5201 C C . VAL B 1 222 ? -5.746 9.82 21.328 1 90.19 222 VAL B C 1
ATOM 5203 O O . VAL B 1 222 ? -6.516 9.688 20.375 1 90.19 222 VAL B O 1
ATOM 5206 N N . TRP B 1 223 ? -4.805 9 21.609 1 87.88 223 TRP B N 1
ATOM 5207 C CA . TRP B 1 223 ? -4.477 7.922 20.688 1 87.88 223 TRP B CA 1
ATOM 5208 C C . TRP B 1 223 ? -5.254 6.656 21.031 1 87.88 223 TRP B C 1
ATOM 5210 O O . TRP B 1 223 ? -5.727 6.496 22.156 1 87.88 223 TRP B O 1
ATOM 5220 N N . CYS B 1 224 ? -5.379 5.742 20.094 1 82.25 224 CYS B N 1
ATOM 5221 C CA . CYS B 1 224 ? -5.977 4.422 20.266 1 82.25 224 CYS B CA 1
ATOM 5222 C C . CYS B 1 224 ? -7.305 4.516 21.016 1 82.25 224 CYS B C 1
ATOM 5224 O O . CYS B 1 224 ? -7.504 3.834 22.016 1 82.25 224 CYS B O 1
ATOM 5226 N N . VAL B 1 225 ? -8.133 5.242 20.531 1 83 225 VAL B N 1
ATOM 5227 C CA . VAL B 1 225 ? -9.414 5.578 21.141 1 83 225 VAL B CA 1
ATOM 5228 C C . VAL B 1 225 ? -10.18 4.297 21.484 1 83 225 VAL B C 1
ATOM 5230 O O . VAL B 1 225 ? -10.875 4.23 22.5 1 83 225 VAL B O 1
ATOM 5233 N N . VAL B 1 226 ? -10 3.311 20.75 1 78.62 226 VAL B N 1
ATOM 5234 C CA . VAL B 1 226 ? -10.711 2.057 20.984 1 78.62 226 VAL B CA 1
ATOM 5235 C C . VAL B 1 226 ? -10.289 1.454 22.312 1 78.62 226 VAL B C 1
ATOM 5237 O O . VAL B 1 226 ? -11.102 0.825 23 1 78.62 226 VAL B O 1
ATOM 5240 N N . SER B 1 227 ? -9.094 1.706 22.688 1 76.5 227 SER B N 1
ATOM 5241 C CA . SER B 1 227 ? -8.57 1.16 23.938 1 76.5 227 SER B CA 1
ATOM 5242 C C . SER B 1 227 ? -8.766 2.135 25.094 1 76.5 227 SER B C 1
ATOM 5244 O O . SER B 1 227 ? -8.82 1.725 26.25 1 76.5 227 SER B O 1
ATOM 5246 N N . THR B 1 228 ? -8.906 3.35 24.75 1 75.44 228 THR B N 1
ATOM 5247 C CA . THR B 1 228 ? -8.781 4.348 25.812 1 75.44 228 THR B CA 1
ATOM 5248 C C . THR B 1 228 ? -10.156 4.867 26.234 1 75.44 228 THR B C 1
ATOM 5250 O O . THR B 1 228 ? -10.336 5.289 27.375 1 75.44 228 THR B O 1
ATOM 5253 N N . ILE B 1 229 ? -10.984 4.836 25.281 1 66.75 229 ILE B N 1
ATOM 5254 C CA . ILE B 1 229 ? -12.281 5.426 25.594 1 66.75 229 ILE B CA 1
ATOM 5255 C C . ILE B 1 229 ? -13.289 4.32 25.906 1 66.75 229 ILE B C 1
ATOM 5257 O O . ILE B 1 229 ? -13.57 3.473 25.047 1 66.75 229 ILE B O 1
ATOM 5261 N N . GLU B 1 230 ? -13.695 4.285 27.078 1 62.31 230 GLU B N 1
ATOM 5262 C CA . GLU B 1 230 ? -14.531 3.229 27.641 1 62.31 230 GLU B CA 1
ATOM 5263 C C . GLU B 1 230 ? -15.734 2.947 26.75 1 62.31 230 GLU B C 1
ATOM 5265 O O . GLU B 1 230 ? -16.094 1.789 26.516 1 62.31 230 GLU B O 1
ATOM 5270 N N . VAL B 1 231 ? -16.219 3.959 26.297 1 56.53 231 VAL B N 1
ATOM 5271 C CA . VAL B 1 231 ? -17.453 3.811 25.531 1 56.53 231 VAL B CA 1
ATOM 5272 C C . VAL B 1 231 ? -17.172 3.084 24.219 1 56.53 231 VAL B C 1
ATOM 5274 O O . VAL B 1 231 ? -18.047 2.424 23.656 1 56.53 231 VAL B O 1
ATOM 5277 N N . CYS B 1 232 ? -15.938 3.23 23.891 1 60 232 CYS B N 1
ATOM 5278 C CA . CYS B 1 232 ? -15.555 2.523 22.672 1 60 232 CYS B CA 1
ATOM 5279 C C . CYS B 1 232 ? -15.195 1.073 22.969 1 60 232 CYS B C 1
ATOM 5281 O O . CYS B 1 232 ? -15.258 0.218 22.078 1 60 232 CYS B O 1
ATOM 5283 N N . ARG B 1 233 ? -14.852 0.826 24.266 1 58.62 233 ARG B N 1
ATOM 5284 C CA . ARG B 1 233 ? -14.453 -0.504 24.719 1 58.62 233 ARG B CA 1
ATOM 5285 C C . ARG B 1 233 ? -15.664 -1.424 24.844 1 58.62 233 ARG B C 1
ATOM 5287 O O . ARG B 1 233 ? -15.555 -2.633 24.625 1 58.62 233 ARG B O 1
ATOM 5294 N N . SER B 1 234 ? -16.531 -0.907 25.703 1 49.53 234 SER B N 1
ATOM 5295 C CA . SER B 1 234 ? -17.656 -1.741 26.109 1 49.53 234 SER B CA 1
ATOM 5296 C C . SER B 1 234 ? -18.609 -1.974 24.953 1 49.53 234 SER B C 1
ATOM 5298 O O . SER B 1 234 ? -19.469 -2.861 25 1 49.53 234 SER B O 1
ATOM 5300 N N . SER B 1 235 ? -18.641 -0.998 24.203 1 44.97 235 SER B N 1
ATOM 5301 C CA . SER B 1 235 ? -19.719 -1.143 23.219 1 44.97 235 SER B CA 1
ATOM 5302 C C . SER B 1 235 ? -19.297 -2.068 22.094 1 44.97 235 SER B C 1
ATOM 5304 O O . SER B 1 235 ? -18.234 -1.894 21.5 1 44.97 235 SER B O 1
ATOM 5306 N N . ALA B 1 236 ? -19.516 -3.332 22.375 1 40.34 236 ALA B N 1
ATOM 5307 C CA . ALA B 1 236 ? -19.406 -4.289 21.266 1 40.34 236 ALA B CA 1
ATOM 5308 C C . ALA B 1 236 ? -19.375 -3.574 19.922 1 40.34 236 ALA B C 1
ATOM 5310 O O . ALA B 1 236 ? -18.953 -4.152 18.922 1 40.34 236 ALA B O 1
ATOM 5311 N N . GLU B 1 237 ? -20.078 -2.5 19.812 1 41.44 237 GLU B N 1
ATOM 5312 C CA . GLU B 1 237 ? -20.328 -1.869 18.516 1 41.44 237 GLU B CA 1
ATOM 5313 C C . GLU B 1 237 ? -19.359 -0.719 18.266 1 41.44 237 GLU B C 1
ATOM 5315 O O . GLU B 1 237 ? -19.641 0.428 18.625 1 41.44 237 GLU B O 1
ATOM 5320 N N . ILE B 1 238 ? -18.109 -0.665 18.906 1 44.69 238 ILE B N 1
ATOM 5321 C CA . ILE B 1 238 ? -17.266 0.238 18.141 1 44.69 238 ILE B CA 1
ATOM 5322 C C . ILE B 1 238 ? -17.875 0.45 16.75 1 44.69 238 ILE B C 1
ATOM 5324 O O . ILE B 1 238 ? -17.172 0.85 15.812 1 44.69 238 ILE B O 1
ATOM 5328 N N . ASN B 1 239 ? -18.969 -0.273 16.625 1 44.5 239 ASN B N 1
ATOM 5329 C CA . ASN B 1 239 ? -19.906 -0.255 15.508 1 44.5 239 ASN B CA 1
ATOM 5330 C C . ASN B 1 239 ? -20.141 1.164 14.992 1 44.5 239 ASN B C 1
ATOM 5332 O O . ASN B 1 239 ? -20.281 1.378 13.789 1 44.5 239 ASN B O 1
ATOM 5336 N N . CYS B 1 240 ? -20.25 2.047 16.062 1 43 240 CYS B N 1
ATOM 5337 C CA . CYS B 1 240 ? -20.859 3.305 15.656 1 43 240 CYS B CA 1
ATOM 5338 C C . CYS B 1 240 ? -20.016 4.027 14.625 1 43 240 CYS B C 1
ATOM 5340 O O . CYS B 1 240 ? -20.5 4.379 13.547 1 43 240 CYS B O 1
ATOM 5342 N N . ILE B 1 241 ? -18.859 4.488 15.289 1 46.81 241 ILE B N 1
ATOM 5343 C CA . ILE B 1 241 ? -18.141 5.414 14.414 1 46.81 241 ILE B CA 1
ATOM 5344 C C . ILE B 1 241 ? -17.594 4.66 13.211 1 46.81 241 ILE B C 1
ATOM 5346 O O . ILE B 1 241 ? -17.656 5.152 12.078 1 46.81 241 ILE B O 1
ATOM 5350 N N . VAL B 1 242 ? -17.094 3.457 13.609 1 49.22 242 VAL B N 1
ATOM 5351 C CA . VAL B 1 242 ? -16.531 2.635 12.539 1 49.22 242 VAL B CA 1
ATOM 5352 C C . VAL B 1 242 ? -17.656 2.135 11.641 1 49.22 242 VAL B C 1
ATOM 5354 O O . VAL B 1 242 ? -17.5 2.061 10.422 1 49.22 242 VAL B O 1
ATOM 5357 N N . PHE B 1 243 ? -18.703 1.729 12.242 1 46.44 243 PHE B N 1
ATOM 5358 C CA . PHE B 1 243 ? -19.812 1.101 11.531 1 46.44 243 PHE B CA 1
ATOM 5359 C C . PHE B 1 243 ? -20.531 2.111 10.641 1 46.44 243 PHE B C 1
ATOM 5361 O O . PHE B 1 243 ? -21.188 1.734 9.672 1 46.44 243 PHE B O 1
ATOM 5368 N N . VAL B 1 244 ? -20.484 3.221 11.172 1 43.38 244 VAL B N 1
ATOM 5369 C CA . VAL B 1 244 ? -21.078 4.117 10.188 1 43.38 244 VAL B CA 1
ATOM 5370 C C . VAL B 1 244 ? -20.516 3.805 8.805 1 43.38 244 VAL B C 1
ATOM 5372 O O . VAL B 1 244 ? -21.219 3.93 7.797 1 43.38 244 VAL B O 1
ATOM 5375 N N . GLY B 1 245 ? -19.25 3.344 8.695 1 39.16 245 GLY B N 1
ATOM 5376 C CA . GLY B 1 245 ? -18.672 3.127 7.375 1 39.16 245 GLY B CA 1
ATOM 5377 C C . GLY B 1 245 ? -18.938 1.739 6.828 1 39.16 245 GLY B C 1
ATOM 5378 O O . GLY B 1 245 ? -18.797 1.505 5.625 1 39.16 245 GLY B O 1
ATOM 5379 N N . ILE B 1 246 ? -18.875 0.545 7.547 1 41.62 246 ILE B N 1
ATOM 5380 C CA . ILE B 1 246 ? -18.547 -0.749 6.957 1 41.62 246 ILE B CA 1
ATOM 5381 C C . ILE B 1 246 ? -19.781 -1.655 6.984 1 41.62 246 ILE B C 1
ATOM 5383 O O . ILE B 1 246 ? -19.75 -2.773 6.465 1 41.62 246 ILE B O 1
ATOM 5387 N N . SER B 1 247 ? -20.688 -1.562 7.641 1 36.94 247 SER B N 1
ATOM 5388 C CA . SER B 1 247 ? -21.484 -2.744 7.918 1 36.94 247 SER B CA 1
ATOM 5389 C C . SER B 1 247 ? -22.25 -3.205 6.676 1 36.94 247 SER B C 1
ATOM 5391 O O . SER B 1 247 ? -23.062 -2.461 6.125 1 36.94 247 SER B O 1
ATOM 5393 N N . SER B 1 248 ? -21.781 -4.023 5.875 1 36.19 248 SER B N 1
ATOM 5394 C CA . SER B 1 248 ? -22.562 -4.652 4.82 1 36.19 248 SER B CA 1
ATOM 5395 C C . SER B 1 248 ? -23.922 -5.113 5.344 1 36.19 248 SER B C 1
ATOM 5397 O O . SER B 1 248 ? -24.688 -5.742 4.613 1 36.19 248 SER B O 1
ATOM 5399 N N . THR B 1 249 ? -24.109 -5.57 6.516 1 33.94 249 THR B N 1
ATOM 5400 C CA . THR B 1 249 ? -25.438 -6.176 6.434 1 33.94 249 THR B CA 1
ATOM 5401 C C . THR B 1 249 ? -26.453 -5.188 5.867 1 33.94 249 THR B C 1
ATOM 5403 O O . THR B 1 249 ? -27.109 -5.469 4.863 1 33.94 249 THR B O 1
ATOM 5406 N N . LYS B 1 250 ? -27.375 -4.527 6.898 1 35.34 250 LYS B N 1
ATOM 5407 C CA . LYS B 1 250 ? -28.281 -3.432 6.535 1 35.34 250 LYS B CA 1
ATOM 5408 C C . LYS B 1 250 ? -27.484 -2.152 6.254 1 35.34 250 LYS B C 1
ATOM 5410 O O . LYS B 1 250 ? -26.922 -1.549 7.168 1 35.34 250 LYS B O 1
ATOM 5415 N N . GLU B 1 251 ? -26.719 -2.062 5.129 1 42.19 251 GLU B N 1
ATOM 5416 C CA . GLU B 1 251 ? -25.828 -1.043 4.582 1 42.19 251 GLU B CA 1
ATOM 5417 C C . GLU B 1 251 ? -26.328 0.361 4.906 1 42.19 251 GLU B C 1
ATOM 5419 O O . GLU B 1 251 ? -27.422 0.745 4.496 1 42.19 251 GLU B O 1
ATOM 5424 N N . THR B 1 252 ? -26.312 0.675 6.02 1 40.78 252 THR B N 1
ATOM 5425 C CA . THR B 1 252 ? -26.594 2.104 6.105 1 40.78 252 THR B CA 1
ATOM 5426 C C . THR B 1 252 ? -25.938 2.855 4.957 1 40.78 252 THR B C 1
ATOM 5428 O O . THR B 1 252 ? -24.906 2.412 4.43 1 40.78 252 THR B O 1
ATOM 5431 N N . SER B 1 253 ? -26.703 3.777 4.371 1 40.19 253 SER B N 1
ATOM 5432 C CA . SER B 1 253 ? -26.328 4.621 3.24 1 40.19 253 SER B CA 1
ATOM 5433 C C . SER B 1 253 ? -24.906 5.141 3.377 1 40.19 253 SER B C 1
ATOM 5435 O O . SER B 1 253 ? -24.172 5.23 2.387 1 40.19 253 SER B O 1
ATOM 5437 N N . SER B 1 254 ? -24.516 5.598 4.602 1 41.31 254 SER B N 1
ATOM 5438 C CA . SER B 1 254 ? -23.219 6.242 4.781 1 41.31 254 SER B CA 1
ATOM 5439 C C . SER B 1 254 ? -22.078 5.254 4.582 1 41.31 254 SER B C 1
ATOM 5441 O O . SER B 1 254 ? -20.969 5.648 4.254 1 41.31 254 SER B O 1
ATOM 5443 N N . TYR B 1 255 ? -22.469 3.877 4.887 1 49.56 255 TYR B N 1
ATOM 5444 C CA . TYR B 1 255 ? -21.562 2.734 4.816 1 49.56 255 TYR B CA 1
ATOM 5445 C C . TYR B 1 255 ? -21.016 2.561 3.408 1 49.56 255 TYR B C 1
ATOM 5447 O O . TYR B 1 255 ? -19.906 2.037 3.229 1 49.56 255 TYR B O 1
ATOM 5455 N N . ALA B 1 256 ? -21.75 3.141 2.727 1 63.16 256 ALA B N 1
ATOM 5456 C CA . ALA B 1 256 ? -21.578 2.836 1.309 1 63.16 256 ALA B CA 1
ATOM 5457 C C . ALA B 1 256 ? -20.375 3.578 0.727 1 63.16 256 ALA B C 1
ATOM 5459 O O . ALA B 1 256 ? -19.812 3.162 -0.288 1 63.16 256 ALA B O 1
ATOM 5460 N N . ILE B 1 257 ? -19.75 4.453 1.878 1 80.44 257 ILE B N 1
ATOM 5461 C CA . ILE B 1 257 ? -18.797 5.305 1.188 1 80.44 257 ILE B CA 1
ATOM 5462 C C . ILE B 1 257 ? -17.422 4.629 1.163 1 80.44 257 ILE B C 1
ATOM 5464 O O . ILE B 1 257 ? -16.719 4.688 0.156 1 80.44 257 ILE B O 1
ATOM 5468 N N . VAL B 1 258 ? -17.078 3.896 2.322 1 86.38 258 VAL B N 1
ATOM 5469 C CA . VAL B 1 258 ? -15.719 3.363 2.457 1 86.38 258 VAL B CA 1
ATOM 5470 C C . VAL B 1 258 ? -15.5 2.246 1.44 1 86.38 258 VAL B C 1
ATOM 5472 O O . VAL B 1 258 ? -14.555 2.289 0.654 1 86.38 258 VAL B O 1
ATOM 5475 N N . PRO B 1 259 ? -16.422 1.264 1.35 1 82.88 259 PRO B N 1
ATOM 5476 C CA . PRO B 1 259 ? -16.203 0.214 0.354 1 82.88 259 PRO B CA 1
ATOM 5477 C C . PRO B 1 259 ? -16.312 0.726 -1.08 1 82.88 259 PRO B C 1
ATOM 5479 O O . PRO B 1 259 ? -15.625 0.225 -1.976 1 82.88 259 PRO B O 1
ATOM 5482 N N . TRP B 1 260 ? -17.25 1.67 -1.176 1 82.31 260 TRP B N 1
ATOM 5483 C CA . TRP B 1 260 ? -17.375 2.271 -2.498 1 82.31 260 TRP B CA 1
ATOM 5484 C C . TRP B 1 260 ? -16.078 2.957 -2.918 1 82.31 260 TRP B C 1
ATOM 5486 O O . TRP B 1 260 ? -15.656 2.84 -4.07 1 82.31 260 TRP B O 1
ATOM 5496 N N . PHE B 1 261 ? -15.469 3.627 -1.977 1 90.75 261 PHE B N 1
ATOM 5497 C CA . PHE B 1 261 ? -14.305 4.461 -2.262 1 90.75 261 PHE B CA 1
ATOM 5498 C C . PHE B 1 261 ? -13.031 3.627 -2.268 1 90.75 261 PHE B C 1
ATOM 5500 O O . PHE B 1 261 ? -12.172 3.799 -3.141 1 90.75 261 PHE B O 1
ATOM 5507 N N . LEU B 1 262 ? -12.859 2.631 -1.278 1 92.25 262 LEU B N 1
ATOM 5508 C CA . LEU B 1 262 ? -11.578 1.968 -1.049 1 92.25 262 LEU B CA 1
ATOM 5509 C C . LEU B 1 262 ? -11.625 0.523 -1.534 1 92.25 262 LEU B C 1
ATOM 5511 O O . LEU B 1 262 ? -10.578 -0.117 -1.685 1 92.25 262 LEU B O 1
ATOM 5515 N N . GLY B 1 263 ? -12.773 -0.012 -1.812 1 86.19 263 GLY B N 1
ATOM 5516 C CA . GLY B 1 263 ? -12.906 -1.403 -2.219 1 86.19 263 GLY B CA 1
ATOM 5517 C C . GLY B 1 263 ? -13.047 -2.355 -1.046 1 86.19 263 GLY B C 1
ATOM 5518 O O . GLY B 1 263 ? -13.422 -1.944 0.053 1 86.19 263 GLY B O 1
ATOM 5519 N N . ASP B 1 264 ? -12.711 -3.641 -1.341 1 83.12 264 ASP B N 1
ATOM 5520 C CA . ASP B 1 264 ? -12.945 -4.699 -0.364 1 83.12 264 ASP B CA 1
ATOM 5521 C C . ASP B 1 264 ? -11.875 -4.691 0.724 1 83.12 264 ASP B C 1
ATOM 5523 O O . ASP B 1 264 ? -10.719 -4.355 0.46 1 83.12 264 ASP B O 1
ATOM 5527 N N . HIS B 1 265 ? -12.328 -5.02 1.965 1 87.5 265 HIS B N 1
ATOM 5528 C CA . HIS B 1 265 ? -11.461 -5.332 3.1 1 87.5 265 HIS B CA 1
ATOM 5529 C C . HIS B 1 265 ? -10.664 -4.105 3.537 1 87.5 265 HIS B C 1
ATOM 5531 O O . HIS B 1 265 ? -9.531 -4.23 4.004 1 87.5 265 HIS B O 1
ATOM 5537 N N . ALA B 1 266 ? -11.18 -2.889 3.189 1 91 266 ALA B N 1
ATOM 5538 C CA . ALA B 1 266 ? -10.578 -1.708 3.807 1 91 266 ALA B CA 1
ATOM 5539 C C . ALA B 1 266 ? -10.461 -1.88 5.316 1 91 266 ALA B C 1
ATOM 5541 O O . ALA B 1 266 ? -11.305 -2.529 5.941 1 91 266 ALA B O 1
ATOM 5542 N N . HIS B 1 267 ? -9.43 -1.338 5.926 1 90.69 267 HIS B N 1
ATOM 5543 C CA . HIS B 1 267 ? -9.227 -1.469 7.363 1 90.69 267 HIS B CA 1
ATOM 5544 C C . HIS B 1 267 ? -8.758 -0.15 7.977 1 90.69 267 HIS B C 1
ATOM 5546 O O . HIS B 1 267 ? -8.477 0.807 7.254 1 90.69 267 HIS B O 1
ATOM 5552 N N . ILE B 1 268 ? -8.727 -0.112 9.258 1 91.31 268 ILE B N 1
ATOM 5553 C CA . ILE B 1 268 ? -8.461 1.131 9.977 1 91.31 268 ILE B CA 1
ATOM 5554 C C . ILE B 1 268 ? -6.953 1.312 10.156 1 91.31 268 ILE B C 1
ATOM 5556 O O . ILE B 1 268 ? -6.285 0.454 10.734 1 91.31 268 ILE B O 1
ATOM 5560 N N . SER B 1 269 ? -6.492 2.377 9.633 1 94.75 269 SER B N 1
ATOM 5561 C CA . SER B 1 269 ? -5.094 2.758 9.812 1 94.75 269 SER B CA 1
ATOM 5562 C C . SER B 1 269 ? -4.855 3.357 11.195 1 94.75 269 SER B C 1
ATOM 5564 O O . SER B 1 269 ? -3.965 2.92 11.922 1 94.75 269 SER B O 1
ATOM 5566 N N . THR B 1 270 ? -5.66 4.336 11.523 1 92.75 270 THR B N 1
ATOM 5567 C CA . THR B 1 270 ? -5.598 4.973 12.836 1 92.75 270 THR B CA 1
ATOM 5568 C C . THR B 1 270 ? -6.984 5.398 13.297 1 92.75 270 THR B C 1
ATOM 5570 O O . THR B 1 270 ? -7.855 5.699 12.469 1 92.75 270 THR B O 1
ATOM 5573 N N . LEU B 1 271 ? -7.219 5.324 14.516 1 90 271 LEU B N 1
ATOM 5574 C CA . LEU B 1 271 ? -8.391 5.852 15.211 1 90 271 LEU B CA 1
ATOM 5575 C C . LEU B 1 271 ? -7.977 6.68 16.422 1 90 271 LEU B C 1
ATOM 5577 O O . LEU B 1 271 ? -7.492 6.137 17.422 1 90 271 LEU B O 1
ATOM 5581 N N . SER B 1 272 ? -8.141 7.945 16.328 1 91.44 272 SER B N 1
ATOM 5582 C CA . SER B 1 272 ? -7.676 8.875 17.359 1 91.44 272 SER B CA 1
ATOM 5583 C C . SER B 1 272 ? -8.617 10.07 17.484 1 91.44 272 SER B C 1
ATOM 5585 O O . SER B 1 272 ? -9.625 10.148 16.781 1 91.44 272 SER B O 1
ATOM 5587 N N . ALA B 1 273 ? -8.305 10.859 18.453 1 92.44 273 ALA B N 1
ATOM 5588 C CA . ALA B 1 273 ? -8.992 12.133 18.609 1 92.44 273 ALA B CA 1
ATOM 5589 C C . ALA B 1 273 ? -8 13.289 18.688 1 92.44 273 ALA B C 1
ATOM 5591 O O . ALA B 1 273 ? -6.891 13.125 19.203 1 92.44 273 ALA B O 1
ATOM 5592 N N . ASN B 1 274 ? -8.375 14.367 18.094 1 93.94 274 ASN B N 1
ATOM 5593 C CA . ASN B 1 274 ? -7.613 15.609 18.141 1 93.94 274 ASN B CA 1
ATOM 5594 C C . ASN B 1 274 ? -8.422 16.734 18.766 1 93.94 274 ASN B C 1
ATOM 5596 O O . ASN B 1 274 ? -9.508 17.062 18.297 1 93.94 274 ASN B O 1
ATOM 5600 N N . ILE B 1 275 ? -7.898 17.266 19.828 1 94.62 275 ILE B N 1
ATOM 5601 C CA . ILE B 1 275 ? -8.531 18.406 20.5 1 94.62 275 ILE B CA 1
ATOM 5602 C C . ILE B 1 275 ? -7.754 19.688 20.203 1 94.62 275 ILE B C 1
ATOM 5604 O O . ILE B 1 275 ? -6.668 19.906 20.734 1 94.62 275 ILE B O 1
ATOM 5608 N N . ALA B 1 276 ? -8.305 20.484 19.312 1 93.62 276 ALA B N 1
ATOM 5609 C CA . ALA B 1 276 ? -7.715 21.781 19 1 93.62 276 ALA B CA 1
ATOM 5610 C C . ALA B 1 276 ? -8.148 22.844 20.016 1 93.62 276 ALA B C 1
ATOM 5612 O O . ALA B 1 276 ? -9.336 22.938 20.359 1 93.62 276 ALA B O 1
ATOM 5613 N N . ARG B 1 277 ? -7.25 23.594 20.5 1 93.38 277 ARG B N 1
ATOM 5614 C CA . ARG B 1 277 ? -7.512 24.641 21.5 1 93.38 277 ARG B CA 1
ATOM 5615 C C . ARG B 1 277 ? -7.031 26 21 1 93.38 277 ARG B C 1
ATOM 5617 O O . ARG B 1 277 ? -6.234 26.078 20.062 1 93.38 277 ARG B O 1
ATOM 5624 N N . PRO B 1 278 ? -7.598 27.016 21.609 1 91.44 278 PRO B N 1
ATOM 5625 C CA . PRO B 1 278 ? -7.184 28.359 21.203 1 91.44 278 PRO B CA 1
ATOM 5626 C C . PRO B 1 278 ? -5.672 28.562 21.281 1 91.44 278 PRO B C 1
ATOM 5628 O O . PRO B 1 278 ? -5.031 28.094 22.219 1 91.44 278 PRO B O 1
ATOM 5631 N N . GLY B 1 279 ? -5.133 29.281 20.203 1 85.69 279 GLY B N 1
ATOM 5632 C CA . GLY B 1 279 ? -3.709 29.562 20.172 1 85.69 279 GLY B CA 1
ATOM 5633 C C . GLY B 1 279 ? -2.902 28.5 19.453 1 85.69 279 GLY B C 1
ATOM 5634 O O . GLY B 1 279 ? -1.678 28.594 19.359 1 85.69 279 GLY B O 1
ATOM 5635 N N . ASN B 1 280 ? -3.641 27.578 19 1 83.56 280 ASN B N 1
ATOM 5636 C CA . ASN B 1 280 ? -2.908 26.531 18.297 1 83.56 280 ASN B CA 1
ATOM 5637 C C . ASN B 1 280 ? -2.283 27.047 17 1 83.56 280 ASN B C 1
ATOM 5639 O O . ASN B 1 280 ? -2.668 28.109 16.5 1 83.56 280 ASN B O 1
ATOM 5643 N N . VAL B 1 281 ? -1.159 26.484 16.656 1 74.56 281 VAL B N 1
ATOM 5644 C CA . VAL B 1 281 ? -0.581 26.703 15.336 1 74.56 281 VAL B CA 1
ATOM 5645 C C . VAL B 1 281 ? -1.026 25.594 14.383 1 74.56 281 VAL B C 1
ATOM 5647 O O . VAL B 1 281 ? -1.034 24.422 14.75 1 74.56 281 VAL B O 1
ATOM 5650 N N . PRO B 1 282 ? -1.535 26.078 13.203 1 70.38 282 PRO B N 1
ATOM 5651 C CA . PRO B 1 282 ? -1.932 25.047 12.25 1 70.38 282 PRO B CA 1
ATOM 5652 C C . PRO B 1 282 ? -0.831 24.016 12.008 1 70.38 282 PRO B C 1
ATOM 5654 O O . PRO B 1 282 ? 0.355 24.344 12.062 1 70.38 282 PRO B O 1
ATOM 5657 N N . MET B 1 283 ? -1.282 22.797 11.859 1 76.81 283 MET B N 1
ATOM 5658 C CA . MET B 1 283 ? -0.351 21.781 11.383 1 76.81 283 MET B CA 1
ATOM 5659 C C . MET B 1 283 ? 0.175 22.125 9.992 1 76.81 283 MET B C 1
ATOM 5661 O O . MET B 1 283 ? -0.37 23 9.32 1 76.81 283 MET B O 1
ATOM 5665 N N . GLN B 1 284 ? 1.235 21.531 9.633 1 88.38 284 GLN B N 1
ATOM 5666 C CA . GLN B 1 284 ? 1.719 21.672 8.258 1 88.38 284 GLN B CA 1
ATOM 5667 C C . GLN B 1 284 ? 0.711 21.094 7.266 1 88.38 284 GLN B C 1
ATOM 5669 O O . GLN B 1 284 ? 0.088 20.062 7.527 1 88.38 284 GLN B O 1
ATOM 5674 N N . LEU B 1 285 ? 0.538 21.844 6.195 1 94.94 285 LEU B N 1
ATOM 5675 C CA . LEU B 1 285 ? -0.266 21.328 5.094 1 94.94 285 LEU B CA 1
ATOM 5676 C C . LEU B 1 285 ? 0.264 19.969 4.617 1 94.94 285 LEU B C 1
ATOM 5678 O O . LEU B 1 285 ? 1.468 19.812 4.406 1 94.94 285 LEU B O 1
ATOM 5682 N N . HIS B 1 286 ? -0.677 19.016 4.426 1 96 286 HIS B N 1
ATOM 5683 C CA . HIS B 1 286 ? -0.24 17.672 4.039 1 96 286 HIS B CA 1
ATOM 5684 C C . HIS B 1 286 ? -1.37 16.891 3.377 1 96 286 HIS B C 1
ATOM 5686 O O . HIS B 1 286 ? -2.527 17.328 3.41 1 96 286 HIS B O 1
ATOM 5692 N N . THR B 1 287 ? -1.03 15.898 2.693 1 96.81 287 THR B N 1
ATOM 5693 C CA . THR B 1 287 ? -1.939 14.82 2.326 1 96.81 287 THR B CA 1
ATOM 5694 C C . THR B 1 287 ? -1.747 13.609 3.242 1 96.81 287 THR B C 1
ATOM 5696 O O . THR B 1 287 ? -0.665 13.414 3.799 1 96.81 287 THR B O 1
ATOM 5699 N N . ASP B 1 288 ? -2.734 12.883 3.432 1 96.12 288 ASP B N 1
ATOM 5700 C CA . ASP B 1 288 ? -2.664 11.781 4.391 1 96.12 288 ASP B CA 1
ATOM 5701 C C . ASP B 1 288 ? -1.943 10.578 3.795 1 96.12 288 ASP B C 1
ATOM 5703 O O . ASP B 1 288 ? -1.813 9.539 4.449 1 96.12 288 ASP B O 1
ATOM 5707 N N . GLN B 1 289 ? -1.452 10.656 2.562 1 95.69 289 GLN B N 1
ATOM 5708 C CA . GLN B 1 289 ? -0.679 9.547 2.006 1 95.69 289 GLN B CA 1
ATOM 5709 C C . GLN B 1 289 ? 0.704 10.016 1.561 1 95.69 289 GLN B C 1
ATOM 5711 O O . GLN B 1 289 ? 1.37 9.336 0.777 1 95.69 289 GLN B O 1
ATOM 5716 N N . SER B 1 290 ? 1.156 11.133 2.164 1 91.75 290 SER B N 1
ATOM 5717 C CA . SER B 1 290 ? 2.445 11.719 1.817 1 91.75 290 SER B CA 1
ATOM 5718 C C . SER B 1 290 ? 3.598 10.812 2.242 1 91.75 290 SER B C 1
ATOM 5720 O O . SER B 1 290 ? 4.676 10.852 1.646 1 91.75 290 SER B O 1
ATOM 5722 N N . SER B 1 291 ? 3.418 10.047 3.246 1 91.56 291 SER B N 1
ATOM 5723 C CA . SER B 1 291 ? 4.492 9.203 3.758 1 91.56 291 SER B CA 1
ATOM 5724 C C . SER B 1 291 ? 4.656 7.945 2.912 1 91.56 291 SER B C 1
ATOM 5726 O O . SER B 1 291 ? 5.637 7.215 3.062 1 91.56 291 SER B O 1
ATOM 5728 N N . LYS B 1 292 ? 3.738 7.672 2.107 1 94.62 292 LYS B N 1
ATOM 5729 C CA . LYS B 1 292 ? 3.807 6.508 1.233 1 94.62 292 LYS B CA 1
ATOM 5730 C C . LYS B 1 292 ? 4.613 6.809 -0.026 1 94.62 292 LYS B C 1
ATOM 5732 O O . LYS B 1 292 ? 4.172 7.574 -0.884 1 94.62 292 LYS B O 1
ATOM 5737 N N . THR B 1 293 ? 5.785 6.254 -0.112 1 93 293 THR B N 1
ATOM 5738 C CA . THR B 1 293 ? 6.715 6.539 -1.198 1 93 293 THR B CA 1
ATOM 5739 C C . THR B 1 293 ? 6.789 5.363 -2.17 1 93 293 THR B C 1
ATOM 5741 O O . THR B 1 293 ? 6.805 4.203 -1.751 1 93 293 THR B O 1
ATOM 5744 N N . PRO B 1 294 ? 6.77 5.637 -3.447 1 94.88 294 PRO B N 1
ATOM 5745 C CA . PRO B 1 294 ? 6.723 6.957 -4.078 1 94.88 294 PRO B CA 1
ATOM 5746 C C . PRO B 1 294 ? 5.34 7.598 -4.012 1 94.88 294 PRO B C 1
ATOM 5748 O O . PRO B 1 294 ? 4.34 6.895 -3.83 1 94.88 294 PRO B O 1
ATOM 5751 N N . PRO B 1 295 ? 5.344 8.914 -4.152 1 94.44 295 PRO B N 1
ATOM 5752 C CA . PRO B 1 295 ? 4.043 9.594 -4.137 1 94.44 295 PRO B CA 1
ATOM 5753 C C . PRO B 1 295 ? 3.102 9.086 -5.227 1 94.44 295 PRO B C 1
ATOM 5755 O O . PRO B 1 295 ? 3.531 8.859 -6.359 1 94.44 295 PRO B O 1
ATOM 5758 N N . GLN B 1 296 ? 1.872 8.82 -4.855 1 93.88 296 GLN B N 1
ATOM 5759 C CA . GLN B 1 296 ? 0.83 8.406 -5.789 1 93.88 296 GLN B CA 1
ATOM 5760 C C . GLN B 1 296 ? -0.303 9.43 -5.832 1 93.88 296 GLN B C 1
ATOM 5762 O O . GLN B 1 296 ? -0.994 9.641 -4.836 1 93.88 296 GLN B O 1
ATOM 5767 N N . ARG B 1 297 ? -0.494 10 -6.992 1 94.12 297 ARG B N 1
ATOM 5768 C CA . ARG B 1 297 ? -1.536 11.016 -7.117 1 94.12 297 ARG B CA 1
ATOM 5769 C C . ARG B 1 297 ? -2.734 10.477 -7.891 1 94.12 297 ARG B C 1
ATOM 5771 O O . ARG B 1 297 ? -3.801 11.094 -7.902 1 94.12 297 ARG B O 1
ATOM 5778 N N . ASP B 1 298 ? -2.615 9.297 -8.43 1 93.5 298 ASP B N 1
ATOM 5779 C CA . ASP B 1 298 ? -3.684 8.773 -9.273 1 93.5 298 ASP B CA 1
ATOM 5780 C C . ASP B 1 298 ? -4.508 7.727 -8.531 1 93.5 298 ASP B C 1
ATOM 5782 O O . ASP B 1 298 ? -5.516 7.242 -9.047 1 93.5 298 ASP B O 1
ATOM 5786 N N . LEU B 1 299 ? -4.074 7.371 -7.414 1 95.88 299 LEU B N 1
ATOM 5787 C CA . LEU B 1 299 ? -4.809 6.383 -6.625 1 95.88 299 LEU B CA 1
ATOM 5788 C C . LEU B 1 299 ? -4.91 6.82 -5.168 1 95.88 299 LEU B C 1
ATOM 5790 O O . LEU B 1 299 ? -3.889 7.027 -4.504 1 95.88 299 LEU B O 1
ATOM 5794 N N . ALA B 1 300 ? -6.117 6.973 -4.699 1 97.62 300 ALA B N 1
ATOM 5795 C CA . ALA B 1 300 ? -6.324 7.211 -3.275 1 97.62 300 ALA B CA 1
ATOM 5796 C C . ALA B 1 300 ? -6.027 5.953 -2.461 1 97.62 300 ALA B C 1
ATOM 5798 O O . ALA B 1 300 ? -6.625 4.898 -2.695 1 97.62 300 ALA B O 1
ATOM 5799 N N . LEU B 1 301 ? -5.168 6.031 -1.521 1 97.81 301 LEU B N 1
ATOM 5800 C CA . LEU B 1 301 ? -4.762 4.883 -0.72 1 97.81 301 LEU B CA 1
ATOM 5801 C C . LEU B 1 301 ? -5.598 4.781 0.551 1 97.81 301 LEU B C 1
ATOM 5803 O O . LEU B 1 301 ? -5.598 3.748 1.221 1 97.81 301 LEU B O 1
ATOM 5807 N N . GLY B 1 302 ? -6.289 5.852 0.847 1 96.94 302 GLY B N 1
ATOM 5808 C CA . GLY B 1 302 ? -7.117 5.859 2.043 1 96.94 302 GLY B CA 1
ATOM 5809 C C . GLY B 1 302 ? -8.18 6.938 2.025 1 96.94 302 GLY B C 1
ATOM 5810 O O . GLY B 1 302 ? -8.289 7.695 1.058 1 96.94 302 GLY B O 1
ATOM 5811 N N . LEU B 1 303 ? -8.961 6.922 3.041 1 95.5 303 LEU B N 1
ATOM 5812 C CA . LEU B 1 303 ? -10.055 7.848 3.293 1 95.5 303 LEU B CA 1
ATOM 5813 C C . LEU B 1 303 ? -10.125 8.219 4.77 1 95.5 303 LEU B C 1
ATOM 5815 O O . LEU B 1 303 ? -10.125 7.34 5.637 1 95.5 303 LEU B O 1
ATOM 5819 N N . ASN B 1 304 ? -10.156 9.477 4.992 1 95.81 304 ASN B N 1
ATOM 5820 C CA . ASN B 1 304 ? -10.289 9.953 6.367 1 95.81 304 ASN B CA 1
ATOM 5821 C C . ASN B 1 304 ? -11.703 10.422 6.668 1 95.81 304 ASN B C 1
ATOM 5823 O O . ASN B 1 304 ? -12.344 11.055 5.824 1 95.81 304 ASN B O 1
ATOM 5827 N N . ILE B 1 305 ? -12.18 10.133 7.812 1 92.88 305 ILE B N 1
ATOM 5828 C CA . ILE B 1 305 ? -13.477 10.57 8.312 1 92.88 305 ILE B CA 1
ATOM 5829 C C . ILE B 1 305 ? -13.305 11.281 9.656 1 92.88 305 ILE B C 1
ATOM 5831 O O . ILE B 1 305 ? -12.922 10.648 10.648 1 92.88 305 ILE B O 1
ATOM 5835 N N . SER B 1 306 ? -13.586 12.531 9.695 1 94.69 306 SER B N 1
ATOM 5836 C CA . SER B 1 306 ? -13.492 13.352 10.898 1 94.69 306 SER B CA 1
ATOM 5837 C C . SER B 1 306 ? -14.875 13.656 11.461 1 94.69 306 SER B C 1
ATOM 5839 O O . SER B 1 306 ? -15.672 14.344 10.82 1 94.69 306 SER B O 1
ATOM 5841 N N . PHE B 1 307 ? -15.125 13.219 12.648 1 92.19 307 PHE B N 1
ATOM 5842 C CA . PHE B 1 307 ? -16.406 13.484 13.281 1 92.19 307 PHE B CA 1
ATOM 5843 C C . PHE B 1 307 ? -16.312 14.695 14.203 1 92.19 307 PHE B C 1
ATOM 5845 O O . PHE B 1 307 ? -15.539 14.695 15.156 1 92.19 307 PHE B O 1
ATOM 5852 N N . TYR B 1 308 ? -17.125 15.656 13.891 1 95.19 308 TYR B N 1
ATOM 5853 C CA . TYR B 1 308 ? -17.172 16.859 14.711 1 95.19 308 TYR B CA 1
ATOM 5854 C C . TYR B 1 308 ? -18.016 16.641 15.961 1 95.19 308 TYR B C 1
ATOM 5856 O O . TYR B 1 308 ? -19.172 16.25 15.875 1 95.19 308 TYR B O 1
ATOM 5864 N N . LEU B 1 309 ? -17.469 16.938 17.125 1 95.12 309 LEU B N 1
ATOM 5865 C CA . LEU B 1 309 ? -18.172 16.703 18.375 1 95.12 309 LEU B CA 1
ATOM 5866 C C . LEU B 1 309 ? -18.688 18.016 18.953 1 95.12 309 LEU B C 1
ATOM 5868 O O . LEU B 1 309 ? -19.25 18.047 20.062 1 95.12 309 LEU B O 1
ATOM 5872 N N . VAL B 1 310 ? -18.469 19.109 18.328 1 97.25 310 VAL B N 1
ATOM 5873 C CA . VAL B 1 310 ? -19.031 20.422 18.578 1 97.25 310 VAL B CA 1
ATOM 5874 C C . VAL B 1 310 ? -19.312 21.125 17.25 1 97.25 310 VAL B C 1
ATOM 5876 O O . VAL B 1 310 ? -18.859 20.672 16.188 1 97.25 310 VAL B O 1
ATOM 5879 N N . ASN B 1 311 ? -20.156 22.219 17.359 1 97.06 311 ASN B N 1
ATOM 5880 C CA . ASN B 1 311 ? -20.234 23.062 16.172 1 97.06 311 ASN B CA 1
ATOM 5881 C C . ASN B 1 311 ? -18.875 23.562 15.734 1 97.06 311 ASN B C 1
ATOM 5883 O O . ASN B 1 311 ? -18.172 24.219 16.516 1 97.06 311 ASN B O 1
ATOM 5887 N N . THR B 1 312 ? -18.453 23.188 14.539 1 97 312 THR B N 1
ATOM 5888 C CA . THR B 1 312 ? -17.094 23.453 14.078 1 97 312 THR B CA 1
ATOM 5889 C C . THR B 1 312 ? -17.109 24.453 12.922 1 97 312 THR B C 1
ATOM 5891 O O . THR B 1 312 ? -17.719 24.203 11.883 1 97 312 THR B O 1
ATOM 5894 N N . THR B 1 313 ? -16.438 25.547 13.117 1 95.44 313 THR B N 1
ATOM 5895 C CA . THR B 1 313 ? -16.391 26.656 12.164 1 95.44 313 THR B CA 1
ATOM 5896 C C . THR B 1 313 ? -14.938 27.094 11.945 1 95.44 313 THR B C 1
ATOM 5898 O O . THR B 1 313 ? -14.016 26.531 12.531 1 95.44 313 THR B O 1
ATOM 5901 N N . ASP B 1 314 ? -14.852 28.094 11.055 1 94.56 314 ASP B N 1
ATOM 5902 C CA . ASP B 1 314 ? -13.539 28.672 10.805 1 94.56 314 ASP B CA 1
ATOM 5903 C C . ASP B 1 314 ? -12.914 29.188 12.102 1 94.56 314 ASP B C 1
ATOM 5905 O O . ASP B 1 314 ? -11.703 29.094 12.289 1 94.56 314 ASP B O 1
ATOM 5909 N N . ILE B 1 315 ? -13.672 29.609 13.023 1 94.94 315 ILE B N 1
ATOM 5910 C CA . ILE B 1 315 ? -13.219 30.297 14.227 1 94.94 315 ILE B CA 1
ATOM 5911 C C . ILE B 1 315 ? -12.594 29.297 15.195 1 94.94 315 ILE B C 1
ATOM 5913 O O . ILE B 1 315 ? -11.555 29.578 15.805 1 94.94 315 ILE B O 1
ATOM 5917 N N . ASN B 1 316 ? -13.188 28.125 15.344 1 94.69 316 ASN B N 1
ATOM 5918 C CA . ASN B 1 316 ? -12.68 27.234 16.375 1 94.69 316 ASN B CA 1
ATOM 5919 C C . ASN B 1 316 ? -11.875 26.078 15.781 1 94.69 316 ASN B C 1
ATOM 5921 O O . ASN B 1 316 ? -11.688 25.047 16.422 1 94.69 316 ASN B O 1
ATOM 5925 N N . GLY B 1 317 ? -11.406 26.219 14.539 1 93.88 317 GLY B N 1
ATOM 5926 C CA . GLY B 1 317 ? -10.375 25.312 14.07 1 93.88 317 GLY B CA 1
ATOM 5927 C C . GLY B 1 317 ? -10.898 24.266 13.094 1 93.88 317 GLY B C 1
ATOM 5928 O O . GLY B 1 317 ? -10.383 23.141 13.047 1 93.88 317 GLY B O 1
ATOM 5929 N N . ALA B 1 318 ? -11.906 24.562 12.281 1 96 318 ALA B N 1
ATOM 5930 C CA . ALA B 1 318 ? -12.367 23.656 11.242 1 96 318 ALA B CA 1
ATOM 5931 C C . ALA B 1 318 ? -11.219 23.266 10.305 1 96 318 ALA B C 1
ATOM 5933 O O . ALA B 1 318 ? -10.344 24.078 10.016 1 96 318 ALA B O 1
ATOM 5934 N N . THR B 1 319 ? -11.25 21.969 9.898 1 96.38 319 THR B N 1
ATOM 5935 C CA . THR B 1 319 ? -10.258 21.5 8.945 1 96.38 319 THR B CA 1
ATOM 5936 C C . THR B 1 319 ? -10.219 22.391 7.707 1 96.38 319 THR B C 1
ATOM 5938 O O . THR B 1 319 ? -11.266 22.734 7.156 1 96.38 319 THR B O 1
ATOM 5941 N N . ARG B 1 320 ? -9.055 22.859 7.383 1 96.5 320 ARG B N 1
ATOM 5942 C CA . ARG B 1 320 ? -8.852 23.641 6.168 1 96.5 320 ARG B CA 1
ATOM 5943 C C . ARG B 1 320 ? -8.523 22.75 4.984 1 96.5 320 ARG B C 1
ATOM 5945 O O . ARG B 1 320 ? -7.684 21.859 5.09 1 96.5 320 ARG B O 1
ATOM 5952 N N . VAL B 1 321 ? -9.266 22.969 3.805 1 97.44 321 VAL B N 1
ATOM 5953 C CA . VAL B 1 321 ? -9.062 22.094 2.648 1 97.44 321 VAL B CA 1
ATOM 5954 C C . VAL B 1 321 ? -8.844 22.938 1.396 1 97.44 321 VAL B C 1
ATOM 5956 O O . VAL B 1 321 ? -9.266 24.109 1.341 1 97.44 321 VAL B O 1
ATOM 5959 N N . TYR B 1 322 ? -8.125 22.453 0.46 1 97.5 322 TYR B N 1
ATOM 5960 C CA . TYR B 1 322 ? -8.047 22.969 -0.905 1 97.5 322 TYR B CA 1
ATOM 5961 C C . TYR B 1 322 ? -8.891 22.125 -1.852 1 97.5 322 TYR B C 1
ATOM 5963 O O . TYR B 1 322 ? -8.414 21.109 -2.385 1 97.5 322 TYR B O 1
ATOM 5971 N N . PRO B 1 323 ? -10.148 22.594 -2.082 1 97.56 323 PRO B N 1
ATOM 5972 C CA . PRO B 1 323 ? -11.07 21.766 -2.857 1 97.56 323 PRO B CA 1
ATOM 5973 C C . PRO B 1 323 ? -10.508 21.375 -4.223 1 97.56 323 PRO B C 1
ATOM 5975 O O . PRO B 1 323 ? -9.969 22.219 -4.938 1 97.56 323 PRO B O 1
ATOM 5978 N N . GLY B 1 324 ? -10.602 20.047 -4.531 1 96.69 324 GLY B N 1
ATOM 5979 C CA . GLY B 1 324 ? -10.188 19.547 -5.836 1 96.69 324 GLY B CA 1
ATOM 5980 C C . GLY B 1 324 ? -8.711 19.219 -5.91 1 96.69 324 GLY B C 1
ATOM 5981 O O . GLY B 1 324 ? -8.242 18.672 -6.91 1 96.69 324 GLY B O 1
ATOM 5982 N N . SER B 1 325 ? -7.98 19.438 -4.852 1 97.31 325 SER B N 1
ATOM 5983 C CA . SER B 1 325 ? -6.531 19.312 -4.898 1 97.31 325 SER B CA 1
ATOM 5984 C C . SER B 1 325 ? -6.109 17.844 -4.875 1 97.31 325 SER B C 1
ATOM 5986 O O . SER B 1 325 ? -4.93 17.516 -5.027 1 97.31 325 SER B O 1
ATOM 5988 N N . HIS B 1 326 ? -7.066 16.906 -4.688 1 97.5 326 HIS B N 1
ATOM 5989 C CA . HIS B 1 326 ? -6.754 15.484 -4.773 1 97.5 326 HIS B CA 1
ATOM 5990 C C . HIS B 1 326 ? -6.492 15.062 -6.215 1 97.5 326 HIS B C 1
ATOM 5992 O O . HIS B 1 326 ? -5.965 13.977 -6.461 1 97.5 326 HIS B O 1
ATOM 5998 N N . LYS B 1 327 ? -6.836 15.945 -7.125 1 96.25 327 LYS B N 1
ATOM 5999 C CA . LYS B 1 327 ? -6.664 15.648 -8.547 1 96.25 327 LYS B CA 1
ATOM 6000 C C . LYS B 1 327 ? -5.406 16.328 -9.094 1 96.25 327 LYS B C 1
ATOM 6002 O O . LYS B 1 327 ? -5.09 17.453 -8.727 1 96.25 327 LYS B O 1
ATOM 6007 N N . GLY B 1 328 ? -4.734 15.586 -10.016 1 93.75 328 GLY B N 1
ATOM 6008 C CA . GLY B 1 328 ? -3.604 16.156 -10.727 1 93.75 328 GLY B CA 1
ATOM 6009 C C . GLY B 1 328 ? -2.336 16.203 -9.898 1 93.75 328 GLY B C 1
ATOM 6010 O O . GLY B 1 328 ? -2.326 15.758 -8.742 1 93.75 328 GLY B O 1
ATOM 6011 N N . ASN B 1 329 ? -1.297 16.656 -10.523 1 95.31 329 ASN B N 1
ATOM 6012 C CA . ASN B 1 329 ? 0.005 16.812 -9.883 1 95.31 329 ASN B CA 1
ATOM 6013 C C . ASN B 1 329 ? 0.192 18.234 -9.336 1 95.31 329 ASN B C 1
ATOM 6015 O O . ASN B 1 329 ? 0.852 19.062 -9.969 1 95.31 329 ASN B O 1
ATOM 6019 N N . VAL B 1 330 ? -0.388 18.516 -8.164 1 96.75 330 VAL B N 1
ATOM 6020 C CA . VAL B 1 330 ? -0.332 19.828 -7.52 1 96.75 330 VAL B CA 1
ATOM 6021 C C . VAL B 1 330 ? 0.269 19.688 -6.125 1 96.75 330 VAL B C 1
ATOM 6023 O O . VAL B 1 330 ? 0.089 18.672 -5.457 1 96.75 330 VAL B O 1
ATOM 6026 N N . ALA B 1 331 ? 0.966 20.688 -5.707 1 97.06 331 ALA B N 1
ATOM 6027 C CA . ALA B 1 331 ? 1.556 20.703 -4.367 1 97.06 331 ALA B CA 1
ATOM 6028 C C . ALA B 1 331 ? 1.882 22.125 -3.928 1 97.06 331 ALA B C 1
ATOM 6030 O O . ALA B 1 331 ? 2.205 22.984 -4.758 1 97.06 331 ALA B O 1
ATOM 6031 N N . PRO B 1 332 ? 1.79 22.344 -2.672 1 96.69 332 PRO B N 1
ATOM 6032 C CA . PRO B 1 332 ? 2.148 23.672 -2.15 1 96.69 332 PRO B CA 1
ATOM 6033 C C . PRO B 1 332 ? 3.652 23.844 -1.949 1 96.69 332 PRO B C 1
ATOM 6035 O O . PRO B 1 332 ? 4.348 22.859 -1.64 1 96.69 332 PRO B O 1
ATOM 6038 N N . SER B 1 333 ? 4.098 25.062 -2.059 1 96.5 333 SER B N 1
ATOM 6039 C CA . SER B 1 333 ? 5.469 25.391 -1.667 1 96.5 333 SER B CA 1
ATOM 6040 C C . SER B 1 333 ? 5.531 25.875 -0.224 1 96.5 333 SER B C 1
ATOM 6042 O O . SER B 1 333 ? 6.504 25.609 0.484 1 96.5 333 SER B O 1
ATOM 6044 N N . ASP B 1 334 ? 4.52 26.547 0.183 1 96.19 334 ASP B N 1
ATOM 6045 C CA . ASP B 1 334 ? 4.406 26.969 1.578 1 96.19 334 ASP B CA 1
ATOM 6046 C C . ASP B 1 334 ? 3.443 26.062 2.344 1 96.19 334 ASP B C 1
ATOM 6048 O O . ASP B 1 334 ? 2.227 26.141 2.156 1 96.19 334 ASP B O 1
ATOM 6052 N N . ILE B 1 335 ? 3.965 25.281 3.223 1 95.69 335 ILE B N 1
ATOM 6053 C CA . ILE B 1 335 ? 3.135 24.297 3.902 1 95.69 335 ILE B CA 1
ATOM 6054 C C . ILE B 1 335 ? 2.73 24.812 5.277 1 95.69 335 ILE B C 1
ATOM 6056 O O . ILE B 1 335 ? 2.107 24.094 6.062 1 95.69 335 ILE B O 1
ATOM 6060 N N . TRP B 1 336 ? 3.018 26.078 5.59 1 93.31 336 TRP B N 1
ATOM 6061 C CA . TRP B 1 336 ? 2.719 26.625 6.91 1 93.31 336 TRP B CA 1
ATOM 6062 C C . TRP B 1 336 ? 1.601 27.656 6.832 1 93.31 336 TRP B C 1
ATOM 6064 O O . TRP B 1 336 ? 1.313 28.344 7.812 1 93.31 336 TRP B O 1
ATOM 6074 N N . THR B 1 337 ? 0.959 27.734 5.738 1 92.06 337 THR B N 1
ATOM 6075 C CA . THR B 1 337 ? -0.111 28.703 5.566 1 92.06 337 THR B CA 1
ATOM 6076 C C . THR B 1 337 ? -1.424 28.016 5.215 1 92.06 337 THR B C 1
ATOM 6078 O O . THR B 1 337 ? -1.421 26.906 4.664 1 92.06 337 THR B O 1
ATOM 6081 N N . VAL B 1 338 ? -2.553 28.672 5.547 1 92.75 338 VAL B N 1
ATOM 6082 C CA . VAL B 1 338 ? -3.857 28.172 5.137 1 92.75 338 VAL B CA 1
ATOM 6083 C C . VAL B 1 338 ? -4.461 29.094 4.078 1 92.75 338 VAL B C 1
ATOM 6085 O O . VAL B 1 338 ? -5.625 28.938 3.705 1 92.75 338 VAL B O 1
ATOM 6088 N N . GLU B 1 339 ? -3.611 30.047 3.662 1 92.31 339 GLU B N 1
ATOM 6089 C CA . GLU B 1 339 ? -4.102 30.984 2.648 1 92.31 339 GLU B CA 1
ATOM 6090 C C . GLU B 1 339 ? -4.559 30.234 1.396 1 92.31 339 GLU B C 1
ATOM 6092 O O . GLU B 1 339 ? -3.879 29.312 0.927 1 92.31 339 GLU B O 1
ATOM 6097 N N . GLY B 1 340 ? -5.754 30.641 0.908 1 93.88 340 GLY B N 1
ATOM 6098 C CA . GLY B 1 340 ? -6.297 30.016 -0.29 1 93.88 340 GLY B CA 1
ATOM 6099 C C . GLY B 1 340 ? -7.145 28.797 0.004 1 93.88 340 GLY B C 1
ATOM 6100 O O . GLY B 1 340 ? -7.805 28.25 -0.891 1 93.88 340 GLY B O 1
ATOM 6101 N N . SER B 1 341 ? -7.148 28.328 1.202 1 95.75 341 SER B N 1
ATOM 6102 C CA . SER B 1 341 ? -7.969 27.188 1.605 1 95.75 341 SER B CA 1
ATOM 6103 C C . SER B 1 341 ? -9.336 27.641 2.098 1 95.75 341 SER B C 1
ATOM 6105 O O . SER B 1 341 ? -9.594 28.844 2.236 1 95.75 341 SER B O 1
ATOM 6107 N N . ILE B 1 342 ? -10.219 26.734 2.32 1 96.44 342 ILE B N 1
ATOM 6108 C CA . ILE B 1 342 ? -11.508 27.047 2.928 1 96.44 342 ILE B CA 1
ATOM 6109 C C . ILE B 1 342 ? -11.742 26.141 4.137 1 96.44 342 ILE B C 1
ATOM 6111 O O . ILE B 1 342 ? -11.234 25 4.18 1 96.44 342 ILE B O 1
ATOM 6115 N N . PRO B 1 343 ? -12.453 26.641 5.117 1 96 343 PRO B N 1
ATOM 6116 C CA . PRO B 1 343 ? -12.812 25.781 6.254 1 96 343 PRO B CA 1
ATOM 6117 C C . PRO B 1 343 ? -13.945 24.812 5.938 1 96 343 PRO B C 1
ATOM 6119 O O . PRO B 1 343 ? -14.961 25.219 5.359 1 96 343 PRO B O 1
ATOM 6122 N N . ALA B 1 344 ? -13.836 23.516 6.219 1 97.38 344 ALA B N 1
ATOM 6123 C CA . ALA B 1 344 ? -14.93 22.547 6.164 1 97.38 344 ALA B CA 1
ATOM 6124 C C . ALA B 1 344 ? -15.805 22.641 7.414 1 97.38 344 ALA B C 1
ATOM 6126 O O . ALA B 1 344 ? -15.633 21.859 8.352 1 97.38 344 ALA B O 1
ATOM 6127 N N . GLU B 1 345 ? -16.781 23.453 7.363 1 97.25 345 GLU B N 1
ATOM 6128 C CA . GLU B 1 345 ? -17.594 23.781 8.531 1 97.25 345 GLU B CA 1
ATOM 6129 C C . GLU B 1 345 ? -18.844 22.891 8.602 1 97.25 345 GLU B C 1
ATOM 6131 O O . GLU B 1 345 ? -19.344 22.438 7.57 1 97.25 345 GLU B O 1
ATOM 6136 N N . GLY B 1 346 ? -19.297 22.656 9.812 1 96.75 346 GLY B N 1
ATOM 6137 C CA . GLY B 1 346 ? -20.531 21.938 10.008 1 96.75 346 GLY B CA 1
ATOM 6138 C C . GLY B 1 346 ? -20.953 21.859 11.461 1 96.75 346 GLY B C 1
ATOM 6139 O O . GLY B 1 346 ? -20.141 22.047 12.367 1 96.75 346 GLY B O 1
ATOM 6140 N N . PRO B 1 347 ? -22.234 21.641 11.648 1 97.12 347 PRO B N 1
ATOM 6141 C CA . PRO B 1 347 ? -22.719 21.453 13.016 1 97.12 347 PRO B CA 1
ATOM 6142 C C . PRO B 1 347 ? -22.172 20.203 13.68 1 97.12 347 PRO B C 1
ATOM 6144 O O . PRO B 1 347 ? -21.656 19.312 13 1 97.12 347 PRO B O 1
ATOM 6147 N N . ALA B 1 348 ? -22.266 20.188 15.023 1 96.38 348 ALA B N 1
ATOM 6148 C CA . ALA B 1 348 ? -21.906 18.984 15.758 1 96.38 348 ALA B CA 1
ATOM 6149 C C . ALA B 1 348 ? -22.625 17.766 15.18 1 96.38 348 ALA B C 1
ATOM 6151 O O . ALA B 1 348 ? -23.797 17.828 14.82 1 96.38 348 ALA B O 1
ATOM 6152 N N . GLY B 1 349 ? -21.844 16.672 15.094 1 91.19 349 GLY B N 1
ATOM 6153 C CA . GLY B 1 349 ? -22.406 15.445 14.523 1 91.19 349 GLY B CA 1
ATOM 6154 C C . GLY B 1 349 ? -22.062 15.266 13.055 1 91.19 349 GLY B C 1
ATOM 6155 O O . GLY B 1 349 ? -22.266 14.18 12.5 1 91.19 349 GLY B O 1
ATOM 6156 N N . THR B 1 350 ? -21.5 16.312 12.477 1 92.94 350 THR B N 1
ATOM 6157 C CA . THR B 1 350 ? -21.062 16.234 11.086 1 92.94 350 THR B CA 1
ATOM 6158 C C . THR B 1 350 ? -19.812 15.359 10.953 1 92.94 350 THR B C 1
ATOM 6160 O O . THR B 1 350 ? -18.906 15.438 11.789 1 92.94 350 THR B O 1
ATOM 6163 N N . ALA B 1 351 ? -19.781 14.484 9.938 1 92.44 351 ALA B N 1
ATOM 6164 C CA . ALA B 1 351 ? -18.562 13.781 9.562 1 92.44 351 ALA B CA 1
ATOM 6165 C C . ALA B 1 351 ? -17.984 14.344 8.266 1 92.44 351 ALA B C 1
ATOM 6167 O O . ALA B 1 351 ? -18.672 14.367 7.234 1 92.44 351 ALA B O 1
ATOM 6168 N N . VAL B 1 352 ? -16.812 14.883 8.344 1 95.69 352 VAL B N 1
ATOM 6169 C CA . VAL B 1 352 ? -16.094 15.273 7.137 1 95.69 352 VAL B CA 1
ATOM 6170 C C . VAL B 1 352 ? -15.344 14.07 6.574 1 95.69 352 VAL B C 1
ATOM 6172 O O . VAL B 1 352 ? -14.484 13.492 7.25 1 95.69 352 VAL B O 1
ATOM 6175 N N . VAL B 1 353 ? -15.727 13.656 5.328 1 94.69 353 VAL B N 1
ATOM 6176 C CA . VAL B 1 353 ? -15.047 12.57 4.645 1 94.69 353 VAL B CA 1
ATOM 6177 C C . VAL B 1 353 ? -14.133 13.133 3.557 1 94.69 353 VAL B C 1
ATOM 6179 O O . VAL B 1 353 ? -14.555 13.961 2.752 1 94.69 353 VAL B O 1
ATOM 6182 N N . PHE B 1 354 ? -12.867 12.719 3.547 1 96.94 354 PHE B N 1
ATOM 6183 C CA . PHE B 1 354 ? -12.047 13.328 2.506 1 96.94 354 PHE B CA 1
ATOM 6184 C C . PHE B 1 354 ? -10.961 12.359 2.041 1 96.94 354 PHE B C 1
ATOM 6186 O O . PHE B 1 354 ? -10.5 11.516 2.811 1 96.94 354 PHE B O 1
ATOM 6193 N N . ASP B 1 355 ? -10.602 12.492 0.764 1 98.25 355 ASP B N 1
ATOM 6194 C CA . ASP B 1 355 ? -9.602 11.742 0.004 1 98.25 355 ASP B CA 1
ATOM 6195 C C . ASP B 1 355 ? -8.203 11.953 0.583 1 98.25 355 ASP B C 1
ATOM 6197 O O . ASP B 1 355 ? -7.809 13.086 0.864 1 98.25 355 ASP B O 1
ATOM 6201 N N . ASN B 1 356 ? -7.449 10.836 0.789 1 98.44 356 ASN B N 1
ATOM 6202 C CA . ASN B 1 356 ? -6.113 10.938 1.371 1 98.44 356 ASN B CA 1
ATOM 6203 C C . ASN B 1 356 ? -5.195 11.805 0.515 1 98.44 356 ASN B C 1
ATOM 6205 O O . ASN B 1 356 ? -4.137 12.234 0.972 1 98.44 356 ASN B O 1
ATOM 6209 N N . ARG B 1 357 ? -5.574 12.125 -0.746 1 98.12 357 ARG B N 1
ATOM 6210 C CA . ARG B 1 357 ? -4.758 12.93 -1.65 1 98.12 357 ARG B CA 1
ATOM 6211 C C . ARG B 1 357 ? -5.086 14.414 -1.516 1 98.12 357 ARG B C 1
ATOM 6213 O O . ARG B 1 357 ? -4.359 15.266 -2.029 1 98.12 357 ARG B O 1
ATOM 6220 N N . LEU B 1 358 ? -6.094 14.719 -0.766 1 98.5 358 LEU B N 1
ATOM 6221 C CA . LEU B 1 358 ? -6.523 16.094 -0.595 1 98.5 358 LEU B CA 1
ATOM 6222 C C . LEU B 1 358 ? -5.555 16.859 0.297 1 98.5 358 LEU B C 1
ATOM 6224 O O . LEU B 1 358 ? -5.207 16.406 1.386 1 98.5 358 LEU B O 1
ATOM 6228 N N . TRP B 1 359 ? -5.086 18.016 -0.218 1 97.81 359 TRP B N 1
ATOM 6229 C CA . TRP B 1 359 ? -4.285 18.891 0.635 1 97.81 359 TRP B CA 1
ATOM 6230 C C . TRP B 1 359 ? -5.152 19.547 1.701 1 97.81 359 TRP B C 1
ATOM 6232 O O . TRP B 1 359 ? -6.172 20.172 1.385 1 97.81 359 TRP B O 1
ATOM 6242 N N . HIS B 1 360 ? -4.742 19.375 2.953 1 97.5 360 HIS B N 1
ATOM 6243 C CA . HIS B 1 360 ? -5.539 19.859 4.074 1 97.5 360 HIS B CA 1
ATOM 6244 C C . HIS B 1 360 ? -4.676 20.078 5.312 1 97.5 360 HIS B C 1
ATOM 6246 O O . HIS B 1 360 ? -3.492 19.734 5.316 1 97.5 360 HIS B O 1
ATOM 6252 N N . THR B 1 361 ? -5.254 20.688 6.27 1 95.44 361 THR B N 1
ATOM 6253 C CA . THR B 1 361 ? -4.641 20.859 7.582 1 95.44 361 THR B CA 1
ATOM 6254 C C . THR B 1 361 ? -5.691 21.203 8.633 1 95.44 361 THR B C 1
ATOM 6256 O O . THR B 1 361 ? -6.828 21.531 8.289 1 95.44 361 THR B O 1
ATOM 6259 N N . THR B 1 362 ? -5.324 20.984 9.914 1 93.62 362 THR B N 1
ATOM 6260 C CA . THR B 1 362 ? -6.156 21.5 10.992 1 93.62 362 THR B CA 1
ATOM 6261 C C . THR B 1 362 ? -6.168 23.031 10.984 1 93.62 362 THR B C 1
ATOM 6263 O O . THR B 1 362 ? -5.113 23.656 10.867 1 93.62 362 THR B O 1
ATOM 6266 N N . GLY B 1 363 ? -7.277 23.641 11.078 1 93.31 363 GLY B N 1
ATOM 6267 C CA . GLY B 1 363 ? -7.391 25.094 11.086 1 93.31 363 GLY B CA 1
ATOM 6268 C C . GLY B 1 363 ? -6.988 25.719 12.414 1 93.31 363 GLY B C 1
ATOM 6269 O O . GLY B 1 363 ? -6.992 25.047 13.445 1 93.31 363 GLY B O 1
ATOM 6270 N N . PRO B 1 364 ? -6.645 26.953 12.312 1 92.25 364 PRO B N 1
ATOM 6271 C CA . PRO B 1 364 ? -6.348 27.641 13.562 1 92.25 364 PRO B CA 1
ATOM 6272 C C . PRO B 1 364 ? -7.59 27.844 14.43 1 92.25 364 PRO B C 1
ATOM 6274 O O . PRO B 1 364 ? -8.672 28.125 13.906 1 92.25 364 PRO B O 1
ATOM 6277 N N . ASN B 1 365 ? -7.41 27.594 15.695 1 94.25 365 ASN B N 1
ATOM 6278 C CA . ASN B 1 365 ? -8.461 27.875 16.656 1 94.25 365 ASN B CA 1
ATOM 6279 C C . ASN B 1 365 ? -8.273 29.25 17.297 1 94.25 365 ASN B C 1
ATOM 6281 O O . ASN B 1 365 ? -7.359 29.469 18.094 1 94.25 365 ASN B O 1
ATOM 6285 N N . ARG B 1 366 ? -9.195 30.125 16.984 1 92.94 366 ARG B N 1
ATOM 6286 C CA . ARG B 1 366 ? -9.141 31.516 17.453 1 92.94 366 ARG B CA 1
ATOM 6287 C C . ARG B 1 366 ? -10.32 31.828 18.375 1 92.94 366 ARG B C 1
ATOM 6289 O O . ARG B 1 366 ? -10.625 33 18.625 1 92.94 366 ARG B O 1
ATOM 6296 N N . ALA B 1 367 ? -10.906 30.75 18.766 1 92.81 367 ALA B N 1
ATOM 6297 C CA . ALA B 1 367 ? -12.094 30.953 19.609 1 92.81 367 ALA B CA 1
ATOM 6298 C C . ALA B 1 367 ? -11.711 31.516 20.969 1 92.81 367 ALA B C 1
ATOM 6300 O O . ALA B 1 367 ? -10.695 31.125 21.547 1 92.81 367 ALA B O 1
ATOM 6301 N N . SER B 1 368 ? -12.523 32.5 21.484 1 90.62 368 SER B N 1
ATOM 6302 C CA . SER B 1 368 ? -12.266 33.094 22.797 1 90.62 368 SER B CA 1
ATOM 6303 C C . SER B 1 368 ? -13.445 32.875 23.734 1 90.62 368 SER B C 1
ATOM 6305 O O . SER B 1 368 ? -13.32 33.094 24.953 1 90.62 368 SER B O 1
ATOM 6307 N N . GLU B 1 369 ? -14.508 32.469 23.312 1 84.06 369 GLU B N 1
ATOM 6308 C CA . GLU B 1 369 ? -15.703 32.281 24.125 1 84.06 369 GLU B CA 1
ATOM 6309 C C . GLU B 1 369 ? -16.469 31.031 23.656 1 84.06 369 GLU B C 1
ATOM 6311 O O . GLU B 1 369 ? -16.203 30.5 22.594 1 84.06 369 GLU B O 1
ATOM 6316 N N . GLY B 1 370 ? -17.25 30.594 24.562 1 78.44 370 GLY B N 1
ATOM 6317 C CA . GLY B 1 370 ? -18.047 29.422 24.234 1 78.44 370 GLY B CA 1
ATOM 6318 C C . GLY B 1 370 ? -17.266 28.125 24.281 1 78.44 370 GLY B C 1
ATOM 6319 O O . GLY B 1 370 ? -16.484 27.906 25.203 1 78.44 370 GLY B O 1
ATOM 6320 N N . GLU B 1 371 ? -17.656 27.219 23.422 1 78.69 371 GLU B N 1
ATOM 6321 C CA . GLU B 1 371 ? -16.922 25.953 23.297 1 78.69 371 GLU B CA 1
ATOM 6322 C C . GLU B 1 371 ? -15.586 26.156 22.594 1 78.69 371 GLU B C 1
ATOM 6324 O O . GLU B 1 371 ? -15.508 26.125 21.359 1 78.69 371 GLU B O 1
ATOM 6329 N N . VAL B 1 372 ? -14.594 26.297 23.406 1 86.06 372 VAL B N 1
ATOM 6330 C CA . VAL B 1 372 ? -13.312 26.719 22.859 1 86.06 372 VAL B CA 1
ATOM 6331 C C . VAL B 1 372 ? -12.492 25.484 22.469 1 86.06 372 VAL B C 1
ATOM 6333 O O . VAL B 1 372 ? -11.625 25.562 21.594 1 86.06 372 VAL B O 1
ATOM 6336 N N . GLU B 1 373 ? -12.812 24.375 23.156 1 93.5 373 GLU B N 1
ATOM 6337 C CA . GLU B 1 373 ? -12.141 23.141 22.734 1 93.5 373 GLU B CA 1
ATOM 6338 C C . GLU B 1 373 ? -12.898 22.469 21.594 1 93.5 373 GLU B C 1
ATOM 6340 O O . GLU B 1 373 ? -14.117 22.344 21.641 1 93.5 373 GLU B O 1
ATOM 6345 N N . ARG B 1 374 ? -12.188 22.156 20.656 1 95 374 ARG B N 1
ATOM 6346 C CA . ARG B 1 374 ? -12.789 21.516 19.484 1 95 374 ARG B CA 1
ATOM 6347 C C . ARG B 1 374 ? -12.273 20.078 19.344 1 95 374 ARG B C 1
ATOM 6349 O O . ARG B 1 374 ? -11.328 19.828 18.594 1 95 374 ARG B O 1
ATOM 6356 N N . PRO B 1 375 ? -12.914 19.125 20 1 95.31 375 PRO B N 1
ATOM 6357 C CA . PRO B 1 375 ? -12.555 17.719 19.812 1 95.31 375 PRO B CA 1
ATOM 6358 C C . PRO B 1 375 ? -13.102 17.125 18.516 1 95.31 375 PRO B C 1
ATOM 6360 O O . PRO B 1 375 ? -14.258 17.375 18.156 1 95.31 375 PRO B O 1
ATOM 6363 N N . VAL B 1 376 ? -12.258 16.438 17.828 1 95.12 376 VAL B N 1
ATOM 6364 C CA . VAL B 1 376 ? -12.625 15.727 16.609 1 95.12 376 VAL B CA 1
ATOM 6365 C C . VAL B 1 376 ? -12.125 14.281 16.672 1 95.12 376 VAL B C 1
ATOM 6367 O O . VAL B 1 376 ? -10.984 14.031 17.062 1 95.12 376 VAL B O 1
ATOM 6370 N N . ILE B 1 377 ? -13.008 13.32 16.406 1 92.56 377 ILE B N 1
ATOM 6371 C CA . ILE B 1 377 ? -12.562 11.945 16.219 1 92.56 377 ILE B CA 1
ATOM 6372 C C . ILE B 1 377 ? -12.031 11.773 14.789 1 92.56 377 ILE B C 1
ATOM 6374 O O . ILE B 1 377 ? -12.656 12.219 13.828 1 92.56 377 ILE B O 1
ATOM 6378 N N . LEU B 1 378 ? -10.906 11.227 14.695 1 93.56 378 LEU B N 1
ATOM 6379 C CA . LEU B 1 378 ? -10.281 10.953 13.406 1 93.56 378 LEU B CA 1
ATOM 6380 C C . LEU B 1 378 ? -10.258 9.453 13.125 1 93.56 378 LEU B C 1
ATOM 6382 O O . LEU B 1 378 ? -9.562 8.695 13.812 1 93.56 378 LEU B O 1
ATOM 6386 N N . LEU B 1 379 ? -11.047 9.055 12.195 1 91.88 379 LEU B N 1
ATOM 6387 C CA . LEU B 1 379 ? -11.094 7.676 11.734 1 91.88 379 LEU B CA 1
ATOM 6388 C C . LEU B 1 379 ? -10.508 7.555 10.328 1 91.88 379 LEU B C 1
ATOM 6390 O O . LEU B 1 379 ? -11.102 8.031 9.359 1 91.88 379 LEU B O 1
ATOM 6394 N N . HIS B 1 380 ? -9.367 6.965 10.25 1 94.12 380 HIS B N 1
ATOM 6395 C CA . HIS B 1 380 ? -8.625 6.875 8.992 1 94.12 380 HIS B CA 1
ATOM 6396 C C . HIS B 1 380 ? -8.625 5.449 8.453 1 94.12 380 HIS B C 1
ATOM 6398 O O . HIS B 1 380 ? -8.047 4.547 9.062 1 94.12 380 HIS B O 1
ATOM 6404 N N . PHE B 1 381 ? -9.297 5.258 7.293 1 93.06 381 PHE B N 1
ATOM 6405 C CA . PHE B 1 381 ? -9.312 3.971 6.609 1 93.06 381 PHE B CA 1
ATOM 6406 C C . PHE B 1 381 ? -8.281 3.947 5.484 1 93.06 381 PHE B C 1
ATOM 6408 O O . PHE B 1 381 ? -8.008 4.977 4.863 1 93.06 381 PHE B O 1
ATOM 6415 N N . VAL B 1 382 ? -7.789 2.777 5.207 1 95.62 382 VAL B N 1
ATOM 6416 C CA . VAL B 1 382 ? -6.898 2.584 4.066 1 95.62 382 VAL B CA 1
ATOM 6417 C C . VAL B 1 382 ? -7.309 1.332 3.297 1 95.62 382 VAL B C 1
ATOM 6419 O O . VAL B 1 382 ? -8.094 0.518 3.795 1 95.62 382 VAL B O 1
ATOM 6422 N N . ARG B 1 383 ? -6.875 1.242 2.064 1 95.5 383 ARG B N 1
ATOM 6423 C CA . ARG B 1 383 ? -7.105 0.059 1.242 1 95.5 383 ARG B CA 1
ATOM 6424 C C . ARG B 1 383 ? -6.531 -1.188 1.904 1 95.5 383 ARG B C 1
ATOM 6426 O O . ARG B 1 383 ? -5.641 -1.094 2.752 1 95.5 383 ARG B O 1
ATOM 6433 N N . SER B 1 384 ? -7.035 -2.316 1.443 1 93.69 384 SER B N 1
ATOM 6434 C CA . SER B 1 384 ? -6.715 -3.6 2.059 1 93.69 384 SER B CA 1
ATOM 6435 C C . SER B 1 384 ? -5.211 -3.848 2.07 1 93.69 384 SER B C 1
ATOM 6437 O O . SER B 1 384 ? -4.68 -4.426 3.02 1 93.69 384 SER B O 1
ATOM 6439 N N . PHE B 1 385 ? -4.492 -3.326 1.085 1 96.25 385 PHE B N 1
ATOM 6440 C CA . PHE B 1 385 ? -3.09 -3.695 0.931 1 96.25 385 PHE B CA 1
ATOM 6441 C C . PHE B 1 385 ? -2.182 -2.645 1.56 1 96.25 385 PHE B C 1
ATOM 6443 O O . PHE B 1 385 ? -0.958 -2.799 1.566 1 96.25 385 PHE B O 1
ATOM 6450 N N . VAL B 1 386 ? -2.711 -1.606 2.115 1 96.81 386 VAL B N 1
ATOM 6451 C CA . VAL B 1 386 ? -1.913 -0.517 2.668 1 96.81 386 VAL B CA 1
ATOM 6452 C C . VAL B 1 386 ? -1.622 -0.786 4.145 1 96.81 386 VAL B C 1
ATOM 6454 O O . VAL B 1 386 ? -2.527 -1.127 4.906 1 96.81 386 VAL B O 1
ATOM 6457 N N . ARG B 1 387 ? -0.386 -0.651 4.453 1 95.38 387 ARG B N 1
ATOM 6458 C CA . ARG B 1 387 ? 0.044 -0.833 5.836 1 95.38 387 ARG B CA 1
ATOM 6459 C C . ARG B 1 387 ? -0.584 0.217 6.746 1 95.38 387 ARG B C 1
ATOM 6461 O O . ARG B 1 387 ? -0.649 1.396 6.391 1 95.38 387 ARG B O 1
ATOM 6468 N N . ALA B 1 388 ? -1.051 -0.175 7.906 1 94.06 388 ALA B N 1
ATOM 6469 C CA . ALA B 1 388 ? -1.714 0.732 8.836 1 94.06 388 ALA B CA 1
ATOM 6470 C C . ALA B 1 388 ? -0.705 1.652 9.516 1 94.06 388 ALA B C 1
ATOM 6472 O O . ALA B 1 388 ? 0.451 1.272 9.727 1 94.06 388 ALA B O 1
ATOM 6473 N N . GLY B 1 389 ? -1.179 2.83 9.852 1 94.06 389 GLY B N 1
ATOM 6474 C CA . GLY B 1 389 ? -0.348 3.76 10.602 1 94.06 389 GLY B CA 1
ATOM 6475 C C . GLY B 1 389 ? -0.048 3.289 12.016 1 94.06 389 GLY B C 1
ATOM 6476 O O . GLY B 1 389 ? 1.012 3.596 12.562 1 94.06 389 GLY B O 1
ATOM 6477 N N . GLU B 1 390 ? -1.011 2.586 12.586 1 92.12 390 GLU B N 1
ATOM 6478 C CA . GLU B 1 390 ? -0.897 2.008 13.914 1 92.12 390 GLU B CA 1
ATOM 6479 C C . GLU B 1 390 ? -0.812 0.485 13.852 1 92.12 390 GLU B C 1
ATOM 6481 O O . GLU B 1 390 ? -1.536 -0.15 13.086 1 92.12 390 GLU B O 1
ATOM 6486 N N . ASN B 1 391 ? 0.186 -0.055 14.586 1 90.19 391 ASN B N 1
ATOM 6487 C CA . ASN B 1 391 ? 0.194 -1.504 14.75 1 90.19 391 ASN B CA 1
ATOM 6488 C C . ASN B 1 391 ? -0.825 -1.951 15.797 1 90.19 391 ASN B C 1
ATOM 6490 O O . ASN B 1 391 ? -0.469 -2.211 16.953 1 90.19 391 ASN B O 1
ATOM 6494 N N . HIS B 1 392 ? -1.958 -2.146 15.367 1 88.25 392 HIS B N 1
ATOM 6495 C CA . HIS B 1 392 ? -3.039 -2.484 16.281 1 88.25 392 HIS B CA 1
ATOM 6496 C C . HIS B 1 392 ? -2.777 -3.818 16.969 1 88.25 392 HIS B C 1
ATOM 6498 O O . HIS B 1 392 ? -3.201 -4.023 18.109 1 88.25 392 HIS B O 1
ATOM 6504 N N . TYR B 1 393 ? -2.057 -4.691 16.375 1 86.12 393 TYR B N 1
ATOM 6505 C CA . TYR B 1 393 ? -1.695 -5.98 16.953 1 86.12 393 TYR B CA 1
ATOM 6506 C C . TYR B 1 393 ? -0.911 -5.797 18.25 1 86.12 393 TYR B C 1
ATOM 6508 O O . TYR B 1 393 ? -0.947 -6.656 19.125 1 86.12 393 TYR B O 1
ATOM 6516 N N . LEU B 1 394 ? -0.245 -4.703 18.266 1 84.5 394 LEU B N 1
ATOM 6517 C CA . LEU B 1 394 ? 0.662 -4.441 19.375 1 84.5 394 LEU B CA 1
ATOM 6518 C C . LEU B 1 394 ? 0.045 -3.453 20.359 1 84.5 394 LEU B C 1
ATOM 6520 O O . LEU B 1 394 ? 0.361 -3.479 21.547 1 84.5 394 LEU B O 1
ATOM 6524 N N . SER B 1 395 ? -0.85 -2.645 19.891 1 85 395 SER B N 1
ATOM 6525 C CA . SER B 1 395 ? -1.275 -1.524 20.719 1 85 395 SER B CA 1
ATOM 6526 C C . SER B 1 395 ? -2.633 -1.796 21.359 1 85 395 SER B C 1
ATOM 6528 O O . SER B 1 395 ? -2.977 -1.19 22.375 1 85 395 SER B O 1
ATOM 6530 N N . LEU B 1 396 ? -3.441 -2.602 20.75 1 82.12 396 LEU B N 1
ATOM 6531 C CA . LEU B 1 396 ? -4.762 -2.883 21.297 1 82.12 396 LEU B CA 1
ATOM 6532 C C . LEU B 1 396 ? -4.648 -3.66 22.609 1 82.12 396 LEU B C 1
ATOM 6534 O O . LEU B 1 396 ? -3.932 -4.66 22.688 1 82.12 396 LEU B O 1
ATOM 6538 N N . ARG B 1 397 ? -5.305 -3.152 23.531 1 82 397 ARG B N 1
ATOM 6539 C CA . ARG B 1 397 ? -5.32 -3.869 24.797 1 82 397 ARG B CA 1
ATOM 6540 C C . ARG B 1 397 ? -5.938 -5.254 24.641 1 82 397 ARG B C 1
ATOM 6542 O O . ARG B 1 397 ? -6.914 -5.422 23.906 1 82 397 ARG B O 1
ATOM 6549 N N . LYS B 1 398 ? -5.41 -6.164 25.438 1 77.88 398 LYS B N 1
ATOM 6550 C CA . LYS B 1 398 ? -5.859 -7.551 25.328 1 77.88 398 LYS B CA 1
ATOM 6551 C C . LYS B 1 398 ? -7.332 -7.68 25.688 1 77.88 398 LYS B C 1
ATOM 6553 O O . LYS B 1 398 ? -8.07 -8.438 25.062 1 77.88 398 LYS B O 1
ATOM 6558 N N . ASP B 1 399 ? -7.727 -6.973 26.734 1 77.88 399 ASP B N 1
ATOM 6559 C CA . ASP B 1 399 ? -9.109 -7.078 27.188 1 77.88 399 ASP B CA 1
ATOM 6560 C C . ASP B 1 399 ? -10.07 -6.449 26.188 1 77.88 399 ASP B C 1
ATOM 6562 O O . ASP B 1 399 ? -11.227 -6.867 26.078 1 77.88 399 ASP B O 1
ATOM 6566 N N . VAL B 1 400 ? -9.617 -5.488 25.453 1 78.5 400 VAL B N 1
ATOM 6567 C CA . VAL B 1 400 ? -10.43 -4.855 24.422 1 78.5 400 VAL B CA 1
ATOM 6568 C C . VAL B 1 400 ? -10.523 -5.773 23.203 1 78.5 400 VAL B C 1
ATOM 6570 O O . VAL B 1 400 ? -11.609 -6.012 22.688 1 78.5 400 VAL B O 1
ATOM 6573 N N . GLU B 1 401 ? -9.367 -6.312 22.781 1 79.5 401 GLU B N 1
ATOM 6574 C CA . GLU B 1 401 ? -9.344 -7.227 21.641 1 79.5 401 GLU B CA 1
ATOM 6575 C C . GLU B 1 401 ? -10.289 -8.406 21.859 1 79.5 401 GLU B C 1
ATOM 6577 O O . GLU B 1 401 ? -10.992 -8.82 20.938 1 79.5 401 GLU B O 1
ATOM 6582 N N . ALA B 1 402 ? -10.281 -8.922 23.062 1 76.56 402 ALA B N 1
ATOM 6583 C CA . ALA B 1 402 ? -11.07 -10.109 23.391 1 76.56 402 ALA B CA 1
ATOM 6584 C C . ALA B 1 402 ? -12.562 -9.812 23.281 1 76.56 402 ALA B C 1
ATOM 6586 O O . ALA B 1 402 ? -13.359 -10.711 22.984 1 76.56 402 ALA B O 1
ATOM 6587 N N . LYS B 1 403 ? -12.938 -8.602 23.422 1 72.44 403 LYS B N 1
ATOM 6588 C CA . LYS B 1 403 ? -14.352 -8.242 23.469 1 72.44 403 LYS B CA 1
ATOM 6589 C C . LYS B 1 403 ? -14.844 -7.781 22.094 1 72.44 403 LYS B C 1
ATOM 6591 O O . LYS B 1 403 ? -16.047 -7.695 21.859 1 72.44 403 LYS B O 1
ATOM 6596 N N . LEU B 1 404 ? -13.875 -7.512 21.219 1 76.12 404 LEU B N 1
ATOM 6597 C CA . LEU B 1 404 ? -14.266 -7.016 19.906 1 76.12 404 LEU B CA 1
ATOM 6598 C C . LEU B 1 404 ? -14.93 -8.117 19.078 1 76.12 404 LEU B C 1
ATOM 6600 O O . LEU B 1 404 ? -14.43 -9.242 19.031 1 76.12 404 LEU B O 1
ATOM 6604 N N . PRO B 1 405 ? -16.062 -7.762 18.516 1 73.88 405 PRO B N 1
ATOM 6605 C CA . PRO B 1 405 ? -16.625 -8.711 17.547 1 73.88 405 PRO B CA 1
ATOM 6606 C C . PRO B 1 405 ? -15.719 -8.953 16.344 1 73.88 405 PRO B C 1
ATOM 6608 O O . PRO B 1 405 ? -14.875 -8.109 16.031 1 73.88 405 PRO B O 1
ATOM 6611 N N . ASP B 1 406 ? -15.891 -10.055 15.617 1 74.62 406 ASP B N 1
ATOM 6612 C CA . ASP B 1 406 ? -15.039 -10.477 14.516 1 74.62 406 ASP B CA 1
ATOM 6613 C C . ASP B 1 406 ? -14.984 -9.414 13.422 1 74.62 406 ASP B C 1
ATOM 6615 O O . ASP B 1 406 ? -13.922 -9.156 12.844 1 74.62 406 ASP B O 1
ATOM 6619 N N . ARG B 1 407 ? -16.016 -8.82 13.18 1 73.19 407 ARG B N 1
ATOM 6620 C CA . ARG B 1 407 ? -16.062 -7.801 12.141 1 73.19 407 ARG B CA 1
ATOM 6621 C C . ARG B 1 407 ? -15.164 -6.613 12.5 1 73.19 407 ARG B C 1
ATOM 6623 O O . ARG B 1 407 ? -14.5 -6.051 11.625 1 73.19 407 ARG B O 1
ATOM 6630 N N . GLN B 1 408 ? -15.203 -6.246 13.773 1 76.88 408 GLN B N 1
ATOM 6631 C CA . GLN B 1 408 ? -14.367 -5.133 14.211 1 76.88 408 GLN B CA 1
ATOM 6632 C C . GLN B 1 408 ? -12.891 -5.527 14.242 1 76.88 408 GLN B C 1
ATOM 6634 O O . GLN B 1 408 ? -12.023 -4.723 13.898 1 76.88 408 GLN B O 1
ATOM 6639 N N . LYS B 1 409 ? -12.742 -6.738 14.617 1 81.69 409 LYS B N 1
ATOM 6640 C CA . LYS B 1 409 ? -11.367 -7.238 14.586 1 81.69 409 LYS B CA 1
ATOM 6641 C C . LYS B 1 409 ? -10.789 -7.168 13.172 1 81.69 409 LYS B C 1
ATOM 6643 O O . LYS B 1 409 ? -9.609 -6.852 12.992 1 81.69 409 LYS B O 1
ATOM 6648 N N . ALA B 1 410 ? -11.68 -7.422 12.203 1 83.75 410 ALA B N 1
ATOM 6649 C CA . ALA B 1 410 ? -11.25 -7.367 10.805 1 83.75 410 ALA B CA 1
ATOM 6650 C C . ALA B 1 410 ? -10.812 -5.957 10.422 1 83.75 410 ALA B C 1
ATOM 6652 O O . ALA B 1 410 ? -9.828 -5.781 9.695 1 83.75 410 ALA B O 1
ATOM 6653 N N . PHE B 1 411 ? -11.422 -4.949 10.953 1 84.62 411 PHE B N 1
ATOM 6654 C CA . PHE B 1 411 ? -11.086 -3.564 10.656 1 84.62 411 PHE B CA 1
ATOM 6655 C C . PHE B 1 411 ? -9.734 -3.195 11.25 1 84.62 411 PHE B C 1
ATOM 6657 O O . PHE B 1 411 ? -9.078 -2.266 10.781 1 84.62 411 PHE B O 1
ATOM 6664 N N . PHE B 1 412 ? -9.445 -3.914 12.234 1 87.44 412 PHE B N 1
ATOM 6665 C CA . PHE B 1 412 ? -8.172 -3.607 12.867 1 87.44 412 PHE B CA 1
ATOM 6666 C C . PHE B 1 412 ? -7.078 -4.547 12.375 1 87.44 412 PHE B C 1
ATOM 6668 O O . PHE B 1 412 ? -5.988 -4.598 12.945 1 87.44 412 PHE B O 1
ATOM 6675 N N . GLY B 1 413 ? -7.363 -5.309 11.367 1 86.5 413 GLY B N 1
ATOM 6676 C CA . GLY B 1 413 ? -6.34 -6.07 10.672 1 86.5 413 GLY B CA 1
ATOM 6677 C C . GLY B 1 413 ? -6.254 -7.516 11.133 1 86.5 413 GLY B C 1
ATOM 6678 O O . GLY B 1 413 ? -5.438 -8.289 10.625 1 86.5 413 GLY B O 1
ATOM 6679 N N . PHE B 1 414 ? -7.172 -7.918 12.023 1 88 414 PHE B N 1
ATOM 6680 C CA . PHE B 1 414 ? -7.102 -9.266 12.578 1 88 414 PHE B CA 1
ATOM 6681 C C . PHE B 1 414 ? -7.863 -10.25 11.695 1 88 414 PHE B C 1
ATOM 6683 O O . PHE B 1 414 ? -8.578 -11.117 12.203 1 88 414 PHE B O 1
ATOM 6690 N N . ARG B 1 415 ? -7.797 -10.07 10.461 1 87.38 415 ARG B N 1
ATOM 6691 C CA . ARG B 1 415 ? -8.414 -10.977 9.5 1 87.38 415 ARG B CA 1
ATOM 6692 C C . ARG B 1 415 ? -7.469 -11.297 8.352 1 87.38 415 ARG B C 1
ATOM 6694 O O . ARG B 1 415 ? -6.855 -10.398 7.777 1 87.38 415 ARG B O 1
ATOM 6701 N N . LYS B 1 416 ? -7.328 -12.562 8.125 1 88.88 416 LYS B N 1
ATOM 6702 C CA . LYS B 1 416 ? -6.633 -13 6.918 1 88.88 416 LYS B CA 1
ATOM 6703 C C . LYS B 1 416 ? -7.492 -12.773 5.68 1 88.88 416 LYS B C 1
ATOM 6705 O O . LYS B 1 416 ? -8.648 -13.195 5.633 1 88.88 416 LYS B O 1
ATOM 6710 N N . ILE B 1 417 ? -6.969 -12.094 4.754 1 86.94 417 ILE B N 1
ATOM 6711 C CA . ILE B 1 417 ? -7.609 -11.852 3.467 1 86.94 417 ILE B CA 1
ATOM 6712 C C . ILE B 1 417 ? -6.727 -12.391 2.342 1 86.94 417 ILE B C 1
ATOM 6714 O O . ILE B 1 417 ? -5.613 -12.852 2.588 1 86.94 417 ILE B O 1
ATOM 6718 N N . PRO B 1 418 ? -7.211 -12.43 1.155 1 80.94 418 PRO B N 1
ATOM 6719 C CA . PRO B 1 418 ? -6.359 -12.961 0.087 1 80.94 418 PRO B CA 1
ATOM 6720 C C . PRO B 1 418 ? -5.02 -12.234 -0.013 1 80.94 418 PRO B C 1
ATOM 6722 O O . PRO B 1 418 ? -4.984 -11.016 -0.199 1 80.94 418 PRO B O 1
ATOM 6725 N N . GLY B 1 419 ? -3.969 -12.961 0.216 1 83.81 419 GLY B N 1
ATOM 6726 C CA . GLY B 1 419 ? -2.617 -12.461 0.005 1 83.81 419 GLY B CA 1
ATOM 6727 C C . GLY B 1 419 ? -2.066 -11.703 1.197 1 83.81 419 GLY B C 1
ATOM 6728 O O . GLY B 1 419 ? -0.901 -11.305 1.199 1 83.81 419 GLY B O 1
ATOM 6729 N N . MET B 1 420 ? -2.914 -11.5 2.201 1 89.12 420 MET B N 1
ATOM 6730 C CA . MET B 1 420 ? -2.412 -10.648 3.281 1 89.12 420 MET B CA 1
ATOM 6731 C C . MET B 1 420 ? -2.961 -11.102 4.629 1 89.12 420 MET B C 1
ATOM 6733 O O . MET B 1 420 ? -4.078 -11.625 4.707 1 89.12 420 MET B O 1
ATOM 6737 N N . GLY B 1 421 ? -2.139 -10.891 5.625 1 87.44 421 GLY B N 1
ATOM 6738 C CA . GLY B 1 421 ? -2.582 -11 7.008 1 87.44 421 GLY B CA 1
ATOM 6739 C C . GLY B 1 421 ? -2.592 -12.43 7.52 1 87.44 421 GLY B C 1
ATOM 6740 O O . GLY B 1 421 ? -3.348 -12.766 8.43 1 87.44 421 GLY B O 1
ATOM 6741 N N . SER B 1 422 ? -1.818 -13.25 6.953 1 87.19 422 SER B N 1
ATOM 6742 C CA . SER B 1 422 ? -1.776 -14.633 7.414 1 87.19 422 SER B CA 1
ATOM 6743 C C . SER B 1 422 ? -1.011 -14.758 8.727 1 87.19 422 SER B C 1
ATOM 6745 O O . SER B 1 422 ? -0.302 -13.828 9.125 1 87.19 422 SER B O 1
ATOM 6747 N N . VAL B 1 423 ? -1.291 -15.836 9.391 1 85.12 423 VAL B N 1
ATOM 6748 C CA . VAL B 1 423 ? -0.495 -16.266 10.531 1 85.12 423 VAL B CA 1
ATOM 6749 C C . VAL B 1 423 ? -0.018 -17.703 10.312 1 85.12 423 VAL B C 1
ATOM 6751 O O . VAL B 1 423 ? -0.831 -18.609 10.133 1 85.12 423 VAL B O 1
ATOM 6754 N N . GLU B 1 424 ? 1.211 -17.906 10.273 1 81.44 424 GLU B N 1
ATOM 6755 C CA . GLU B 1 424 ? 1.854 -19.203 10.047 1 81.44 424 GLU B CA 1
ATOM 6756 C C . GLU B 1 424 ? 1.443 -19.781 8.695 1 81.44 424 GLU B C 1
ATOM 6758 O O . GLU B 1 424 ? 1.175 -20.984 8.594 1 81.44 424 GLU B O 1
ATOM 6763 N N . GLY B 1 425 ? 1.261 -18.922 7.773 1 76.19 425 GLY B N 1
ATOM 6764 C CA . GLY B 1 425 ? 1.051 -19.328 6.398 1 76.19 425 GLY B CA 1
ATOM 6765 C C . GLY B 1 425 ? -0.383 -19.734 6.109 1 76.19 425 GLY B C 1
ATOM 6766 O O . GLY B 1 425 ? -0.678 -20.281 5.039 1 76.19 425 GLY B O 1
ATOM 6767 N N . ASN B 1 426 ? -1.25 -19.562 7.035 1 74.31 426 ASN B N 1
ATOM 6768 C CA . ASN B 1 426 ? -2.646 -19.906 6.797 1 74.31 426 ASN B CA 1
ATOM 6769 C C . ASN B 1 426 ? -3.213 -19.156 5.594 1 74.31 426 ASN B C 1
ATOM 6771 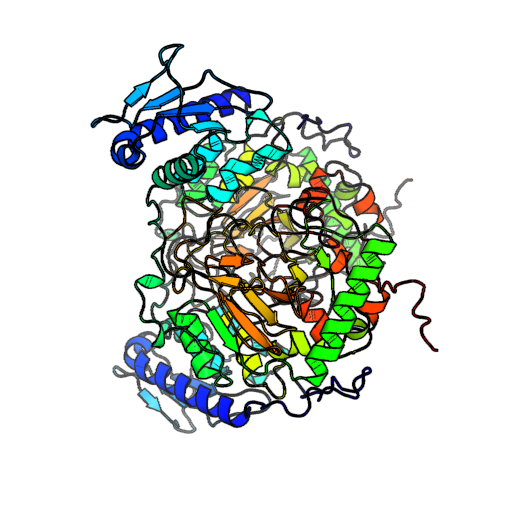O O . ASN B 1 426 ? -3.111 -17.922 5.516 1 74.31 426 ASN B O 1
ATOM 6775 N N . THR B 1 427 ? -3.744 -19.906 4.645 1 68.81 427 THR B N 1
ATOM 6776 C CA . THR B 1 427 ? -4.203 -19.297 3.402 1 68.81 427 THR B CA 1
ATOM 6777 C C . THR B 1 427 ? -5.715 -19.094 3.42 1 68.81 427 THR B C 1
ATOM 6779 O O . THR B 1 427 ? -6.277 -18.484 2.512 1 68.81 427 THR B O 1
ATOM 6782 N N . THR B 1 428 ? -6.375 -19.625 4.438 1 72.62 428 THR B N 1
ATOM 6783 C CA . THR B 1 428 ? -7.828 -19.516 4.508 1 72.62 428 THR B CA 1
ATOM 6784 C C . THR B 1 428 ? -8.242 -18.188 5.133 1 72.62 428 THR B C 1
ATOM 6786 O O . THR B 1 428 ? -7.758 -17.828 6.207 1 72.62 428 THR B O 1
ATOM 6789 N N . PRO B 1 429 ? -9.086 -17.547 4.402 1 73.5 429 PRO B N 1
ATOM 6790 C CA . PRO B 1 429 ? -9.578 -16.297 4.992 1 73.5 429 PRO B CA 1
ATOM 6791 C C . PRO B 1 429 ? -10.289 -16.531 6.328 1 73.5 429 PRO B C 1
ATOM 6793 O O . PRO B 1 429 ? -11.031 -17.5 6.48 1 73.5 429 PRO B O 1
ATOM 6796 N N . GLY B 1 430 ? -9.93 -15.797 7.367 1 77.75 430 GLY B N 1
ATOM 6797 C CA . GLY B 1 430 ? -10.516 -15.898 8.695 1 77.75 430 GLY B CA 1
ATOM 6798 C C . GLY B 1 430 ? -9.828 -15.023 9.727 1 77.75 430 GLY B C 1
ATOM 6799 O O . GLY B 1 430 ? -8.844 -14.352 9.414 1 77.75 430 GLY B O 1
ATOM 6800 N N . ASN B 1 431 ? -10.398 -14.969 10.852 1 81.31 431 ASN B N 1
ATOM 6801 C CA . ASN B 1 431 ? -9.812 -14.203 11.945 1 81.31 431 ASN B CA 1
ATOM 6802 C C . ASN B 1 431 ? -8.508 -14.828 12.43 1 81.31 431 ASN B C 1
ATOM 6804 O O . ASN B 1 431 ? -8.359 -16.047 12.414 1 81.31 431 ASN B O 1
ATOM 6808 N N . VAL B 1 432 ? -7.609 -14.008 12.812 1 82.81 432 VAL B N 1
ATOM 6809 C CA . VAL B 1 432 ? -6.309 -14.492 13.25 1 82.81 432 VAL B CA 1
ATOM 6810 C C . VAL B 1 432 ? -6.008 -13.977 14.656 1 82.81 432 VAL B C 1
ATOM 6812 O O . VAL B 1 432 ? -6.555 -12.953 15.07 1 82.81 432 VAL B O 1
ATOM 6815 N N . THR B 1 433 ? -5.262 -14.711 15.375 1 79.56 433 THR B N 1
ATOM 6816 C CA . THR B 1 433 ? -4.809 -14.352 16.719 1 79.56 433 THR B CA 1
ATOM 6817 C C . THR B 1 433 ? -3.334 -14.711 16.891 1 79.56 433 THR B C 1
ATOM 6819 O O . THR B 1 433 ? -2.738 -15.367 16.031 1 79.56 433 THR B O 1
ATOM 6822 N N . ARG B 1 434 ? -2.857 -14.156 17.938 1 79.5 434 ARG B N 1
ATOM 6823 C CA . ARG B 1 434 ? -1.468 -14.492 18.234 1 79.5 434 ARG B CA 1
ATOM 6824 C C . ARG B 1 434 ? -1.31 -15.984 18.516 1 79.5 434 ARG B C 1
ATOM 6826 O O . ARG B 1 434 ? -2.133 -16.578 19.219 1 79.5 434 ARG B O 1
ATOM 6833 N N . THR B 1 435 ? -0.251 -16.469 17.906 1 74.19 435 THR B N 1
ATOM 6834 C CA . THR B 1 435 ? 0.022 -17.891 18.109 1 74.19 435 THR B CA 1
ATOM 6835 C C . THR B 1 435 ? 1.039 -18.094 19.234 1 74.19 435 THR B C 1
ATOM 6837 O O . THR B 1 435 ? 2.213 -17.75 19.078 1 74.19 435 THR B O 1
ATOM 6840 N N . ASP B 1 436 ? 0.591 -18.469 20.344 1 67.5 436 ASP B N 1
ATOM 6841 C CA . ASP B 1 436 ? 1.511 -18.719 21.453 1 67.5 436 ASP B CA 1
ATOM 6842 C C . ASP B 1 436 ? 2.375 -19.953 21.172 1 67.5 436 ASP B C 1
ATOM 6844 O O . ASP B 1 436 ? 3.52 -20.031 21.625 1 67.5 436 ASP B O 1
ATOM 6848 N N . ASP B 1 437 ? 1.794 -20.891 20.391 1 69.25 437 ASP B N 1
ATOM 6849 C CA . ASP B 1 437 ? 2.494 -22.141 20.094 1 69.25 437 ASP B CA 1
ATOM 6850 C C . ASP B 1 437 ? 2.863 -22.234 18.625 1 69.25 437 ASP B C 1
ATOM 6852 O O . ASP B 1 437 ? 2.719 -23.297 18.016 1 69.25 437 ASP B O 1
ATOM 6856 N N . ALA B 1 438 ? 3.416 -21.25 18.172 1 73.88 438 ALA B N 1
ATOM 6857 C CA . ALA B 1 438 ? 3.828 -21.25 16.766 1 73.88 438 ALA B CA 1
ATOM 6858 C C . ALA B 1 438 ? 4.797 -22.391 16.484 1 73.88 438 ALA B C 1
ATOM 6860 O O . ALA B 1 438 ? 5.59 -22.766 17.344 1 73.88 438 ALA B O 1
ATOM 6861 N N . ILE B 1 439 ? 4.703 -22.922 15.273 1 73.19 439 ILE B N 1
ATOM 6862 C CA . ILE B 1 439 ? 5.559 -24.047 14.883 1 73.19 439 ILE B CA 1
ATOM 6863 C C . ILE B 1 439 ? 7.023 -23.641 14.992 1 73.19 439 ILE B C 1
ATOM 6865 O O . ILE B 1 439 ? 7.426 -22.594 14.469 1 73.19 439 ILE B O 1
ATOM 6869 N N . GLY B 1 440 ? 7.742 -24.266 15.766 1 70.69 440 GLY B N 1
ATOM 6870 C CA . GLY B 1 440 ? 9.18 -24.078 15.891 1 70.69 440 GLY B CA 1
ATOM 6871 C C . GLY B 1 440 ? 9.977 -25.141 15.172 1 70.69 440 GLY B C 1
ATOM 6872 O O . GLY B 1 440 ? 9.453 -25.828 14.281 1 70.69 440 GLY B O 1
ATOM 6873 N N . PRO B 1 441 ? 11.18 -25.172 15.398 1 68.12 441 PRO B N 1
ATOM 6874 C CA . PRO B 1 441 ? 11.992 -26.234 14.789 1 68.12 441 PRO B CA 1
ATOM 6875 C C . PRO B 1 441 ? 11.508 -27.625 15.141 1 68.12 441 PRO B C 1
ATOM 6877 O O . PRO B 1 441 ? 11.258 -27.922 16.312 1 68.12 441 PRO B O 1
ATOM 6880 N N . LEU B 1 442 ? 11.18 -28.344 14.141 1 74.75 442 LEU B N 1
ATOM 6881 C CA . LEU B 1 442 ? 10.789 -29.734 14.297 1 74.75 442 LEU B CA 1
ATOM 6882 C C . LEU B 1 442 ? 11.797 -30.656 13.625 1 74.75 442 LEU B C 1
ATOM 6884 O O . LEU B 1 442 ? 12.359 -30.312 12.578 1 74.75 442 LEU B O 1
ATOM 6888 N N . ARG B 1 443 ? 12.219 -31.781 14.453 1 74 443 ARG B N 1
ATOM 6889 C CA . ARG B 1 443 ? 13.164 -32.781 13.953 1 74 443 ARG B CA 1
ATOM 6890 C C . ARG B 1 443 ? 12.531 -34.156 13.898 1 74 443 ARG B C 1
ATOM 6892 O O . ARG B 1 443 ? 11.562 -34.438 14.617 1 74 443 ARG B O 1
ATOM 6899 N N . THR B 1 444 ? 12.945 -34.875 12.938 1 70.88 444 THR B N 1
ATOM 6900 C CA . THR B 1 444 ? 12.461 -36.25 12.898 1 70.88 444 THR B CA 1
ATOM 6901 C C . THR B 1 444 ? 12.945 -37.031 14.117 1 70.88 444 THR B C 1
ATOM 6903 O O . THR B 1 444 ? 14.016 -36.75 14.664 1 70.88 444 THR B O 1
ATOM 6906 N N . SER B 1 445 ? 12.078 -37.719 14.961 1 60.03 445 SER B N 1
ATOM 6907 C CA . SER B 1 445 ? 12.32 -38.438 16.203 1 60.03 445 SER B CA 1
ATOM 6908 C C . SER B 1 445 ? 13.734 -39 16.266 1 60.03 445 SER B C 1
ATOM 6910 O O . SER B 1 445 ? 14.344 -39.062 17.328 1 60.03 445 SER B O 1
ATOM 6912 N N . GLY B 1 446 ? 14.289 -39.625 15.25 1 49.88 446 GLY B N 1
ATOM 6913 C CA . GLY B 1 446 ? 15.562 -40.312 15.414 1 49.88 446 GLY B CA 1
ATOM 6914 C C . GLY B 1 446 ? 16.734 -39.375 15.523 1 49.88 446 GLY B C 1
ATOM 6915 O O . GLY B 1 446 ? 17.875 -39.812 15.758 1 49.88 446 GLY B O 1
ATOM 6916 N N . GLN B 1 447 ? 16.734 -38.344 15.023 1 42.78 447 GLN B N 1
ATOM 6917 C CA . GLN B 1 447 ? 17.922 -37.5 15.109 1 42.78 447 GLN B CA 1
ATOM 6918 C C . GLN B 1 447 ? 17.891 -36.656 16.375 1 42.78 447 GLN B C 1
ATOM 6920 O O . GLN B 1 447 ? 17.062 -35.75 16.516 1 42.78 447 GLN B O 1
ATOM 6925 N N . GLU B 1 448 ? 18.203 -37.281 17.516 1 35.75 448 GLU B N 1
ATOM 6926 C CA . GLU B 1 448 ? 18.469 -36.688 18.828 1 35.75 448 GLU B CA 1
ATOM 6927 C C . GLU B 1 448 ? 19.297 -35.406 18.688 1 35.75 448 GLU B C 1
ATOM 6929 O O . GLU B 1 448 ? 20.281 -35.406 17.938 1 35.75 448 GLU B O 1
ATOM 6934 N N . THR B 1 449 ? 18.781 -34.25 18.859 1 36.75 449 THR B N 1
ATOM 6935 C CA . THR B 1 449 ? 19.734 -33.188 19.156 1 36.75 449 THR B CA 1
ATOM 6936 C C . THR B 1 449 ? 20.812 -33.656 20.125 1 36.75 449 THR B C 1
ATOM 6938 O O . THR B 1 449 ? 20.516 -34.188 21.188 1 36.75 449 THR B O 1
ATOM 6941 N N . GLU B 1 450 ? 21.938 -34.156 19.641 1 28.44 450 GLU B N 1
ATOM 6942 C CA . GLU B 1 450 ? 23.016 -34.125 20.609 1 28.44 450 GLU B CA 1
ATOM 6943 C C . GLU B 1 450 ? 23.078 -32.75 21.297 1 28.44 450 GLU B C 1
ATOM 6945 O O . GLU B 1 450 ? 23.328 -31.734 20.641 1 28.44 450 GLU B O 1
ATOM 6950 N N . THR B 1 451 ? 22.25 -32.469 22.281 1 24.73 451 THR B N 1
ATOM 6951 C CA . THR B 1 451 ? 22.734 -31.484 23.25 1 24.73 451 THR B CA 1
ATOM 6952 C C . THR B 1 451 ? 24.094 -31.891 23.797 1 24.73 451 THR B C 1
ATOM 6954 O O . THR B 1 451 ? 24.297 -33.031 24.203 1 24.73 451 THR B O 1
#

InterPro domains:
  IPR008775 Phytanoyl-CoA dioxygenase-like [PF05721] (174-367)
  IPR051961 Fungal Secondary Metabolite Dioxygenase [PTHR37563] (163-392)

Foldseek 3Di:
DDPPQPPDDPDPPPNCPPDDDDDPVVVQVVLVVVLVVLCVVLQQVLLVLLFKEWEWADFPPDTDQIWIWHNNDNGIDIGRDDDPPDDGQKYFYAHSVLLVCLQALFAQLVCRQCVCCVPTVRSNMDHPQLSVNQSSQSSHPDRAAAFAFPVVDDPVPAADADCDLVVQLVNCVFWFKHKHPLLDPLVRLVLVVVQQVVLQVVCVVVVNWDAPPDPPAPKTKFFPCCARRVVNQPPLCVPRPVVLADDPPVCDSSVCVFCVQQNPLKAWQTKMKMKAFAPGFKDFWDFQCNVPTSDDLPHQFKKKKKAWSAFDDLAQWAKWWRTRQSHDRYDGSGRRDSGSTHGPGDGHSMIMMGTSSTTIITHHHNDDDDCRIIMMIMTMIGHNPDHGNDQCLPPHDPSSCVSHDQVNQSNNLQWDDQPDNDDLPDRDTGGHDDDPPHDDDDDDVPPPPPD/DDPPQPPDDPDPPPNCPPDDDDDPVVVQVVLVVVLVVLLVVLQQVLLVLLFKEWEWADFPPDTDQIWIWHNNDNGIDIGRDDDPPDDGQKYFYAHSVLLVCLQALFAQLVCRQCVCCVPTVRSNMDHPQLSVNQSSQSSYPDRAAAFAFPVVDDPVPAADADCDLVVQLVNCVFWQKHKHPLLDPLVRLVLVVVQQVVLQVVCVVVVNWDAPPDPPAPKTKFFPCCARRVVNQPPLCVPRPPVLADDPPVCDSSVCVFCVQQNPLKAWQTKMKMKAFAPGFKDFWAFQCNVPTSDDLPHQFKKKKKAWSAFDALAQWAKWWRTRQSHDRYDGSGRRDSGSTHGPGDGHSMIMMGTSSTTIITHHHNDDDDCRIIMMIMTMIGHNPDHGNDQCLPPHDPSSCVSHDQVNQSNNLQWDDQPDNDDLPDRDTGGHHDDPCRDDDDDDVPPPPPD

Sequence (902 aa):
MSIVTPSKTFTPGLEFKNRQYFDPEKKFHDEVATALGIVRDRLPILGELRALLKLTFGDATYSIPPIFVDARSHQTQLLDSVGADVKVDVEVTIKPAYIVRFHEGTLDPRMGLFMDARVYEPSVPKGDVPKLIRFADLLNKSPPSLLGKAQDLDPSALPQPTEDIEQIKKDLIEYGYGLVKNALLPKEVEIIKNAVLQQAAGERQAGVATFDGGSKGPNQRVWCVVSTIEVCRSSAEINCIVFVGISSTKETSSYAIVPWFLGDHAHISTLSANIARPGNVPMQLHTDQSSKTPPQRDLALGLNISFYLVNTTDINGATRVYPGSHKGNVAPSDIWTVEGSIPAEGPAGTAVVFDNRLWHTTGPNRASEGEVERPVILLHFVRSFVRAGENHYLSLRKDVEAKLPDRQKAFFGFRKIPGMGSVEGNTTPGNVTRTDDAIGPLRTSGQETETMSIVTPSKTFTPGLEFKNRQYFDPEKKFHDEVATALGIVRDRLPILGELRALLKLTFGDATYSIPPIFVDARSHQTQLLDSVGADVKVDVEVTIKPAYIVRFHEGTLDPRMGLFMDARVYEPSVPKGDVPKLIRFADLLNKSPPSLLGKAQDLDPSALPQPTEDIEQIKKDLIEYGYGLVKNALLPKEVEIIKNAVLQQAAGERQAGVATFDGGSKGPNQRVWCVVSTIEVCRSSAEINCIVFVGISSTKETSSYAIVPWFLGDHAHISTLSANIARPGNVPMQLHTDQSSKTPPQRDLALGLNISFYLVNTTDINGATRVYPGSHKGNVAPSDIWTVEGSIPAEGPAGTAVVFDNRLWHTTGPNRASEGEVERPVILLHFVRSFVRAGENHYLSLRKDVEAKLPDRQKAFFGFRKIPGMGSVEGNTTPGNVTRTDDAIGPLRTSGQETET

Secondary structure (DSSP, 8-state):
---------SSTT---TT--B--HHHHHHHHHHHHHHHHHHHHHHHGGG-SEEEEEEB-SS-B---EEEE-SSSS-EEES---TTPPPSEEEEE-HHHHHHHHHT-S-HHHHTTTTTTT-GGGS-EE-HHHHHHHHHHTSSSPPBPPPPGGGS-GGGS---BS-HHHHHHHHHHHSEEEETTSS-HHHHHHHHHHHHHHHHHHHHHT--EETTSTT-S-EEE--HHHH-HHHHH-S-THHHHHHHH--TT-BGGGGHHHHHH-TT-EEEEEEEEEE-TTPPPPPPB-TTTTSSS--SSS--EEEEEEESS-B-TTBTPPEE-TTTTSSSB--S-TT--TT-EE--B-TT-EEEEETTS-EEPPPB---SS---EEEEEEEEE-TTBPPSB-HHHHS-HHHHHHS-HHHHHHTT-EEBTTB-BSTT--S-EE----TT-------TTS----/---------SSTT---TT--B--HHHHHHHHHHHHHHHHHHHHHHHGGG-SEEEEEEB-SS-B---EEEE-SSSS-EEES---TTPPPSEEEEE-HHHHHHHHHT-S-HHHHTTTTTTT-GGGS-EE-HHHHHHHHHHTSSSPPBPPPPGGGS-GGGS---BS-HHHHHHHHHHHSEEEETTSS-HHHHHHHHHHHHHHHHHHHHHT--EETTSTT-S-EEE--HHHH-HHHHH-S-THHHHHHHH--SS-BGGGGHHHHHH-TT-EEEEEEEEEE-TTPPPPPPB-TTTTSSS--SSS--EEEEEEESS-B-TTBTPPEE-TTTTSSSB--S-TT--TT-EE--B-TT-EEEEETTS-EEPPPB---SS---EEEEEEEEE-TTBPPSB-HHHHS-HHHHHHS-HHHHHHTT-EEBTTB-BSTT--S-EE----TT-------TTS----

Radius of gyration: 28.63 Å; Cα contacts (8 Å, |Δi|>4): 2005; chains: 2; bounding box: 66×80×78 Å

Nearest PDB structures (foldseek):
  5ybl-assembly1_A  TM=8.236E-01  e=9.072E-15  Aspergillus nidulans FGSC A4
  5ybl-assembly2_B  TM=8.127E-01  e=7.273E-14  Aspergillus nidulans FGSC A4
  5m0t-assembly1_B  TM=7.581E-01  e=3.055E-14  Aspergillus japonicus
  7cl2-assembly2_D-2  TM=7.056E-01  e=5.194E-13  Streptomyces kanamyceticus
  3gja-assembly2_B  TM=6.282E-01  e=2.459E-07  Streptomyces sp.

Solvent-accessible surface area (backbone atoms only — not comparable to full-atom values): 46259 Å² total; per-residue (Å²): 125,81,55,69,65,80,66,89,54,69,47,89,72,61,62,78,75,89,58,65,48,50,56,67,67,58,52,49,51,51,32,40,54,51,27,51,50,51,52,60,73,35,28,80,70,47,32,79,62,56,35,36,36,36,42,24,44,27,62,100,83,49,68,55,78,48,36,31,43,38,11,69,48,94,68,38,43,82,34,75,70,71,63,90,84,60,80,67,46,23,37,35,32,39,48,30,62,55,52,48,28,22,28,71,50,46,37,50,44,87,49,62,60,50,67,50,27,85,84,36,65,70,22,44,64,40,71,47,50,37,54,52,38,40,54,40,38,57,48,18,84,73,49,54,42,67,62,72,47,40,84,78,48,62,72,86,75,49,72,57,66,34,76,51,49,70,56,36,52,48,24,33,72,63,32,20,29,23,32,33,37,64,66,32,48,72,67,39,23,53,55,52,40,52,44,52,52,40,31,47,50,11,26,52,75,71,71,70,58,44,37,53,93,40,92,80,29,58,22,36,48,41,52,46,34,56,44,19,28,58,72,37,43,58,15,60,50,49,36,57,81,56,33,46,30,59,45,66,56,68,21,28,50,66,10,49,45,48,45,68,72,44,35,72,70,44,25,48,18,45,46,31,31,41,30,37,20,50,76,32,73,54,50,62,50,41,38,79,48,64,64,35,59,48,61,61,58,88,55,74,58,30,39,36,37,36,36,29,47,39,73,33,32,63,49,35,25,14,43,28,33,32,71,34,39,32,52,63,66,50,44,71,41,57,39,82,58,67,83,44,42,42,54,63,53,42,54,49,11,20,26,41,36,34,40,20,48,22,40,30,30,53,30,44,15,68,34,86,62,82,80,33,66,33,46,29,42,39,42,29,37,24,20,52,44,43,42,35,30,37,34,44,88,32,35,49,35,68,74,43,59,72,54,45,41,69,71,57,34,34,29,52,54,34,32,21,45,79,74,26,31,14,54,73,66,48,80,66,68,41,77,57,68,71,43,88,77,47,74,47,65,35,65,50,83,82,62,65,75,81,122,126,79,59,70,65,80,65,88,53,69,47,88,73,59,62,80,75,89,59,66,47,49,56,63,68,57,52,49,52,51,32,41,54,51,28,51,50,51,52,62,74,35,28,78,70,47,31,78,63,56,36,35,36,38,42,24,43,27,63,100,85,48,70,53,79,48,35,30,43,37,10,69,48,94,68,40,43,83,35,75,71,74,63,90,84,60,79,68,45,25,36,36,32,39,49,30,63,53,50,47,28,21,31,72,50,46,40,51,44,89,49,62,59,50,68,50,28,86,84,36,65,69,20,44,63,41,70,47,50,37,55,53,37,40,53,41,38,58,48,17,83,74,49,54,41,66,63,72,48,42,83,78,50,63,73,86,74,50,72,58,66,34,77,52,49,70,57,36,53,50,25,34,72,62,32,19,31,24,31,33,37,63,65,31,47,72,68,40,23,53,54,52,40,51,44,52,53,40,30,50,51,12,26,51,73,71,69,68,58,45,37,52,92,39,92,79,30,59,22,36,48,41,49,46,34,55,44,21,26,58,73,38,43,59,17,62,49,49,36,55,80,56,32,45,29,59,42,68,56,67,24,29,51,64,13,50,47,49,45,69,73,43,36,73,70,43,25,49,20,45,45,30,32,42,31,39,21,51,76,33,72,54,51,61,48,40,36,79,47,66,64,35,57,48,62,61,59,89,54,73,58,30,39,35,38,36,37,28,46,40,73,33,30,64,49,36,25,14,43,26,34,32,72,31,41,30,52,64,65,51,44,70,41,58,40,82,58,66,81,44,41,43,56,63,53,42,55,50,11,19,25,41,38,33,42,18,47,22,39,31,29,53,30,44,13,69,35,87,62,82,79,33,65,33,48,29,41,39,42,28,36,23,19,52,44,41,42,35,29,38,36,44,88,31,36,48,36,68,74,40,59,72,54,44,40,70,71,58,34,34,29,53,54,34,31,20,45,76,74,28,32,15,55,71,65,48,81,65,69,40,76,56,67,70,42,91,75,45,75,47,65,35,63,50,85,83,63,65,76,82,122

Organism: Colletotrichum higginsianum (strain IMI 349063) (NCBI:txid759273)